Protein AF-A0AAD8ENQ0-F1 (afdb_monomer_lite)

Secondary structure (DSSP, 8-state):
--------PPPEEEEEEEEEHHHH--TTT---SEEEEEEEEEEEE-S----SEEEEE-SEEEE-S-EEEEE-TT-EEEEEESEEESGGGEEEEETTEEE-PPP-SS-PPEEEEEE-TTS-HHHHHHHHHHHHHTTTT-HHHHHHHHHHHHHHHH-HHHHTT--HHHHHHHHHHHHHHHHHHTTTS--HHHHHHHHHHHHHHHHS--GGG-SHHHHHHHHHHHHHHHHHHHHHHHTT-----S-HHHHHHHHHHHHHHHHHHHHHHHHHHHIIIIIHHHHHHHHHHHHHIIIIIHHHHHHHHHHHHHHHHHHHHHHHHHHHHHHHHHHHHHHHHHHHHHHHHHHHHHHHHHHHTTS-------------PPP------HHHHHHHHHHHHHHHHHHHHHHHHHHHHHHHHHHHHHHHHHHTTHHHHHHHHHTTS-GGGSTT----STTHHHHHHHHHHHHHHHHHHHHS------HHHHHHHHHHHHHHHHHHHHHHHHHHHHHHHHHHHHHHHHHHHHHHHHHHHHHHHHHHHHHHIIIIIHHHHHHHHHHHHHHHHHHTT--HHHHHHHHHHHHHHHHHHHHHHHHHHTT-HHHHHHHHHHHHHHHHHHHHHHHHHHHHHHHHHHHHHHHHHHHTT-GGGGTT---TTTHHHHHHHHHHHHHHHHHHHHHHHHHHHHHHHTT-HHHHHTT----GGG-TTS-HHHHHHHHHHHHHHHHHHHHHHHHS--HHHHHEEEEEE-TTSTT--SEEE-HHHHHHHHHHHHTT--EEEE--GGG-TT-EEEEEEEEEEEEEESSHHHHHHHHHHHTTEEEEEEEEEEEEEEETTEEEEEE---EEEEEES-B-TTS-BSSB-HHHHHHHHS---B-S-EEEEEEEEESSS---HHHHGGGGGGEEEEEEEEEEEE-GGGTHHHHSSHHHHSEE-TT-

pLDDT: mean 73.71, std 18.0, range [22.67, 96.88]

Radius of gyration: 46.88 Å; chains: 1; bounding box: 97×68×169 Å

Sequence (932 aa):
MSEERGIKQDPCIIAGNYISVKSSFQPSTFNCQYLKIHATIKVFIDSDLKINNITIIAPTIDVLKAYVFKLNANGIVRIITKILINPSLLVISKDTKRESPKVRSDGKVIVYDVGSRTLSVPKDLNDYFSFSIGLLKNPFVSSTLLEFLSDIDISPEVSSHYSTRTFLNDLIGLEDKYYSMNEKIDFLPLYESLLKRIETYIKKPKRNENTDQYKLALTHLYTVVMSKVSSLKQERRDNLVLNIAEFFRLSFYIIEEIKSKGNKIAATQFKDNFQADLQKQIEEGRALIKNTILPEIGVIFDRINNTLYNLTYDVDDELKSLIEMIRDLEKYKEKLSNDVSAKYFMWSFSCLGNFIGFYIADILDTAIPLPNPPEFNLERSRKLADTLIDVALEDVNIVTRDIRKFQNDVSVINEDFEKNGIRKNIENTIVKLNPEDITQINLYKVADPAIKLVYACKRKLYKYAFKENTYYSSDNDKEKIDALIKILSDTIKQHGQRVERMLKLGEYFSHQLTLIEDVIETLNTTITLLENFKIKIKTEMLPIIVNLKKDIEQAHDPMTKMRKHKLSLVHWGIGNSLRNIQVYLSMMTEAFKGKQTLLITHMNNLRAAMDTQVNIFQKLQDYTDQSTMIEYMHDITNPDYFNKGYPAEMQKDVEKLDLMISSNLLLSHRARALGALKQWVFPFAHDYLNIFKIPKELNYKRNLREMVIFAKDELTKIHTSIMTDAAIPTKRDRCTLNYRFYQKLPKGPFYVWKNSENIDFIISLLSGEEVTVNVDIRQKFNFNAVKFSYIKLSFQALNEEKQQELDKLLRNFEVKMTHLGNSHFHCDGKIYTMTSDSLEIRYSLFEHARGEPGTISEVFKKLRKGDMMLSPYAMWKFQLLDSANTGSLGKLLAFVDYIDVLLEGEGQYLNEDCISQCSNNMEEYYIVDATA

Foldseek 3Di:
DDPPPDDDDDAAEAEEAEEEPVVRDDPPPDPGQEYEYAHLAEYEDPDEDQHQEYAYEYQEYEDPAQYEHEHEQAGKYWYKYLYYHPQVSYWYDYPNDIDTQDDDPPSAIDIDMDGDPPDAPLVSVLVNVLSLQVCCLPPVRVVSNLVSLLRCLPDPVNLVRDALVSLLVSVVSLLVVCLVDVVRHDCLSVLVSSLVSLVVCLVPPPPVQPDLQNNLSSLLSNLLSLLLNLLSVLLVAAAADQFLLVLLVVLLVLLVCCVPPNLQVVLVVCQVPVLVVLVVLLVVLVCCCPVPLLVVLVVLLVLLVVLLVVLLVVLVVVLVVLVVLLVVLVVVLVVLCCVCCVVVVVVCCVVCVVPDDDDDDDDDDDDDDDDDDDDDDPVVLVVVSVVLVVVVVVVVVVVVVVVVVVVVVVVVVVVVCVVVVVVVVVVVVVVPDDPVVPPPDDDDDQLVVLVVVLVVVVVVLVVVVPVDPDDPPDPVVVVVVVVVNVCVVVVSVVVSVVVVVVVVVVVVSVVSSVVSVVSSVVSVVVSVLSVVLSCCSVPPLSVLSVVLSVLVVVVPVVLLVDALVVLVVSLVVNVVSLVVSLVVLLVSCVNPVLSNVLSNQSSVFSNQSSVLSSLSSNSSVSSVSVSVSSVSSNCSNDVVSCPPHHDPVCNVVSVLSSLSSSLSVLSSSLSNSLSNVVLQLPPQSCVLPVVDDPPSQSRSVDGSVSNSVVSSVSSVSSSVVVVVCVVDPDPVNVFKDKDWQDCVDPLHFLDKFDLVNQLVQQLCQLLQHKDKHFSACVVRLPFFFKFALAKDKDKDFPDDVVNVVLLVQQQQKKKKKKFSFWAWGHAPNFIFIHGYHIDIWMFGSDADPVRGTPDTDPSSVSSNVGGTRGHPRGMMIIGIDRNPVPHDSVVSSVRSNTIMMGITGIIMTTDPVCSVSRVPCSVVSTHTPPVD

Structure (mmCIF, N/CA/C/O backbone):
data_AF-A0AAD8ENQ0-F1
#
_entry.id   AF-A0AAD8ENQ0-F1
#
loop_
_atom_site.group_PDB
_atom_site.id
_atom_site.type_symbol
_atom_site.label_atom_id
_atom_site.label_alt_id
_atom_site.label_comp_id
_atom_site.label_asym_id
_atom_site.label_entity_id
_atom_site.label_seq_id
_atom_site.pdbx_PDB_ins_code
_atom_site.Cartn_x
_atom_site.Cartn_y
_atom_site.Cartn_z
_atom_site.occupancy
_atom_site.B_iso_or_equiv
_atom_site.auth_seq_id
_atom_site.auth_comp_id
_atom_site.auth_asym_id
_atom_site.auth_atom_id
_atom_site.pdbx_PDB_model_num
ATOM 1 N N . MET A 1 1 ? -52.258 9.670 49.501 1.00 39.16 1 MET A N 1
ATOM 2 C CA . MET A 1 1 ? -51.140 10.003 48.594 1.00 39.16 1 MET A CA 1
ATOM 3 C C . MET A 1 1 ? -50.771 8.741 47.839 1.00 39.16 1 MET A C 1
ATOM 5 O O . MET A 1 1 ? -50.091 7.886 48.384 1.00 39.16 1 MET A O 1
ATOM 9 N N . SER A 1 2 ? -51.338 8.574 46.649 1.00 33.91 2 SER A N 1
ATOM 10 C CA . SER A 1 2 ? -51.088 7.454 45.743 1.00 33.91 2 SER A CA 1
ATOM 11 C C . SER A 1 2 ? -49.982 7.851 44.767 1.00 33.91 2 SER A C 1
ATOM 13 O O . SER A 1 2 ? -50.162 8.792 43.998 1.00 33.91 2 SER A O 1
ATOM 15 N N . GLU A 1 3 ? -48.840 7.165 44.817 1.00 42.09 3 GLU A N 1
ATOM 16 C CA . GLU A 1 3 ? -47.799 7.258 43.789 1.00 42.09 3 GLU A CA 1
ATOM 17 C C . GLU A 1 3 ? -48.342 6.688 42.472 1.00 42.09 3 GLU A C 1
ATOM 19 O O . GLU A 1 3 ? -48.418 5.472 42.282 1.00 42.09 3 GLU A O 1
ATOM 24 N N . GLU A 1 4 ? -48.734 7.567 41.550 1.00 39.75 4 GLU A N 1
ATOM 25 C CA . GLU A 1 4 ? -48.950 7.201 40.153 1.00 39.75 4 GLU A CA 1
ATOM 26 C C . GLU A 1 4 ? -47.613 6.748 39.550 1.00 39.75 4 GLU A C 1
ATOM 28 O O . GLU A 1 4 ? -46.752 7.552 39.185 1.00 39.75 4 GLU A O 1
ATOM 33 N N . ARG A 1 5 ? -47.423 5.430 39.434 1.00 41.81 5 ARG A N 1
ATOM 34 C CA . ARG A 1 5 ? -46.374 4.854 38.588 1.00 41.81 5 ARG A CA 1
ATOM 35 C C . ARG A 1 5 ? -46.710 5.176 37.133 1.00 41.81 5 ARG A C 1
ATOM 37 O O . ARG A 1 5 ? -47.465 4.450 36.491 1.00 41.81 5 ARG A O 1
ATOM 44 N N . GLY A 1 6 ? -46.157 6.274 36.623 1.00 45.16 6 GLY A N 1
ATOM 45 C CA . GLY A 1 6 ? -46.259 6.650 35.217 1.00 45.16 6 GLY A CA 1
ATOM 46 C C . GLY A 1 6 ? -45.760 5.521 34.314 1.00 45.16 6 GLY A C 1
ATOM 47 O O . GLY A 1 6 ? -44.584 5.152 34.349 1.00 45.16 6 GLY A O 1
ATOM 48 N N . ILE A 1 7 ? -46.661 4.962 33.510 1.00 51.12 7 ILE A N 1
ATOM 49 C CA . ILE A 1 7 ? -46.333 3.984 32.473 1.00 51.12 7 ILE A CA 1
ATOM 50 C C . ILE A 1 7 ? -45.449 4.702 31.445 1.00 51.12 7 ILE A C 1
ATOM 52 O O . ILE A 1 7 ? -45.906 5.619 30.762 1.00 51.12 7 ILE A O 1
ATOM 56 N N . LYS A 1 8 ? -44.170 4.316 31.348 1.00 56.78 8 LYS A N 1
ATOM 57 C CA . LYS A 1 8 ? -43.278 4.783 30.276 1.00 56.78 8 LYS A CA 1
ATOM 58 C C . LYS A 1 8 ? -43.837 4.281 28.946 1.00 56.78 8 LYS A C 1
ATOM 60 O O . LYS A 1 8 ? -43.803 3.083 28.692 1.00 56.78 8 LYS A O 1
ATOM 65 N N . GLN A 1 9 ? -44.367 5.184 28.128 1.00 71.94 9 GLN A N 1
ATOM 66 C CA . GLN A 1 9 ? -44.735 4.865 26.752 1.00 71.94 9 GLN A CA 1
ATOM 67 C C . GLN A 1 9 ? -43.475 4.856 25.882 1.00 71.94 9 GLN A C 1
ATOM 69 O O . GLN A 1 9 ? -42.673 5.793 25.936 1.00 71.94 9 GLN A O 1
ATOM 74 N N . ASP A 1 10 ? -43.298 3.791 25.104 1.00 79.56 10 ASP A N 1
ATOM 75 C CA . ASP A 1 10 ? -42.174 3.657 24.183 1.00 79.56 10 ASP A CA 1
ATOM 76 C C . ASP A 1 10 ? -42.299 4.627 22.991 1.00 79.56 10 ASP A C 1
ATOM 78 O O . ASP A 1 10 ? -43.409 4.941 22.549 1.00 79.56 10 ASP A O 1
ATOM 82 N N . PRO A 1 11 ? -41.171 5.137 22.464 1.00 84.75 11 PRO A N 1
ATOM 83 C CA . PRO A 1 11 ? -41.167 6.042 21.320 1.00 84.75 11 PRO A CA 1
ATOM 84 C C . PRO A 1 11 ? -41.587 5.321 20.029 1.00 84.75 11 PRO A C 1
ATOM 86 O O . PRO A 1 11 ? -41.116 4.218 19.756 1.00 84.75 11 PRO A O 1
ATOM 89 N N . CYS A 1 12 ? -42.386 5.965 19.174 1.00 91.12 12 CYS A N 1
ATOM 90 C CA . CYS A 1 12 ? -42.606 5.468 17.813 1.00 91.12 12 CYS A CA 1
ATOM 91 C C . CYS A 1 12 ? -41.408 5.848 16.952 1.00 91.12 12 CYS A C 1
ATOM 93 O O . CYS A 1 12 ? -41.042 7.022 16.880 1.00 91.12 12 CYS A O 1
ATOM 95 N N . ILE A 1 13 ? -40.803 4.869 16.289 1.00 91.44 13 ILE A N 1
ATOM 96 C CA . ILE A 1 13 ? -39.623 5.078 15.452 1.00 91.44 13 ILE A CA 1
ATOM 97 C C . ILE A 1 13 ? -40.000 4.773 14.005 1.00 91.44 13 ILE A C 1
ATOM 99 O O . ILE A 1 13 ? -40.378 3.650 13.680 1.00 91.44 13 ILE A O 1
ATOM 103 N N . ILE A 1 14 ? -39.877 5.776 13.139 1.00 92.88 14 ILE A N 1
ATOM 104 C CA . ILE A 1 14 ? -39.966 5.637 11.686 1.00 92.88 14 ILE A CA 1
ATOM 105 C C . ILE A 1 14 ? -38.546 5.713 11.150 1.00 92.88 14 ILE A C 1
ATOM 107 O O . ILE A 1 14 ? -37.831 6.680 11.414 1.00 92.88 14 ILE A O 1
ATOM 111 N N . ALA A 1 15 ? -38.129 4.695 10.408 1.00 92.31 15 ALA A N 1
ATOM 112 C CA . ALA A 1 15 ? -36.772 4.629 9.903 1.00 92.31 15 ALA A CA 1
ATOM 113 C C . ALA A 1 15 ? -36.727 4.101 8.464 1.00 92.31 15 ALA A C 1
ATOM 115 O O . ALA A 1 15 ? -37.489 3.205 8.107 1.00 92.31 15 ALA A O 1
ATOM 116 N N . GLY A 1 16 ? -35.855 4.662 7.628 1.00 91.31 16 GLY A N 1
ATOM 117 C CA . GLY A 1 16 ? -35.780 4.331 6.203 1.00 91.31 16 GLY A CA 1
ATOM 118 C C . GLY A 1 16 ? -34.683 5.102 5.471 1.00 91.31 16 GLY A C 1
ATOM 119 O O . GLY A 1 16 ? -33.920 5.839 6.083 1.00 91.31 16 GLY A O 1
ATOM 120 N N . ASN A 1 17 ? -34.589 4.943 4.150 1.00 89.94 17 ASN A N 1
ATOM 121 C CA . ASN A 1 17 ? -33.637 5.727 3.349 1.00 89.94 17 ASN A CA 1
ATOM 122 C C . ASN A 1 17 ? -34.218 7.094 2.979 1.00 89.94 17 ASN A C 1
ATOM 124 O O . ASN A 1 17 ? -33.612 8.138 3.229 1.00 89.94 17 ASN A O 1
ATOM 128 N N . TYR A 1 18 ? -35.433 7.056 2.437 1.00 93.69 18 TYR A N 1
ATOM 129 C CA . TYR A 1 18 ? -36.265 8.208 2.134 1.00 93.69 18 TYR A CA 1
ATOM 130 C C . TYR A 1 18 ? -37.543 8.085 2.945 1.00 93.69 18 TYR A C 1
ATOM 132 O O . TYR A 1 18 ? -38.206 7.050 2.887 1.00 93.69 18 TYR A O 1
ATOM 140 N N . ILE A 1 19 ? -37.888 9.121 3.699 1.00 95.31 19 ILE A N 1
ATOM 141 C CA . ILE A 1 19 ? -39.106 9.124 4.509 1.00 95.31 19 ILE A CA 1
ATOM 142 C C . ILE A 1 19 ? -39.960 10.304 4.079 1.00 95.31 19 ILE A C 1
ATOM 144 O O . ILE A 1 19 ? -39.538 11.444 4.226 1.00 95.31 19 ILE A O 1
ATOM 148 N N . SER A 1 20 ? -41.168 10.040 3.585 1.00 94.88 20 SER A N 1
ATOM 149 C CA . SER A 1 20 ? -42.230 11.049 3.541 1.00 94.88 20 SER A CA 1
ATOM 150 C C . SER A 1 20 ? -43.058 10.913 4.814 1.00 94.88 20 SER A C 1
ATOM 152 O O . SER A 1 20 ? -43.523 9.816 5.145 1.00 94.88 20 SER A O 1
ATOM 154 N N . VAL A 1 21 ? -43.214 12.014 5.548 1.00 92.38 21 VAL A N 1
ATOM 155 C CA . VAL A 1 21 ? -43.958 12.023 6.814 1.00 92.38 21 VAL A CA 1
ATOM 156 C C . VAL A 1 21 ? -45.409 11.593 6.577 1.00 92.38 21 VAL A C 1
ATOM 158 O O . VAL A 1 21 ? -45.920 10.751 7.305 1.00 92.38 21 VAL A O 1
ATOM 161 N N . LYS A 1 22 ? -46.040 12.067 5.502 1.00 90.50 22 LYS A N 1
ATOM 162 C CA . LYS A 1 22 ? -47.416 11.750 5.110 1.00 90.50 22 LYS A CA 1
ATOM 163 C C . LYS A 1 22 ? -47.608 10.278 4.763 1.00 90.50 22 LYS A C 1
ATOM 165 O O . LYS A 1 22 ? -48.598 9.680 5.171 1.00 90.50 22 LYS A O 1
ATOM 170 N N . SER A 1 23 ? -46.698 9.697 3.981 1.00 88.31 23 SER A N 1
ATOM 171 C CA . SER A 1 23 ? -46.794 8.280 3.587 1.00 88.31 23 SER A CA 1
ATOM 172 C C . SER A 1 23 ? -46.526 7.336 4.757 1.00 88.31 23 SER A C 1
ATOM 174 O O . SER A 1 23 ? -47.105 6.255 4.816 1.00 88.31 23 SER A O 1
ATOM 176 N N . SER A 1 24 ? -45.694 7.767 5.706 1.00 87.25 24 SER A N 1
ATOM 177 C CA . SER A 1 24 ? -45.323 6.976 6.881 1.00 87.25 24 SER A CA 1
ATOM 178 C C . SER A 1 24 ? -46.290 7.152 8.056 1.00 87.25 24 SER A C 1
ATOM 180 O O . SER A 1 24 ? -46.224 6.386 9.015 1.00 87.25 24 SER A O 1
ATOM 182 N N . PHE A 1 25 ? -47.179 8.153 8.005 1.00 82.00 25 PHE A N 1
ATOM 183 C CA . PHE A 1 25 ? -48.058 8.524 9.111 1.00 82.00 25 PHE A CA 1
ATOM 184 C C . PHE A 1 25 ? -49.519 8.650 8.652 1.00 82.00 25 PHE A C 1
ATOM 186 O O . PHE A 1 25 ? -49.918 9.654 8.063 1.00 82.00 25 PHE A O 1
ATOM 193 N N . GLN A 1 26 ? -50.349 7.646 8.963 1.00 75.62 26 GLN A N 1
ATOM 194 C CA . GLN A 1 26 ? -51.806 7.764 8.844 1.00 75.62 26 GLN A CA 1
ATOM 195 C C . GLN A 1 26 ? -52.384 8.361 10.147 1.00 75.62 26 GLN A C 1
ATOM 197 O O . GLN A 1 26 ? -52.306 7.718 11.194 1.00 75.62 26 GLN A O 1
ATOM 202 N N . PRO A 1 27 ? -52.962 9.580 10.129 1.00 61.06 27 PRO A N 1
ATOM 203 C CA . PRO A 1 27 ? -53.281 10.337 11.348 1.00 61.06 27 PRO A CA 1
ATOM 204 C C . PRO A 1 27 ? -54.315 9.705 12.291 1.00 61.06 27 PRO A C 1
ATOM 206 O O . PRO A 1 27 ? -54.424 10.136 13.435 1.00 61.06 27 PRO A O 1
ATOM 209 N N . SER A 1 28 ? -55.109 8.739 11.824 1.00 62.19 28 SER A N 1
ATOM 210 C CA . SER A 1 28 ? -56.245 8.184 12.569 1.00 62.19 28 SER A CA 1
ATOM 211 C C . SER A 1 28 ? -55.894 7.020 13.501 1.00 62.19 28 SER A C 1
ATOM 213 O O . SER A 1 28 ? -56.739 6.636 14.304 1.00 62.19 28 SER A O 1
ATOM 215 N N . THR A 1 29 ? -54.681 6.460 13.434 1.00 59.94 29 THR A N 1
ATOM 216 C CA . THR A 1 29 ? -54.346 5.195 14.120 1.00 59.94 29 THR A CA 1
ATOM 217 C C . THR A 1 29 ? -53.174 5.268 15.101 1.00 59.94 29 THR A C 1
ATOM 219 O O . THR A 1 29 ? -52.984 4.336 15.880 1.00 59.94 29 THR A O 1
ATOM 222 N N . PHE A 1 30 ? -52.407 6.361 15.134 1.00 67.19 30 PHE A N 1
ATOM 223 C CA . PHE A 1 30 ? -51.194 6.450 15.955 1.00 67.19 30 PHE A CA 1
ATOM 224 C C . PHE A 1 30 ? -51.392 7.277 17.233 1.00 67.19 30 PHE A C 1
ATOM 226 O O . PHE A 1 30 ? -51.296 8.503 17.219 1.00 67.19 30 PHE A O 1
ATOM 233 N N . ASN A 1 31 ? -51.588 6.600 18.371 1.00 77.44 31 ASN A N 1
ATOM 234 C CA . ASN A 1 31 ? -51.479 7.222 19.694 1.00 77.44 31 ASN A CA 1
ATOM 235 C C . ASN A 1 31 ? -50.000 7.303 20.108 1.00 77.44 31 ASN A C 1
ATOM 237 O O . ASN A 1 31 ? -49.514 6.485 20.885 1.00 77.44 31 ASN A O 1
ATOM 241 N N . CYS A 1 32 ? -49.268 8.248 19.515 1.00 84.44 32 CYS A N 1
ATOM 242 C CA . CYS A 1 32 ? -47.836 8.402 19.733 1.00 84.44 32 CYS A CA 1
ATOM 243 C C . CYS A 1 32 ? -47.506 9.704 20.469 1.00 84.44 32 CYS A C 1
ATOM 245 O O . CYS A 1 32 ? -47.681 10.792 19.922 1.00 84.44 32 CYS A O 1
ATOM 247 N N . GLN A 1 33 ? -46.982 9.613 21.694 1.00 85.62 33 GLN A N 1
ATOM 248 C CA . GLN A 1 33 ? -46.533 10.795 22.446 1.00 85.62 33 GLN A CA 1
ATOM 249 C C . GLN A 1 33 ? -45.142 11.288 22.034 1.00 85.62 33 GLN A C 1
ATOM 251 O O . GLN A 1 33 ? -44.784 12.440 22.309 1.00 85.62 33 GLN A O 1
ATOM 256 N N . TYR A 1 34 ? -44.352 10.419 21.403 1.00 88.75 34 TYR A N 1
ATOM 257 C CA . TYR A 1 34 ? -42.968 10.693 21.062 1.00 88.75 34 TYR A CA 1
ATOM 258 C C . TYR A 1 34 ? -42.583 10.003 19.747 1.00 88.75 34 TYR A C 1
ATOM 260 O O . TYR A 1 34 ? -42.579 8.776 19.672 1.00 88.75 34 TYR A O 1
ATOM 268 N N . LEU A 1 35 ? -42.241 10.790 18.725 1.00 92.38 35 LEU A N 1
ATOM 269 C CA . LEU A 1 35 ? -41.901 10.324 17.381 1.00 92.38 35 LEU A CA 1
ATOM 270 C C . LEU A 1 35 ? -40.413 10.543 17.079 1.00 92.38 35 LEU A C 1
ATOM 272 O O . LEU A 1 35 ? -39.935 11.676 17.127 1.00 92.38 35 LEU A O 1
ATOM 276 N N . LYS A 1 36 ? -39.700 9.482 16.689 1.00 94.06 36 LYS A N 1
ATOM 277 C CA . LYS A 1 36 ? -38.378 9.566 16.048 1.00 94.06 36 LYS A CA 1
ATOM 278 C C . LYS A 1 36 ? -38.492 9.269 14.565 1.00 94.06 36 LYS A C 1
ATOM 280 O O . LYS A 1 36 ? -39.107 8.279 14.182 1.00 94.06 36 LYS A O 1
ATOM 285 N N . ILE A 1 37 ? -37.849 10.090 13.750 1.00 95.44 37 ILE A N 1
ATOM 286 C CA . ILE A 1 37 ? -37.702 9.889 12.314 1.00 95.44 37 ILE A CA 1
ATOM 287 C C . ILE A 1 37 ? -36.210 9.803 12.007 1.00 95.44 37 ILE A C 1
ATOM 289 O O . ILE A 1 37 ? -35.485 10.782 12.177 1.00 95.44 37 ILE A O 1
ATOM 293 N N . HIS A 1 38 ? -35.752 8.638 11.561 1.00 95.94 38 HIS A N 1
ATOM 294 C CA . HIS A 1 38 ? -34.357 8.385 11.211 1.00 95.94 38 HIS A CA 1
ATOM 295 C C . HIS A 1 38 ? -34.247 8.074 9.719 1.00 95.94 38 HIS A C 1
ATOM 297 O O . HIS A 1 38 ? -34.700 7.018 9.282 1.00 95.94 38 HIS A O 1
ATOM 303 N N . ALA A 1 39 ? -33.633 8.956 8.929 1.00 94.25 39 ALA A N 1
ATOM 304 C CA . ALA A 1 39 ? -33.385 8.675 7.516 1.00 94.25 39 ALA A CA 1
ATOM 305 C C . ALA A 1 39 ? -31.898 8.659 7.189 1.00 94.25 39 ALA A C 1
ATOM 307 O O . ALA A 1 39 ? -31.157 9.514 7.655 1.00 94.25 39 ALA A O 1
ATOM 308 N N . THR A 1 40 ? -31.463 7.726 6.346 1.00 89.75 40 THR A N 1
ATOM 309 C CA . THR A 1 40 ? -30.060 7.675 5.898 1.00 89.75 40 THR A CA 1
ATOM 310 C C . THR A 1 40 ? -29.760 8.579 4.714 1.00 89.75 40 THR A C 1
ATOM 312 O O . THR A 1 40 ? -28.590 8.799 4.424 1.00 89.75 40 THR A O 1
ATOM 315 N N . ILE A 1 41 ? -30.788 9.097 4.031 1.00 90.25 41 ILE A N 1
ATOM 316 C CA . ILE A 1 41 ? -30.623 10.009 2.895 1.00 90.25 41 ILE A CA 1
ATOM 317 C C . ILE A 1 41 ? -31.451 11.271 3.110 1.00 90.25 41 ILE A C 1
ATOM 319 O O . ILE A 1 41 ? -30.891 12.362 3.248 1.00 90.25 41 ILE A O 1
ATOM 323 N N . LYS A 1 42 ? -32.785 11.143 3.128 1.00 94.94 42 LYS A N 1
ATOM 324 C CA . LYS A 1 42 ? -33.662 12.317 3.093 1.00 94.94 42 LYS A CA 1
ATOM 325 C C . LYS A 1 42 ? -34.995 12.120 3.811 1.00 94.94 42 LYS A C 1
ATOM 327 O O . LYS A 1 42 ? -35.638 11.081 3.676 1.00 94.94 42 LYS A O 1
ATOM 332 N N . VAL A 1 43 ? -35.445 13.158 4.512 1.00 96.81 43 VAL A N 1
ATOM 333 C CA . VAL A 1 43 ? -36.816 13.271 5.037 1.00 96.81 43 VAL A CA 1
ATOM 334 C C . VAL A 1 43 ? -37.561 14.366 4.280 1.00 96.81 43 VAL A C 1
ATOM 336 O O . VAL A 1 43 ? -37.056 15.476 4.137 1.00 96.81 43 VAL A O 1
ATOM 339 N N . PHE A 1 44 ? -38.773 14.063 3.831 1.00 96.50 44 PHE A N 1
ATOM 340 C CA . PHE A 1 44 ? -39.724 15.010 3.262 1.00 96.50 44 PHE A CA 1
ATOM 341 C C . PHE A 1 44 ? -40.791 15.319 4.306 1.00 96.50 44 PHE A C 1
ATOM 343 O O . PHE A 1 44 ? -41.595 14.452 4.656 1.00 96.50 44 PHE A O 1
ATOM 350 N N . ILE A 1 45 ? -40.803 16.553 4.804 1.00 95.25 45 ILE A N 1
ATOM 351 C CA . ILE A 1 45 ? -41.879 17.046 5.662 1.00 95.25 45 ILE A CA 1
ATOM 352 C C . ILE A 1 45 ? -43.001 17.503 4.730 1.00 95.25 45 ILE A C 1
ATOM 354 O O . ILE A 1 45 ? -42.927 18.578 4.136 1.00 95.25 45 ILE A O 1
ATOM 358 N N . ASP A 1 46 ? -44.000 16.636 4.558 1.00 92.44 46 ASP A N 1
ATOM 359 C CA . ASP A 1 46 ? -45.130 16.791 3.634 1.00 92.44 46 ASP A CA 1
ATOM 360 C C . ASP A 1 46 ? -46.512 16.672 4.323 1.00 92.44 46 ASP A C 1
ATOM 362 O O . ASP A 1 46 ? -47.559 16.676 3.661 1.00 92.44 46 ASP A O 1
ATOM 366 N N . SER A 1 47 ? -46.535 16.652 5.659 1.00 90.25 47 SER A N 1
ATOM 367 C CA . SER A 1 47 ? -47.744 16.733 6.490 1.00 90.25 47 SER A CA 1
ATOM 368 C C . SER A 1 47 ? -47.470 17.373 7.855 1.00 90.25 47 SER A C 1
ATOM 370 O O . SER A 1 47 ? -46.372 17.231 8.396 1.00 90.25 47 SER A O 1
ATOM 372 N N . ASP A 1 48 ? -48.490 17.995 8.456 1.00 85.38 48 ASP A N 1
ATOM 373 C CA . ASP A 1 48 ? -48.427 18.463 9.845 1.00 85.38 48 ASP A CA 1
ATOM 374 C C . ASP A 1 48 ? -48.318 17.286 10.827 1.00 85.38 48 ASP A C 1
ATOM 376 O O . ASP A 1 48 ? -49.042 16.294 10.720 1.00 85.38 48 ASP A O 1
ATOM 380 N N . LEU A 1 49 ? -47.461 17.434 11.839 1.00 86.31 49 LEU A N 1
ATOM 381 C CA . LEU A 1 49 ? -47.318 16.481 12.936 1.00 86.31 49 LEU A CA 1
ATOM 382 C C . LEU A 1 49 ? -47.978 17.041 14.200 1.00 86.31 49 LEU A C 1
ATOM 384 O O . LEU A 1 49 ? -47.527 18.034 14.766 1.00 86.31 49 LEU A O 1
ATOM 388 N N . LYS A 1 50 ? -49.045 16.385 14.670 1.00 86.94 50 LYS A N 1
ATOM 389 C CA . LYS A 1 50 ? -49.732 16.715 15.935 1.00 86.94 50 LYS A CA 1
ATOM 390 C C . LYS A 1 50 ? -49.131 15.947 17.118 1.00 86.94 50 LYS A C 1
ATOM 392 O O . LYS A 1 50 ? -49.856 15.345 17.904 1.00 86.94 50 LYS A O 1
ATOM 397 N N . ILE A 1 51 ? -47.804 15.923 17.207 1.00 87.19 51 ILE A N 1
ATOM 398 C CA . ILE A 1 51 ? -47.061 15.163 18.218 1.00 87.19 51 ILE A CA 1
ATOM 399 C C . ILE A 1 51 ? -46.227 16.139 19.034 1.00 87.19 51 ILE A C 1
ATOM 401 O O . ILE A 1 51 ? -45.541 16.994 18.482 1.00 87.19 51 ILE A O 1
ATOM 405 N N . ASN A 1 52 ? -46.290 16.007 20.359 1.00 85.56 52 ASN A N 1
ATOM 406 C CA . ASN A 1 52 ? -45.632 16.949 21.263 1.00 85.56 52 ASN A CA 1
ATOM 407 C C . ASN A 1 52 ? -44.114 16.775 21.307 1.00 85.56 52 ASN A C 1
ATOM 409 O O . ASN A 1 52 ? -43.422 17.727 21.645 1.00 85.56 52 ASN A O 1
ATOM 413 N N . ASN A 1 53 ? -43.596 15.587 20.995 1.00 89.88 53 ASN A N 1
ATOM 414 C CA . ASN A 1 53 ? -42.165 15.324 20.995 1.00 89.88 53 ASN A CA 1
ATOM 415 C C . ASN A 1 53 ? -41.733 14.685 19.676 1.00 89.88 53 ASN A C 1
ATOM 417 O O . ASN A 1 53 ? -42.166 13.577 19.357 1.00 89.88 53 ASN A O 1
ATOM 421 N N . ILE A 1 54 ? -40.898 15.385 18.916 1.00 92.25 54 ILE A N 1
ATOM 422 C CA . ILE A 1 54 ? -40.460 14.976 17.584 1.00 92.25 54 ILE A CA 1
ATOM 423 C C . ILE A 1 54 ? -38.939 15.087 17.519 1.00 92.25 54 ILE A C 1
ATOM 425 O O . ILE A 1 54 ? -38.389 16.160 17.753 1.00 92.25 54 ILE A O 1
ATOM 429 N N . THR A 1 55 ? -38.270 14.006 17.136 1.00 94.00 55 THR A N 1
ATOM 430 C CA . THR A 1 55 ? -36.851 14.015 16.774 1.00 94.00 55 THR A CA 1
ATOM 431 C C . THR A 1 55 ? -36.706 13.572 15.322 1.00 94.00 55 THR A C 1
ATOM 433 O O . THR A 1 55 ? -37.161 12.490 14.964 1.00 94.00 55 THR A O 1
ATOM 436 N N . ILE A 1 56 ? -36.063 14.384 14.485 1.00 95.31 56 ILE A N 1
ATOM 437 C CA . ILE A 1 56 ? -35.759 14.072 13.084 1.00 95.31 56 ILE A CA 1
ATOM 438 C C . ILE A 1 56 ? -34.246 14.114 12.897 1.00 95.31 56 ILE A C 1
ATOM 440 O O . ILE A 1 56 ? -33.622 15.147 13.143 1.00 95.31 56 ILE A O 1
ATOM 444 N N . ILE A 1 57 ? -33.659 13.002 12.457 1.00 95.00 57 ILE A N 1
ATOM 445 C CA . ILE A 1 57 ? -32.228 12.897 12.162 1.00 95.00 57 ILE A CA 1
ATOM 446 C C . ILE A 1 57 ? -32.069 12.336 10.751 1.00 95.00 57 ILE A C 1
ATOM 448 O O . ILE A 1 57 ? -32.509 11.218 10.472 1.00 95.00 57 ILE A O 1
ATOM 452 N N . ALA A 1 58 ? -31.482 13.133 9.859 1.00 94.44 58 ALA A N 1
ATOM 453 C CA . ALA A 1 58 ? -31.235 12.755 8.471 1.00 94.44 58 ALA A CA 1
ATOM 454 C C . ALA A 1 58 ? -30.176 13.656 7.827 1.00 94.44 58 ALA A C 1
ATOM 456 O O . ALA A 1 58 ? -30.099 14.819 8.210 1.00 94.44 58 ALA A O 1
ATOM 457 N N . PRO A 1 59 ? -29.418 13.198 6.812 1.00 91.75 59 PRO A N 1
ATOM 458 C CA . PRO A 1 59 ? -28.483 14.070 6.103 1.00 91.75 59 PRO A CA 1
ATOM 459 C C . PRO A 1 59 ? -29.166 15.266 5.436 1.00 91.75 59 PRO A C 1
ATOM 461 O O . PRO A 1 59 ? -28.641 16.377 5.470 1.00 91.75 59 PRO A O 1
ATOM 464 N N . THR A 1 60 ? -30.336 15.037 4.831 1.00 92.50 60 THR A N 1
ATOM 465 C CA . THR A 1 60 ? -31.135 16.076 4.174 1.00 92.50 60 THR A CA 1
ATOM 466 C C . THR A 1 60 ? -32.568 16.068 4.691 1.00 92.50 60 THR A C 1
ATOM 468 O O . THR A 1 60 ? -33.198 15.019 4.808 1.00 92.50 60 THR A O 1
ATOM 471 N N . ILE A 1 61 ? -33.125 17.248 4.941 1.00 95.50 61 ILE A N 1
ATOM 472 C CA . ILE A 1 61 ? -34.536 17.429 5.284 1.00 95.50 61 ILE A CA 1
ATOM 473 C C . ILE A 1 61 ? -35.118 18.485 4.356 1.00 95.50 61 ILE A C 1
ATOM 475 O O . ILE A 1 61 ? -34.521 19.540 4.163 1.00 95.50 61 ILE A O 1
ATOM 479 N N . ASP A 1 62 ? -36.274 18.193 3.774 1.00 95.38 62 ASP A N 1
ATOM 480 C CA . ASP A 1 62 ? -36.929 19.037 2.783 1.00 95.38 62 ASP A CA 1
ATOM 481 C C . ASP A 1 62 ? -38.365 19.325 3.191 1.00 95.38 62 ASP A C 1
ATOM 483 O O . ASP A 1 62 ? -39.177 18.412 3.371 1.00 95.38 62 ASP A O 1
ATOM 487 N N . VAL A 1 63 ? -38.650 20.607 3.395 1.00 94.50 63 VAL A N 1
ATOM 488 C CA . VAL A 1 63 ? -39.963 21.089 3.804 1.00 94.50 63 VAL A CA 1
ATOM 489 C C . VAL A 1 63 ? -40.723 21.485 2.544 1.00 94.50 63 VAL A C 1
ATOM 491 O O . VAL A 1 63 ? -40.399 22.480 1.899 1.00 94.50 63 VAL A O 1
ATOM 494 N N . LEU A 1 64 ? -41.732 20.696 2.166 1.00 92.69 64 LEU A N 1
ATOM 495 C CA . LEU A 1 64 ? -42.367 20.853 0.851 1.00 92.69 64 LEU A CA 1
ATOM 496 C C . LEU A 1 64 ? -43.396 21.993 0.796 1.00 92.69 64 LEU A C 1
ATOM 498 O O . LEU A 1 64 ? -43.682 22.509 -0.283 1.00 92.69 64 LEU A O 1
ATOM 502 N N . LYS A 1 65 ? -43.992 22.360 1.938 1.00 92.69 65 LYS A N 1
ATOM 503 C CA . LYS A 1 65 ? -45.029 23.399 2.084 1.00 92.69 65 LYS A CA 1
ATOM 504 C C . LYS A 1 65 ? -44.967 24.020 3.477 1.00 92.69 65 LYS A C 1
ATOM 506 O O . LYS A 1 65 ? -44.228 23.546 4.329 1.00 92.69 65 LYS A O 1
ATOM 511 N N . ALA A 1 66 ? -45.749 25.074 3.710 1.00 91.44 66 ALA A N 1
ATOM 512 C CA . ALA A 1 66 ? -45.859 25.679 5.031 1.00 91.44 66 ALA A CA 1
ATOM 513 C C . ALA A 1 66 ? -46.504 24.703 6.037 1.00 91.44 66 ALA A C 1
ATOM 515 O O . ALA A 1 66 ? -47.666 24.337 5.865 1.00 91.44 66 ALA A O 1
ATOM 516 N N . TYR A 1 67 ? -45.764 24.318 7.079 1.00 90.31 67 TYR A N 1
ATOM 517 C CA . TYR A 1 67 ? -46.210 23.432 8.159 1.00 90.31 67 TYR A CA 1
ATOM 518 C C . TYR A 1 67 ? -46.002 24.085 9.525 1.00 90.31 67 TYR A C 1
ATOM 520 O O . TYR A 1 67 ? -45.035 24.825 9.737 1.00 90.31 67 TYR A O 1
ATOM 528 N N . VAL A 1 68 ? -46.906 23.792 10.466 1.00 87.81 68 VAL A N 1
ATOM 529 C CA . VAL A 1 68 ? -46.841 24.335 11.831 1.00 87.81 68 VAL A CA 1
ATOM 530 C C . VAL A 1 68 ? -46.818 23.208 12.854 1.00 87.81 68 VAL A C 1
ATOM 532 O O . VAL A 1 68 ? -47.846 22.598 13.150 1.00 87.81 68 VAL A O 1
ATOM 535 N N . PHE A 1 69 ? -45.659 22.973 13.467 1.00 90.06 69 PHE A N 1
ATOM 536 C CA . PHE A 1 69 ? -45.541 22.040 14.587 1.00 90.06 69 PHE A CA 1
ATOM 537 C C . PHE A 1 69 ? -45.946 22.755 15.876 1.00 90.06 69 PHE A C 1
ATOM 539 O O . PHE A 1 69 ? -45.263 23.668 16.341 1.00 90.06 69 PHE A O 1
ATOM 546 N N . LYS A 1 70 ? -47.093 22.364 16.439 1.00 87.69 70 LYS A N 1
ATOM 547 C CA . LYS A 1 70 ? -47.619 22.927 17.689 1.00 87.69 70 LYS A CA 1
ATOM 548 C C . LYS A 1 70 ? -47.167 22.071 18.864 1.00 87.69 70 LYS A C 1
ATOM 550 O O . LYS A 1 70 ? -47.590 20.925 18.983 1.00 87.69 70 LYS A O 1
ATOM 555 N N . LEU A 1 71 ? -46.342 22.645 19.731 1.00 85.31 71 LEU A N 1
ATOM 556 C CA . LEU A 1 71 ? -45.841 21.998 20.937 1.00 85.31 71 LEU A CA 1
ATOM 557 C C . LEU A 1 71 ? -46.626 22.472 22.154 1.00 85.31 71 LEU A C 1
ATOM 559 O O . LEU A 1 71 ? -46.882 23.666 22.313 1.00 85.31 71 LEU A O 1
ATOM 563 N N . ASN A 1 72 ? -46.975 21.539 23.036 1.00 85.88 72 ASN A N 1
ATOM 564 C CA . ASN A 1 72 ? -47.441 21.888 24.375 1.00 85.88 72 ASN A CA 1
ATOM 565 C C . ASN A 1 72 ? -46.277 22.422 25.245 1.00 85.88 72 ASN A C 1
ATOM 567 O O . ASN A 1 72 ? -45.111 22.406 24.837 1.00 85.88 72 ASN A O 1
ATOM 571 N N . ALA A 1 73 ? -46.575 22.865 26.472 1.00 81.75 73 ALA A N 1
ATOM 572 C CA . ALA A 1 73 ? -45.586 23.452 27.388 1.00 81.75 73 ALA A CA 1
ATOM 573 C C . ALA A 1 73 ? -44.342 22.561 27.618 1.00 81.75 73 ALA A C 1
ATOM 575 O O . ALA A 1 73 ? -43.224 23.060 27.779 1.00 81.75 73 ALA A O 1
ATOM 576 N N . ASN A 1 74 ? -44.506 21.238 27.542 1.00 81.75 74 ASN A N 1
ATOM 577 C CA . ASN A 1 74 ? -43.432 20.262 27.742 1.00 81.75 74 ASN A CA 1
ATOM 578 C C . ASN A 1 74 ? -42.874 19.673 26.439 1.00 81.75 74 ASN A C 1
ATOM 580 O O . ASN A 1 74 ? -41.933 18.888 26.498 1.00 81.75 74 ASN A O 1
ATOM 584 N N . GLY A 1 75 ? -43.422 20.059 25.287 1.00 85.19 75 GLY A N 1
ATOM 585 C CA . GLY A 1 75 ? -43.080 19.496 23.992 1.00 85.19 75 GLY A CA 1
ATOM 586 C C . GLY A 1 75 ? -41.689 19.898 23.522 1.00 85.19 75 GLY A C 1
ATOM 587 O O . GLY A 1 75 ? -41.142 20.929 23.948 1.00 85.19 75 GLY A O 1
ATOM 588 N N . ILE A 1 76 ? -41.128 19.053 22.657 1.00 88.88 76 ILE A N 1
ATOM 589 C CA . ILE A 1 76 ? -39.769 19.139 22.126 1.00 88.88 76 ILE A CA 1
ATOM 590 C C . ILE A 1 76 ? -39.787 18.861 20.623 1.00 88.88 76 ILE A C 1
ATOM 592 O O . ILE A 1 76 ? -40.343 17.862 20.178 1.00 88.88 76 ILE A O 1
ATOM 596 N N . VAL A 1 77 ? -39.126 19.708 19.839 1.00 91.00 77 VAL A N 1
ATOM 597 C CA . VAL A 1 77 ? -38.757 19.406 18.453 1.00 91.00 77 VAL A CA 1
ATOM 598 C C . VAL A 1 77 ? -37.250 19.471 18.335 1.00 91.00 77 VAL A C 1
ATOM 600 O O . VAL A 1 77 ? -36.642 20.500 18.630 1.00 91.00 77 VAL A O 1
ATOM 603 N N . ARG A 1 78 ? -36.669 18.373 17.862 1.00 91.62 78 ARG A N 1
ATOM 604 C CA . ARG A 1 78 ? -35.249 18.241 17.583 1.00 91.62 78 ARG A CA 1
ATOM 605 C C . ARG A 1 78 ? -35.040 17.865 16.127 1.00 91.62 78 ARG A C 1
ATOM 607 O O . ARG A 1 78 ? -35.600 16.884 15.648 1.00 91.62 78 ARG A O 1
ATOM 614 N N . ILE A 1 79 ? -34.223 18.639 15.430 1.00 92.56 79 ILE A N 1
ATOM 615 C CA . ILE A 1 79 ? -33.862 18.411 14.035 1.00 92.56 79 ILE A CA 1
ATOM 616 C C . ILE A 1 79 ? -32.338 18.415 13.946 1.00 92.56 79 ILE A C 1
ATOM 618 O O . ILE A 1 79 ? -31.705 19.407 14.302 1.00 92.56 79 ILE A O 1
ATOM 622 N N . ILE A 1 80 ? -31.758 17.306 13.488 1.00 91.69 80 ILE A N 1
ATOM 623 C CA . ILE A 1 80 ? -30.317 17.152 13.270 1.00 91.69 80 ILE A CA 1
ATOM 624 C C . ILE A 1 80 ? -30.104 16.803 11.798 1.00 91.69 80 ILE A C 1
ATOM 626 O O . ILE A 1 80 ? -30.471 15.713 11.358 1.00 91.69 80 ILE A O 1
ATOM 630 N N . THR A 1 81 ? -29.549 17.738 11.028 1.00 92.31 81 THR A N 1
ATOM 631 C CA . THR A 1 81 ? -29.367 17.570 9.577 1.00 92.31 81 THR A CA 1
ATOM 632 C C . THR A 1 81 ? -28.174 18.340 9.041 1.00 92.31 81 THR A C 1
ATOM 634 O O . THR A 1 81 ? -27.810 19.365 9.604 1.00 92.31 81 THR A O 1
ATOM 637 N N . LYS A 1 82 ? -27.576 17.878 7.938 1.00 88.06 82 LYS A N 1
ATOM 638 C CA . LYS A 1 82 ? -26.548 18.632 7.203 1.00 88.06 82 LYS A CA 1
ATOM 639 C C . LYS A 1 82 ? -27.190 19.687 6.304 1.00 88.06 82 LYS A C 1
ATOM 641 O O . LYS A 1 82 ? -26.711 20.812 6.224 1.00 88.06 82 LYS A O 1
ATOM 646 N N . ILE A 1 83 ? -28.297 19.330 5.651 1.00 88.75 83 ILE A N 1
ATOM 647 C CA . ILE A 1 83 ? -28.996 20.187 4.690 1.00 88.75 83 ILE A CA 1
ATOM 648 C C . ILE A 1 83 ? -30.466 20.304 5.092 1.00 88.75 83 ILE A C 1
ATOM 650 O O . ILE A 1 83 ? -31.171 19.304 5.232 1.00 88.75 83 ILE A O 1
ATOM 654 N N . LEU A 1 84 ? -30.944 21.538 5.257 1.00 89.81 84 LEU A N 1
ATOM 655 C CA . LEU A 1 84 ? -32.352 21.838 5.503 1.00 89.81 84 LEU A CA 1
ATOM 656 C C . LEU A 1 84 ? -32.883 22.725 4.372 1.00 89.81 84 LEU A C 1
ATOM 658 O O . LEU A 1 84 ? -32.518 23.895 4.271 1.00 89.81 84 LEU A O 1
ATOM 662 N N . ILE A 1 85 ? -33.717 22.150 3.511 1.00 89.75 85 ILE A N 1
ATOM 663 C CA . ILE A 1 85 ? -34.291 22.796 2.329 1.00 89.75 85 ILE A CA 1
ATOM 664 C C . ILE A 1 85 ? -35.623 23.445 2.726 1.00 89.75 85 ILE A C 1
ATOM 666 O O . ILE A 1 85 ? -36.461 22.818 3.375 1.00 89.75 85 ILE A O 1
ATOM 670 N N . ASN A 1 86 ? -35.803 24.713 2.344 1.00 89.62 86 ASN A N 1
ATOM 671 C CA . ASN A 1 86 ? -36.987 25.536 2.628 1.00 89.62 86 ASN A CA 1
ATOM 672 C C . ASN A 1 86 ? -37.389 25.663 4.121 1.00 89.62 86 ASN A C 1
ATOM 674 O O . ASN A 1 86 ? -38.576 25.584 4.441 1.00 89.62 86 ASN A O 1
ATOM 678 N N . PRO A 1 87 ? -36.470 25.915 5.074 1.00 89.94 87 PRO A N 1
ATOM 679 C CA . PRO A 1 87 ? -36.821 25.951 6.500 1.00 89.94 87 PRO A CA 1
ATOM 680 C C . PRO A 1 87 ? -37.786 27.066 6.899 1.00 89.94 87 PRO A C 1
ATOM 682 O O . PRO A 1 87 ? -38.445 26.942 7.925 1.00 89.94 87 PRO A O 1
ATOM 685 N N . SER A 1 88 ? -37.901 28.138 6.107 1.00 87.69 88 SER A N 1
ATOM 686 C CA . SER A 1 88 ? -38.900 29.196 6.321 1.00 87.69 88 SER A CA 1
ATOM 687 C C . SER A 1 88 ? -40.337 28.681 6.226 1.00 87.69 88 SER A C 1
ATOM 689 O O . SER A 1 88 ? -41.251 29.309 6.756 1.00 87.69 88 SER A O 1
ATOM 691 N N . LEU A 1 89 ? -40.539 27.531 5.578 1.00 89.75 89 LEU A N 1
ATOM 692 C CA . LEU A 1 89 ? -41.825 26.855 5.508 1.00 89.75 89 LEU A CA 1
ATOM 693 C C . LEU A 1 89 ? -42.129 26.033 6.769 1.00 89.75 89 LEU A C 1
ATOM 695 O O . LEU A 1 89 ? -43.260 25.593 6.937 1.00 89.75 89 LEU A O 1
ATOM 699 N N . LEU A 1 90 ? -41.172 25.836 7.682 1.00 91.00 90 LEU A N 1
ATOM 700 C CA . LEU A 1 90 ? -41.415 25.159 8.953 1.00 91.00 90 LEU A CA 1
ATOM 701 C C . LEU A 1 90 ? -41.500 26.179 10.092 1.00 91.00 90 LEU A C 1
ATOM 703 O O . LEU A 1 90 ? -40.535 26.884 10.398 1.00 91.00 90 LEU A O 1
ATOM 707 N N . VAL A 1 91 ? -42.657 26.236 10.749 1.00 89.06 91 VAL A N 1
ATOM 708 C CA . VAL A 1 91 ? -42.878 27.070 11.935 1.00 89.06 91 VAL A CA 1
ATOM 709 C C . VAL A 1 91 ? -43.120 26.171 13.138 1.00 89.06 91 VAL A C 1
ATOM 711 O O . VAL A 1 91 ? -44.027 25.343 13.141 1.00 89.06 91 VAL A O 1
ATOM 714 N N . ILE A 1 92 ? -42.334 26.354 14.191 1.00 88.00 92 ILE A N 1
ATOM 715 C CA . ILE A 1 92 ? -42.517 25.659 15.461 1.00 88.00 92 ILE A CA 1
ATOM 716 C C . ILE A 1 92 ? -43.149 26.652 16.430 1.00 88.00 92 ILE A C 1
ATOM 718 O O . ILE A 1 92 ? -42.598 27.712 16.727 1.00 88.00 92 ILE A O 1
ATOM 722 N N . SER A 1 93 ? -44.364 26.330 16.868 1.00 86.62 93 SER A N 1
ATOM 723 C CA . SER A 1 93 ? -45.159 27.155 17.769 1.00 86.62 93 SER A CA 1
ATOM 724 C C . SER A 1 93 ? -45.177 26.498 19.138 1.00 86.62 93 SER A C 1
ATOM 726 O O . SER A 1 93 ? -45.741 25.414 19.292 1.00 86.62 93 SER A O 1
ATOM 728 N N . LYS A 1 94 ? -44.600 27.170 20.132 1.00 82.56 94 LYS A N 1
ATOM 729 C CA . LYS A 1 94 ? -44.679 26.770 21.537 1.00 82.56 94 LYS A CA 1
ATOM 730 C C . LYS A 1 94 ? -45.239 27.936 22.341 1.00 82.56 94 LYS A C 1
ATOM 732 O O . LYS A 1 94 ? -44.675 29.030 22.329 1.00 82.56 94 LYS A O 1
ATOM 737 N N . ASP A 1 95 ? -46.371 27.706 22.999 1.00 79.75 95 ASP A N 1
ATOM 738 C CA . ASP A 1 95 ? -47.164 28.758 23.643 1.00 79.75 95 ASP A CA 1
ATOM 739 C C . ASP A 1 95 ? -47.479 29.905 22.652 1.00 79.75 95 ASP A C 1
ATOM 741 O O . ASP A 1 95 ? -48.064 29.664 21.593 1.00 79.75 95 ASP A O 1
ATOM 745 N N . THR A 1 96 ? -47.073 31.144 22.960 1.00 68.00 96 THR A N 1
ATOM 746 C CA . THR A 1 96 ? -47.216 32.331 22.092 1.00 68.00 96 THR A CA 1
ATOM 747 C C . THR A 1 96 ? -45.998 32.605 21.204 1.00 68.00 96 THR A C 1
ATOM 749 O O . THR A 1 96 ? -46.059 33.485 20.344 1.00 68.00 96 THR A O 1
ATOM 752 N N . LYS A 1 97 ? -44.890 31.871 21.375 1.00 77.56 97 LYS A N 1
ATOM 753 C CA . LYS A 1 97 ? -43.659 32.075 20.603 1.00 77.56 97 LYS A CA 1
ATOM 754 C C . LYS A 1 97 ? -43.665 31.212 19.346 1.00 77.56 97 LYS A C 1
ATOM 756 O O . LYS A 1 97 ? -43.959 30.017 19.388 1.00 77.56 97 LYS A O 1
ATOM 761 N N . ARG A 1 98 ? -43.322 31.837 18.220 1.00 82.56 98 ARG A N 1
ATOM 762 C CA . ARG A 1 98 ? -43.110 31.174 16.931 1.00 82.56 98 ARG A CA 1
ATOM 763 C C . ARG A 1 98 ? -41.650 31.311 16.550 1.00 82.56 98 ARG A C 1
ATOM 765 O O . ARG A 1 98 ? -41.138 32.425 16.486 1.00 82.56 98 ARG A O 1
ATOM 772 N N . GLU A 1 99 ? -41.008 30.187 16.281 1.00 85.25 99 GLU A N 1
ATOM 773 C CA . GLU A 1 99 ? -39.631 30.137 15.806 1.00 85.25 99 GLU A CA 1
ATOM 774 C C . GLU A 1 99 ? -39.567 29.287 14.536 1.00 85.25 99 GLU A C 1
ATOM 776 O O . GLU A 1 99 ? -40.312 28.318 14.383 1.00 85.25 99 GLU A O 1
ATOM 781 N N . SER A 1 100 ? -38.680 29.657 13.615 1.00 82.56 100 SER A N 1
ATOM 782 C CA . SER A 1 100 ? -38.364 28.858 12.430 1.00 82.56 100 SER A CA 1
ATOM 783 C C . SER A 1 100 ? -36.906 28.407 12.502 1.00 82.56 100 SER A C 1
ATOM 785 O O . SER A 1 100 ? -36.064 29.159 13.015 1.00 82.56 100 SER A O 1
ATOM 787 N N . PRO A 1 101 ? -36.575 27.209 11.990 1.00 83.00 101 PRO A N 1
ATOM 788 C CA . PRO A 1 101 ? -35.194 26.764 11.896 1.00 83.00 101 PRO A CA 1
ATOM 789 C C . PRO A 1 101 ? -34.341 27.754 11.105 1.00 83.00 101 PRO A C 1
ATOM 791 O O . PRO A 1 101 ? -34.734 28.229 10.039 1.00 83.00 101 PRO A O 1
ATOM 794 N N . LYS A 1 102 ? -33.153 28.074 11.620 1.00 79.19 102 LYS A N 1
ATOM 795 C CA . LYS A 1 102 ? -32.205 28.945 10.916 1.00 79.19 102 LYS A CA 1
ATOM 796 C C . LYS A 1 102 ? -31.432 28.131 9.878 1.00 79.19 102 LYS A C 1
ATOM 798 O O . LYS A 1 102 ? -30.923 27.059 10.195 1.00 79.19 102 LYS A O 1
ATOM 803 N N . VAL A 1 103 ? -31.317 28.660 8.658 1.00 73.19 103 VAL A N 1
ATOM 804 C CA . VAL A 1 103 ? -30.432 28.103 7.620 1.00 73.19 103 VAL A CA 1
ATOM 805 C C . VAL A 1 103 ? -28.985 28.379 8.016 1.00 73.19 103 VAL A C 1
ATOM 807 O O . VAL A 1 103 ? -28.659 29.499 8.414 1.00 73.19 103 VAL A O 1
ATOM 810 N N . ARG A 1 104 ? -28.103 27.397 7.830 1.00 68.62 104 ARG A N 1
ATOM 811 C CA . ARG A 1 104 ? -26.667 27.652 7.699 1.00 68.62 104 ARG A CA 1
ATOM 812 C C . ARG A 1 104 ? -26.250 27.379 6.263 1.00 68.62 104 ARG A C 1
ATOM 814 O O . ARG A 1 104 ? -26.572 26.330 5.717 1.00 68.62 104 ARG A O 1
ATOM 821 N N . SER A 1 105 ? -25.544 28.325 5.656 1.00 64.06 105 SER A N 1
ATOM 822 C CA . SER A 1 105 ? -24.982 28.186 4.309 1.00 64.06 105 SER A CA 1
ATOM 823 C C . SER A 1 105 ? -23.612 27.496 4.298 1.00 64.06 105 SER A C 1
ATOM 825 O O . SER A 1 105 ? -23.079 27.236 3.227 1.00 64.06 105 SER A O 1
ATOM 827 N N . ASP A 1 106 ? -23.037 27.184 5.468 1.00 72.75 106 ASP A N 1
ATOM 828 C CA . ASP A 1 106 ? -21.686 26.618 5.603 1.00 72.75 106 ASP A CA 1
ATOM 829 C C . ASP A 1 106 ? -21.623 25.086 5.463 1.00 72.75 106 ASP A C 1
ATOM 831 O O . ASP A 1 106 ? -20.552 24.507 5.639 1.00 72.75 106 ASP A O 1
ATOM 835 N N . GLY A 1 107 ? -22.750 24.428 5.163 1.00 66.50 107 GLY A N 1
ATOM 836 C CA . GLY A 1 107 ? -22.828 22.979 4.940 1.00 66.50 107 GLY A CA 1
ATOM 837 C C . GLY A 1 107 ? -22.546 22.118 6.176 1.00 66.50 107 GLY A C 1
ATOM 838 O O . GLY A 1 107 ? -22.366 20.909 6.040 1.00 66.50 107 GLY A O 1
ATOM 839 N N . LYS A 1 108 ? -22.481 22.715 7.374 1.00 79.06 108 LYS A N 1
ATOM 840 C CA . LYS A 1 108 ? -22.264 21.999 8.639 1.00 79.06 108 LYS A CA 1
ATOM 841 C C . LYS A 1 108 ? -23.571 21.446 9.193 1.00 79.06 108 LYS A C 1
ATOM 843 O O . LYS A 1 108 ? -24.643 21.981 8.923 1.00 79.06 108 LYS A O 1
ATOM 848 N N . VAL A 1 109 ? -23.468 20.420 10.041 1.00 77.50 109 VAL A N 1
ATOM 849 C CA . VAL A 1 109 ? -24.632 19.872 10.748 1.00 77.50 109 VAL A CA 1
ATOM 850 C C . VAL A 1 109 ? -25.307 20.952 11.589 1.00 77.50 109 VAL A C 1
ATOM 852 O O . VAL A 1 109 ? -24.694 21.625 12.416 1.00 77.50 109 VAL A O 1
ATOM 855 N N . ILE A 1 110 ? -26.602 21.096 11.356 1.00 79.44 110 ILE A N 1
ATOM 856 C CA . ILE A 1 110 ? -27.526 21.959 12.066 1.00 79.44 110 ILE A CA 1
ATOM 857 C C . ILE A 1 110 ? -28.173 21.111 13.156 1.00 79.44 110 ILE A C 1
ATOM 859 O O . ILE A 1 110 ? -28.861 20.136 12.857 1.00 79.44 110 ILE A O 1
ATOM 863 N N . VAL A 1 111 ? -27.978 21.505 14.414 1.00 80.50 111 VAL A N 1
ATOM 864 C CA . VAL A 1 111 ? -28.773 21.016 15.544 1.00 80.50 111 VAL A CA 1
ATOM 865 C C . VAL A 1 111 ? -29.774 22.103 15.899 1.00 80.50 111 VAL A C 1
ATOM 867 O O . VAL A 1 111 ? -29.406 23.159 16.413 1.00 80.50 111 VAL A O 1
ATOM 870 N N . TYR A 1 112 ? -31.042 21.855 15.604 1.00 81.88 112 TYR A N 1
ATOM 871 C CA . TYR A 1 112 ? -32.144 22.716 16.006 1.00 81.88 112 TYR A CA 1
ATOM 872 C C . TYR A 1 112 ? -32.938 22.013 17.107 1.00 81.88 112 TYR A C 1
ATOM 874 O O . TYR A 1 112 ? -33.470 20.930 16.881 1.00 81.88 112 TYR A O 1
ATOM 882 N N . ASP A 1 113 ? -32.988 22.605 18.299 1.00 82.19 113 ASP A N 1
ATOM 883 C CA . ASP A 1 113 ? -33.613 22.014 19.486 1.00 82.19 113 ASP A CA 1
ATOM 884 C C . ASP A 1 113 ? -34.474 23.066 20.198 1.00 82.19 113 ASP A C 1
ATOM 886 O O . ASP A 1 113 ? -33.957 24.053 20.728 1.00 82.19 113 ASP A O 1
ATOM 890 N N . VAL A 1 114 ? -35.794 22.870 20.177 1.00 79.62 114 VAL A N 1
ATOM 891 C CA . VAL A 1 114 ? -36.786 23.750 20.810 1.00 79.62 114 VAL A CA 1
ATOM 892 C C . VAL A 1 114 ? -37.659 22.920 21.737 1.00 79.62 114 VAL A C 1
ATOM 894 O O . VAL A 1 114 ? -38.385 22.043 21.279 1.00 79.62 114 VAL A O 1
ATOM 897 N N . GLY A 1 115 ? -37.638 23.208 23.042 1.00 74.50 115 GLY A N 1
ATOM 898 C CA . GLY A 1 115 ? -38.462 22.484 24.009 1.00 74.50 115 GLY A CA 1
ATOM 899 C C . GLY A 1 115 ? -37.899 22.407 25.426 1.00 74.50 115 GLY A C 1
ATOM 900 O O . GLY A 1 115 ? -36.973 23.130 25.790 1.00 74.50 115 GLY A O 1
ATOM 901 N N . SER A 1 116 ? -38.502 21.545 26.252 1.00 63.00 116 SER A N 1
ATOM 902 C CA . SER A 1 116 ? -37.988 21.218 27.592 1.00 63.00 116 SER A CA 1
ATOM 903 C C . SER A 1 116 ? -36.717 20.363 27.482 1.00 63.00 116 SER A C 1
ATOM 905 O O . SER A 1 116 ? -36.701 19.367 26.770 1.00 63.00 116 SER A O 1
ATOM 907 N N . ARG A 1 117 ? -35.635 20.713 28.190 1.00 63.09 117 ARG A N 1
ATOM 908 C CA . ARG A 1 117 ? -34.313 20.047 28.077 1.00 63.09 117 ARG A CA 1
ATOM 909 C C . ARG A 1 117 ? -34.229 18.668 28.757 1.00 63.09 117 ARG A C 1
ATOM 911 O O . ARG A 1 117 ? -33.135 18.181 29.026 1.00 63.09 117 ARG A O 1
ATOM 918 N N . THR A 1 118 ? -35.360 18.045 29.077 1.00 52.38 118 THR A N 1
ATOM 919 C CA . THR A 1 118 ? -35.413 16.791 29.846 1.00 52.38 118 THR A CA 1
ATOM 920 C C . THR A 1 118 ? -34.916 15.573 29.058 1.00 52.38 118 THR A C 1
ATOM 922 O O . THR A 1 118 ? -34.484 14.598 29.667 1.00 52.38 118 THR A O 1
ATOM 925 N N . LEU A 1 119 ? -34.918 15.621 27.720 1.00 59.06 119 LEU A N 1
ATOM 926 C CA . LEU A 1 119 ? -34.437 14.541 26.848 1.00 59.06 119 LEU A CA 1
ATOM 927 C C . LEU A 1 119 ? -33.058 14.858 26.255 1.00 59.06 119 LEU A C 1
ATOM 929 O O . LEU A 1 119 ? -32.869 15.894 25.615 1.00 59.06 119 LEU A O 1
ATOM 933 N N . SER A 1 120 ? -32.096 13.947 26.430 1.00 71.31 120 SER A N 1
ATOM 934 C CA . SER A 1 120 ? -30.704 14.174 26.033 1.00 71.31 120 SER A CA 1
ATOM 935 C C . SER A 1 120 ? -30.483 13.917 24.533 1.00 71.31 120 SER A C 1
ATOM 937 O O . SER A 1 120 ? -30.752 12.827 24.030 1.00 71.31 120 SER A O 1
ATOM 939 N N . VAL A 1 121 ? -29.956 14.926 23.823 1.00 80.50 121 VAL A N 1
ATOM 940 C CA . VAL A 1 121 ? -29.478 14.827 22.426 1.00 80.50 121 VAL A CA 1
ATOM 941 C C . VAL A 1 121 ? -28.642 13.562 22.180 1.00 80.50 121 VAL A C 1
ATOM 943 O O . VAL A 1 121 ? -28.863 12.904 21.164 1.00 80.50 121 VAL A O 1
ATOM 946 N N . PRO A 1 122 ? -27.740 13.140 23.089 1.00 79.06 122 PRO A N 1
ATOM 947 C CA . PRO A 1 122 ? -26.927 11.969 22.818 1.00 79.06 122 PRO A CA 1
ATOM 948 C C . PRO A 1 122 ? -27.691 10.650 22.794 1.00 79.06 122 PRO A C 1
ATOM 950 O O . PRO A 1 122 ? -27.305 9.751 22.060 1.00 79.06 122 PRO A O 1
ATOM 953 N N . LYS A 1 123 ? -28.798 10.522 23.539 1.00 81.94 123 LYS A N 1
ATOM 954 C CA . LYS A 1 123 ? -29.634 9.319 23.442 1.00 81.94 123 LYS A CA 1
ATOM 955 C C . LYS A 1 123 ? -30.232 9.190 22.039 1.00 81.94 123 LYS A C 1
ATOM 957 O O . LYS A 1 123 ? -30.227 8.108 21.468 1.00 81.94 123 LYS A O 1
ATOM 962 N N . ASP A 1 124 ? -30.718 10.296 21.480 1.00 86.00 124 ASP A N 1
ATOM 963 C CA . ASP A 1 124 ? -31.283 10.316 20.129 1.00 86.00 124 ASP A CA 1
ATOM 964 C C . ASP A 1 124 ? -30.232 10.016 19.062 1.00 86.00 124 ASP A C 1
ATOM 966 O O . ASP A 1 124 ? -30.492 9.239 18.145 1.00 86.00 124 ASP A O 1
ATOM 970 N N . LEU A 1 125 ? -29.028 10.569 19.220 1.00 84.56 125 LEU A N 1
ATOM 971 C CA . LEU A 1 125 ? -27.903 10.251 18.347 1.00 84.56 125 LEU A CA 1
ATOM 972 C C . LEU A 1 125 ? -2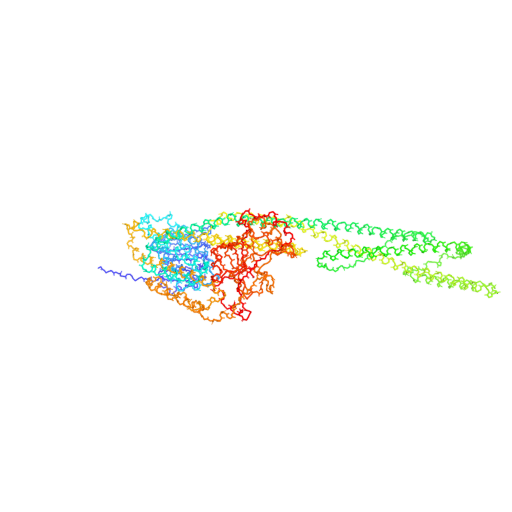7.505 8.781 18.449 1.00 84.56 125 LEU A C 1
ATOM 974 O O . LEU A 1 125 ? -27.295 8.158 17.419 1.00 84.56 125 LEU A O 1
ATOM 978 N N . ASN A 1 126 ? -27.475 8.191 19.643 1.00 78.56 126 ASN A N 1
ATOM 979 C CA . ASN A 1 126 ? -27.143 6.774 19.815 1.00 78.56 126 ASN A CA 1
ATOM 980 C C . ASN A 1 126 ? -28.175 5.846 19.188 1.00 78.56 126 ASN A C 1
ATOM 982 O O . ASN A 1 126 ? -27.805 4.837 18.580 1.00 78.56 126 ASN A O 1
ATOM 986 N N . ASP A 1 127 ? -29.454 6.199 19.283 1.00 84.06 127 ASP A N 1
ATOM 987 C CA . ASP A 1 127 ? -30.522 5.463 18.612 1.00 84.06 127 ASP A CA 1
ATOM 988 C C . ASP A 1 127 ? -30.386 5.588 17.083 1.00 84.06 127 ASP A C 1
ATOM 990 O O . ASP A 1 127 ? -30.527 4.595 16.362 1.00 84.06 127 ASP A O 1
ATOM 994 N N . TYR A 1 128 ? -30.037 6.777 16.578 1.00 88.31 128 TYR A N 1
ATOM 995 C CA . TYR A 1 128 ? -29.778 6.999 15.155 1.00 88.31 128 TYR A CA 1
ATOM 996 C C . TYR A 1 128 ? -28.522 6.278 14.654 1.00 88.31 128 TYR A C 1
ATOM 998 O O . TYR A 1 128 ? -28.585 5.605 13.627 1.00 88.31 128 TYR A O 1
ATOM 1006 N N . PHE A 1 129 ? -27.398 6.351 15.371 1.00 84.38 129 PHE A N 1
ATOM 1007 C CA . PHE A 1 129 ? -26.179 5.596 15.075 1.00 84.38 129 PHE A CA 1
ATOM 1008 C C . PHE A 1 129 ? -26.482 4.101 15.059 1.00 84.38 129 PHE A C 1
ATOM 1010 O O . PHE A 1 129 ? -26.086 3.385 14.141 1.00 84.38 129 PHE A O 1
ATOM 1017 N N . SER A 1 130 ? -27.265 3.631 16.030 1.00 82.69 130 SER A N 1
ATOM 1018 C CA . SER A 1 130 ? -27.668 2.237 16.101 1.00 82.69 130 SER A CA 1
ATOM 1019 C C . SER A 1 130 ? -28.466 1.796 14.878 1.00 82.69 130 SER A C 1
ATOM 1021 O O . SER A 1 130 ? -28.178 0.735 14.319 1.00 82.69 130 SER A O 1
ATOM 1023 N N . PHE A 1 131 ? -29.433 2.598 14.447 1.00 88.00 131 PHE A N 1
ATOM 1024 C CA . PHE A 1 131 ? -30.161 2.375 13.203 1.00 88.00 131 PHE A CA 1
ATOM 1025 C C . PHE A 1 131 ? -29.227 2.400 11.978 1.00 88.00 131 PHE A C 1
ATOM 1027 O O . PHE A 1 131 ? -29.240 1.474 11.167 1.00 88.00 131 PHE A O 1
ATOM 1034 N N . SER A 1 132 ? -28.368 3.416 11.896 1.00 85.88 132 SER A N 1
ATOM 1035 C CA . SER A 1 132 ? -27.458 3.689 10.779 1.00 85.88 132 SER A CA 1
ATOM 1036 C C . SER A 1 132 ? -26.471 2.550 10.535 1.00 85.88 132 SER A C 1
ATOM 1038 O O . SER A 1 132 ? -26.296 2.121 9.396 1.00 85.88 132 SER A O 1
ATOM 1040 N N . ILE A 1 133 ? -25.890 1.984 11.598 1.00 83.38 133 ILE A N 1
ATOM 1041 C CA . ILE A 1 133 ? -24.977 0.835 11.496 1.00 83.38 133 ILE A CA 1
ATOM 1042 C C . ILE A 1 133 ? -25.666 -0.344 10.799 1.00 83.38 133 ILE A C 1
ATOM 1044 O O . ILE A 1 133 ? -25.067 -0.979 9.943 1.00 83.38 133 ILE A O 1
ATOM 1048 N N . GLY A 1 134 ? -26.957 -0.583 11.063 1.00 81.94 134 GLY A N 1
ATOM 1049 C CA . GLY A 1 134 ? -27.755 -1.615 10.386 1.00 81.94 134 GLY A CA 1
ATOM 1050 C C . GLY A 1 134 ? -27.752 -1.526 8.852 1.00 81.94 134 GLY A C 1
ATOM 1051 O O . GLY A 1 134 ? -27.937 -2.536 8.163 1.00 81.94 134 GLY A O 1
ATOM 1052 N N . LEU A 1 135 ? -27.537 -0.320 8.323 1.00 84.62 135 LEU A N 1
ATOM 1053 C CA . LEU A 1 135 ? -27.642 0.024 6.909 1.00 84.62 135 LEU A CA 1
ATOM 1054 C C . LEU A 1 135 ? -26.288 0.218 6.222 1.00 84.62 135 LEU A C 1
ATOM 1056 O O . LEU A 1 135 ? -26.254 0.240 4.995 1.00 84.62 135 LEU A O 1
ATOM 1060 N N . LEU A 1 136 ? -25.176 0.255 6.967 1.00 82.31 136 LEU A N 1
ATOM 1061 C CA . LEU A 1 136 ? -23.825 0.364 6.393 1.00 82.31 136 LEU A CA 1
ATOM 1062 C C . LEU A 1 136 ? -23.432 -0.833 5.514 1.00 82.31 136 LEU A C 1
ATOM 1064 O O . LEU A 1 136 ? -22.537 -0.709 4.686 1.00 82.31 136 LEU A O 1
ATOM 1068 N N . LYS A 1 137 ? -24.143 -1.961 5.623 1.00 79.69 137 LYS A N 1
ATOM 1069 C CA . LYS A 1 137 ? -24.022 -3.099 4.696 1.00 79.69 137 LYS A CA 1
ATOM 1070 C C . LYS A 1 137 ? -24.438 -2.766 3.255 1.00 79.69 137 LYS A C 1
ATOM 1072 O O . LYS A 1 137 ? -24.196 -3.561 2.355 1.00 79.69 137 LYS A O 1
ATOM 1077 N N . ASN A 1 138 ? -25.154 -1.659 3.043 1.00 78.31 138 ASN A N 1
ATOM 1078 C CA . ASN A 1 138 ? -25.625 -1.246 1.729 1.00 78.31 138 ASN A CA 1
ATOM 1079 C C . ASN A 1 138 ? -24.612 -0.275 1.090 1.00 78.31 138 ASN A C 1
ATOM 1081 O O . ASN A 1 138 ? -24.518 0.869 1.548 1.00 78.31 138 ASN A O 1
ATOM 1085 N N . PRO A 1 139 ? -23.901 -0.675 0.018 1.00 71.69 139 PRO A N 1
ATOM 1086 C CA . PRO A 1 139 ? -22.872 0.157 -0.606 1.00 71.69 139 PRO A CA 1
ATOM 1087 C C . PRO A 1 139 ? -23.420 1.459 -1.211 1.00 71.69 139 PRO A C 1
ATOM 1089 O O . PRO A 1 139 ? -22.688 2.437 -1.297 1.00 71.69 139 PRO A O 1
ATOM 1092 N N . PHE A 1 140 ? -24.708 1.514 -1.574 1.00 72.12 140 PHE A N 1
ATOM 1093 C CA . PHE A 1 140 ? -25.336 2.728 -2.116 1.00 72.12 140 PHE A CA 1
ATOM 1094 C C . PHE A 1 140 ? -25.564 3.818 -1.064 1.00 72.12 140 PHE A C 1
ATOM 1096 O O . PHE A 1 140 ? -25.805 4.969 -1.414 1.00 72.12 140 PHE A O 1
ATOM 1103 N N . VAL A 1 141 ? -25.545 3.451 0.219 1.00 80.19 141 VAL A N 1
ATOM 1104 C CA . VAL A 1 141 ? -25.864 4.352 1.334 1.00 80.19 141 VAL A CA 1
ATOM 1105 C C . VAL A 1 141 ? -24.651 4.565 2.238 1.00 80.19 141 VAL A C 1
ATOM 1107 O O . VAL A 1 141 ? -24.545 5.607 2.880 1.00 80.19 141 VAL A O 1
ATOM 1110 N N . SER A 1 142 ? -23.731 3.599 2.297 1.00 78.00 142 SER A N 1
ATOM 1111 C CA . SER A 1 142 ? -22.640 3.571 3.273 1.00 78.00 142 SER A CA 1
ATOM 1112 C C . SER A 1 142 ? -21.732 4.798 3.209 1.00 78.00 142 SER A C 1
ATOM 1114 O O . SER A 1 142 ? -21.442 5.365 4.257 1.00 78.00 142 SER A O 1
ATOM 1116 N N . SER A 1 143 ? -21.330 5.253 2.018 1.00 75.06 143 SER A N 1
ATOM 1117 C CA . SER A 1 143 ? -20.436 6.409 1.858 1.00 75.06 143 SER A CA 1
ATOM 1118 C C . SER A 1 143 ? -21.081 7.710 2.340 1.00 75.06 143 SER A C 1
ATOM 1120 O O . SER A 1 143 ? -20.532 8.377 3.215 1.00 75.06 143 SER A O 1
ATOM 1122 N N . THR A 1 144 ? -22.279 8.034 1.842 1.00 78.75 144 THR A N 1
ATOM 1123 C CA . THR A 1 144 ? -23.046 9.226 2.243 1.00 78.75 144 THR A CA 1
ATOM 1124 C C . THR A 1 144 ? -23.383 9.206 3.730 1.00 78.75 144 THR A C 1
ATOM 1126 O O . THR A 1 144 ? -23.324 10.233 4.405 1.00 78.75 144 THR A O 1
ATOM 1129 N N . LEU A 1 145 ? -23.721 8.031 4.261 1.00 83.56 145 LEU A N 1
ATOM 1130 C CA . LEU A 1 145 ? -24.020 7.872 5.673 1.00 83.56 145 LEU A CA 1
ATOM 1131 C C . LEU A 1 145 ? -22.769 8.086 6.528 1.00 83.56 145 LEU A C 1
ATOM 1133 O O . LEU A 1 145 ? -22.832 8.876 7.461 1.00 83.56 145 LEU A O 1
ATOM 1137 N N . LEU A 1 146 ? -21.637 7.451 6.206 1.00 81.19 146 LEU A N 1
ATOM 1138 C CA . LEU A 1 146 ? -20.370 7.645 6.926 1.00 81.19 146 LEU A CA 1
ATOM 1139 C C . LEU A 1 146 ? -19.905 9.105 6.890 1.00 81.19 146 LEU A C 1
ATOM 1141 O O . LEU A 1 146 ? -19.437 9.611 7.910 1.00 81.19 146 LEU A O 1
ATOM 1145 N N . GLU A 1 147 ? -20.077 9.792 5.759 1.00 81.94 147 GLU A N 1
ATOM 1146 C CA . GLU A 1 147 ? -19.809 11.229 5.646 1.00 81.94 147 GLU A CA 1
ATOM 1147 C C . GLU A 1 147 ? -20.689 12.026 6.617 1.00 81.94 147 GLU A C 1
ATOM 1149 O O . GLU A 1 147 ? -20.177 12.801 7.423 1.00 81.94 147 GLU A O 1
ATOM 1154 N N . PHE A 1 148 ? -22.002 11.776 6.620 1.00 87.12 148 PHE A N 1
ATOM 1155 C CA . PHE A 1 148 ? -22.919 12.455 7.532 1.00 87.12 148 PHE A CA 1
ATOM 1156 C C . PHE A 1 148 ? -22.629 12.152 9.009 1.00 87.12 148 PHE A C 1
ATOM 1158 O O . PHE A 1 148 ? -22.684 13.060 9.837 1.00 87.12 148 PHE A O 1
ATOM 1165 N N . LEU A 1 149 ? -22.290 10.905 9.356 1.00 84.88 149 LEU A N 1
ATOM 1166 C CA . LEU A 1 149 ? -21.886 10.545 10.720 1.00 84.88 149 LEU A CA 1
ATOM 1167 C C . LEU A 1 149 ? -20.621 11.314 11.129 1.00 84.88 149 LEU A C 1
ATOM 1169 O O . LEU A 1 149 ? -20.594 11.919 12.197 1.00 84.88 149 LEU A O 1
ATOM 1173 N N . SER A 1 150 ? -19.620 11.380 10.247 1.00 82.19 150 SER A N 1
ATOM 1174 C CA . SER A 1 150 ? -18.411 12.179 10.468 1.00 82.19 150 SER A CA 1
ATOM 1175 C C . SER A 1 150 ? -18.729 13.669 10.651 1.00 82.19 150 SER A C 1
ATOM 1177 O O . SER A 1 150 ? -18.117 14.330 11.493 1.00 82.19 150 SER A O 1
ATOM 1179 N N . ASP A 1 151 ? -19.692 14.208 9.901 1.00 83.06 151 ASP A N 1
ATOM 1180 C CA . ASP A 1 151 ? -20.122 15.603 10.027 1.00 83.06 151 ASP A CA 1
ATOM 1181 C C . ASP A 1 151 ? -20.841 15.875 11.360 1.00 83.06 151 ASP A C 1
ATOM 1183 O O . ASP A 1 151 ? -20.623 16.921 11.981 1.00 83.06 151 ASP A O 1
ATOM 1187 N N . ILE A 1 152 ? -21.659 14.926 11.837 1.00 83.50 152 ILE A N 1
ATOM 1188 C CA . ILE A 1 152 ? -22.263 14.970 13.179 1.00 83.50 152 ILE A CA 1
ATOM 1189 C C . ILE A 1 152 ? -21.157 15.012 14.237 1.00 83.50 152 ILE A C 1
ATOM 1191 O O . ILE A 1 152 ? -21.232 15.800 15.182 1.00 83.50 152 ILE A O 1
ATOM 1195 N N . ASP A 1 153 ? -20.116 14.198 14.070 1.00 76.94 153 ASP A N 1
ATOM 1196 C CA . ASP A 1 153 ? -19.048 14.052 15.058 1.00 76.94 153 ASP A CA 1
ATOM 1197 C C . ASP A 1 153 ? -18.205 15.317 15.242 1.00 76.94 153 ASP A C 1
ATOM 1199 O O . ASP A 1 153 ? -17.708 15.573 16.341 1.00 76.94 153 ASP A O 1
ATOM 1203 N N . ILE A 1 154 ? -18.039 16.114 14.184 1.00 78.00 154 ILE A N 1
ATOM 1204 C CA . ILE A 1 154 ? -17.266 17.364 14.223 1.00 78.00 154 ILE A CA 1
ATOM 1205 C C . ILE A 1 154 ? -18.112 18.600 14.561 1.00 78.00 154 ILE A C 1
ATOM 1207 O O . ILE A 1 154 ? -17.543 19.684 14.709 1.00 78.00 154 ILE A O 1
ATOM 1211 N N . SER A 1 155 ? -19.440 18.475 14.683 1.00 83.56 155 SER A N 1
ATOM 1212 C CA . SER A 1 155 ? -20.320 19.598 15.030 1.00 83.56 155 SER A CA 1
ATOM 1213 C C . SER A 1 155 ? -20.078 20.062 16.473 1.00 83.56 155 SER A C 1
ATOM 1215 O O . SER A 1 155 ? -20.282 19.288 17.415 1.00 83.56 155 SER A O 1
ATOM 1217 N N . PRO A 1 156 ? -19.697 21.338 16.693 1.00 82.12 156 PRO A N 1
ATOM 1218 C CA . PRO A 1 156 ? -19.566 21.896 18.035 1.00 82.12 156 PRO A CA 1
ATOM 1219 C C . PRO A 1 156 ? -20.861 21.788 18.851 1.00 82.12 156 PRO A C 1
ATOM 1221 O O . PRO A 1 156 ? -20.812 21.499 20.048 1.00 82.12 156 PRO A O 1
ATOM 1224 N N . GLU A 1 157 ? -22.010 21.966 18.198 1.00 82.06 157 GLU A N 1
ATOM 1225 C CA . GLU A 1 157 ? -23.341 21.905 18.797 1.00 82.06 157 GLU A CA 1
ATOM 1226 C C . GLU A 1 157 ? -23.612 20.509 19.359 1.00 82.06 157 GLU A C 1
ATOM 1228 O O . GLU A 1 157 ? -23.899 20.377 20.549 1.00 82.06 157 GLU A O 1
ATOM 1233 N N . VAL A 1 158 ? -23.407 19.465 18.549 1.00 82.19 158 VAL A N 1
ATOM 1234 C CA . VAL A 1 158 ? -23.497 18.067 18.993 1.00 82.19 158 VAL A CA 1
ATOM 1235 C C . VAL A 1 158 ? -22.478 17.782 20.096 1.00 82.19 158 VAL A C 1
ATOM 1237 O O . VAL A 1 158 ? -22.826 17.216 21.136 1.00 82.19 158 VAL A O 1
ATOM 1240 N N . SER A 1 159 ? -21.230 18.225 19.905 1.00 80.81 159 SER A N 1
ATOM 1241 C CA . SER A 1 159 ? -20.127 17.910 20.813 1.00 80.81 159 SER A CA 1
ATOM 1242 C C . SER A 1 159 ? -20.357 18.407 22.242 1.00 80.81 159 SER A C 1
ATOM 1244 O O . SER A 1 159 ? -19.987 17.737 23.206 1.00 80.81 159 SER A O 1
ATOM 1246 N N . SER A 1 160 ? -21.050 19.542 22.384 1.00 83.19 160 SER A N 1
ATOM 1247 C CA . SER A 1 160 ? -21.384 20.148 23.675 1.00 83.19 160 SER A CA 1
ATOM 1248 C C . SER A 1 160 ? -22.305 19.276 24.538 1.00 83.19 160 SER A C 1
ATOM 1250 O O . SER A 1 160 ? -22.338 19.406 25.768 1.00 83.19 160 SER A O 1
ATOM 1252 N N . HIS A 1 161 ? -23.040 18.354 23.910 1.00 83.06 161 HIS A N 1
ATOM 1253 C CA . HIS A 1 161 ? -23.946 17.454 24.603 1.00 83.06 161 HIS A CA 1
ATOM 1254 C C . HIS A 1 161 ? -23.259 16.187 25.118 1.00 83.06 161 HIS A C 1
ATOM 1256 O O . HIS A 1 161 ? -23.786 15.589 26.062 1.00 83.06 161 HIS A O 1
ATOM 1262 N N . TYR A 1 162 ? -22.082 15.816 24.600 1.00 85.69 162 TYR A N 1
ATOM 1263 C CA . TYR A 1 162 ? -21.353 14.636 25.070 1.00 85.69 162 TYR A CA 1
ATOM 1264 C C . TYR A 1 162 ? -20.885 14.771 26.523 1.00 85.69 162 TYR A C 1
ATOM 1266 O O . TYR A 1 162 ? -20.711 15.859 27.068 1.00 85.69 162 TYR A O 1
ATOM 1274 N N . SER A 1 163 ? -20.738 13.626 27.171 1.00 88.31 163 SER A N 1
ATOM 1275 C CA . SER A 1 163 ? -20.166 13.448 28.504 1.00 88.31 163 SER A CA 1
ATOM 1276 C C . SER A 1 163 ? -19.374 12.152 28.521 1.00 88.31 163 SER A C 1
ATOM 1278 O O . SER A 1 163 ? -19.596 11.291 27.663 1.00 88.31 163 SER A O 1
ATOM 1280 N N . THR A 1 164 ? -18.539 11.948 29.537 1.00 89.00 164 THR A N 1
ATOM 1281 C CA . THR A 1 164 ? -17.848 10.667 29.744 1.00 89.00 164 THR A CA 1
ATOM 1282 C C . THR A 1 164 ? -18.826 9.485 29.748 1.00 89.00 164 THR A C 1
ATOM 1284 O O . THR A 1 164 ? -18.596 8.476 29.082 1.00 89.00 164 THR A O 1
ATOM 1287 N N . ARG A 1 165 ? -19.981 9.631 30.418 1.00 87.06 165 ARG A N 1
ATOM 1288 C CA . ARG A 1 165 ? -21.031 8.597 30.447 1.00 87.06 165 ARG A CA 1
ATOM 1289 C C . ARG A 1 165 ? -21.632 8.326 29.070 1.00 87.06 165 ARG A C 1
ATOM 1291 O O . ARG A 1 165 ? -21.983 7.191 28.767 1.00 87.06 165 ARG A O 1
ATOM 1298 N N . THR A 1 166 ? -21.777 9.368 28.258 1.00 86.94 166 THR A N 1
ATOM 1299 C CA . THR A 1 166 ? -22.314 9.229 26.908 1.00 86.94 166 THR A CA 1
ATOM 1300 C C . THR A 1 166 ? -21.376 8.388 26.054 1.00 86.94 166 THR A C 1
ATOM 1302 O O . THR A 1 166 ? -21.810 7.371 25.535 1.00 86.94 166 THR A O 1
ATOM 1305 N N . PHE A 1 167 ? -20.084 8.722 26.008 1.00 89.94 167 PHE A N 1
ATOM 1306 C CA . PHE A 1 167 ? -19.115 7.953 25.223 1.00 89.94 167 PHE A CA 1
ATOM 1307 C C . PHE A 1 167 ? -18.990 6.494 25.673 1.00 89.94 167 PHE A C 1
ATOM 1309 O O . PHE A 1 167 ? -18.808 5.610 24.841 1.00 89.94 167 PHE A O 1
ATOM 1316 N N . LEU A 1 168 ? -19.124 6.223 26.974 1.00 89.38 168 LEU A N 1
ATOM 1317 C CA . LEU A 1 168 ? -19.190 4.853 27.479 1.00 89.38 168 LEU A CA 1
ATOM 1318 C C . LEU A 1 168 ? -20.394 4.093 26.899 1.00 89.38 168 LEU A C 1
ATOM 1320 O O . LEU A 1 168 ? -20.253 2.950 26.469 1.00 89.38 168 LEU A O 1
ATOM 1324 N N . ASN A 1 169 ? -21.574 4.720 26.865 1.00 85.94 169 ASN A N 1
ATOM 1325 C CA . ASN A 1 169 ? -22.760 4.105 26.271 1.00 85.94 169 ASN A CA 1
ATOM 1326 C C . ASN A 1 169 ? -22.586 3.895 24.755 1.00 85.94 169 ASN A C 1
ATOM 1328 O O . ASN A 1 169 ? -23.008 2.857 24.249 1.00 85.94 169 ASN A O 1
ATOM 1332 N N . ASP A 1 170 ? -21.957 4.841 24.049 1.00 86.12 170 ASP A N 1
ATOM 1333 C CA . ASP A 1 170 ? -21.639 4.716 22.619 1.00 86.12 170 ASP A CA 1
ATOM 1334 C C . ASP A 1 170 ? -20.727 3.510 22.367 1.00 86.12 170 ASP A C 1
ATOM 1336 O O . ASP A 1 170 ? -21.020 2.693 21.496 1.00 86.12 170 ASP A O 1
ATOM 1340 N N . LEU A 1 171 ? -19.654 3.366 23.154 1.00 90.31 171 LEU A N 1
ATOM 1341 C CA . LEU A 1 171 ? -18.733 2.233 23.064 1.00 90.31 171 LEU A CA 1
ATOM 1342 C C . LEU A 1 171 ? -19.455 0.903 23.293 1.00 90.31 171 LEU A C 1
ATOM 1344 O O . LEU A 1 171 ? -19.311 -0.018 22.495 1.00 90.31 171 LEU A O 1
ATOM 1348 N N . ILE A 1 172 ? -20.256 0.804 24.356 1.00 86.69 172 ILE A N 1
ATOM 1349 C CA . ILE A 1 172 ? -21.023 -0.412 24.661 1.00 86.69 172 ILE A CA 1
ATOM 1350 C C . ILE A 1 172 ? -21.981 -0.744 23.508 1.00 86.69 172 ILE A C 1
ATOM 1352 O O . ILE A 1 172 ? -22.060 -1.894 23.082 1.00 86.69 172 ILE A O 1
ATOM 1356 N N . GLY A 1 173 ? -22.677 0.258 22.962 1.00 84.50 173 GLY A N 1
ATOM 1357 C CA . GLY A 1 173 ? -23.572 0.074 21.818 1.00 84.50 173 GLY A CA 1
ATOM 1358 C C . GLY A 1 173 ? -22.847 -0.362 20.539 1.00 84.50 173 GLY A C 1
ATOM 1359 O O . GLY A 1 173 ? -23.385 -1.170 19.776 1.00 84.50 173 GLY A O 1
ATOM 1360 N N . LEU A 1 174 ? -21.630 0.141 20.307 1.00 87.94 174 LEU A N 1
ATOM 1361 C CA . LEU A 1 174 ? -20.772 -0.277 19.195 1.00 87.94 174 LEU A CA 1
ATOM 1362 C C . LEU A 1 174 ? -20.292 -1.718 19.361 1.00 87.94 174 LEU A C 1
ATOM 1364 O O . LEU A 1 174 ? -20.445 -2.506 18.428 1.00 87.94 174 LEU A O 1
ATOM 1368 N N . GLU A 1 175 ? -19.778 -2.084 20.537 1.00 86.81 175 GLU A N 1
ATOM 1369 C CA . GLU A 1 175 ? -19.326 -3.452 20.809 1.00 86.81 175 GLU A CA 1
ATOM 1370 C C . GLU A 1 175 ? -20.474 -4.461 20.674 1.00 86.81 175 GLU A C 1
ATOM 1372 O O . GLU A 1 175 ? -20.297 -5.516 20.068 1.00 86.81 175 GLU A O 1
ATOM 1377 N N . ASP A 1 176 ? -21.680 -4.124 21.140 1.00 83.69 176 ASP A N 1
ATOM 1378 C CA . ASP A 1 176 ? -22.867 -4.976 20.989 1.00 83.69 176 ASP A CA 1
ATOM 1379 C C . ASP A 1 176 ? -23.188 -5.299 19.526 1.00 83.69 176 ASP A C 1
ATOM 1381 O O . ASP A 1 176 ? -23.581 -6.422 19.195 1.00 83.69 176 ASP A O 1
ATOM 1385 N N . LYS A 1 177 ? -22.994 -4.326 18.634 1.00 84.44 177 LYS A N 1
ATOM 1386 C CA . LYS A 1 177 ? -23.224 -4.492 17.195 1.00 84.44 177 LYS A CA 1
ATOM 1387 C C . LYS A 1 177 ? -22.074 -5.206 16.512 1.00 84.44 177 LYS A C 1
ATOM 1389 O O . LYS A 1 177 ? -22.345 -6.044 15.652 1.00 84.44 177 LYS A O 1
ATOM 1394 N N . TYR A 1 178 ? -20.835 -4.919 16.910 1.00 86.00 178 TYR A N 1
ATOM 1395 C CA . TYR A 1 178 ? -19.622 -5.481 16.321 1.00 86.00 178 TYR A CA 1
ATOM 1396 C C . TYR A 1 178 ? -19.720 -7.005 16.175 1.00 86.00 178 TYR A C 1
ATOM 1398 O O . TYR A 1 178 ? -19.664 -7.519 15.063 1.00 86.00 178 TYR A O 1
ATOM 1406 N N . TYR A 1 179 ? -20.016 -7.737 17.252 1.00 76.81 179 TYR A N 1
ATOM 1407 C CA . TYR A 1 179 ? -20.074 -9.211 17.208 1.00 76.81 179 TYR A CA 1
ATOM 1408 C C . TYR A 1 179 ? -21.212 -9.793 16.358 1.00 76.81 179 TYR A C 1
ATOM 1410 O O . TYR A 1 179 ? -21.185 -10.974 16.016 1.00 76.81 179 TYR A O 1
ATOM 1418 N N . SER A 1 180 ? -22.239 -9.002 16.042 1.00 78.25 180 SER A N 1
ATOM 1419 C CA . SER A 1 180 ? -23.361 -9.455 15.208 1.00 78.25 180 SER A CA 1
ATOM 1420 C C . SER A 1 180 ? -23.220 -9.061 13.736 1.00 78.25 180 SER A C 1
ATOM 1422 O O . SER A 1 180 ? -23.939 -9.605 12.894 1.00 78.25 180 SER A O 1
ATOM 1424 N N . MET A 1 181 ? -22.317 -8.126 13.416 1.00 81.69 181 MET A N 1
ATOM 1425 C CA . MET A 1 181 ? -22.253 -7.490 12.098 1.00 81.69 181 MET A CA 1
ATOM 1426 C C . MET A 1 181 ? -20.838 -7.315 11.522 1.00 81.69 181 MET A C 1
ATOM 1428 O O . MET A 1 181 ? -20.740 -6.846 10.391 1.00 81.69 181 MET A O 1
ATOM 1432 N N . ASN A 1 182 ? -19.764 -7.666 12.237 1.00 79.12 182 ASN A N 1
ATOM 1433 C CA . ASN A 1 182 ? -18.378 -7.472 11.779 1.00 79.12 182 ASN A CA 1
ATOM 1434 C C . ASN A 1 182 ? -18.051 -8.185 10.456 1.00 79.12 182 ASN A C 1
ATOM 1436 O O . ASN A 1 182 ? -17.274 -7.664 9.671 1.00 79.12 182 ASN A O 1
ATOM 1440 N N . GLU A 1 183 ? -18.692 -9.318 10.160 1.00 74.19 183 GLU A N 1
ATOM 1441 C CA . GLU A 1 183 ? -18.551 -10.009 8.867 1.00 74.19 183 GLU A CA 1
ATOM 1442 C C . GLU A 1 183 ? -19.162 -9.220 7.690 1.00 74.19 183 GLU A C 1
ATOM 1444 O O . GLU A 1 183 ? -18.919 -9.544 6.533 1.00 74.19 183 GLU A O 1
ATOM 1449 N N . LYS A 1 184 ? -20.006 -8.216 7.962 1.00 78.38 184 LYS A N 1
ATOM 1450 C CA . LYS A 1 184 ? -20.815 -7.512 6.949 1.00 78.38 184 LYS A CA 1
ATOM 1451 C C . LYS A 1 184 ? -20.475 -6.033 6.807 1.00 78.38 184 LYS A C 1
ATOM 1453 O O . LYS A 1 184 ? -20.946 -5.398 5.867 1.00 78.38 184 LYS A O 1
ATOM 1458 N N . ILE A 1 185 ? -19.772 -5.460 7.781 1.00 79.44 185 ILE A N 1
ATOM 1459 C CA . ILE A 1 185 ? -19.530 -4.021 7.891 1.00 79.44 185 ILE A CA 1
ATOM 1460 C C . ILE A 1 185 ? -18.115 -3.806 8.407 1.00 79.44 185 ILE A C 1
ATOM 1462 O O . ILE A 1 185 ? -17.710 -4.432 9.383 1.00 79.44 185 ILE A O 1
ATOM 1466 N N . ASP A 1 186 ? -17.407 -2.847 7.814 1.00 78.50 186 ASP A N 1
ATOM 1467 C CA . ASP A 1 186 ? -16.171 -2.339 8.394 1.00 78.50 186 ASP A CA 1
ATOM 1468 C C . ASP A 1 186 ? -16.482 -1.420 9.587 1.00 78.50 186 ASP A C 1
ATOM 1470 O O . ASP A 1 186 ? -17.004 -0.314 9.427 1.00 78.50 186 ASP A O 1
ATOM 1474 N N . PHE A 1 187 ? -16.177 -1.887 10.798 1.00 85.12 187 PHE A N 1
ATOM 1475 C CA . PHE A 1 187 ? -16.371 -1.119 12.029 1.00 85.12 187 PHE A CA 1
ATOM 1476 C C . PHE A 1 187 ? -15.221 -0.157 12.335 1.00 85.12 187 PHE A C 1
ATOM 1478 O O . PHE A 1 187 ? -15.393 0.729 13.175 1.00 85.12 187 PHE A O 1
ATOM 1485 N N . LEU A 1 188 ? -14.063 -0.295 11.679 1.00 85.50 188 LEU A N 1
ATOM 1486 C CA . LEU A 1 188 ? -12.895 0.539 11.962 1.00 85.50 188 LEU A CA 1
ATOM 1487 C C . LEU A 1 188 ? -13.212 2.050 11.874 1.00 85.50 188 LEU A C 1
ATOM 1489 O O . LEU A 1 188 ? -12.897 2.754 12.838 1.00 85.50 188 LEU A O 1
ATOM 1493 N N . PRO A 1 189 ? -13.914 2.561 10.837 1.00 82.19 189 PRO A N 1
ATOM 1494 C CA . PRO A 1 189 ? -14.267 3.981 10.756 1.00 82.19 189 PRO A CA 1
ATOM 1495 C C . PRO A 1 189 ? -15.117 4.479 11.936 1.00 82.19 189 PRO A C 1
ATOM 1497 O O . PRO A 1 189 ? -14.980 5.626 12.359 1.00 82.19 189 PRO A O 1
ATOM 1500 N N . LEU A 1 190 ? -15.978 3.622 12.495 1.00 85.56 190 LEU A N 1
ATOM 1501 C CA . LEU A 1 190 ? -16.862 3.975 13.610 1.00 85.56 190 LEU A CA 1
ATOM 1502 C C . LEU A 1 190 ? -16.084 4.123 14.923 1.00 85.56 190 LEU A C 1
ATOM 1504 O O . LEU A 1 190 ? -16.314 5.070 15.676 1.00 85.56 190 LEU A O 1
ATOM 1508 N N . TYR A 1 191 ? -15.131 3.225 15.185 1.00 89.75 191 TYR A N 1
ATOM 1509 C CA . TYR A 1 191 ? -14.259 3.339 16.355 1.00 89.75 191 TYR A CA 1
ATOM 1510 C C . TYR A 1 191 ? -13.273 4.506 16.227 1.00 89.75 191 TYR A C 1
ATOM 1512 O O . TYR A 1 191 ? -13.049 5.213 17.206 1.00 89.75 191 TYR A O 1
ATOM 1520 N N . GLU A 1 192 ? -12.731 4.766 15.031 1.00 84.81 192 GLU A N 1
ATOM 1521 C CA . GLU A 1 192 ? -11.885 5.944 14.784 1.00 84.81 192 GLU A CA 1
ATOM 1522 C C . GLU A 1 192 ? -12.654 7.261 14.994 1.00 84.81 192 GLU A C 1
ATOM 1524 O O . GLU A 1 192 ? -12.108 8.218 15.557 1.00 84.81 192 GLU A O 1
ATOM 1529 N N . SER A 1 193 ? -13.929 7.305 14.588 1.00 83.75 193 SER A N 1
ATOM 1530 C CA . SER A 1 193 ? -14.849 8.413 14.874 1.00 83.75 193 SER A CA 1
ATOM 1531 C C . SER A 1 193 ? -15.028 8.614 16.384 1.00 83.75 193 SER A C 1
ATOM 1533 O O . SER A 1 193 ? -14.806 9.721 16.889 1.00 83.75 193 SER A O 1
ATOM 1535 N N . LEU A 1 194 ? -15.373 7.551 17.122 1.00 88.44 194 LEU A N 1
ATOM 1536 C CA . LEU A 1 194 ? -15.551 7.617 18.573 1.00 88.44 194 LEU A CA 1
ATOM 1537 C C . LEU A 1 194 ? -14.267 8.093 19.268 1.00 88.44 194 LEU A C 1
ATOM 1539 O O . LEU A 1 194 ? -14.325 8.994 20.105 1.00 88.44 194 LEU A O 1
ATOM 1543 N N . LEU A 1 195 ? -13.109 7.555 18.873 1.00 88.62 195 LEU A N 1
ATOM 1544 C CA . LEU A 1 195 ? -11.807 7.951 19.410 1.00 88.62 195 LEU A CA 1
ATOM 1545 C C . LEU A 1 195 ? -11.575 9.455 19.230 1.00 88.62 195 LEU A C 1
ATOM 1547 O O . LEU A 1 195 ? -11.268 10.159 20.188 1.00 88.62 195 LEU A O 1
ATOM 1551 N N . LYS A 1 196 ? -11.813 9.979 18.022 1.00 84.50 196 LYS A N 1
ATOM 1552 C CA . LYS A 1 196 ? -11.661 11.407 17.704 1.00 84.50 196 LYS A CA 1
ATOM 1553 C C . LYS A 1 196 ? -12.606 12.301 18.516 1.00 84.50 196 LYS A C 1
ATOM 1555 O O . LYS A 1 196 ? -12.213 13.401 18.925 1.00 84.50 196 LYS A O 1
ATOM 1560 N N . ARG A 1 197 ? -13.846 11.860 18.758 1.00 85.81 197 ARG A N 1
ATOM 1561 C CA . ARG A 1 197 ? -14.792 12.594 19.615 1.00 85.81 197 ARG A CA 1
ATOM 1562 C C . ARG A 1 197 ? -14.307 12.643 21.062 1.00 85.81 197 ARG A C 1
ATOM 1564 O O . ARG A 1 197 ? -14.336 13.717 21.664 1.00 85.81 197 ARG A O 1
ATOM 1571 N N . ILE A 1 198 ? -13.789 11.529 21.584 1.00 89.12 198 ILE A N 1
ATOM 1572 C CA . ILE A 1 198 ? -13.193 11.469 22.925 1.00 89.12 198 ILE A CA 1
ATOM 1573 C C . ILE A 1 198 ? -11.977 12.408 23.015 1.00 89.12 198 ILE A C 1
ATOM 1575 O O . ILE A 1 198 ? -11.918 13.223 23.932 1.00 89.12 198 ILE A O 1
ATOM 1579 N N . GLU A 1 199 ? -11.061 12.400 22.039 1.00 85.75 199 GLU A N 1
ATOM 1580 C CA . GLU A 1 199 ? -9.899 13.317 21.998 1.00 85.75 199 GLU A CA 1
ATOM 1581 C C . GLU A 1 199 ? -10.305 14.789 22.008 1.00 85.75 199 GLU A C 1
ATOM 1583 O O . GLU A 1 199 ? -9.669 15.630 22.645 1.00 85.75 199 GLU A O 1
ATOM 1588 N N . THR A 1 200 ? -11.366 15.115 21.269 1.00 83.81 200 THR A N 1
ATOM 1589 C CA . THR A 1 200 ? -11.900 16.477 21.204 1.00 83.81 200 THR A CA 1
ATOM 1590 C C . THR A 1 200 ? -12.486 16.883 22.553 1.00 83.81 200 THR A C 1
ATOM 1592 O O . THR A 1 200 ? -12.232 17.994 23.022 1.00 83.81 200 THR A O 1
ATOM 1595 N N . TYR A 1 201 ? -13.212 15.973 23.205 1.00 87.75 201 TYR A N 1
ATOM 1596 C CA . TYR A 1 201 ? -13.802 16.203 24.518 1.00 87.75 201 TYR A CA 1
ATOM 1597 C C . TYR A 1 201 ? -12.750 16.355 25.621 1.00 87.75 201 TYR A C 1
ATOM 1599 O O . TYR A 1 201 ? -12.858 17.271 26.431 1.00 87.75 201 TYR A O 1
ATOM 1607 N N . ILE A 1 202 ? -11.692 15.537 25.615 1.00 85.94 202 ILE A N 1
ATOM 1608 C CA . ILE A 1 202 ? -10.589 15.609 26.591 1.00 85.94 202 ILE A CA 1
ATOM 1609 C C . ILE A 1 202 ? -9.948 17.007 26.621 1.00 85.94 202 ILE A C 1
ATOM 1611 O O . ILE A 1 202 ? -9.552 17.483 27.683 1.00 85.94 202 ILE A O 1
ATOM 1615 N N . LYS A 1 203 ? -9.891 17.710 25.481 1.00 85.81 203 LYS A N 1
ATOM 1616 C CA . LYS A 1 203 ? -9.347 19.078 25.407 1.00 85.81 203 LYS A CA 1
ATOM 1617 C C . LYS A 1 203 ? -10.234 20.121 26.092 1.00 85.81 203 LYS A C 1
ATOM 1619 O O . LYS A 1 203 ? -9.730 21.163 26.505 1.00 85.81 203 LYS A O 1
ATOM 1624 N N . LYS A 1 204 ? -11.549 19.890 26.153 1.00 86.56 204 LYS A N 1
ATOM 1625 C CA . LYS A 1 204 ? -12.551 20.821 26.699 1.00 86.56 204 LYS A CA 1
ATOM 1626 C C . LYS A 1 204 ? -13.695 20.052 27.386 1.00 86.56 204 LYS A C 1
ATOM 1628 O O . LYS A 1 204 ? -14.825 20.089 26.892 1.00 86.56 204 LYS A O 1
ATOM 1633 N N . PRO A 1 205 ? -13.427 19.359 28.508 1.00 86.06 205 PRO A N 1
ATOM 1634 C CA . PRO A 1 205 ? -14.450 18.590 29.204 1.00 86.06 205 PRO A CA 1
ATOM 1635 C C . PRO A 1 205 ? -15.487 19.520 29.839 1.00 86.06 205 PRO A C 1
ATOM 1637 O O . PRO A 1 205 ? -15.231 20.706 30.084 1.00 86.06 205 PRO A O 1
ATOM 1640 N N . LYS A 1 206 ? -16.668 18.983 30.159 1.00 86.75 206 LYS A N 1
ATOM 1641 C CA . LYS A 1 206 ? -17.664 19.726 30.937 1.00 86.75 206 LYS A CA 1
ATOM 1642 C C . LYS A 1 206 ? -17.090 20.124 32.295 1.00 86.75 206 LYS A C 1
ATOM 1644 O O . LYS A 1 206 ? -16.299 19.404 32.899 1.00 86.75 206 LYS A O 1
ATOM 1649 N N . ARG A 1 207 ? -17.530 21.275 32.811 1.00 85.50 207 ARG A N 1
ATOM 1650 C CA . ARG A 1 207 ? -16.998 21.869 34.050 1.00 85.50 207 ARG A CA 1
ATOM 1651 C C . ARG A 1 207 ? -17.071 20.919 35.255 1.00 85.50 207 ARG A C 1
ATOM 1653 O O . ARG A 1 207 ? -16.171 20.936 36.084 1.00 85.50 207 ARG A O 1
ATOM 1660 N N . ASN A 1 208 ? -18.115 20.095 35.335 1.00 84.81 208 ASN A N 1
ATOM 1661 C CA . ASN A 1 208 ? -18.322 19.092 36.384 1.00 84.81 208 ASN A CA 1
ATOM 1662 C C . ASN A 1 208 ? -17.566 17.768 36.152 1.00 84.81 208 ASN A C 1
ATOM 1664 O O . ASN A 1 208 ? -17.500 16.958 37.066 1.00 84.81 208 ASN A O 1
ATOM 1668 N N . GLU A 1 209 ? -16.983 17.559 34.969 1.00 87.12 209 GLU A N 1
ATOM 1669 C CA . GLU A 1 209 ? -16.217 16.356 34.598 1.00 87.12 209 GLU A CA 1
ATOM 1670 C C . GLU A 1 209 ? -14.707 16.637 34.497 1.00 87.12 209 GLU A C 1
ATOM 1672 O O . GLU A 1 209 ? -13.933 15.796 34.054 1.00 87.12 209 GLU A O 1
ATOM 1677 N N . ASN A 1 210 ? -14.252 17.815 34.936 1.00 85.31 210 ASN A N 1
ATOM 1678 C CA . ASN A 1 210 ? -12.829 18.163 34.998 1.00 85.31 210 ASN A CA 1
ATOM 1679 C C . ASN A 1 210 ? -12.157 17.712 36.314 1.00 85.31 210 ASN A C 1
ATOM 1681 O O . ASN A 1 210 ? -11.186 18.320 36.765 1.00 85.31 210 ASN A O 1
ATOM 1685 N N . THR A 1 211 ? -12.688 16.679 36.969 1.00 86.75 211 THR A N 1
ATOM 1686 C CA . THR A 1 211 ? -12.081 16.088 38.170 1.00 86.75 211 THR A CA 1
ATOM 1687 C C . THR A 1 211 ? -11.159 14.936 37.786 1.00 86.75 211 THR A C 1
ATOM 1689 O O . THR A 1 211 ? -11.290 14.355 36.708 1.00 86.75 211 THR A O 1
ATOM 1692 N N . ASP A 1 212 ? -10.239 14.568 38.676 1.00 84.19 212 ASP A N 1
ATOM 1693 C CA . ASP A 1 212 ? -9.291 13.479 38.409 1.00 84.19 212 ASP A CA 1
ATOM 1694 C C . ASP A 1 212 ? -9.997 12.134 38.174 1.00 84.19 212 ASP A C 1
ATOM 1696 O O . ASP A 1 212 ? -9.574 11.363 37.319 1.00 84.19 212 ASP A O 1
ATOM 1700 N N . GLN A 1 213 ? -11.127 11.888 38.850 1.00 86.31 213 GLN A N 1
ATOM 1701 C CA . GLN A 1 213 ? -11.931 10.673 38.667 1.00 86.31 213 GLN A CA 1
ATOM 1702 C C . GLN A 1 213 ? -12.499 10.566 37.241 1.00 86.31 213 GLN A C 1
ATOM 1704 O O . GLN A 1 213 ? -12.442 9.505 36.620 1.00 86.31 213 GLN A O 1
ATOM 1709 N N . TYR A 1 214 ? -13.035 11.664 36.696 1.00 86.94 214 TYR A N 1
ATOM 1710 C CA . TYR A 1 214 ? -13.568 11.684 35.330 1.00 86.94 214 TYR A CA 1
ATOM 1711 C C . TYR A 1 214 ? -12.463 11.679 34.277 1.00 86.94 214 TYR A C 1
ATOM 1713 O O . TYR A 1 214 ? -12.636 11.041 33.240 1.00 86.94 214 TYR A O 1
ATOM 1721 N N . LYS A 1 215 ? -11.325 12.334 34.540 1.00 85.31 215 LYS A N 1
ATOM 1722 C CA . LYS A 1 215 ? -10.137 12.233 33.681 1.00 85.31 215 LYS A CA 1
ATOM 1723 C C . LYS A 1 215 ? -9.658 10.789 33.589 1.00 85.31 215 LYS A C 1
ATOM 1725 O O . LYS A 1 215 ? -9.476 10.298 32.486 1.00 85.31 215 LYS A O 1
ATOM 1730 N N . LEU A 1 216 ? -9.562 10.088 34.718 1.00 83.75 216 LEU A N 1
ATOM 1731 C CA . LEU A 1 216 ? -9.220 8.667 34.760 1.00 83.75 216 LEU A CA 1
ATOM 1732 C C . LEU A 1 216 ? -10.229 7.808 33.979 1.00 83.75 216 LEU A C 1
ATOM 1734 O O . LEU A 1 216 ? -9.828 6.965 33.180 1.00 83.75 216 LEU A O 1
ATOM 1738 N N . ALA A 1 217 ? -11.534 8.037 34.161 1.00 86.44 217 ALA A N 1
ATOM 1739 C CA . ALA A 1 217 ? -12.571 7.334 33.403 1.00 86.44 217 ALA A CA 1
ATOM 1740 C C . ALA A 1 217 ? -12.476 7.592 31.886 1.00 86.44 217 ALA A C 1
ATOM 1742 O O . ALA A 1 217 ? -12.625 6.661 31.096 1.00 86.44 217 ALA A O 1
ATOM 1743 N N . LEU A 1 218 ? -12.199 8.835 31.476 1.00 87.06 218 LEU A N 1
ATOM 1744 C CA . LEU A 1 218 ? -11.986 9.206 30.074 1.00 87.06 218 LEU A CA 1
ATOM 1745 C C . LEU A 1 218 ? -10.723 8.577 29.496 1.00 87.06 218 LEU A C 1
ATOM 1747 O O . LEU A 1 218 ? -10.782 8.076 28.379 1.00 87.06 218 LEU A O 1
ATOM 1751 N N . THR A 1 219 ? -9.614 8.574 30.237 1.00 83.88 219 THR A N 1
ATOM 1752 C CA . THR A 1 219 ? -8.375 7.907 29.823 1.00 83.88 219 THR A CA 1
ATOM 1753 C C . THR A 1 219 ? -8.620 6.416 29.628 1.00 83.88 219 THR A C 1
ATOM 1755 O O . THR A 1 219 ? -8.287 5.888 28.576 1.00 83.88 219 THR A O 1
ATOM 1758 N N . HIS A 1 220 ? -9.294 5.749 30.571 1.00 86.38 220 HIS A N 1
ATOM 1759 C CA . HIS A 1 220 ? -9.620 4.327 30.448 1.00 86.38 220 HIS A CA 1
ATOM 1760 C C . HIS A 1 220 ? -10.487 4.060 29.205 1.00 86.38 220 HIS A C 1
ATOM 1762 O O . HIS A 1 220 ? -10.173 3.194 28.389 1.00 86.38 220 HIS A O 1
ATOM 1768 N N . LEU A 1 221 ? -11.540 4.857 29.000 1.00 89.88 221 LEU A N 1
ATOM 1769 C CA . LEU A 1 221 ? -12.385 4.751 27.813 1.00 89.88 221 LEU A CA 1
ATOM 1770 C C . LEU A 1 221 ? -11.594 4.977 26.515 1.00 89.88 221 LEU A C 1
ATOM 1772 O O . LEU A 1 221 ? -11.762 4.230 25.553 1.00 89.88 221 LEU A O 1
ATOM 1776 N N . TYR A 1 222 ? -10.720 5.984 26.501 1.00 89.12 222 TYR A N 1
ATOM 1777 C CA . TYR A 1 222 ? -9.832 6.279 25.384 1.00 89.12 222 TYR A CA 1
ATOM 1778 C C . TYR A 1 222 ? -8.938 5.077 25.061 1.00 89.12 222 TYR A C 1
ATOM 1780 O O . TYR A 1 222 ? -8.908 4.639 23.913 1.00 89.12 222 TYR A O 1
ATOM 1788 N N . THR A 1 223 ? -8.298 4.473 26.066 1.00 85.62 223 THR A N 1
ATOM 1789 C CA . THR A 1 223 ? -7.466 3.269 25.912 1.00 85.62 223 THR A CA 1
ATOM 1790 C C . THR A 1 223 ? -8.253 2.087 25.352 1.00 85.62 223 THR A C 1
ATOM 1792 O O . THR A 1 223 ? -7.751 1.357 24.497 1.00 85.62 223 THR A O 1
ATOM 1795 N N . VAL A 1 224 ? -9.505 1.894 25.775 1.00 89.19 224 VAL A N 1
ATOM 1796 C CA . VAL A 1 224 ? -10.352 0.808 25.256 1.00 89.19 224 VAL A CA 1
ATOM 1797 C C . VAL A 1 224 ? -10.650 1.013 23.775 1.00 89.19 224 VAL A C 1
ATOM 1799 O O . VAL A 1 224 ? -10.440 0.105 22.972 1.00 89.19 224 VAL A O 1
ATOM 1802 N N . VAL A 1 225 ? -11.088 2.212 23.390 1.00 90.38 225 VAL A N 1
ATOM 1803 C CA . VAL A 1 225 ? -11.385 2.518 21.984 1.00 90.38 225 VAL A CA 1
ATOM 1804 C C . VAL A 1 225 ? -10.112 2.423 21.141 1.00 90.38 225 VAL A C 1
ATOM 1806 O O . VAL A 1 225 ? -10.129 1.831 20.064 1.00 90.38 225 VAL A O 1
ATOM 1809 N N . MET A 1 226 ? -8.989 2.937 21.643 1.00 85.94 226 MET A N 1
ATOM 1810 C CA . MET A 1 226 ? -7.699 2.889 20.957 1.00 85.94 226 MET A CA 1
ATOM 1811 C C . MET A 1 226 ? -7.190 1.454 20.781 1.00 85.94 226 MET A C 1
ATOM 1813 O O . MET A 1 226 ? -6.755 1.091 19.689 1.00 85.94 226 MET A O 1
ATOM 1817 N N . SER A 1 227 ? -7.305 0.609 21.810 1.00 83.19 227 SER A N 1
ATOM 1818 C CA . SER A 1 227 ? -6.945 -0.813 21.715 1.00 83.19 227 SER A CA 1
ATOM 1819 C C . SER A 1 227 ? -7.831 -1.564 20.727 1.00 83.19 227 SER A C 1
ATOM 1821 O O . SER A 1 227 ? -7.324 -2.398 19.976 1.00 83.19 227 SER A O 1
ATOM 1823 N N . LYS A 1 228 ? -9.122 -1.219 20.635 1.00 87.88 228 LYS A N 1
ATOM 1824 C CA . LYS A 1 228 ? -10.019 -1.775 19.618 1.00 87.88 228 LYS A CA 1
ATOM 1825 C C . LYS A 1 228 ? -9.603 -1.357 18.211 1.00 87.88 228 LYS A C 1
ATOM 1827 O O . LYS A 1 228 ? -9.472 -2.215 17.343 1.00 87.88 228 LYS A O 1
ATOM 1832 N N . VAL A 1 229 ? -9.345 -0.064 17.991 1.00 85.69 229 VAL A N 1
ATOM 1833 C CA . VAL A 1 229 ? -8.831 0.462 16.712 1.00 85.69 229 VAL A CA 1
ATOM 1834 C C . VAL A 1 229 ? -7.532 -0.250 16.331 1.00 85.69 229 VAL A C 1
ATOM 1836 O O . VAL A 1 229 ? -7.400 -0.722 15.205 1.00 85.69 229 VAL A O 1
ATOM 1839 N N . SER A 1 230 ? -6.600 -0.391 17.275 1.00 80.56 230 SER A N 1
ATOM 1840 C CA . SER A 1 230 ? -5.331 -1.096 17.074 1.00 80.56 230 SER A CA 1
ATOM 1841 C C . SER A 1 230 ? -5.547 -2.565 16.694 1.00 80.56 230 SER A C 1
ATOM 1843 O O . SER A 1 230 ? -4.978 -3.027 15.708 1.00 80.56 230 SER A O 1
ATOM 1845 N N . SER A 1 231 ? -6.432 -3.281 17.397 1.00 81.44 231 SER A N 1
ATOM 1846 C CA . SER A 1 231 ? -6.786 -4.672 17.087 1.00 81.44 231 SER A CA 1
ATOM 1847 C C . SER A 1 231 ? -7.367 -4.823 15.679 1.00 81.44 231 SER A C 1
ATOM 1849 O O . SER A 1 231 ? -6.925 -5.688 14.928 1.00 81.44 231 SER A O 1
ATOM 1851 N N . LEU A 1 232 ? -8.321 -3.968 15.297 1.00 81.50 232 LEU A N 1
ATOM 1852 C CA . LEU A 1 232 ? -8.946 -3.996 13.968 1.00 81.50 232 LEU A CA 1
ATOM 1853 C C . LEU A 1 232 ? -7.959 -3.635 12.850 1.00 81.50 232 LEU A C 1
ATOM 1855 O O . LEU A 1 232 ? -8.064 -4.130 11.730 1.00 81.50 232 LEU A O 1
ATOM 1859 N N . LYS A 1 233 ? -6.976 -2.776 13.140 1.00 76.56 233 LYS A N 1
ATOM 1860 C CA . LYS A 1 233 ? -5.875 -2.474 12.217 1.00 76.56 233 LYS A CA 1
ATOM 1861 C C . LYS A 1 233 ? -4.892 -3.641 12.095 1.00 76.56 233 LYS A C 1
ATOM 1863 O O . LYS A 1 233 ? -4.387 -3.876 11.001 1.00 76.56 233 LYS A O 1
ATOM 1868 N N . GLN A 1 234 ? -4.615 -4.359 13.186 1.00 69.88 234 GLN A N 1
ATOM 1869 C CA . GLN A 1 234 ? -3.676 -5.486 13.225 1.00 69.88 234 GLN A CA 1
ATOM 1870 C C . GLN A 1 234 ? -4.178 -6.687 12.405 1.00 69.88 234 GLN A C 1
ATOM 1872 O O . GLN A 1 234 ? -3.362 -7.363 11.792 1.00 69.88 234 GLN A O 1
ATOM 1877 N N . GLU A 1 235 ? -5.497 -6.901 12.298 1.00 62.84 235 GLU A N 1
ATOM 1878 C CA . GLU A 1 235 ? -6.104 -7.874 11.360 1.00 62.84 235 GLU A CA 1
ATOM 1879 C C . GLU A 1 235 ? -5.714 -7.641 9.891 1.00 62.84 235 GLU A C 1
ATOM 1881 O O . GLU A 1 235 ? -5.862 -8.537 9.063 1.00 62.84 235 GLU A O 1
ATOM 1886 N N . ARG A 1 236 ? -5.190 -6.451 9.571 1.00 61.94 236 ARG A N 1
ATOM 1887 C CA . ARG A 1 236 ? -4.758 -6.043 8.230 1.00 61.94 236 ARG A CA 1
ATOM 1888 C C . ARG A 1 236 ? -3.232 -5.967 8.081 1.00 61.94 236 ARG A C 1
ATOM 1890 O O . ARG A 1 236 ? -2.768 -5.376 7.108 1.00 61.94 236 ARG A O 1
ATOM 1897 N N . ARG A 1 237 ? -2.449 -6.472 9.046 1.00 62.19 237 ARG A N 1
ATOM 1898 C CA . ARG A 1 237 ? -0.975 -6.470 8.997 1.00 62.19 237 ARG A CA 1
ATOM 1899 C C . ARG A 1 237 ? -0.406 -7.881 9.040 1.00 62.19 237 ARG A C 1
ATOM 1901 O O . ARG A 1 237 ? -0.803 -8.670 9.894 1.00 62.19 237 ARG A O 1
ATOM 1908 N N . ASP A 1 238 ? 0.636 -8.103 8.246 1.00 63.84 238 ASP A N 1
ATOM 1909 C CA . ASP A 1 238 ? 1.479 -9.286 8.350 1.00 63.84 238 ASP A CA 1
ATOM 1910 C C . ASP A 1 238 ? 2.817 -8.870 8.975 1.00 63.84 238 ASP A C 1
ATOM 1912 O O . ASP A 1 238 ? 3.569 -8.057 8.438 1.00 63.84 238 ASP A O 1
ATOM 1916 N N . ASN A 1 239 ? 3.112 -9.381 10.169 1.00 67.19 239 ASN A N 1
ATOM 1917 C CA . ASN A 1 239 ? 4.460 -9.256 10.713 1.00 67.19 239 ASN A CA 1
ATOM 1918 C C . ASN A 1 239 ? 5.338 -10.307 10.031 1.00 67.19 239 ASN A C 1
ATOM 1920 O O . ASN A 1 239 ? 4.927 -11.462 9.929 1.00 67.19 239 ASN A O 1
ATOM 1924 N N . LEU A 1 240 ? 6.559 -9.936 9.631 1.00 76.19 240 LEU A N 1
ATOM 1925 C CA . LEU A 1 240 ? 7.495 -10.914 9.084 1.00 76.19 240 LEU A CA 1
ATOM 1926 C C . LEU A 1 240 ? 7.949 -11.871 10.192 1.00 76.19 240 LEU A C 1
ATOM 1928 O O . LEU A 1 240 ? 8.604 -11.457 11.150 1.00 76.19 240 LEU A O 1
ATOM 1932 N N . VAL A 1 241 ? 7.637 -13.155 10.046 1.00 79.94 241 VAL A N 1
ATOM 1933 C CA . VAL A 1 241 ? 7.935 -14.180 11.051 1.00 79.94 241 VAL A CA 1
ATOM 1934 C C . VAL A 1 241 ? 8.747 -15.305 10.427 1.00 79.94 241 VAL A C 1
ATOM 1936 O O . VAL A 1 241 ? 8.188 -16.274 9.947 1.00 79.94 241 VAL A O 1
ATOM 1939 N N . LEU A 1 242 ? 10.078 -15.219 10.490 1.00 78.12 242 LEU A N 1
ATOM 1940 C CA . LEU A 1 242 ? 10.988 -16.179 9.834 1.00 78.12 242 LEU A CA 1
ATOM 1941 C C . LEU A 1 242 ? 10.927 -17.625 10.378 1.00 78.12 242 LEU A C 1
ATOM 1943 O O . LEU A 1 242 ? 11.484 -18.532 9.765 1.00 78.12 242 LEU A O 1
ATOM 1947 N N . ASN A 1 243 ? 10.302 -17.838 11.540 1.00 80.75 243 ASN A N 1
ATOM 1948 C CA . ASN A 1 243 ? 10.080 -19.157 12.134 1.00 80.75 243 ASN A CA 1
ATOM 1949 C C . ASN A 1 243 ? 8.668 -19.200 12.717 1.00 80.75 243 ASN A C 1
ATOM 1951 O O . ASN A 1 243 ? 8.421 -18.660 13.803 1.00 80.75 243 ASN A O 1
ATOM 1955 N N . ILE A 1 244 ? 7.745 -19.815 11.976 1.00 82.88 244 ILE A N 1
ATOM 1956 C CA . ILE A 1 244 ? 6.329 -19.788 12.339 1.00 82.88 244 ILE A CA 1
ATOM 1957 C C . ILE A 1 244 ? 6.059 -20.587 13.621 1.00 82.88 244 ILE A C 1
ATOM 1959 O O . ILE A 1 244 ? 5.334 -20.118 14.497 1.00 82.88 244 ILE A O 1
ATOM 1963 N N . ALA A 1 245 ? 6.702 -21.744 13.794 1.00 81.31 245 ALA A N 1
ATOM 1964 C CA . ALA A 1 245 ? 6.498 -22.608 14.956 1.00 81.31 245 ALA A CA 1
ATOM 1965 C C . ALA A 1 245 ? 6.900 -21.908 16.267 1.00 81.31 245 ALA A C 1
ATOM 1967 O O . ALA A 1 245 ? 6.118 -21.843 17.220 1.00 81.31 245 ALA A O 1
ATOM 1968 N N . GLU A 1 246 ? 8.090 -21.304 16.299 1.00 78.38 246 GLU A N 1
ATOM 1969 C CA . GLU A 1 246 ? 8.592 -20.606 17.486 1.00 78.38 246 GLU A CA 1
ATOM 1970 C C . GLU A 1 246 ? 7.775 -19.344 17.801 1.00 78.38 246 GLU A C 1
ATOM 1972 O O . GLU A 1 246 ? 7.546 -19.006 18.965 1.00 78.38 246 GLU A O 1
ATOM 1977 N N . PHE A 1 247 ? 7.260 -18.668 16.773 1.00 82.00 247 PHE A N 1
ATOM 1978 C CA . PHE A 1 247 ? 6.379 -17.520 16.956 1.00 82.00 247 PHE A CA 1
ATOM 1979 C C . PHE A 1 247 ? 5.025 -17.893 17.566 1.00 82.00 247 PHE A C 1
ATOM 1981 O O . PHE A 1 247 ? 4.531 -17.184 18.449 1.00 82.00 247 PHE A O 1
ATOM 1988 N N . PHE A 1 248 ? 4.430 -19.018 17.158 1.00 79.44 248 PHE A N 1
ATOM 1989 C CA . PHE A 1 248 ? 3.224 -19.536 17.807 1.00 79.44 248 PHE A CA 1
ATOM 1990 C C . PHE A 1 248 ? 3.511 -19.935 19.263 1.00 79.44 248 PHE A C 1
ATOM 1992 O O . PHE A 1 248 ? 2.715 -19.610 20.146 1.00 79.44 248 PHE A O 1
ATOM 1999 N N . ARG A 1 249 ? 4.687 -20.516 19.553 1.00 78.25 249 ARG A N 1
ATOM 2000 C CA . ARG A 1 249 ? 5.137 -20.794 20.931 1.00 78.25 249 ARG A CA 1
ATOM 2001 C C . ARG A 1 249 ? 5.192 -19.530 21.794 1.00 78.25 249 ARG A C 1
ATOM 2003 O O . ARG A 1 249 ? 4.658 -19.520 22.904 1.00 78.25 249 ARG A O 1
ATOM 2010 N N . LEU A 1 250 ? 5.783 -18.454 21.274 1.00 76.25 250 LEU A N 1
ATOM 2011 C CA . LEU A 1 250 ? 5.823 -17.153 21.946 1.00 76.25 250 LEU A CA 1
ATOM 2012 C C . LEU A 1 250 ? 4.419 -16.554 22.115 1.00 76.25 250 LEU A C 1
ATOM 2014 O O . LEU A 1 250 ? 4.101 -16.004 23.169 1.00 76.25 250 LEU A O 1
ATOM 2018 N N . SER A 1 251 ? 3.557 -16.705 21.108 1.00 75.25 251 SER A N 1
ATOM 2019 C CA . SER A 1 251 ? 2.169 -16.238 21.161 1.00 75.25 251 SER A CA 1
ATOM 2020 C C . SER A 1 251 ? 1.386 -16.924 22.286 1.00 75.25 251 SER A C 1
ATOM 2022 O O . SER A 1 251 ? 0.664 -16.249 23.019 1.00 75.25 251 SER A O 1
ATOM 2024 N N . PHE A 1 252 ? 1.585 -18.229 22.512 1.00 74.25 252 PHE A N 1
ATOM 2025 C CA . PHE A 1 252 ? 0.992 -18.925 23.663 1.00 74.25 252 PHE A CA 1
ATOM 2026 C C . PHE A 1 252 ? 1.482 -18.385 25.001 1.00 74.25 252 PHE A C 1
ATOM 2028 O O . PHE A 1 252 ? 0.673 -18.207 25.912 1.00 74.25 252 PHE A O 1
ATOM 2035 N N . TYR A 1 253 ? 2.787 -18.127 25.123 1.00 75.75 253 TYR A N 1
ATOM 2036 C CA . TYR A 1 253 ? 3.358 -17.560 26.342 1.00 75.75 253 TYR A CA 1
ATOM 2037 C C . TYR A 1 253 ? 2.709 -16.211 26.673 1.00 75.75 253 TYR A C 1
ATOM 2039 O O . TYR A 1 253 ? 2.233 -16.017 27.789 1.00 75.75 253 TYR A O 1
ATOM 2047 N N . ILE A 1 254 ? 2.589 -15.324 25.681 1.00 70.44 254 ILE A N 1
ATOM 2048 C CA . ILE A 1 254 ? 1.952 -14.011 25.850 1.00 70.44 254 ILE A CA 1
ATOM 2049 C C . ILE A 1 254 ? 0.478 -14.156 26.265 1.00 70.44 254 ILE A C 1
ATOM 2051 O O . ILE A 1 254 ? 0.013 -13.457 27.162 1.00 70.44 254 ILE A O 1
ATOM 2055 N N . ILE A 1 255 ? -0.260 -15.092 25.663 1.00 73.69 255 ILE A N 1
ATOM 2056 C CA . ILE A 1 255 ? -1.674 -15.335 25.991 1.00 73.69 255 ILE A CA 1
ATOM 2057 C C . ILE A 1 255 ? -1.858 -15.862 27.426 1.00 73.69 255 ILE A C 1
ATOM 2059 O O . ILE A 1 255 ? -2.784 -15.443 28.124 1.00 73.69 255 ILE A O 1
ATOM 2063 N N . GLU A 1 256 ? -0.986 -16.754 27.902 1.00 71.75 256 GLU A N 1
ATOM 2064 C CA . GLU A 1 256 ? -1.028 -17.245 29.291 1.00 71.75 256 GLU A CA 1
ATOM 2065 C C . GLU A 1 256 ? -0.570 -16.186 30.308 1.00 71.75 256 GLU A C 1
ATOM 2067 O O . GLU A 1 256 ? -1.091 -16.131 31.427 1.00 71.75 256 GLU A O 1
ATOM 2072 N N . GLU A 1 257 ? 0.346 -15.295 29.930 1.00 69.00 257 GLU A N 1
ATOM 2073 C CA . GLU A 1 257 ? 0.734 -14.140 30.748 1.00 69.00 257 GLU A CA 1
ATOM 2074 C C . GLU A 1 257 ? -0.442 -13.165 30.941 1.00 69.00 257 GLU A C 1
ATOM 2076 O O . GLU A 1 257 ? -0.733 -12.776 32.075 1.00 69.00 257 GLU A O 1
ATOM 2081 N N . ILE A 1 258 ? -1.206 -12.870 29.877 1.00 68.62 258 ILE A N 1
ATOM 2082 C CA . ILE A 1 258 ? -2.428 -12.039 29.949 1.00 68.62 258 ILE A CA 1
ATOM 2083 C C . ILE A 1 258 ? -3.441 -12.630 30.945 1.00 68.62 258 ILE A C 1
ATOM 2085 O O . ILE A 1 258 ? -4.061 -11.906 31.725 1.00 68.62 258 ILE A O 1
ATOM 2089 N N . LYS A 1 259 ? -3.584 -13.958 30.966 1.00 68.00 259 LYS A N 1
ATOM 2090 C CA . LYS A 1 259 ? -4.494 -14.682 31.867 1.00 68.00 259 LYS A CA 1
ATOM 2091 C C . LYS A 1 259 ? -4.034 -14.708 33.322 1.00 68.00 259 LYS A C 1
ATOM 2093 O O . LYS A 1 259 ? -4.873 -14.636 34.215 1.00 68.00 259 LYS A O 1
ATOM 2098 N N . SER A 1 260 ? -2.737 -14.893 33.564 1.00 64.69 260 SER A N 1
ATOM 2099 C CA . SER A 1 260 ? -2.193 -15.110 34.912 1.00 64.69 260 SER A CA 1
ATOM 2100 C C . SER A 1 260 ? -1.908 -13.811 35.665 1.00 64.69 260 SER A C 1
ATOM 2102 O O . SER A 1 260 ? -2.014 -13.797 36.890 1.00 64.69 260 SER A O 1
ATOM 2104 N N . LYS A 1 261 ? -1.575 -12.724 34.957 1.00 63.00 261 LYS A N 1
ATOM 2105 C CA . LYS A 1 261 ? -1.091 -11.477 35.576 1.00 63.00 261 LYS A CA 1
ATOM 2106 C C . LYS A 1 261 ? -1.947 -10.237 35.288 1.00 63.00 261 LYS A C 1
ATOM 2108 O O . LYS A 1 261 ? -1.691 -9.181 35.871 1.00 63.00 261 LYS A O 1
ATOM 2113 N N . GLY A 1 262 ? -2.978 -10.358 34.445 1.00 61.44 262 GLY A N 1
ATOM 2114 C CA . GLY A 1 262 ? -3.891 -9.264 34.093 1.00 61.44 262 GLY A CA 1
ATOM 2115 C C . GLY A 1 262 ? -3.190 -8.068 33.433 1.00 61.44 262 GLY A C 1
ATOM 2116 O O . GLY A 1 262 ? -2.070 -8.177 32.934 1.00 61.44 262 GLY A O 1
ATOM 2117 N N . ASN A 1 263 ? -3.836 -6.897 33.453 1.00 58.97 263 ASN A N 1
ATOM 2118 C CA . ASN A 1 263 ? -3.343 -5.700 32.757 1.00 58.97 263 ASN A CA 1
ATOM 2119 C C . ASN A 1 263 ? -2.051 -5.118 33.376 1.00 58.97 263 ASN A C 1
ATOM 2121 O O . ASN A 1 263 ? -1.270 -4.497 32.665 1.00 58.97 263 ASN A O 1
ATOM 2125 N N . LYS A 1 264 ? -1.788 -5.334 34.675 1.00 58.16 264 LYS A N 1
ATOM 2126 C CA . LYS A 1 264 ? -0.770 -4.590 35.446 1.00 58.16 264 LYS A CA 1
ATOM 2127 C C . LYS A 1 264 ? 0.679 -4.928 35.078 1.00 58.16 264 LYS A C 1
ATOM 2129 O O . LYS A 1 264 ? 1.464 -4.030 34.814 1.00 58.16 264 LYS A O 1
ATOM 2134 N N . ILE A 1 265 ? 1.035 -6.214 35.037 1.00 55.53 265 ILE A N 1
ATOM 2135 C CA . ILE A 1 265 ? 2.402 -6.649 34.682 1.00 55.53 265 ILE A CA 1
ATOM 2136 C C . ILE A 1 265 ? 2.578 -6.684 33.164 1.00 55.53 265 ILE A C 1
ATOM 2138 O O . ILE A 1 265 ? 3.657 -6.354 32.676 1.00 55.53 265 ILE A O 1
ATOM 2142 N N . ALA A 1 266 ? 1.511 -7.009 32.424 1.00 53.66 266 ALA A N 1
ATOM 2143 C CA . ALA A 1 266 ? 1.500 -6.885 30.976 1.00 53.66 266 ALA A CA 1
ATOM 2144 C C . ALA A 1 266 ? 1.833 -5.441 30.576 1.00 53.66 266 ALA A C 1
ATOM 2146 O O . ALA A 1 266 ? 2.790 -5.249 29.849 1.00 53.66 266 ALA A O 1
ATOM 2147 N N . ALA A 1 267 ? 1.163 -4.418 31.114 1.00 58.69 267 ALA A N 1
ATOM 2148 C CA . ALA A 1 267 ? 1.460 -3.022 30.782 1.00 58.69 267 ALA A CA 1
ATOM 2149 C C . ALA A 1 267 ? 2.914 -2.616 31.084 1.00 58.69 267 ALA A C 1
ATOM 2151 O O . ALA A 1 267 ? 3.525 -1.943 30.261 1.00 58.69 267 ALA A O 1
ATOM 2152 N N . THR A 1 268 ? 3.498 -3.057 32.206 1.00 61.88 268 THR A N 1
ATOM 2153 C CA . THR A 1 268 ? 4.908 -2.771 32.531 1.00 61.88 268 THR A CA 1
ATOM 2154 C C . THR A 1 268 ? 5.875 -3.493 31.589 1.00 61.88 268 THR A C 1
ATOM 2156 O O . THR A 1 268 ? 6.728 -2.850 30.993 1.00 61.88 268 THR A O 1
ATOM 2159 N N . GLN A 1 269 ? 5.711 -4.802 31.363 1.00 62.12 269 GLN A N 1
ATOM 2160 C CA . GLN A 1 269 ? 6.568 -5.548 30.431 1.00 62.12 269 GLN A CA 1
ATOM 2161 C C . GLN A 1 269 ? 6.375 -5.117 28.971 1.00 62.12 269 GLN A C 1
ATOM 2163 O O . GLN A 1 269 ? 7.335 -5.123 28.199 1.00 62.12 269 GLN A O 1
ATOM 2168 N N . PHE A 1 270 ? 5.150 -4.745 28.587 1.00 62.22 270 PHE A N 1
ATOM 2169 C CA . PHE A 1 270 ? 4.851 -4.181 27.276 1.00 62.22 270 PHE A CA 1
ATOM 2170 C C . PHE A 1 270 ? 5.505 -2.813 27.122 1.00 62.22 270 PHE A C 1
ATOM 2172 O O . PHE A 1 270 ? 6.130 -2.565 26.102 1.00 62.22 270 PHE A O 1
ATOM 2179 N N . LYS A 1 271 ? 5.439 -1.945 28.130 1.00 67.88 271 LYS A N 1
ATOM 2180 C CA . LYS A 1 271 ? 6.121 -0.652 28.097 1.00 67.88 271 LYS A CA 1
ATOM 2181 C C . LYS A 1 271 ? 7.632 -0.812 27.990 1.00 67.88 271 LYS A C 1
ATOM 2183 O O . LYS A 1 271 ? 8.219 -0.323 27.031 1.00 67.88 271 LYS A O 1
ATOM 2188 N N . ASP A 1 272 ? 8.237 -1.552 28.913 1.00 66.00 272 ASP A N 1
ATOM 2189 C CA . ASP A 1 272 ? 9.693 -1.636 29.020 1.00 66.00 272 ASP A CA 1
ATOM 2190 C C . ASP A 1 272 ? 10.329 -2.291 27.782 1.00 66.00 272 ASP A C 1
ATOM 2192 O O . ASP A 1 272 ? 11.393 -1.860 27.341 1.00 66.00 272 ASP A O 1
ATOM 2196 N N . ASN A 1 273 ? 9.664 -3.283 27.171 1.00 63.91 273 ASN A N 1
ATOM 2197 C CA . ASN A 1 273 ? 10.206 -3.991 26.006 1.00 63.91 273 ASN A CA 1
ATOM 2198 C C . ASN A 1 273 ? 9.684 -3.470 24.658 1.00 63.91 273 ASN A C 1
ATOM 2200 O O . ASN A 1 273 ? 10.455 -3.382 23.707 1.00 63.91 273 ASN A O 1
ATOM 2204 N N . PHE A 1 274 ? 8.393 -3.132 24.540 1.00 67.31 274 PHE A N 1
ATOM 2205 C CA . PHE A 1 274 ? 7.806 -2.739 23.252 1.00 67.31 274 PHE A CA 1
ATOM 2206 C C . PHE A 1 274 ? 7.875 -1.239 22.993 1.00 67.31 274 PHE A C 1
ATOM 2208 O O . PHE A 1 274 ? 7.933 -0.869 21.829 1.00 67.31 274 PHE A O 1
ATOM 2215 N N . GLN A 1 275 ? 7.887 -0.359 24.002 1.00 74.44 275 GLN A N 1
ATOM 2216 C CA . GLN A 1 275 ? 7.958 1.083 23.726 1.00 74.44 275 GLN A CA 1
ATOM 2217 C C . GLN A 1 275 ? 9.302 1.456 23.090 1.00 74.44 275 GLN A C 1
ATOM 2219 O O . GLN A 1 275 ? 9.330 2.193 22.107 1.00 74.44 275 GLN A O 1
ATOM 2224 N N . ALA A 1 276 ? 10.405 0.904 23.607 1.00 73.81 276 ALA A N 1
ATOM 2225 C CA . ALA A 1 276 ? 11.734 1.105 23.037 1.00 73.81 276 ALA A CA 1
ATOM 2226 C C . ALA A 1 276 ? 11.836 0.543 21.608 1.00 73.81 276 ALA A C 1
ATOM 2228 O O . ALA A 1 276 ? 12.370 1.212 20.725 1.00 73.81 276 ALA A O 1
ATOM 2229 N N . ASP A 1 277 ? 11.281 -0.650 21.363 1.00 70.75 277 ASP A N 1
ATOM 2230 C CA . ASP A 1 277 ? 11.255 -1.257 20.028 1.00 70.75 277 ASP A CA 1
ATOM 2231 C C . ASP A 1 277 ? 10.378 -0.454 19.052 1.00 70.75 277 ASP A C 1
ATOM 2233 O O . ASP A 1 277 ? 10.838 -0.091 17.976 1.00 70.75 277 ASP A O 1
ATOM 2237 N N . LEU A 1 278 ? 9.160 -0.063 19.445 1.00 75.50 278 LEU A N 1
ATOM 2238 C CA . LEU A 1 278 ? 8.274 0.778 18.632 1.00 75.50 278 LEU A CA 1
ATOM 2239 C C . LEU A 1 278 ? 8.907 2.133 18.313 1.00 75.50 278 LEU A C 1
ATOM 2241 O O . LEU A 1 278 ? 8.824 2.592 17.177 1.00 75.50 278 LEU A O 1
ATOM 2245 N N . GLN A 1 279 ? 9.554 2.771 19.290 1.00 78.38 279 GLN A N 1
ATOM 2246 C CA . GLN A 1 279 ? 10.239 4.043 19.081 1.00 78.38 279 GLN A CA 1
ATOM 2247 C C . GLN A 1 279 ? 11.404 3.888 18.099 1.00 78.38 279 GLN A C 1
ATOM 2249 O O . GLN A 1 279 ? 11.534 4.690 17.173 1.00 78.38 279 GLN A O 1
ATOM 2254 N N . LYS A 1 280 ? 12.189 2.815 18.236 1.00 79.81 280 LYS A N 1
ATOM 2255 C CA . LYS A 1 280 ? 13.239 2.463 17.281 1.00 79.81 280 LYS A CA 1
ATOM 2256 C C . LYS A 1 280 ? 12.667 2.240 15.875 1.00 79.81 280 LYS A C 1
ATOM 2258 O O . LYS A 1 280 ? 13.174 2.832 14.929 1.00 79.81 280 LYS A O 1
ATOM 2263 N N . GLN A 1 281 ? 11.579 1.481 15.731 1.00 76.00 281 GLN A N 1
ATOM 2264 C CA . GLN A 1 281 ? 10.898 1.273 14.443 1.00 76.00 281 GLN A CA 1
ATOM 2265 C C . GLN A 1 281 ? 10.368 2.590 13.847 1.00 76.00 281 GLN A C 1
ATOM 2267 O O . GLN A 1 281 ? 10.425 2.801 12.633 1.00 76.00 281 GLN A O 1
ATOM 2272 N N . ILE A 1 282 ? 9.879 3.512 14.687 1.00 79.12 282 ILE A N 1
ATOM 2273 C CA . ILE A 1 282 ? 9.449 4.848 14.254 1.00 79.12 282 ILE A CA 1
ATOM 2274 C C . ILE A 1 282 ? 10.632 5.653 13.704 1.00 79.12 282 ILE A C 1
ATOM 2276 O O . ILE A 1 282 ? 10.515 6.305 12.664 1.00 79.12 282 ILE A O 1
ATOM 2280 N N . GLU A 1 283 ? 11.768 5.627 14.395 1.00 82.25 283 GLU A N 1
ATOM 2281 C CA . GLU A 1 283 ? 12.987 6.325 13.985 1.00 82.25 283 GLU A CA 1
ATOM 2282 C C . GLU A 1 283 ? 13.579 5.732 12.705 1.00 82.25 283 GLU A C 1
ATOM 2284 O O . GLU A 1 283 ? 13.860 6.479 11.766 1.00 82.25 283 GLU A O 1
ATOM 2289 N N . GLU A 1 284 ? 13.680 4.404 12.624 1.00 76.62 284 GLU A N 1
ATOM 2290 C CA . GLU A 1 284 ? 14.149 3.676 11.443 1.00 76.62 284 GLU A CA 1
ATOM 2291 C C . GLU A 1 284 ? 13.250 3.939 10.229 1.00 76.62 284 GLU A C 1
ATOM 2293 O O . GLU A 1 284 ? 13.751 4.276 9.156 1.00 76.62 284 GLU A O 1
ATOM 2298 N N . GLY A 1 285 ? 11.923 3.892 10.388 1.00 78.31 285 GLY A N 1
ATOM 2299 C CA . GLY A 1 285 ? 10.991 4.189 9.298 1.00 78.31 285 GLY A CA 1
ATOM 2300 C C . GLY A 1 285 ? 11.039 5.655 8.844 1.00 78.31 285 GLY A C 1
ATOM 2301 O O . GLY A 1 285 ? 11.002 5.931 7.644 1.00 78.31 285 GLY A O 1
ATOM 2302 N N . ARG A 1 286 ? 11.188 6.619 9.769 1.00 82.56 286 ARG A N 1
ATOM 2303 C CA . ARG A 1 286 ? 11.390 8.040 9.413 1.00 82.56 286 ARG A CA 1
ATOM 2304 C C . ARG A 1 286 ? 12.709 8.252 8.673 1.00 82.56 286 ARG A C 1
ATOM 2306 O O . ARG A 1 286 ? 12.736 8.986 7.684 1.00 82.56 286 ARG A O 1
ATOM 2313 N N . ALA A 1 287 ? 13.782 7.608 9.132 1.00 81.31 287 ALA A N 1
ATOM 2314 C CA . ALA A 1 287 ? 15.082 7.648 8.477 1.00 81.31 287 ALA A CA 1
ATOM 2315 C C . ALA A 1 287 ? 15.019 7.023 7.077 1.00 81.31 287 ALA A C 1
ATOM 2317 O O . ALA A 1 287 ? 15.550 7.610 6.139 1.00 81.31 287 ALA A O 1
ATOM 2318 N N . LEU A 1 288 ? 14.311 5.902 6.908 1.00 78.00 288 LEU A N 1
ATOM 2319 C CA . LEU A 1 288 ? 14.115 5.240 5.617 1.00 78.00 288 LEU A CA 1
ATOM 2320 C C . LEU A 1 288 ? 13.407 6.150 4.602 1.00 78.00 288 LEU A C 1
ATOM 2322 O O . LEU A 1 288 ? 13.841 6.249 3.453 1.00 78.00 288 LEU A O 1
ATOM 2326 N N . ILE A 1 289 ? 12.351 6.860 5.017 1.00 82.75 289 ILE A N 1
ATOM 2327 C CA . ILE A 1 289 ? 11.664 7.803 4.124 1.00 82.75 289 ILE A CA 1
ATOM 2328 C C . ILE A 1 289 ? 12.588 8.968 3.757 1.00 82.75 289 ILE A C 1
ATOM 2330 O O . ILE A 1 289 ? 12.756 9.271 2.575 1.00 82.75 289 ILE A O 1
ATOM 2334 N N . LYS A 1 290 ? 13.184 9.619 4.764 1.00 85.94 290 LYS A N 1
ATOM 2335 C CA . LYS A 1 290 ? 13.973 10.842 4.577 1.00 85.94 290 LYS A CA 1
ATOM 2336 C C . LYS A 1 290 ? 15.255 10.597 3.787 1.00 85.94 290 LYS A C 1
ATOM 2338 O O . LYS A 1 290 ? 15.575 11.364 2.888 1.00 85.94 290 LYS A O 1
ATOM 2343 N N . ASN A 1 291 ? 15.991 9.555 4.150 1.00 82.81 291 ASN A N 1
ATOM 2344 C CA . ASN A 1 291 ? 17.342 9.323 3.654 1.00 82.81 291 ASN A CA 1
ATOM 2345 C C . ASN A 1 291 ? 17.364 8.404 2.434 1.00 82.81 291 ASN A C 1
ATOM 2347 O O . ASN A 1 291 ? 18.439 8.150 1.901 1.00 82.81 291 ASN A O 1
ATOM 2351 N N . THR A 1 292 ? 16.220 7.864 2.004 1.00 77.12 292 THR A N 1
ATOM 2352 C CA . THR A 1 292 ? 16.211 6.965 0.847 1.00 77.12 292 THR A CA 1
ATOM 2353 C C . THR A 1 292 ? 15.046 7.168 -0.088 1.00 77.12 292 THR A C 1
ATOM 2355 O O . THR A 1 292 ? 15.277 7.431 -1.260 1.00 77.12 292 THR A O 1
ATOM 2358 N N . ILE A 1 293 ? 13.808 7.075 0.395 1.00 80.25 293 ILE A N 1
ATOM 2359 C CA . ILE A 1 293 ? 12.663 7.114 -0.521 1.00 80.25 293 ILE A CA 1
ATOM 2360 C C . ILE A 1 293 ? 12.550 8.482 -1.193 1.00 80.25 293 ILE A C 1
ATOM 2362 O O . ILE A 1 293 ? 12.367 8.550 -2.402 1.00 80.25 293 ILE A O 1
ATOM 2366 N N . LEU A 1 294 ? 12.709 9.572 -0.435 1.00 83.31 294 LEU A N 1
ATOM 2367 C CA . LEU A 1 294 ? 12.689 10.922 -1.001 1.00 83.31 294 LEU A CA 1
ATOM 2368 C C . LEU A 1 294 ? 13.834 11.176 -2.003 1.00 83.31 294 LEU A C 1
ATOM 2370 O O . LEU A 1 294 ? 13.534 11.629 -3.108 1.00 83.31 294 LEU A O 1
ATOM 2374 N N . PRO A 1 295 ? 15.110 10.873 -1.681 1.00 85.50 295 PRO A N 1
ATOM 2375 C CA . PRO A 1 295 ? 16.189 10.932 -2.663 1.00 85.50 295 PRO A CA 1
ATOM 2376 C C . PRO A 1 295 ? 15.916 10.112 -3.929 1.00 85.50 295 PRO A C 1
ATOM 2378 O O . PRO A 1 295 ? 16.086 10.638 -5.024 1.00 85.50 295 PRO A O 1
ATOM 2381 N N . GLU A 1 296 ? 15.438 8.870 -3.800 1.00 81.88 296 GLU A N 1
ATOM 2382 C CA . GLU A 1 296 ? 15.158 8.002 -4.952 1.00 81.88 296 GLU A CA 1
ATOM 2383 C C . GLU A 1 296 ? 14.032 8.566 -5.827 1.00 81.88 296 GLU A C 1
ATOM 2385 O O . GLU A 1 296 ? 14.151 8.579 -7.048 1.00 81.88 296 GLU A O 1
ATOM 2390 N N . ILE A 1 297 ? 12.966 9.108 -5.228 1.00 85.12 297 ILE A N 1
ATOM 2391 C CA . ILE A 1 297 ? 11.921 9.827 -5.972 1.00 85.12 297 ILE A CA 1
ATOM 2392 C C . ILE A 1 297 ? 12.543 10.973 -6.784 1.00 85.12 297 ILE A C 1
ATOM 2394 O O . ILE A 1 297 ? 12.218 11.135 -7.961 1.00 85.12 297 ILE A O 1
ATOM 2398 N N . GLY A 1 298 ? 13.462 11.737 -6.182 1.00 84.50 298 GLY A N 1
ATOM 2399 C CA . GLY A 1 298 ? 14.218 12.788 -6.866 1.00 84.50 298 GLY A CA 1
ATOM 2400 C C . GLY A 1 298 ? 15.004 12.263 -8.071 1.00 84.50 298 GLY A C 1
ATOM 2401 O O . GLY A 1 298 ? 14.843 12.786 -9.172 1.00 84.50 298 GLY A O 1
ATOM 2402 N N . VAL A 1 299 ? 15.768 11.182 -7.884 1.00 83.75 299 VAL A N 1
ATOM 2403 C CA . VAL A 1 299 ? 16.538 10.518 -8.951 1.00 83.75 299 VAL A CA 1
ATOM 2404 C C . VAL A 1 299 ? 15.627 10.011 -10.072 1.00 83.75 299 VAL A C 1
ATOM 2406 O O . VAL A 1 299 ? 15.939 10.187 -11.250 1.00 83.75 299 VAL A O 1
ATOM 2409 N N . ILE A 1 300 ? 14.478 9.413 -9.744 1.00 83.25 300 ILE A N 1
ATOM 2410 C CA . ILE A 1 300 ? 13.508 8.942 -10.741 1.00 83.25 300 ILE A CA 1
ATOM 2411 C C . ILE A 1 300 ? 12.956 10.117 -11.558 1.00 83.25 300 ILE A C 1
ATOM 2413 O O . ILE A 1 300 ? 12.859 10.011 -12.781 1.00 83.25 300 ILE A O 1
ATOM 2417 N N . PHE A 1 301 ? 12.642 11.250 -10.922 1.00 87.50 301 PHE A N 1
ATOM 2418 C CA . PHE A 1 301 ? 12.224 12.455 -11.642 1.00 87.50 301 PHE A CA 1
ATOM 2419 C C . PHE A 1 301 ? 13.304 12.980 -12.585 1.00 87.50 301 PHE A C 1
ATOM 2421 O O . PHE A 1 301 ? 12.994 13.344 -13.720 1.00 87.50 301 PHE A O 1
ATOM 2428 N N . ASP A 1 302 ? 14.560 12.988 -12.147 1.00 86.44 302 ASP A N 1
ATOM 2429 C CA . ASP A 1 302 ? 15.676 13.428 -12.981 1.00 86.44 302 ASP A CA 1
ATOM 2430 C C . ASP A 1 302 ? 15.870 12.484 -14.180 1.00 86.44 302 ASP A C 1
ATOM 2432 O O . ASP A 1 302 ? 16.044 12.953 -15.303 1.00 86.44 302 ASP A O 1
ATOM 2436 N N . ARG A 1 303 ? 15.706 11.165 -13.997 1.00 82.50 303 ARG A N 1
ATOM 2437 C CA . ARG A 1 303 ? 15.708 10.175 -15.094 1.00 82.50 303 ARG A CA 1
ATOM 2438 C C . ARG A 1 303 ? 14.557 10.375 -16.083 1.00 82.50 303 ARG A C 1
ATOM 2440 O O . ARG A 1 303 ? 14.779 10.305 -17.294 1.00 82.50 303 ARG A O 1
ATOM 2447 N N . ILE A 1 304 ? 13.343 10.663 -15.603 1.00 82.62 304 ILE A N 1
ATOM 2448 C CA . ILE A 1 304 ? 12.196 10.986 -16.471 1.00 82.62 304 ILE A CA 1
ATOM 2449 C C . ILE A 1 304 ? 12.504 12.243 -17.291 1.00 82.62 304 ILE A C 1
ATOM 2451 O O . ILE A 1 304 ? 12.365 12.225 -18.513 1.00 82.62 304 ILE A O 1
ATOM 2455 N N . ASN A 1 305 ? 12.977 13.309 -16.640 1.00 85.94 305 ASN A N 1
ATOM 2456 C CA . ASN A 1 305 ? 13.329 14.561 -17.307 1.00 85.94 305 ASN A CA 1
ATOM 2457 C C . ASN A 1 305 ? 14.435 14.357 -18.347 1.00 85.94 305 ASN A C 1
ATOM 2459 O O . ASN A 1 305 ? 14.281 14.788 -19.486 1.00 85.94 305 ASN A O 1
ATOM 2463 N N . ASN A 1 306 ? 15.511 13.652 -17.994 1.00 84.00 306 ASN A N 1
ATOM 2464 C CA . ASN A 1 306 ? 16.605 13.340 -18.913 1.00 84.00 306 ASN A CA 1
ATOM 2465 C C . ASN A 1 306 ? 16.120 12.512 -20.105 1.00 84.00 306 ASN A C 1
ATOM 2467 O O . ASN A 1 306 ? 16.511 12.784 -21.235 1.00 84.00 306 ASN A O 1
ATOM 2471 N N . THR A 1 307 ? 15.219 11.552 -19.888 1.00 80.50 307 THR A N 1
ATOM 2472 C CA . THR A 1 307 ? 14.634 10.767 -20.983 1.00 80.50 307 THR A CA 1
ATOM 2473 C C . THR A 1 307 ? 13.808 11.644 -21.923 1.00 80.50 307 THR A C 1
ATOM 2475 O O . THR A 1 307 ? 13.936 11.506 -23.136 1.00 80.50 307 THR A O 1
ATOM 2478 N N . LEU A 1 308 ? 13.018 12.587 -21.396 1.00 82.25 308 LEU A N 1
ATOM 2479 C CA . LEU A 1 308 ? 12.257 13.552 -22.202 1.00 82.25 308 LEU A CA 1
ATOM 2480 C C . LEU A 1 308 ? 13.166 14.547 -22.949 1.00 82.25 308 LEU A C 1
ATOM 2482 O O . LEU A 1 308 ? 12.895 14.884 -24.105 1.00 82.25 308 LEU A O 1
ATOM 2486 N N . TYR A 1 309 ? 14.260 14.996 -22.327 1.00 84.44 309 TYR A N 1
ATOM 2487 C CA . TYR A 1 309 ? 15.259 15.844 -22.982 1.00 84.44 309 TYR A CA 1
ATOM 2488 C C . TYR A 1 309 ? 15.996 15.101 -24.095 1.00 84.44 309 TYR A C 1
ATOM 2490 O O . TYR A 1 309 ? 16.116 15.635 -25.195 1.00 84.44 309 TYR A O 1
ATOM 2498 N N . ASN A 1 310 ? 16.412 13.859 -23.848 1.00 79.31 310 ASN A N 1
ATOM 2499 C CA . ASN A 1 310 ? 17.025 13.009 -24.864 1.00 79.31 310 ASN A CA 1
ATOM 2500 C C . ASN A 1 310 ? 16.052 12.757 -26.019 1.00 79.31 310 ASN A C 1
ATOM 2502 O O . ASN A 1 310 ? 16.447 12.876 -27.167 1.00 79.31 310 ASN A O 1
ATOM 2506 N N . LEU A 1 311 ? 14.763 12.533 -25.738 1.00 76.69 311 LEU A N 1
ATOM 2507 C CA . LEU A 1 311 ? 13.739 12.412 -26.780 1.00 76.69 311 LEU A CA 1
ATOM 2508 C C . LEU A 1 311 ? 13.640 13.677 -27.644 1.00 76.69 311 LEU A C 1
ATOM 2510 O O . LEU A 1 311 ? 13.484 13.602 -28.855 1.00 76.69 311 LEU A O 1
ATOM 2514 N N . THR A 1 312 ? 13.743 14.850 -27.017 1.00 79.12 312 THR A N 1
ATOM 2515 C CA . THR A 1 312 ? 13.746 16.139 -27.723 1.00 79.12 312 THR A CA 1
ATOM 2516 C C . THR A 1 312 ? 14.981 16.276 -28.616 1.00 79.12 312 THR A C 1
ATOM 2518 O O . THR A 1 312 ? 14.872 16.807 -29.718 1.00 79.12 312 THR A O 1
ATOM 2521 N N . TYR A 1 313 ? 16.140 15.811 -28.144 1.00 80.06 313 TYR A N 1
ATOM 2522 C CA . TYR A 1 313 ? 17.387 15.817 -28.906 1.00 80.06 313 TYR A CA 1
ATOM 2523 C C . TYR A 1 313 ? 17.339 14.840 -30.087 1.00 80.06 313 TYR A C 1
ATOM 2525 O O . TYR A 1 313 ? 17.671 15.234 -31.199 1.00 80.06 313 TYR A O 1
ATOM 2533 N N . ASP A 1 314 ? 16.852 13.617 -29.863 1.00 71.31 314 ASP A N 1
ATOM 2534 C CA . ASP A 1 314 ? 16.678 12.594 -30.900 1.00 71.31 314 ASP A CA 1
ATOM 2535 C C . ASP A 1 314 ? 15.732 13.103 -32.004 1.00 71.31 314 ASP A C 1
ATOM 2537 O O . ASP A 1 314 ? 16.012 12.962 -33.192 1.00 71.31 314 ASP A O 1
ATOM 2541 N N . VAL A 1 315 ? 14.641 13.780 -31.622 1.00 73.81 315 VAL A N 1
ATOM 2542 C CA . VAL A 1 315 ? 13.727 14.436 -32.572 1.00 73.81 315 VAL A CA 1
ATOM 2543 C C . VAL A 1 315 ? 14.422 15.564 -33.342 1.00 73.81 315 VAL A C 1
ATOM 2545 O O . VAL A 1 315 ? 14.162 15.730 -34.529 1.00 73.81 315 VAL A O 1
ATOM 2548 N N . ASP A 1 316 ? 15.303 16.337 -32.703 1.00 77.38 316 ASP A N 1
ATOM 2549 C CA . ASP A 1 316 ? 16.045 17.417 -33.366 1.00 77.38 316 ASP A CA 1
ATOM 2550 C C . ASP A 1 316 ? 17.080 16.912 -34.371 1.00 77.38 316 ASP A C 1
ATOM 2552 O O . ASP A 1 316 ? 17.270 17.538 -35.416 1.00 77.38 316 ASP A O 1
ATOM 2556 N N . ASP A 1 317 ? 17.751 15.805 -34.065 1.00 73.25 317 ASP A N 1
ATOM 2557 C CA . ASP A 1 317 ? 18.687 15.162 -34.987 1.00 73.25 317 ASP A CA 1
ATOM 2558 C C . ASP A 1 317 ? 17.949 14.583 -36.201 1.00 73.25 317 ASP A C 1
ATOM 2560 O O . ASP A 1 317 ? 18.315 14.839 -37.351 1.00 73.25 317 ASP A O 1
ATOM 2564 N N . GLU A 1 318 ? 16.821 13.918 -35.954 1.00 72.00 318 GLU A N 1
ATOM 2565 C CA . GLU A 1 318 ? 15.980 13.363 -37.010 1.00 72.00 318 GLU A CA 1
ATOM 2566 C C . GLU A 1 318 ? 15.369 14.456 -37.903 1.00 72.00 318 GLU A C 1
ATOM 2568 O O . GLU A 1 318 ? 15.395 14.347 -39.128 1.00 72.00 318 GLU A O 1
ATOM 2573 N N . LEU A 1 319 ? 14.886 15.560 -37.319 1.00 73.31 319 LEU A N 1
ATOM 2574 C CA . LEU A 1 319 ? 14.400 16.718 -38.076 1.00 73.31 319 LEU A CA 1
ATOM 2575 C C . LEU A 1 319 ? 15.480 17.279 -39.008 1.00 73.31 319 LEU A C 1
ATOM 2577 O O . LEU A 1 319 ? 15.187 17.576 -40.166 1.00 73.31 319 LEU A O 1
ATOM 2581 N N . LYS A 1 320 ? 16.733 17.394 -38.544 1.00 80.75 320 LYS A N 1
ATOM 2582 C CA . LYS A 1 320 ? 17.848 17.831 -39.401 1.00 80.75 320 LYS A CA 1
ATOM 2583 C C . LYS A 1 320 ? 18.077 16.859 -40.553 1.00 80.75 320 LYS A C 1
ATOM 2585 O O . LYS A 1 320 ? 18.187 17.313 -41.690 1.00 80.75 320 LYS A O 1
ATOM 2590 N N . SER A 1 321 ? 18.089 15.554 -40.277 1.00 70.75 321 SER A N 1
ATOM 2591 C CA . SER A 1 321 ? 18.279 14.531 -41.310 1.00 70.75 321 SER A CA 1
ATOM 2592 C C . SER A 1 321 ? 17.171 14.568 -42.370 1.00 70.75 321 SER A C 1
ATOM 2594 O O . SER A 1 321 ? 17.469 14.468 -43.560 1.00 70.75 321 SER A O 1
ATOM 2596 N N . LEU A 1 322 ? 15.908 14.754 -41.971 1.00 68.81 322 LEU A N 1
ATOM 2597 C CA . LEU A 1 322 ? 14.774 14.846 -42.899 1.00 68.81 322 LEU A CA 1
ATOM 2598 C C . LEU A 1 322 ? 14.804 16.137 -43.733 1.00 68.81 322 LEU A C 1
ATOM 2600 O O . LEU A 1 322 ? 14.511 16.100 -44.927 1.00 68.81 322 LEU A O 1
ATOM 2604 N N . ILE A 1 323 ? 15.192 17.269 -43.135 1.00 78.00 323 ILE A N 1
ATOM 2605 C CA . ILE A 1 323 ? 15.353 18.546 -43.851 1.00 78.00 323 ILE A CA 1
ATOM 2606 C C . ILE A 1 323 ? 16.481 18.453 -44.888 1.00 78.00 323 ILE A C 1
ATOM 2608 O O . ILE A 1 323 ? 16.335 18.951 -46.006 1.00 78.00 323 ILE A O 1
ATOM 2612 N N . GLU A 1 324 ? 17.602 17.810 -44.547 1.00 77.75 324 GLU A N 1
ATOM 2613 C CA . GLU A 1 324 ? 18.691 17.555 -45.496 1.00 77.75 324 GLU A CA 1
ATOM 2614 C C . GLU A 1 324 ? 18.236 16.650 -46.647 1.00 77.75 324 GLU A C 1
ATOM 2616 O O . GLU A 1 324 ? 18.499 16.966 -47.807 1.00 77.75 324 GLU A O 1
ATOM 2621 N N . MET A 1 325 ? 17.463 15.601 -46.346 1.00 67.81 325 MET A N 1
ATOM 2622 C CA . MET A 1 325 ? 16.894 14.708 -47.357 1.00 67.81 325 MET A CA 1
ATOM 2623 C C . MET A 1 325 ? 15.936 15.434 -48.311 1.00 67.81 325 MET A C 1
ATOM 2625 O O . MET A 1 325 ? 16.050 15.265 -49.523 1.00 67.81 325 MET A O 1
ATOM 2629 N N . ILE A 1 326 ? 15.031 16.282 -47.802 1.00 71.69 326 ILE A N 1
ATOM 2630 C CA . ILE A 1 326 ? 14.163 17.117 -48.652 1.00 71.69 326 ILE A CA 1
ATOM 2631 C C . ILE A 1 326 ? 15.006 18.031 -49.536 1.00 71.69 326 ILE A C 1
ATOM 2633 O O . ILE A 1 326 ? 14.765 18.094 -50.736 1.00 71.69 326 ILE A O 1
ATOM 2637 N N . ARG A 1 327 ? 16.026 18.696 -48.980 1.00 80.69 327 ARG A N 1
ATOM 2638 C CA . ARG A 1 327 ? 16.906 19.581 -49.754 1.00 80.69 327 ARG A CA 1
ATOM 2639 C C . ARG A 1 327 ? 17.604 18.832 -50.892 1.00 80.69 327 ARG A C 1
ATOM 2641 O O . ARG A 1 327 ? 17.775 19.393 -51.975 1.00 80.69 327 ARG A O 1
ATOM 2648 N N . ASP A 1 328 ? 18.031 17.595 -50.668 1.00 73.38 328 ASP A N 1
ATOM 2649 C CA . ASP A 1 328 ? 18.683 16.795 -51.705 1.00 73.38 328 ASP A CA 1
ATOM 2650 C C . ASP A 1 328 ? 17.686 16.257 -52.743 1.00 73.38 328 ASP A C 1
ATOM 2652 O O . ASP A 1 328 ? 17.991 16.288 -53.938 1.00 73.38 328 ASP A O 1
ATOM 2656 N N . LEU A 1 329 ? 16.467 15.890 -52.332 1.00 69.19 329 LEU A N 1
ATOM 2657 C CA . LEU A 1 329 ? 15.366 15.562 -53.245 1.00 69.19 329 LEU A CA 1
ATOM 2658 C C . LEU A 1 329 ? 14.926 16.770 -54.084 1.00 69.19 329 LEU A C 1
ATOM 2660 O O . LEU A 1 329 ? 14.673 16.618 -55.275 1.00 69.19 329 LEU A O 1
ATOM 2664 N N . GLU A 1 330 ? 14.887 17.976 -53.516 1.00 77.50 330 GLU A N 1
ATOM 2665 C CA . GLU A 1 330 ? 14.582 19.220 -54.231 1.00 77.50 330 GLU A CA 1
ATOM 2666 C C . GLU A 1 330 ? 15.665 19.564 -55.256 1.00 77.50 330 GLU A C 1
ATOM 2668 O O . GLU A 1 330 ? 15.342 19.851 -56.409 1.00 77.50 330 GLU A O 1
ATOM 2673 N N . LYS A 1 331 ? 16.952 19.460 -54.891 1.00 79.62 331 LYS A N 1
ATOM 2674 C CA . LYS A 1 331 ? 18.063 19.604 -55.852 1.00 79.62 331 LYS A CA 1
ATOM 2675 C C . LYS A 1 331 ? 17.981 18.560 -56.959 1.00 79.62 331 LYS A C 1
ATOM 2677 O O . LYS A 1 331 ? 18.275 18.861 -58.116 1.00 79.62 331 LYS A O 1
ATOM 2682 N N . TYR A 1 332 ? 17.620 17.324 -56.616 1.00 68.50 332 TYR A N 1
ATOM 2683 C CA . TYR A 1 332 ? 17.464 16.254 -57.591 1.00 68.50 332 TYR A CA 1
ATOM 2684 C C . TYR A 1 332 ? 16.288 16.532 -58.530 1.00 68.50 332 TYR A C 1
ATOM 2686 O O . TYR A 1 332 ? 16.455 16.452 -59.745 1.00 68.50 332 TYR A O 1
ATOM 2694 N N . LYS A 1 333 ? 15.138 16.949 -57.991 1.00 75.88 333 LYS A N 1
ATOM 2695 C CA . LYS A 1 333 ? 13.967 17.404 -58.749 1.00 75.88 333 LYS A CA 1
ATOM 2696 C C . LYS A 1 333 ? 14.327 18.556 -59.683 1.00 75.88 333 LYS A C 1
ATOM 2698 O O . LYS A 1 333 ? 13.957 18.519 -60.850 1.00 75.88 333 LYS A O 1
ATOM 2703 N N . GLU A 1 334 ? 15.073 19.551 -59.205 1.00 75.75 334 GLU A N 1
ATOM 2704 C CA . GLU A 1 334 ? 15.535 20.686 -60.007 1.00 75.75 334 GLU A CA 1
ATOM 2705 C C . GLU A 1 334 ? 16.479 20.226 -61.120 1.00 75.75 334 GLU A C 1
ATOM 2707 O O . GLU A 1 334 ? 16.304 20.611 -62.272 1.00 75.75 334 GLU A O 1
ATOM 2712 N N . LYS A 1 335 ? 17.440 19.346 -60.817 1.00 72.31 335 LYS A N 1
ATOM 2713 C CA . LYS A 1 335 ? 18.347 18.775 -61.816 1.00 72.31 335 LYS A CA 1
ATOM 2714 C C . LYS A 1 335 ? 17.594 17.960 -62.862 1.00 72.31 335 LYS A C 1
ATOM 2716 O O . LYS A 1 335 ? 17.847 18.146 -64.045 1.00 72.31 335 LYS A O 1
ATOM 2721 N N . LEU A 1 336 ? 16.662 17.104 -62.447 1.00 64.81 336 LEU A N 1
ATOM 2722 C CA . LEU A 1 336 ? 15.840 16.287 -63.335 1.00 64.81 336 LEU A CA 1
ATOM 2723 C C . LEU A 1 336 ? 14.930 17.169 -64.196 1.00 64.81 336 LEU A C 1
ATOM 2725 O O . LEU A 1 336 ? 14.873 16.989 -65.406 1.00 64.81 336 LEU A O 1
ATOM 2729 N N . SER A 1 337 ? 14.292 18.176 -63.598 1.00 68.75 337 SER A N 1
ATOM 2730 C CA . SER A 1 337 ? 13.480 19.173 -64.299 1.00 68.75 337 SER A CA 1
ATOM 2731 C C . SER A 1 337 ? 14.314 19.988 -65.287 1.00 68.75 337 SER A C 1
ATOM 2733 O O . SER A 1 337 ? 13.880 20.185 -66.415 1.00 68.75 337 SER A O 1
ATOM 2735 N N . ASN A 1 338 ? 15.534 20.399 -64.929 1.00 66.00 338 ASN A N 1
ATOM 2736 C CA . ASN A 1 338 ? 16.462 21.120 -65.805 1.00 66.00 338 ASN A CA 1
ATOM 2737 C C . ASN A 1 338 ? 17.028 20.228 -66.916 1.00 66.00 338 ASN A C 1
ATOM 2739 O O . ASN A 1 338 ? 17.153 20.682 -68.044 1.00 66.00 338 ASN A O 1
ATOM 2743 N N . ASP A 1 339 ? 17.343 18.961 -66.649 1.00 60.75 339 ASP A N 1
ATOM 2744 C CA . ASP A 1 339 ? 17.803 18.008 -67.664 1.00 60.75 339 ASP A CA 1
ATOM 2745 C C . ASP A 1 339 ? 16.681 17.654 -68.645 1.00 60.75 339 ASP A C 1
ATOM 2747 O O . ASP A 1 339 ? 16.921 17.572 -69.851 1.00 60.75 339 ASP A O 1
ATOM 2751 N N . VAL A 1 340 ? 15.455 17.476 -68.142 1.00 59.59 340 VAL A N 1
ATOM 2752 C CA . VAL A 1 340 ? 14.265 17.236 -68.960 1.00 59.59 340 VAL A CA 1
ATOM 2753 C C . VAL A 1 340 ? 13.934 18.496 -69.746 1.00 59.59 340 VAL A C 1
ATOM 2755 O O . VAL A 1 340 ? 13.909 18.430 -70.966 1.00 59.59 340 VAL A O 1
ATOM 2758 N N . SER A 1 341 ? 13.768 19.653 -69.102 1.00 53.00 341 SER A N 1
ATOM 2759 C CA . SER A 1 341 ? 13.427 20.914 -69.770 1.00 53.00 341 SER A CA 1
ATOM 2760 C C . SER A 1 341 ? 14.531 21.389 -70.707 1.00 53.00 341 SER A C 1
ATOM 2762 O O . SER A 1 341 ? 14.230 21.614 -71.864 1.00 53.00 341 SER A O 1
ATOM 2764 N N . ALA A 1 342 ? 15.809 21.451 -70.329 1.00 47.78 342 ALA A N 1
ATOM 2765 C CA . ALA A 1 342 ? 16.869 21.891 -71.241 1.00 47.78 342 ALA A CA 1
ATOM 2766 C C . ALA A 1 342 ? 17.016 20.967 -72.460 1.00 47.78 342 ALA A C 1
ATOM 2768 O O . ALA A 1 342 ? 17.274 21.462 -73.554 1.00 47.78 342 ALA A O 1
ATOM 2769 N N . LYS A 1 343 ? 16.808 19.647 -72.327 1.00 52.62 343 LYS A N 1
ATOM 2770 C CA . LYS A 1 343 ? 16.916 18.712 -73.465 1.00 52.62 343 LYS A CA 1
ATOM 2771 C C . LYS A 1 343 ? 15.630 18.616 -74.287 1.00 52.62 343 LYS A C 1
ATOM 2773 O O . LYS A 1 343 ? 15.734 18.552 -75.509 1.00 52.62 343 LYS A O 1
ATOM 2778 N N . TYR A 1 344 ? 14.441 18.676 -73.679 1.00 49.31 344 TYR A N 1
ATOM 2779 C CA . TYR A 1 344 ? 13.166 18.754 -74.411 1.00 49.31 344 TYR A CA 1
ATOM 2780 C C . TYR A 1 344 ? 12.973 20.123 -75.071 1.00 49.31 344 TYR A C 1
ATOM 2782 O O . TYR A 1 344 ? 12.507 20.168 -76.201 1.00 49.31 344 TYR A O 1
ATOM 2790 N N . PHE A 1 345 ? 13.354 21.218 -74.407 1.00 40.75 345 PHE A N 1
ATOM 2791 C CA . PHE A 1 345 ? 13.218 22.604 -74.876 1.00 40.75 345 PHE A CA 1
ATOM 2792 C C . PHE A 1 345 ? 14.255 22.948 -75.956 1.00 40.75 345 PHE A C 1
ATOM 2794 O O . PHE A 1 345 ? 13.894 23.545 -76.963 1.00 40.75 345 PHE A O 1
ATOM 2801 N N . MET A 1 346 ? 15.518 22.502 -75.838 1.00 41.38 346 MET A N 1
ATOM 2802 C CA . MET A 1 346 ? 16.503 22.627 -76.935 1.00 41.38 346 MET A CA 1
ATOM 2803 C C . MET A 1 346 ? 16.151 21.741 -78.139 1.00 41.38 346 MET A C 1
ATOM 2805 O O . MET A 1 346 ? 16.459 22.080 -79.285 1.00 41.38 346 MET A O 1
ATOM 2809 N N . TRP A 1 347 ? 15.486 20.605 -77.914 1.00 43.34 347 TRP A N 1
ATOM 2810 C CA . TRP A 1 347 ? 15.059 19.722 -78.997 1.00 43.34 347 TRP A CA 1
ATOM 2811 C C . TRP A 1 347 ? 13.775 20.208 -79.681 1.00 43.34 347 TRP A C 1
ATOM 2813 O O . TRP A 1 347 ? 13.744 20.260 -80.909 1.00 43.34 347 TRP A O 1
ATOM 2823 N N . SER A 1 348 ? 12.765 20.668 -78.935 1.00 43.03 348 SER A N 1
ATOM 2824 C CA . SER A 1 348 ? 11.578 21.299 -79.518 1.00 43.03 348 SER A CA 1
ATOM 2825 C C . SER A 1 348 ? 11.965 22.553 -80.300 1.00 43.03 348 SER A C 1
ATOM 2827 O O . SER A 1 348 ? 11.500 22.702 -81.421 1.00 43.03 348 SER A O 1
ATOM 2829 N N . PHE A 1 349 ? 12.920 23.366 -79.833 1.00 36.91 349 PHE A N 1
ATOM 2830 C CA . PHE A 1 349 ? 13.442 24.493 -80.618 1.00 36.91 349 PHE A CA 1
ATOM 2831 C C . PHE A 1 349 ? 14.290 24.097 -81.838 1.00 36.91 349 PHE A C 1
ATOM 2833 O O . PHE A 1 349 ? 14.243 24.808 -82.837 1.00 36.91 349 PHE A O 1
ATOM 2840 N N . SER A 1 350 ? 15.036 22.984 -81.831 1.00 37.12 350 SER A N 1
ATOM 2841 C CA . SER A 1 350 ? 15.817 22.577 -83.021 1.00 37.12 350 SER A CA 1
ATOM 2842 C C . SER A 1 350 ? 14.989 21.821 -84.070 1.00 37.12 350 SER A C 1
ATOM 2844 O O . SER A 1 350 ? 15.266 21.939 -85.263 1.00 37.12 350 SER A O 1
ATOM 2846 N N . CYS A 1 351 ? 13.929 21.112 -83.662 1.00 36.28 351 CYS A N 1
ATOM 2847 C CA . CYS A 1 351 ? 12.982 20.475 -84.581 1.00 36.28 351 CYS A CA 1
ATOM 2848 C C . CYS A 1 351 ? 11.849 21.414 -85.044 1.00 36.28 351 CYS A C 1
ATOM 2850 O O . CYS A 1 351 ? 11.435 21.305 -86.196 1.00 36.28 351 CYS A O 1
ATOM 2852 N N . LEU A 1 352 ? 11.382 22.358 -84.211 1.00 32.47 352 LEU A N 1
ATOM 2853 C CA . LEU A 1 352 ? 10.362 23.364 -84.580 1.00 32.47 352 LEU A CA 1
ATOM 2854 C C . LEU A 1 352 ? 10.958 24.697 -85.052 1.00 32.47 352 LEU A C 1
ATOM 2856 O O . LEU A 1 352 ? 10.267 25.473 -85.699 1.00 32.47 352 LEU A O 1
ATOM 2860 N N . GLY A 1 353 ? 12.252 24.958 -84.845 1.00 29.45 353 GLY A N 1
ATOM 2861 C CA . GLY A 1 353 ? 12.936 26.133 -85.404 1.00 29.45 353 GLY A CA 1
ATOM 2862 C C . GLY A 1 353 ? 12.976 26.161 -86.938 1.00 29.45 353 GLY A C 1
ATOM 2863 O O . GLY A 1 353 ? 13.210 27.213 -87.523 1.00 29.45 353 GLY A O 1
ATOM 2864 N N . ASN A 1 354 ? 12.673 25.031 -87.591 1.00 33.62 354 ASN A N 1
ATOM 2865 C CA . ASN A 1 354 ? 12.431 24.946 -89.034 1.00 33.62 354 ASN A CA 1
ATOM 2866 C C . ASN A 1 354 ? 10.935 24.857 -89.412 1.00 33.62 354 ASN A C 1
ATOM 2868 O O . ASN A 1 354 ? 10.623 24.781 -90.596 1.00 33.62 354 ASN A O 1
ATOM 2872 N N . PHE A 1 355 ? 10.005 24.882 -88.449 1.00 30.89 355 PHE A N 1
ATOM 2873 C CA . PHE A 1 355 ? 8.558 24.775 -88.672 1.00 30.89 355 PHE A CA 1
ATOM 2874 C C . PHE A 1 355 ? 7.761 25.507 -87.556 1.00 30.89 355 PHE A C 1
ATOM 2876 O O . PHE A 1 355 ? 7.355 24.900 -86.573 1.00 30.89 355 PHE A O 1
ATOM 2883 N N . ILE A 1 356 ? 7.450 26.792 -87.798 1.00 25.92 356 ILE A N 1
ATOM 2884 C CA . ILE A 1 356 ? 6.344 27.595 -87.211 1.00 25.92 356 ILE A CA 1
ATOM 2885 C C . ILE A 1 356 ? 6.593 28.266 -85.837 1.00 25.92 356 ILE A C 1
ATOM 2887 O O . ILE A 1 356 ? 6.876 27.630 -84.828 1.00 25.92 356 ILE A O 1
ATOM 2891 N N . GLY A 1 357 ? 6.398 29.593 -85.810 1.00 26.16 357 GLY A N 1
ATOM 2892 C CA . GLY A 1 357 ? 6.330 30.426 -84.606 1.00 26.16 357 GLY A CA 1
ATOM 2893 C C . GLY A 1 357 ? 4.917 30.552 -84.008 1.00 26.16 357 GLY A C 1
ATOM 2894 O O . GLY A 1 357 ? 3.932 30.545 -84.740 1.00 26.16 357 GLY A O 1
ATOM 2895 N N . PHE A 1 358 ? 4.890 30.748 -82.681 1.00 27.25 358 PHE A N 1
ATOM 2896 C CA . PHE A 1 358 ? 3.774 31.064 -81.762 1.00 27.25 358 PHE A CA 1
ATOM 2897 C C . PHE A 1 358 ? 2.628 30.047 -81.590 1.00 27.25 358 PHE A C 1
ATOM 2899 O O . PHE A 1 358 ? 1.909 29.762 -82.533 1.00 27.25 358 PHE A O 1
ATOM 2906 N N . TYR A 1 359 ? 2.423 29.594 -80.340 1.00 27.33 359 TYR A N 1
ATOM 2907 C CA . TYR A 1 359 ? 1.172 29.633 -79.542 1.00 27.33 359 TYR A CA 1
ATOM 2908 C C . TYR A 1 359 ? 1.383 28.844 -78.230 1.00 27.33 359 TYR A C 1
ATOM 2910 O O . TYR A 1 359 ? 1.594 27.638 -78.281 1.00 27.33 359 TYR A O 1
ATOM 2918 N N . ILE A 1 360 ? 1.299 29.492 -77.058 1.00 23.59 360 ILE A N 1
ATOM 2919 C CA . ILE A 1 360 ? 1.023 28.808 -75.779 1.00 23.59 360 ILE A CA 1
ATOM 2920 C C . ILE A 1 360 ? 0.058 29.678 -74.971 1.00 23.59 360 ILE A C 1
ATOM 2922 O O . ILE A 1 360 ? 0.440 30.723 -74.450 1.00 23.59 360 ILE A O 1
ATOM 2926 N N . ALA A 1 361 ? -1.186 29.223 -74.873 1.00 23.73 361 ALA A N 1
ATOM 2927 C CA . ALA A 1 361 ? -2.098 29.526 -73.781 1.00 23.73 361 ALA A CA 1
ATOM 2928 C C . ALA A 1 361 ? -3.076 28.345 -73.637 1.00 23.73 361 ALA A C 1
ATOM 2930 O O . ALA A 1 361 ? -3.510 27.800 -74.651 1.00 23.73 361 ALA A O 1
ATOM 2931 N N . ASP A 1 362 ? -3.415 28.030 -72.382 1.00 22.77 362 ASP A N 1
ATOM 2932 C CA . ASP A 1 362 ? -4.533 27.194 -71.911 1.00 22.77 362 ASP A CA 1
ATOM 2933 C C . ASP A 1 362 ? -4.383 25.651 -71.890 1.00 22.77 362 ASP A C 1
ATOM 2935 O O . ASP A 1 362 ? -4.522 24.973 -72.904 1.00 22.77 362 ASP A O 1
ATOM 2939 N N . ILE A 1 363 ? -4.167 25.074 -70.690 1.00 24.11 363 ILE A N 1
ATOM 2940 C CA . ILE A 1 363 ? -5.204 24.403 -69.857 1.00 24.11 363 ILE A CA 1
ATOM 2941 C C . ILE A 1 363 ? -4.571 23.622 -68.679 1.00 24.11 363 ILE A C 1
ATOM 2943 O O . ILE A 1 363 ? -3.626 22.853 -68.843 1.00 24.11 363 ILE A O 1
ATOM 2947 N N . LEU A 1 364 ? -5.145 23.854 -67.491 1.00 27.81 364 LEU A N 1
ATOM 2948 C CA . LEU A 1 364 ? -5.001 23.123 -66.226 1.00 27.81 364 LEU A CA 1
ATOM 2949 C C . LEU A 1 364 ? -5.801 21.796 -66.222 1.00 27.81 364 LEU A C 1
ATOM 2951 O O . LEU A 1 364 ? -6.724 21.615 -67.006 1.00 27.81 364 LEU A O 1
ATOM 2955 N N . ASP A 1 365 ? -5.563 20.998 -65.178 1.00 22.73 365 ASP A N 1
ATOM 2956 C CA . ASP A 1 365 ? -6.580 20.248 -64.413 1.00 22.73 365 ASP A CA 1
ATOM 2957 C C . ASP A 1 365 ? -6.728 18.739 -64.682 1.00 22.73 365 ASP A C 1
ATOM 2959 O O . ASP A 1 365 ? -7.199 18.292 -65.726 1.00 22.73 365 ASP A O 1
ATOM 2963 N N . THR A 1 366 ? -6.361 17.939 -63.675 1.00 23.56 366 THR A N 1
ATOM 2964 C CA . THR A 1 366 ? -7.122 16.768 -63.193 1.00 23.56 366 THR A CA 1
ATOM 2965 C C . THR A 1 366 ? -6.466 16.225 -61.919 1.00 23.56 366 THR A C 1
ATOM 2967 O O . THR A 1 366 ? -5.482 15.491 -61.955 1.00 23.56 366 THR A O 1
ATOM 2970 N N . ALA A 1 367 ? -7.028 16.614 -60.773 1.00 22.67 367 ALA A N 1
ATOM 2971 C CA . ALA A 1 367 ? -6.700 16.073 -59.460 1.00 22.67 367 ALA A CA 1
ATOM 2972 C C . ALA A 1 367 ? -7.184 14.616 -59.310 1.00 22.67 367 ALA A C 1
ATOM 2974 O O . ALA A 1 367 ? -8.316 14.286 -59.673 1.00 22.67 367 ALA A O 1
ATOM 2975 N N . ILE A 1 368 ? -6.342 13.762 -58.724 1.00 24.25 368 ILE A N 1
ATOM 2976 C CA . ILE A 1 368 ? -6.679 12.403 -58.273 1.00 24.25 368 ILE A CA 1
ATOM 2977 C C . ILE A 1 368 ? -6.718 12.425 -56.733 1.00 24.25 368 ILE A C 1
ATOM 2979 O O . ILE A 1 368 ? -5.836 13.030 -56.125 1.00 24.25 368 ILE A O 1
ATOM 2983 N N . PRO A 1 369 ? -7.717 11.810 -56.072 1.00 27.02 369 PRO A N 1
ATOM 2984 C CA . PRO A 1 369 ? -7.814 11.816 -54.615 1.00 27.02 369 PRO A CA 1
ATOM 2985 C C . PRO A 1 369 ? -6.808 10.840 -53.982 1.00 27.02 369 PRO A C 1
ATOM 2987 O O . PRO A 1 369 ? -6.736 9.671 -54.367 1.00 27.02 369 PRO A O 1
ATOM 2990 N N . LEU A 1 370 ? -6.065 11.322 -52.983 1.00 25.31 370 LEU A N 1
ATOM 2991 C CA . LEU A 1 370 ? -5.131 10.541 -52.165 1.00 25.31 370 LEU A CA 1
ATOM 2992 C C . LEU A 1 370 ? -5.875 9.579 -51.210 1.00 25.31 370 LEU A C 1
ATOM 2994 O O . LEU A 1 370 ? -6.901 9.960 -50.636 1.00 25.31 370 LEU A O 1
ATOM 2998 N N . PRO A 1 371 ? -5.374 8.348 -50.990 1.00 28.73 371 PRO A N 1
ATOM 2999 C CA . PRO A 1 371 ? -5.869 7.456 -49.949 1.00 28.73 371 PRO A CA 1
ATOM 3000 C C . PRO A 1 371 ? -5.303 7.836 -48.567 1.00 28.73 371 PRO A C 1
ATOM 3002 O O . PRO A 1 371 ? -4.209 8.380 -48.455 1.00 28.73 371 PRO A O 1
ATOM 3005 N N . ASN A 1 372 ? -6.076 7.533 -47.517 1.00 28.55 372 ASN A N 1
ATOM 3006 C CA . ASN A 1 372 ? -5.778 7.807 -46.103 1.00 28.55 372 ASN A CA 1
ATOM 3007 C C . ASN A 1 372 ? -4.333 7.447 -45.681 1.00 28.55 372 ASN A C 1
ATOM 3009 O O . ASN A 1 372 ? -3.802 6.435 -46.147 1.00 28.55 372 ASN A O 1
ATOM 3013 N N . PRO A 1 373 ? -3.724 8.213 -44.752 1.00 29.50 373 PRO A N 1
ATOM 3014 C CA . PRO A 1 373 ? -2.315 8.065 -44.404 1.00 29.50 373 PRO A CA 1
ATOM 3015 C C . PRO A 1 373 ? -2.049 6.726 -43.691 1.00 29.50 373 PRO A C 1
ATOM 3017 O O . PRO A 1 373 ? -2.817 6.345 -42.801 1.00 29.50 373 PRO A O 1
ATOM 3020 N N . PRO A 1 374 ? -0.972 6.005 -44.052 1.00 32.41 374 PRO A N 1
ATOM 3021 C CA . PRO A 1 374 ? -0.576 4.784 -43.368 1.00 32.41 374 PRO A CA 1
ATOM 3022 C C . PRO A 1 374 ? 0.093 5.094 -42.021 1.00 32.41 374 PRO A C 1
ATOM 3024 O O . PRO A 1 374 ? 0.619 6.185 -41.800 1.00 32.41 374 PRO A O 1
ATOM 3027 N N . GLU A 1 375 ? 0.088 4.100 -41.130 1.00 36.75 375 GLU A N 1
ATOM 3028 C CA . GLU A 1 375 ? 0.824 4.105 -39.863 1.00 36.75 375 GLU A CA 1
ATOM 3029 C C . GLU A 1 375 ? 2.266 4.614 -40.032 1.00 36.75 375 GLU A C 1
ATOM 3031 O O . GLU A 1 375 ? 3.016 4.172 -40.908 1.00 36.75 375 GLU A O 1
ATOM 3036 N N . PHE A 1 376 ? 2.643 5.544 -39.155 1.00 39.12 376 PHE A N 1
ATOM 3037 C CA . PHE A 1 376 ? 3.937 6.214 -39.109 1.00 39.12 376 PHE A CA 1
ATOM 3038 C C . PHE A 1 376 ? 5.085 5.203 -38.915 1.00 39.12 376 PHE A C 1
ATOM 3040 O O . PHE A 1 376 ? 5.260 4.652 -37.828 1.00 39.12 376 PHE A O 1
ATOM 3047 N N . ASN A 1 377 ? 5.880 4.950 -39.964 1.00 47.03 377 ASN A N 1
ATOM 3048 C CA . ASN A 1 377 ? 7.088 4.119 -39.900 1.00 47.03 377 ASN A CA 1
ATOM 3049 C C . ASN A 1 377 ? 8.271 4.835 -40.568 1.00 47.03 377 ASN A C 1
ATOM 3051 O O . ASN A 1 377 ? 8.475 4.753 -41.780 1.00 47.03 377 ASN A O 1
ATOM 3055 N N . LEU A 1 378 ? 9.051 5.522 -39.734 1.00 45.66 378 LEU A N 1
ATOM 3056 C CA . LEU A 1 378 ? 10.181 6.364 -40.122 1.00 45.66 378 LEU A CA 1
ATOM 3057 C C . LEU A 1 378 ? 11.252 5.618 -40.939 1.00 45.66 378 LEU A C 1
ATOM 3059 O O . LEU A 1 378 ? 11.771 6.124 -41.932 1.00 45.66 378 LEU A O 1
ATOM 3063 N N . GLU A 1 379 ? 11.544 4.373 -40.560 1.00 46.16 379 GLU A N 1
ATOM 3064 C CA . GLU A 1 379 ? 12.586 3.566 -41.199 1.00 46.16 379 GLU A CA 1
ATOM 3065 C C . GLU A 1 379 ? 12.176 3.095 -42.601 1.00 46.16 379 GLU A C 1
ATOM 3067 O O . GLU A 1 379 ? 13.008 2.958 -43.502 1.00 46.16 379 GLU A O 1
ATOM 3072 N N . ARG A 1 380 ? 10.871 2.890 -42.810 1.00 44.38 380 ARG A N 1
ATOM 3073 C CA . ARG A 1 380 ? 10.311 2.523 -44.112 1.00 44.38 380 ARG A CA 1
ATOM 3074 C C . ARG A 1 380 ? 10.400 3.676 -45.112 1.00 44.38 380 ARG A C 1
ATOM 3076 O O . ARG A 1 380 ? 10.758 3.429 -46.261 1.00 44.38 380 ARG A O 1
ATOM 3083 N N . SER A 1 381 ? 10.115 4.906 -44.682 1.00 44.09 381 SER A N 1
ATOM 3084 C CA . SER A 1 381 ? 10.211 6.098 -45.537 1.00 44.09 381 SER A CA 1
ATOM 3085 C C . SER A 1 381 ? 11.655 6.389 -45.954 1.00 44.09 381 SER A C 1
ATOM 3087 O O . SER A 1 381 ? 11.903 6.661 -47.126 1.00 44.09 381 SER A O 1
ATOM 3089 N N . ARG A 1 382 ? 12.620 6.231 -45.034 1.00 46.59 382 ARG A N 1
ATOM 3090 C CA . ARG A 1 382 ? 14.057 6.397 -45.313 1.00 46.59 382 ARG A CA 1
ATOM 3091 C C . ARG A 1 382 ? 14.572 5.392 -46.346 1.00 46.59 382 ARG A C 1
ATOM 3093 O O . ARG A 1 382 ? 15.136 5.787 -47.358 1.00 46.59 382 ARG A O 1
ATOM 3100 N N . LYS A 1 383 ? 14.282 4.099 -46.149 1.00 52.44 383 LYS A N 1
ATOM 3101 C CA . LYS A 1 383 ? 14.658 3.039 -47.104 1.00 52.44 383 LYS A CA 1
ATOM 3102 C C . LYS A 1 383 ? 14.057 3.256 -48.494 1.00 52.44 383 LYS A C 1
ATOM 3104 O O . LYS A 1 383 ? 14.715 2.960 -49.489 1.00 52.44 383 LYS A O 1
ATOM 3109 N N . LEU A 1 384 ? 12.821 3.754 -48.571 1.00 45.59 384 LEU A N 1
ATOM 3110 C CA . LEU A 1 384 ? 12.171 4.063 -49.844 1.00 45.59 384 LEU A CA 1
ATOM 3111 C C . LEU A 1 384 ? 12.887 5.214 -50.570 1.00 45.59 384 LEU A C 1
ATOM 3113 O O . LEU A 1 384 ? 13.179 5.078 -51.753 1.00 45.59 384 LEU A O 1
ATOM 3117 N N . ALA A 1 385 ? 13.206 6.302 -49.862 1.00 43.00 385 ALA A N 1
ATOM 3118 C CA . ALA A 1 385 ? 13.907 7.455 -50.427 1.00 43.00 385 ALA A CA 1
ATOM 3119 C C . ALA A 1 385 ? 15.310 7.089 -50.941 1.00 43.00 385 ALA A C 1
ATOM 3121 O O . ALA A 1 385 ? 15.628 7.397 -52.088 1.00 43.00 385 ALA A O 1
ATOM 3122 N N . ASP A 1 386 ? 16.101 6.358 -50.147 1.00 47.00 386 ASP A N 1
ATOM 3123 C CA . ASP A 1 386 ? 17.445 5.913 -50.544 1.00 47.00 386 ASP A CA 1
ATOM 3124 C C . ASP A 1 386 ? 17.389 5.022 -51.802 1.00 47.00 386 ASP A C 1
ATOM 3126 O O . ASP A 1 386 ? 18.124 5.233 -52.764 1.00 47.00 386 ASP A O 1
ATOM 3130 N N . THR A 1 387 ? 16.432 4.084 -51.848 1.00 49.03 387 THR A N 1
ATOM 3131 C CA . THR A 1 387 ? 16.239 3.192 -53.008 1.00 49.03 387 THR A CA 1
ATOM 3132 C C . THR A 1 387 ? 15.860 3.970 -54.272 1.00 49.03 387 THR A C 1
ATOM 3134 O O . THR A 1 387 ? 16.320 3.645 -55.365 1.00 49.03 387 THR A O 1
ATOM 3137 N N . LEU A 1 388 ? 15.016 4.997 -54.145 1.00 44.97 388 LEU A N 1
ATOM 3138 C CA . LEU A 1 388 ? 14.592 5.822 -55.277 1.00 44.97 388 LEU A CA 1
ATOM 3139 C C . LEU A 1 388 ? 15.731 6.688 -55.816 1.00 44.97 388 LEU A C 1
ATOM 3141 O O . LEU A 1 388 ? 15.864 6.822 -57.031 1.00 44.97 388 LEU A O 1
ATOM 3145 N N . ILE A 1 389 ? 16.572 7.229 -54.932 1.00 46.69 389 ILE A N 1
ATOM 3146 C CA . ILE A 1 389 ? 17.756 8.006 -55.311 1.00 46.69 389 ILE A CA 1
ATOM 3147 C C . ILE A 1 389 ? 18.743 7.127 -56.091 1.00 46.69 389 ILE A C 1
ATOM 3149 O O . ILE A 1 389 ? 19.208 7.534 -57.160 1.00 46.69 389 ILE A O 1
ATOM 3153 N N . ASP A 1 390 ? 19.009 5.909 -55.615 1.00 47.88 390 ASP A N 1
ATOM 3154 C CA . ASP A 1 390 ? 19.944 4.982 -56.261 1.00 47.88 390 ASP A CA 1
ATOM 3155 C C . ASP A 1 390 ? 19.449 4.515 -57.641 1.00 47.88 390 ASP A C 1
ATOM 3157 O O . ASP A 1 390 ? 20.183 4.608 -58.630 1.00 47.88 390 ASP A O 1
ATOM 3161 N N . VAL A 1 391 ? 18.182 4.089 -57.741 1.00 45.47 391 VAL A N 1
ATOM 3162 C CA . VAL A 1 391 ? 17.575 3.640 -59.011 1.00 45.47 391 VAL A CA 1
ATOM 3163 C C . VAL A 1 391 ? 17.558 4.769 -60.043 1.00 45.47 391 VAL A C 1
ATOM 3165 O O . VAL A 1 391 ? 17.899 4.571 -61.212 1.00 45.47 391 VAL A O 1
ATOM 3168 N N . ALA A 1 392 ? 17.220 5.986 -59.619 1.00 43.88 392 ALA A N 1
ATOM 3169 C CA . ALA A 1 392 ? 17.110 7.113 -60.530 1.00 43.88 392 ALA A CA 1
ATOM 3170 C C . ALA A 1 392 ? 18.487 7.646 -60.989 1.00 43.88 392 ALA A C 1
ATOM 3172 O O . ALA A 1 392 ? 18.615 8.152 -62.109 1.00 43.88 392 ALA A O 1
ATOM 3173 N N . LEU A 1 393 ? 19.543 7.511 -60.175 1.00 44.47 393 LEU A N 1
ATOM 3174 C CA . LEU A 1 393 ? 20.920 7.831 -60.579 1.00 44.47 393 LEU A CA 1
ATOM 3175 C C . LEU A 1 393 ? 21.452 6.867 -61.650 1.00 44.47 393 LEU A C 1
ATOM 3177 O O . LEU A 1 393 ? 22.163 7.297 -62.565 1.00 44.47 393 LEU A O 1
ATOM 3181 N N . GLU A 1 394 ? 21.106 5.583 -61.572 1.00 46.31 394 GLU A N 1
ATOM 3182 C CA . GLU A 1 394 ? 21.522 4.584 -62.559 1.00 46.31 394 GLU A CA 1
ATOM 3183 C C . GLU A 1 394 ? 20.818 4.788 -63.915 1.00 46.31 394 GLU A C 1
ATOM 3185 O O . GLU A 1 394 ? 21.480 4.855 -64.960 1.00 46.31 394 GLU A O 1
ATOM 3190 N N . ASP A 1 395 ? 19.506 5.034 -63.903 1.00 44.66 395 ASP A N 1
ATOM 3191 C CA . ASP A 1 395 ? 18.707 5.247 -65.115 1.00 44.66 395 ASP A CA 1
ATOM 3192 C C . ASP A 1 395 ? 19.070 6.538 -65.865 1.00 44.66 395 ASP A C 1
ATOM 3194 O O . ASP A 1 395 ? 19.192 6.540 -67.096 1.00 44.66 395 ASP A O 1
ATOM 3198 N N . VAL A 1 396 ? 19.329 7.640 -65.150 1.00 43.81 396 VAL A N 1
ATOM 3199 C CA . VAL A 1 396 ? 19.775 8.906 -65.765 1.00 43.81 396 VAL A CA 1
ATOM 3200 C C . VAL A 1 396 ? 21.120 8.731 -66.476 1.00 43.81 396 VAL A C 1
ATOM 3202 O O . VAL A 1 396 ? 21.341 9.309 -67.548 1.00 43.81 396 VAL A O 1
ATOM 3205 N N . ASN A 1 397 ? 22.016 7.903 -65.935 1.00 48.53 397 ASN A N 1
ATOM 3206 C CA . ASN A 1 397 ? 23.309 7.615 -66.553 1.00 48.53 397 ASN A CA 1
ATOM 3207 C C . ASN A 1 397 ? 23.174 6.758 -67.824 1.00 48.53 397 ASN A C 1
ATOM 3209 O O . ASN A 1 397 ? 23.894 7.000 -68.800 1.00 48.53 397 ASN A O 1
ATOM 3213 N N . ILE A 1 398 ? 22.243 5.799 -67.847 1.00 47.19 398 ILE A N 1
ATOM 3214 C CA . ILE A 1 398 ? 21.927 4.986 -69.034 1.00 47.19 398 ILE A CA 1
ATOM 3215 C C . ILE A 1 398 ? 21.322 5.866 -70.134 1.00 47.19 398 ILE A C 1
ATOM 3217 O O . ILE A 1 398 ? 21.819 5.879 -71.262 1.00 47.19 398 ILE A O 1
ATOM 3221 N N . VAL A 1 399 ? 20.330 6.690 -69.793 1.00 42.72 399 VAL A N 1
ATOM 3222 C CA . VAL A 1 399 ? 19.679 7.608 -70.739 1.00 42.72 399 VAL A CA 1
ATOM 3223 C C . VAL A 1 399 ? 20.666 8.640 -71.291 1.00 42.72 399 VAL A C 1
ATOM 3225 O O . VAL A 1 399 ? 20.696 8.897 -72.493 1.00 42.72 399 VAL A O 1
ATOM 3228 N N . THR A 1 400 ? 21.538 9.202 -70.450 1.00 44.69 400 THR A N 1
ATOM 3229 C CA . THR A 1 400 ? 22.564 10.165 -70.890 1.00 44.69 400 THR A CA 1
ATOM 3230 C C . THR A 1 400 ? 23.549 9.540 -71.885 1.00 44.69 400 THR A C 1
ATOM 3232 O O . THR A 1 400 ? 23.998 10.207 -72.822 1.00 44.69 400 THR A O 1
ATOM 3235 N N . ARG A 1 401 ? 23.866 8.251 -71.721 1.00 51.38 401 ARG A N 1
ATOM 3236 C CA . ARG A 1 401 ? 24.718 7.488 -72.642 1.00 51.38 401 ARG A CA 1
ATOM 3237 C C . ARG A 1 401 ? 24.037 7.272 -73.993 1.00 51.38 401 ARG A C 1
ATOM 3239 O O . ARG A 1 401 ? 24.662 7.512 -75.028 1.00 51.38 401 ARG A O 1
ATOM 3246 N N . ASP A 1 402 ? 22.764 6.890 -73.985 1.00 46.94 402 ASP A N 1
ATOM 3247 C CA . ASP A 1 402 ? 21.986 6.653 -75.204 1.00 46.94 402 ASP A CA 1
ATOM 3248 C C . ASP A 1 402 ? 21.709 7.950 -75.977 1.00 46.94 402 ASP A C 1
ATOM 3250 O O . ASP A 1 402 ? 21.801 7.967 -77.207 1.00 46.94 402 ASP A O 1
ATOM 3254 N N . ILE A 1 403 ? 21.488 9.066 -75.271 1.00 42.59 403 ILE A N 1
ATOM 3255 C CA . ILE A 1 403 ? 21.358 10.401 -75.872 1.00 42.59 403 ILE A CA 1
ATOM 3256 C C . ILE A 1 403 ? 22.661 10.827 -76.561 1.00 42.59 403 ILE A C 1
ATOM 3258 O O . ILE A 1 403 ? 22.611 11.306 -77.692 1.00 42.59 403 ILE A O 1
ATOM 3262 N N . ARG A 1 404 ? 23.835 10.620 -75.943 1.00 49.50 404 ARG A N 1
ATOM 3263 C CA . ARG A 1 404 ? 25.130 10.934 -76.587 1.00 49.50 404 ARG A CA 1
ATOM 3264 C C . ARG A 1 404 ? 25.379 10.086 -77.828 1.00 49.50 404 ARG A C 1
ATOM 3266 O O . ARG A 1 404 ? 25.847 10.600 -78.840 1.00 49.50 404 ARG A O 1
ATOM 3273 N N . LYS A 1 405 ? 25.057 8.792 -77.758 1.00 48.91 405 LYS A N 1
ATOM 3274 C CA . LYS A 1 405 ? 25.177 7.887 -78.906 1.00 48.91 405 LYS A CA 1
ATOM 3275 C C . LYS A 1 405 ? 24.289 8.357 -80.060 1.00 48.91 405 LYS A C 1
ATOM 3277 O O . LYS A 1 405 ? 24.747 8.441 -81.192 1.00 48.91 405 LYS A O 1
ATOM 3282 N N . PHE A 1 406 ? 23.062 8.765 -79.751 1.00 42.75 406 PHE A N 1
ATOM 3283 C CA . PHE A 1 406 ? 22.134 9.307 -80.734 1.00 42.75 406 PHE A CA 1
ATOM 3284 C C . PHE A 1 406 ? 22.576 10.662 -81.315 1.00 42.75 406 PHE A C 1
ATOM 3286 O O . PHE A 1 406 ? 22.443 10.868 -82.517 1.00 42.75 406 PHE A O 1
ATOM 3293 N N . GLN A 1 407 ? 23.131 11.572 -80.508 1.00 44.47 407 GLN A N 1
ATOM 3294 C CA . GLN A 1 407 ? 23.675 12.852 -80.992 1.00 44.47 407 GLN A CA 1
ATOM 3295 C C . GLN A 1 407 ? 24.794 12.645 -82.021 1.00 44.47 407 GLN A C 1
ATOM 3297 O O . GLN A 1 407 ? 24.804 13.322 -83.048 1.00 44.47 407 GLN A O 1
ATOM 3302 N N . ASN A 1 408 ? 25.672 11.668 -81.781 1.00 49.84 408 ASN A N 1
ATOM 3303 C CA . ASN A 1 408 ? 26.713 11.287 -82.733 1.00 49.84 408 ASN A CA 1
ATOM 3304 C C . ASN A 1 408 ? 26.130 10.662 -84.011 1.00 49.84 408 ASN A C 1
ATOM 3306 O O . ASN A 1 408 ? 26.586 10.969 -85.110 1.00 49.84 408 ASN A O 1
ATOM 3310 N N . ASP A 1 409 ? 25.094 9.828 -83.900 1.00 45.12 409 ASP A N 1
ATOM 3311 C CA . ASP A 1 409 ? 24.432 9.247 -85.075 1.00 45.12 409 ASP A CA 1
ATOM 3312 C C . ASP A 1 409 ? 23.725 10.330 -85.921 1.00 45.12 409 ASP A C 1
ATOM 3314 O O . ASP A 1 409 ? 23.736 10.274 -87.150 1.00 45.12 409 ASP A O 1
ATOM 3318 N N . VAL A 1 410 ? 23.131 11.347 -85.284 1.00 40.16 410 VAL A N 1
ATOM 3319 C CA . VAL A 1 410 ? 22.447 12.463 -85.963 1.00 40.16 410 VAL A CA 1
ATOM 3320 C C . VAL A 1 410 ? 23.431 13.390 -86.673 1.00 40.16 410 VAL A C 1
ATOM 3322 O O . VAL A 1 410 ? 23.133 13.825 -87.784 1.00 40.16 410 VAL A O 1
ATOM 3325 N N . SER A 1 411 ? 24.601 13.676 -86.092 1.00 47.06 411 SER A N 1
ATOM 3326 C CA . SER A 1 411 ? 25.620 14.479 -86.782 1.00 47.06 411 SER A CA 1
ATOM 3327 C C . SER A 1 411 ? 26.130 13.786 -88.047 1.00 47.06 411 SER A C 1
ATOM 3329 O O . SER A 1 411 ? 26.286 14.446 -89.071 1.00 47.06 411 SER A O 1
ATOM 3331 N N . VAL A 1 412 ? 26.292 12.457 -88.007 1.00 47.69 412 VAL A N 1
ATOM 3332 C CA . VAL A 1 412 ? 26.685 11.644 -89.173 1.00 47.69 412 VAL A CA 1
ATOM 3333 C C . VAL A 1 412 ? 25.604 11.672 -90.260 1.00 47.69 412 VAL A C 1
ATOM 3335 O O . VAL A 1 412 ? 25.908 11.827 -91.439 1.00 47.69 412 VAL A O 1
ATOM 3338 N N . ILE A 1 413 ? 24.328 11.591 -89.873 1.00 41.50 413 ILE A N 1
ATOM 3339 C CA . ILE A 1 413 ? 23.201 11.671 -90.813 1.00 41.50 413 ILE A CA 1
ATOM 3340 C C . ILE A 1 413 ? 23.106 13.064 -91.456 1.00 41.50 413 ILE A C 1
ATOM 3342 O O . ILE A 1 413 ? 22.861 13.165 -92.656 1.00 41.50 413 ILE A O 1
ATOM 3346 N N . ASN A 1 414 ? 23.310 14.140 -90.689 1.00 43.16 414 ASN A N 1
ATOM 3347 C CA . ASN A 1 414 ? 23.264 15.508 -91.216 1.00 43.16 414 ASN A CA 1
ATOM 3348 C C . ASN A 1 414 ? 24.380 15.760 -92.245 1.00 43.16 414 ASN A C 1
ATOM 3350 O O . ASN A 1 414 ? 24.128 16.364 -93.287 1.00 43.16 414 ASN A O 1
ATOM 3354 N N . GLU A 1 415 ? 25.584 15.234 -91.995 1.00 48.94 415 GLU A N 1
ATOM 3355 C CA . GLU A 1 415 ? 26.675 15.242 -92.977 1.00 48.94 415 GLU A CA 1
ATOM 3356 C C . GLU A 1 415 ? 26.320 14.456 -94.249 1.00 48.94 415 GLU A C 1
ATOM 3358 O O . GLU A 1 415 ? 26.629 14.910 -95.352 1.00 48.94 415 GLU A O 1
ATOM 3363 N N . ASP A 1 416 ? 25.629 13.319 -94.126 1.00 45.12 416 ASP A N 1
ATOM 3364 C CA . ASP A 1 416 ? 25.178 12.517 -95.272 1.00 45.12 416 ASP A CA 1
ATOM 3365 C C . ASP A 1 416 ? 24.078 13.215 -96.093 1.00 45.12 416 ASP A C 1
ATOM 3367 O O . ASP A 1 416 ? 24.063 13.122 -97.325 1.00 45.12 416 ASP A O 1
ATOM 3371 N N . PHE A 1 417 ? 23.170 13.959 -95.452 1.00 41.81 417 PHE A N 1
ATOM 3372 C CA . PHE A 1 417 ? 22.143 14.750 -96.144 1.00 41.81 417 PHE A CA 1
ATOM 3373 C C . PHE A 1 417 ? 22.734 15.928 -96.928 1.00 41.81 417 PHE A C 1
ATOM 3375 O O . PHE A 1 417 ? 22.248 16.234 -98.025 1.00 41.81 417 PHE A O 1
ATOM 3382 N N . GLU A 1 418 ? 23.778 16.573 -96.399 1.00 47.62 418 GLU A N 1
ATOM 3383 C CA . GLU A 1 418 ? 24.501 17.628 -97.114 1.00 47.62 418 GLU A CA 1
ATOM 3384 C C . GLU A 1 418 ? 25.368 17.066 -98.246 1.00 47.62 418 GLU A C 1
ATOM 3386 O O . GLU A 1 418 ? 25.309 17.584 -99.365 1.00 47.62 418 GLU A O 1
ATOM 3391 N N . LYS A 1 419 ? 26.095 15.962 -98.015 1.00 48.12 419 LYS A N 1
ATOM 3392 C CA . LYS A 1 419 ? 26.929 15.312 -99.043 1.00 48.12 419 LYS A CA 1
ATOM 3393 C C . LYS A 1 419 ? 26.133 14.790 -100.235 1.00 48.12 419 LYS A C 1
ATOM 3395 O O . LYS A 1 419 ? 26.616 14.872 -101.361 1.00 48.12 419 LYS A O 1
ATOM 3400 N N . ASN A 1 420 ? 24.924 14.276 -100.012 1.00 46.28 420 ASN A N 1
ATOM 3401 C CA . ASN A 1 420 ? 24.114 13.666 -101.070 1.00 46.28 420 ASN A CA 1
ATOM 3402 C C . ASN A 1 420 ? 23.181 14.656 -101.799 1.00 46.28 420 ASN A C 1
ATOM 3404 O O . ASN A 1 420 ? 22.387 14.244 -102.644 1.00 46.28 420 ASN A O 1
ATOM 3408 N N . GLY A 1 421 ? 23.234 15.961 -101.491 1.00 42.31 421 GLY A N 1
ATOM 3409 C CA . GLY A 1 421 ? 22.460 17.000 -102.194 1.00 42.31 421 GLY A CA 1
ATOM 3410 C C . GLY A 1 421 ? 20.933 16.919 -102.020 1.00 42.31 421 GLY A C 1
ATOM 3411 O O . GLY A 1 421 ? 20.191 17.647 -102.683 1.00 42.31 421 GLY A O 1
ATOM 3412 N N . ILE A 1 422 ? 20.448 16.063 -101.115 1.00 44.62 422 ILE A N 1
ATOM 3413 C CA . ILE A 1 422 ? 19.023 15.749 -100.914 1.00 44.62 422 ILE A CA 1
ATOM 3414 C C . ILE A 1 422 ? 18.249 16.978 -100.404 1.00 44.62 422 ILE A C 1
ATOM 3416 O O . ILE A 1 422 ? 17.106 17.205 -100.805 1.00 44.62 422 ILE A O 1
ATOM 3420 N N . ARG A 1 423 ? 18.900 17.825 -99.595 1.00 41.31 423 ARG A N 1
ATOM 3421 C CA . ARG A 1 423 ? 18.326 19.058 -99.026 1.00 41.31 423 ARG A CA 1
ATOM 3422 C C . ARG A 1 423 ? 17.788 20.015 -100.101 1.00 41.31 423 ARG A C 1
ATOM 3424 O O . ARG A 1 423 ? 16.652 20.473 -100.008 1.00 41.31 423 ARG A O 1
ATOM 3431 N N . LYS A 1 424 ? 18.549 20.213 -101.184 1.00 44.28 424 LYS A N 1
ATOM 3432 C CA . LYS A 1 424 ? 18.190 21.108 -102.301 1.00 44.28 424 LYS A CA 1
ATOM 3433 C C . LYS A 1 424 ? 17.016 20.589 -103.143 1.00 44.28 424 LYS A C 1
ATOM 3435 O O . LYS A 1 424 ? 16.229 21.378 -103.661 1.00 44.28 424 LYS A O 1
ATOM 3440 N N . ASN A 1 425 ? 16.873 19.267 -103.271 1.00 43.81 425 ASN A N 1
ATOM 3441 C CA . ASN A 1 425 ? 15.764 18.651 -104.013 1.00 43.81 425 ASN A CA 1
ATOM 3442 C C . ASN A 1 425 ? 14.436 18.706 -103.243 1.00 43.81 425 ASN A C 1
ATOM 3444 O O . ASN A 1 425 ? 13.374 18.862 -103.850 1.00 43.81 425 ASN A O 1
ATOM 3448 N N . ILE A 1 426 ? 14.486 18.624 -101.912 1.00 40.44 426 ILE A N 1
ATOM 3449 C CA . ILE A 1 426 ? 13.304 18.752 -101.051 1.00 40.44 426 ILE A CA 1
ATOM 3450 C C . ILE A 1 426 ? 12.819 20.210 -101.020 1.00 40.44 426 ILE A C 1
ATOM 3452 O O . ILE A 1 426 ? 11.629 20.452 -101.218 1.00 40.44 426 ILE A O 1
ATOM 3456 N N . GLU A 1 427 ? 13.726 21.183 -100.890 1.00 38.91 427 GLU A N 1
ATOM 3457 C CA . GLU A 1 427 ? 13.390 22.618 -100.903 1.00 38.91 427 GLU A CA 1
ATOM 3458 C C . GLU A 1 427 ? 12.699 23.049 -102.214 1.00 38.91 427 GLU A C 1
ATOM 3460 O O . GLU A 1 427 ? 11.663 23.713 -102.176 1.00 38.91 427 GLU A O 1
ATOM 3465 N N . ASN A 1 428 ? 13.170 22.576 -103.375 1.00 41.34 428 ASN A N 1
ATOM 3466 C CA . ASN A 1 428 ? 12.542 22.872 -104.674 1.00 41.34 428 ASN A CA 1
ATOM 3467 C C . ASN A 1 428 ? 11.170 22.201 -104.880 1.00 41.34 428 ASN A C 1
ATOM 3469 O O . ASN A 1 428 ? 10.355 22.687 -105.669 1.00 41.34 428 ASN A O 1
ATOM 3473 N N . THR A 1 429 ? 10.901 21.092 -104.186 1.00 40.84 429 THR A N 1
ATOM 3474 C CA . THR A 1 429 ? 9.615 20.378 -104.266 1.00 40.84 429 THR A CA 1
ATOM 3475 C C . THR A 1 429 ? 8.565 21.012 -103.343 1.00 40.84 429 THR A C 1
ATOM 3477 O O . THR A 1 429 ? 7.379 21.022 -103.671 1.00 40.84 429 THR A O 1
ATOM 3480 N N . ILE A 1 430 ? 8.991 21.605 -102.222 1.00 36.69 430 ILE A N 1
ATOM 3481 C CA . ILE A 1 430 ? 8.107 22.238 -101.229 1.00 36.69 430 ILE A CA 1
ATOM 3482 C C . ILE A 1 430 ? 7.556 23.591 -101.715 1.00 36.69 430 ILE A C 1
ATOM 3484 O O . ILE A 1 430 ? 6.401 23.904 -101.437 1.00 36.69 430 ILE A O 1
ATOM 3488 N N . VAL A 1 431 ? 8.304 24.348 -102.528 1.00 38.47 431 VAL A N 1
ATOM 3489 C CA . VAL A 1 431 ? 7.864 25.658 -103.070 1.00 38.47 431 VAL A CA 1
ATOM 3490 C C . VAL A 1 431 ? 6.656 25.553 -104.029 1.00 38.47 431 VAL A C 1
ATOM 3492 O O . VAL A 1 431 ? 6.018 26.558 -104.329 1.00 38.47 431 VAL A O 1
ATOM 3495 N N . LYS A 1 432 ? 6.278 24.349 -104.485 1.00 40.28 432 LYS A N 1
ATOM 3496 C CA . LYS A 1 432 ? 5.150 24.134 -105.418 1.00 40.28 432 LYS A CA 1
ATOM 3497 C C . LYS A 1 432 ? 3.841 23.659 -104.768 1.00 40.28 432 LYS A C 1
ATOM 3499 O O . LYS A 1 432 ? 2.887 23.370 -105.489 1.00 40.28 432 LYS A O 1
ATOM 3504 N N . LEU A 1 433 ? 3.761 23.567 -103.441 1.00 33.81 433 LEU A N 1
ATOM 3505 C CA . LEU A 1 433 ? 2.541 23.146 -102.740 1.00 33.81 433 LEU A CA 1
ATOM 3506 C C . LEU A 1 433 ? 1.752 24.363 -102.230 1.00 33.81 433 LEU A C 1
ATOM 3508 O O . LEU A 1 433 ? 2.282 25.197 -101.504 1.00 33.81 433 LEU A O 1
ATOM 3512 N N . ASN A 1 434 ? 0.479 24.462 -102.626 1.00 39.19 434 ASN A N 1
ATOM 3513 C CA . ASN A 1 434 ? -0.406 25.578 -102.279 1.00 39.19 434 ASN A CA 1
ATOM 3514 C C . ASN A 1 434 ? -0.769 25.553 -100.766 1.00 39.19 434 ASN A C 1
ATOM 3516 O O . ASN A 1 434 ? -1.069 24.466 -100.259 1.00 39.19 434 ASN A O 1
ATOM 3520 N N . PRO A 1 435 ? -0.791 26.691 -100.038 1.00 38.53 435 PRO A N 1
ATOM 3521 C CA . PRO A 1 435 ? -0.905 26.712 -98.568 1.00 38.53 435 PRO A CA 1
ATOM 3522 C C . PRO A 1 435 ? -2.248 26.237 -97.987 1.00 38.53 435 PRO A C 1
ATOM 3524 O O . PRO A 1 435 ? -2.297 25.790 -96.843 1.00 38.53 435 PRO A O 1
ATOM 3527 N N . GLU A 1 436 ? -3.340 26.300 -98.752 1.00 36.50 436 GLU A N 1
ATOM 3528 C CA . GLU A 1 436 ? -4.691 25.972 -98.258 1.00 36.50 436 GLU A CA 1
ATOM 3529 C C . GLU A 1 436 ? -4.950 24.463 -98.089 1.00 36.50 436 GLU A C 1
ATOM 3531 O O . GLU A 1 436 ? -5.894 24.066 -97.414 1.00 36.50 436 GLU A O 1
ATOM 3536 N N . ASP A 1 437 ? -4.079 23.600 -98.615 1.00 37.44 437 ASP A N 1
ATOM 3537 C CA . ASP A 1 437 ? -4.207 22.141 -98.487 1.00 37.44 437 ASP A CA 1
ATOM 3538 C C . ASP A 1 437 ? -3.682 21.585 -97.141 1.00 37.44 437 ASP A C 1
ATOM 3540 O O . ASP A 1 437 ? -3.762 20.376 -96.899 1.00 37.44 437 ASP A O 1
ATOM 3544 N N . ILE A 1 438 ? -3.098 22.432 -96.280 1.00 38.53 438 ILE A N 1
ATOM 3545 C CA . ILE A 1 438 ? -2.410 22.036 -95.033 1.00 38.53 438 ILE A CA 1
ATOM 3546 C C . ILE A 1 438 ? -3.295 22.248 -93.785 1.00 38.53 438 ILE A C 1
ATOM 3548 O O . ILE A 1 438 ? -3.045 21.661 -92.734 1.00 38.53 438 ILE A O 1
ATOM 3552 N N . THR A 1 439 ? -4.392 23.000 -93.889 1.00 32.84 439 THR A N 1
ATOM 3553 C CA . THR A 1 439 ? -5.229 23.430 -92.750 1.00 32.84 439 THR A CA 1
ATOM 3554 C C . THR A 1 439 ? -6.241 22.400 -92.221 1.00 32.84 439 THR A C 1
ATOM 3556 O O . THR A 1 439 ? -6.999 22.721 -91.310 1.00 32.84 439 THR A O 1
ATOM 3559 N N . GLN A 1 440 ? -6.261 21.148 -92.701 1.00 32.78 440 GLN A N 1
ATOM 3560 C CA . GLN A 1 440 ? -7.205 20.115 -92.220 1.00 32.78 440 GLN A CA 1
ATOM 3561 C C . GLN A 1 440 ? -6.553 18.860 -91.615 1.00 32.78 440 GLN A C 1
ATOM 3563 O O . GLN A 1 440 ? -7.036 17.743 -91.806 1.00 32.78 440 GLN A O 1
ATOM 3568 N N . ILE A 1 441 ? -5.476 19.010 -90.841 1.00 33.06 441 ILE A N 1
ATOM 3569 C CA . ILE A 1 441 ? -4.938 17.905 -90.032 1.00 33.06 441 ILE A CA 1
ATOM 3570 C C . ILE A 1 441 ? -5.044 18.273 -88.553 1.00 33.06 441 ILE A C 1
ATOM 3572 O O . ILE A 1 441 ? -4.210 18.983 -88.005 1.00 33.06 441 ILE A O 1
ATOM 3576 N N . ASN A 1 442 ? -6.096 17.770 -87.908 1.00 32.06 442 ASN A N 1
ATOM 3577 C CA . ASN A 1 442 ? -6.287 17.885 -86.468 1.00 32.06 442 ASN A CA 1
ATOM 3578 C C . ASN A 1 442 ? -5.355 16.873 -85.766 1.00 32.06 442 ASN A C 1
ATOM 3580 O O . ASN A 1 442 ? -5.512 15.660 -85.929 1.00 32.06 442 ASN A O 1
ATOM 3584 N N . LEU A 1 443 ? -4.340 17.372 -85.056 1.00 31.33 443 LEU A N 1
ATOM 3585 C CA . LEU A 1 443 ? -3.242 16.600 -84.464 1.00 31.33 443 LEU A CA 1
ATOM 3586 C C . LEU A 1 443 ? -3.494 16.339 -82.972 1.00 31.33 443 LEU A C 1
ATOM 3588 O O . LEU A 1 443 ? -3.012 17.074 -82.119 1.00 31.33 443 LEU A O 1
ATOM 3592 N N . TYR A 1 444 ? -4.189 15.248 -82.647 1.00 31.02 444 TYR A N 1
ATOM 3593 C CA . TYR A 1 444 ? -4.154 14.665 -81.302 1.00 31.02 444 TYR A CA 1
ATOM 3594 C C . TYR A 1 444 ? -3.690 13.201 -81.376 1.00 31.02 444 TYR A C 1
ATOM 3596 O O . TYR A 1 444 ? -4.227 12.416 -82.156 1.00 31.02 444 TYR A O 1
ATOM 3604 N N . LYS A 1 445 ? -2.713 12.864 -80.514 1.00 32.88 445 LYS A N 1
ATOM 3605 C CA . LYS A 1 445 ? -1.968 11.590 -80.332 1.00 32.88 445 LYS A CA 1
ATOM 3606 C C . LYS A 1 445 ? -0.812 11.364 -81.315 1.00 32.88 445 LYS A C 1
ATOM 3608 O O . LYS A 1 445 ? -1.023 11.029 -82.464 1.00 32.88 445 LYS A O 1
ATOM 3613 N N . VAL A 1 446 ? 0.430 11.490 -80.842 1.00 39.41 446 VAL A N 1
ATOM 3614 C CA . VAL A 1 446 ? 1.646 11.753 -81.649 1.00 39.41 446 VAL A CA 1
ATOM 3615 C C . VAL A 1 446 ? 2.243 10.538 -82.403 1.00 39.41 446 VAL A C 1
ATOM 3617 O O . VAL A 1 446 ? 3.179 10.708 -83.176 1.00 39.41 446 VAL A O 1
ATOM 3620 N N . ALA A 1 447 ? 1.685 9.327 -82.317 1.00 37.53 447 ALA A N 1
ATOM 3621 C CA . ALA A 1 447 ? 2.180 8.182 -83.111 1.00 37.53 447 ALA A CA 1
ATOM 3622 C C . ALA A 1 447 ? 1.442 7.972 -84.458 1.00 37.53 447 ALA A C 1
ATOM 3624 O O . ALA A 1 447 ? 2.047 7.581 -85.456 1.00 37.53 447 ALA A O 1
ATOM 3625 N N . ASP A 1 448 ? 0.142 8.273 -84.521 1.00 39.47 448 ASP A N 1
ATOM 3626 C CA . ASP A 1 448 ? -0.720 8.059 -85.700 1.00 39.47 448 ASP A CA 1
ATOM 3627 C C . ASP A 1 448 ? -0.580 9.132 -86.824 1.00 39.47 448 ASP A C 1
ATOM 3629 O O . ASP A 1 448 ? -0.698 8.807 -88.009 1.00 39.47 448 ASP A O 1
ATOM 3633 N N . PRO A 1 449 ? -0.252 10.410 -86.534 1.00 44.16 449 PRO A N 1
ATOM 3634 C CA . PRO A 1 449 ? -0.147 11.452 -87.545 1.00 44.16 449 PRO A CA 1
ATOM 3635 C C . PRO A 1 449 ? 1.079 11.339 -88.436 1.00 44.16 449 PRO A C 1
ATOM 3637 O O . PRO A 1 449 ? 0.980 11.671 -89.607 1.00 44.16 449 PRO A O 1
ATOM 3640 N N . ALA A 1 450 ? 2.212 10.839 -87.934 1.00 39.12 450 ALA A N 1
ATOM 3641 C CA . ALA A 1 450 ? 3.396 10.614 -88.764 1.00 39.12 450 ALA A CA 1
ATOM 3642 C C . ALA A 1 450 ? 3.125 9.526 -89.817 1.00 39.12 450 ALA A C 1
ATOM 3644 O O . ALA A 1 450 ? 3.494 9.674 -90.980 1.00 39.12 450 ALA A O 1
ATOM 3645 N N . ILE A 1 451 ? 2.384 8.477 -89.441 1.00 41.16 451 ILE A N 1
ATOM 3646 C CA . ILE A 1 451 ? 1.929 7.420 -90.353 1.00 41.16 451 ILE A CA 1
ATOM 3647 C C . ILE A 1 451 ? 0.890 7.975 -91.342 1.00 41.16 451 ILE A C 1
ATOM 3649 O O . ILE A 1 451 ? 0.989 7.712 -92.541 1.00 41.16 451 ILE A O 1
ATOM 3653 N N . LYS A 1 452 ? -0.063 8.802 -90.889 1.00 44.12 452 LYS A N 1
ATOM 3654 C CA . LYS A 1 452 ? -1.032 9.487 -91.768 1.00 44.12 452 LYS A CA 1
ATOM 3655 C C . LYS A 1 452 ? -0.380 10.504 -92.709 1.00 44.12 452 LYS A C 1
ATOM 3657 O O . LYS A 1 452 ? -0.806 10.595 -93.855 1.00 44.12 452 LYS A O 1
ATOM 3662 N N . LEU A 1 453 ? 0.670 11.204 -92.280 1.00 42.88 453 LEU A N 1
ATOM 3663 C CA . LEU A 1 453 ? 1.466 12.123 -93.097 1.00 42.88 453 LEU A CA 1
ATOM 3664 C C . LEU A 1 453 ? 2.274 11.349 -94.146 1.00 42.88 453 LEU A C 1
ATOM 3666 O O . LEU A 1 453 ? 2.274 11.734 -95.309 1.00 42.88 453 LEU A O 1
ATOM 3670 N N . VAL A 1 454 ? 2.864 10.201 -93.786 1.00 40.84 454 VAL A N 1
ATOM 3671 C CA . VAL A 1 454 ? 3.503 9.272 -94.739 1.00 40.84 454 VAL A CA 1
ATOM 3672 C C . VAL A 1 454 ? 2.495 8.765 -95.762 1.00 40.84 454 VAL A C 1
ATOM 3674 O O . VAL A 1 454 ? 2.780 8.790 -96.955 1.00 40.84 454 VAL A O 1
ATOM 3677 N N . TYR A 1 455 ? 1.298 8.355 -95.338 1.00 44.91 455 TYR A N 1
ATOM 3678 C CA . TYR A 1 455 ? 0.248 7.922 -96.260 1.00 44.91 455 TYR A CA 1
ATOM 3679 C C . TYR A 1 455 ? -0.288 9.072 -97.123 1.00 44.91 455 TYR A C 1
ATOM 3681 O O . TYR A 1 455 ? -0.553 8.853 -98.302 1.00 44.91 455 TYR A O 1
ATOM 3689 N N . ALA A 1 456 ? -0.402 10.293 -96.595 1.00 47.62 456 ALA A N 1
ATOM 3690 C CA . ALA A 1 456 ? -0.819 11.478 -97.343 1.00 47.62 456 ALA A CA 1
ATOM 3691 C C . ALA A 1 456 ? 0.240 11.913 -98.371 1.00 47.62 456 ALA A C 1
ATOM 3693 O O . ALA A 1 456 ? -0.105 12.153 -99.529 1.00 47.62 456 ALA A O 1
ATOM 3694 N N . CYS A 1 457 ? 1.522 11.920 -97.994 1.00 42.12 457 CYS A N 1
ATOM 3695 C CA . CYS A 1 457 ? 2.653 12.180 -98.885 1.00 42.12 457 CYS A CA 1
ATOM 3696 C C . CYS A 1 457 ? 2.799 11.080 -99.939 1.00 42.12 457 CYS A C 1
ATOM 3698 O O . CYS A 1 457 ? 2.935 11.398 -101.114 1.00 42.12 457 CYS A O 1
ATOM 3700 N N . LYS A 1 458 ? 2.662 9.799 -99.571 1.00 43.97 458 LYS A N 1
ATOM 3701 C CA . LYS A 1 458 ? 2.654 8.663 -100.509 1.00 43.97 458 LYS A CA 1
ATOM 3702 C C . LYS A 1 458 ? 1.487 8.783 -101.494 1.00 43.97 458 LYS A C 1
ATOM 3704 O O . LYS A 1 458 ? 1.684 8.676 -102.697 1.00 43.97 458 LYS A O 1
ATOM 3709 N N . ARG A 1 459 ? 0.281 9.112 -101.019 1.00 46.28 459 ARG A N 1
ATOM 3710 C CA . ARG A 1 459 ? -0.917 9.292 -101.860 1.00 46.28 459 ARG A CA 1
ATOM 3711 C C . ARG A 1 459 ? -0.829 10.527 -102.769 1.00 46.28 459 ARG A C 1
ATOM 3713 O O . ARG A 1 459 ? -1.360 10.475 -103.876 1.00 46.28 459 ARG A O 1
ATOM 3720 N N . LYS A 1 460 ? -0.156 11.611 -102.348 1.00 49.47 460 LYS A N 1
ATOM 3721 C CA . LYS A 1 460 ? 0.101 12.810 -103.175 1.00 49.47 460 LYS A CA 1
ATOM 3722 C C . LYS A 1 460 ? 1.269 12.625 -104.154 1.00 49.47 460 LYS A C 1
ATOM 3724 O O . LYS A 1 460 ? 1.110 13.046 -105.291 1.00 49.47 460 LYS A O 1
ATOM 3729 N N . LEU A 1 461 ? 2.356 11.940 -103.787 1.00 46.22 461 LEU A N 1
ATOM 3730 C CA . LEU A 1 461 ? 3.459 11.566 -104.692 1.00 46.22 461 LEU A CA 1
ATOM 3731 C C . LEU A 1 461 ? 2.974 10.631 -105.808 1.00 46.22 461 LEU A C 1
ATOM 3733 O O . LEU A 1 461 ? 3.255 10.884 -106.974 1.00 46.22 461 LEU A O 1
ATOM 3737 N N . TYR A 1 462 ? 2.145 9.632 -105.478 1.00 45.12 462 TYR A N 1
ATOM 3738 C CA . TYR A 1 462 ? 1.489 8.781 -106.479 1.00 45.12 462 TYR A CA 1
ATOM 3739 C C . TYR A 1 462 ? 0.492 9.560 -107.356 1.00 45.12 462 TYR A C 1
ATOM 3741 O O . TYR A 1 462 ? 0.363 9.265 -108.539 1.00 45.12 462 TYR A O 1
ATOM 3749 N N . LYS A 1 463 ? -0.200 10.576 -106.816 1.00 46.22 463 LYS A N 1
ATOM 3750 C CA . LYS A 1 463 ? -1.064 11.464 -107.616 1.00 46.22 463 LYS A CA 1
ATOM 3751 C C . LYS A 1 463 ? -0.258 12.398 -108.522 1.00 46.22 463 LYS A C 1
ATOM 3753 O O . LYS A 1 463 ? -0.680 12.612 -109.646 1.00 46.22 463 LYS A O 1
ATOM 3758 N N . TYR A 1 464 ? 0.872 12.936 -108.068 1.00 42.59 464 TYR A N 1
ATOM 3759 C CA . TYR A 1 464 ? 1.738 13.805 -108.872 1.00 42.59 464 TYR A CA 1
ATOM 3760 C C . TYR A 1 464 ? 2.424 13.028 -110.002 1.00 42.59 464 TYR A C 1
ATOM 3762 O O . TYR A 1 464 ? 2.446 13.506 -111.129 1.00 42.59 464 TYR A O 1
ATOM 3770 N N . ALA A 1 465 ? 2.859 11.792 -109.736 1.00 44.38 465 ALA A N 1
ATOM 3771 C CA . ALA A 1 465 ? 3.439 10.896 -110.738 1.00 44.38 465 ALA A CA 1
ATOM 3772 C C . ALA A 1 465 ? 2.450 10.445 -111.838 1.00 44.38 465 ALA A C 1
ATOM 3774 O O . ALA A 1 465 ? 2.885 9.929 -112.860 1.00 44.38 465 ALA A O 1
ATOM 3775 N N . PHE A 1 466 ? 1.136 10.635 -111.649 1.00 44.44 466 PHE A N 1
ATOM 3776 C CA . PHE A 1 466 ? 0.094 10.214 -112.602 1.00 44.44 466 PHE A CA 1
ATOM 3777 C C . PHE A 1 466 ? -0.793 11.353 -113.139 1.00 44.44 466 PHE A C 1
ATOM 3779 O O . PHE A 1 466 ? -1.696 11.082 -113.930 1.00 44.44 466 PHE A O 1
ATOM 3786 N N . LYS A 1 467 ? -0.589 12.615 -112.725 1.00 41.91 467 LYS A N 1
ATOM 3787 C CA . LYS A 1 467 ? -1.445 13.747 -113.143 1.00 41.91 467 LYS A CA 1
ATOM 3788 C C . LYS A 1 467 ? -0.775 14.739 -114.100 1.00 41.91 467 LYS A C 1
ATOM 3790 O O . LYS A 1 467 ? -1.483 15.566 -114.665 1.00 41.91 467 LYS A O 1
ATOM 3795 N N . GLU A 1 468 ? 0.528 14.625 -114.352 1.00 41.06 468 GLU A N 1
ATOM 3796 C CA . GLU A 1 468 ? 1.160 15.252 -115.519 1.00 41.06 468 GLU A CA 1
ATOM 3797 C C . GLU A 1 468 ? 1.410 14.189 -116.586 1.00 41.06 468 GLU A C 1
ATOM 3799 O O . GLU A 1 468 ? 2.118 13.209 -116.379 1.00 41.06 468 GLU A O 1
ATOM 3804 N N . ASN A 1 469 ? 0.761 14.371 -117.730 1.00 39.62 469 ASN A N 1
ATOM 3805 C CA . ASN A 1 469 ? 0.818 13.482 -118.878 1.00 39.62 469 ASN A CA 1
ATOM 3806 C C . ASN A 1 469 ? 2.120 13.729 -119.668 1.00 39.62 469 ASN A C 1
ATOM 3808 O O . ASN A 1 469 ? 2.089 14.134 -120.829 1.00 39.62 469 ASN A O 1
ATOM 3812 N N . THR A 1 470 ? 3.270 13.532 -119.023 1.00 41.50 470 THR A N 1
ATOM 3813 C CA . THR A 1 470 ? 4.584 13.492 -119.671 1.00 41.50 470 THR A CA 1
ATOM 3814 C C . THR A 1 470 ? 5.207 12.118 -119.443 1.00 41.50 470 THR A C 1
ATOM 3816 O O . THR A 1 470 ? 5.396 11.651 -118.325 1.00 41.50 470 THR A O 1
ATOM 3819 N N . TYR A 1 471 ? 5.461 11.440 -120.561 1.00 35.81 471 TYR A N 1
ATOM 3820 C CA . TYR A 1 471 ? 6.087 10.126 -120.675 1.00 35.81 471 TYR A CA 1
ATOM 3821 C C . TYR A 1 471 ? 7.357 10.013 -119.803 1.00 35.81 471 TYR A C 1
ATOM 3823 O O . TYR A 1 471 ? 8.391 10.580 -120.144 1.00 35.81 471 TYR A O 1
ATOM 3831 N N . TYR A 1 472 ? 7.314 9.218 -118.732 1.00 39.50 472 TYR A N 1
ATOM 3832 C CA . TYR A 1 472 ? 8.505 8.562 -118.185 1.00 39.50 472 TYR A CA 1
ATOM 3833 C C . TYR A 1 472 ? 8.545 7.144 -118.755 1.00 39.50 472 TYR A C 1
ATOM 3835 O O . TYR A 1 472 ? 7.927 6.231 -118.214 1.00 39.50 472 TYR A O 1
ATOM 3843 N N . SER A 1 473 ? 9.228 6.950 -119.885 1.00 41.88 473 SER A N 1
ATOM 3844 C CA . SER A 1 473 ? 9.529 5.607 -120.391 1.00 41.88 473 SER A CA 1
ATOM 3845 C C . SER A 1 473 ? 10.940 5.191 -119.983 1.00 41.88 473 SER A C 1
ATOM 3847 O O . SER A 1 473 ? 11.860 5.212 -120.799 1.00 41.88 473 SER A O 1
ATOM 3849 N N . SER A 1 474 ? 11.119 4.805 -118.721 1.00 45.97 474 SER A N 1
ATOM 3850 C CA . SER A 1 474 ? 12.103 3.781 -118.359 1.00 45.97 474 SER A CA 1
ATOM 3851 C C . SER A 1 474 ? 11.756 3.174 -116.996 1.00 45.97 474 SER A C 1
ATOM 3853 O O . SER A 1 474 ? 11.388 3.897 -116.069 1.00 45.97 474 SER A O 1
ATOM 3855 N N . ASP A 1 475 ? 11.901 1.852 -116.853 1.00 46.81 475 ASP A N 1
ATOM 3856 C CA . ASP A 1 475 ? 11.730 1.131 -115.576 1.00 46.81 475 ASP A CA 1
ATOM 3857 C C . ASP A 1 475 ? 12.657 1.664 -114.454 1.00 46.81 475 ASP A C 1
ATOM 3859 O O . ASP A 1 475 ? 12.384 1.479 -113.269 1.00 46.81 475 ASP A O 1
ATOM 3863 N N . ASN A 1 476 ? 13.698 2.422 -114.820 1.00 46.38 476 ASN A N 1
ATOM 3864 C CA . ASN A 1 476 ? 14.717 2.983 -113.931 1.00 46.38 476 ASN A CA 1
ATOM 3865 C C . ASN A 1 476 ? 14.218 4.186 -113.091 1.00 46.38 476 ASN A C 1
ATOM 3867 O O . ASN A 1 476 ? 14.710 4.425 -111.990 1.00 46.38 476 ASN A O 1
ATOM 3871 N N . ASP A 1 477 ? 13.226 4.952 -113.565 1.00 43.16 477 ASP A N 1
ATOM 3872 C CA . ASP A 1 477 ? 12.702 6.119 -112.826 1.00 43.16 477 ASP A CA 1
ATOM 3873 C C . ASP A 1 477 ? 11.642 5.726 -111.787 1.00 43.16 477 ASP A C 1
ATOM 3875 O O . ASP A 1 477 ? 11.555 6.326 -110.712 1.00 43.16 477 ASP A O 1
ATOM 3879 N N . LYS A 1 478 ? 10.892 4.653 -112.059 1.00 46.34 478 LYS A N 1
ATOM 3880 C CA . LYS A 1 478 ? 9.959 4.049 -111.102 1.00 46.34 478 LYS A CA 1
ATOM 3881 C C . LYS A 1 478 ? 10.710 3.378 -109.948 1.00 46.34 478 LYS A C 1
ATOM 3883 O O . LYS A 1 478 ? 10.338 3.589 -108.797 1.00 46.34 478 LYS A O 1
ATOM 3888 N N . GLU A 1 479 ? 11.818 2.684 -110.233 1.00 50.16 479 GLU A N 1
ATOM 3889 C CA . GLU A 1 479 ? 12.725 2.147 -109.206 1.00 50.16 479 GLU A CA 1
ATOM 3890 C C . GLU A 1 479 ? 13.334 3.244 -108.323 1.00 50.16 479 GLU A C 1
ATOM 3892 O O . GLU A 1 479 ? 13.404 3.076 -107.107 1.00 50.16 479 GLU A O 1
ATOM 3897 N N . LYS A 1 480 ? 13.721 4.397 -108.887 1.00 49.12 480 LYS A N 1
ATOM 3898 C CA . LYS A 1 480 ? 14.251 5.528 -108.103 1.00 49.12 480 LYS A CA 1
ATOM 3899 C C . LYS A 1 480 ? 13.197 6.186 -107.218 1.00 49.12 480 LYS A C 1
ATOM 3901 O O . LYS A 1 480 ? 13.512 6.541 -106.084 1.00 49.12 480 LYS A O 1
ATOM 3906 N N . ILE A 1 481 ? 11.962 6.339 -107.702 1.00 46.91 481 ILE A N 1
ATOM 3907 C CA . ILE A 1 481 ? 10.849 6.873 -106.902 1.00 46.91 481 ILE A CA 1
ATOM 3908 C C . ILE A 1 481 ? 10.458 5.884 -105.798 1.00 46.91 481 ILE A C 1
ATOM 3910 O O . ILE A 1 481 ? 10.295 6.301 -104.653 1.00 46.91 481 ILE A O 1
ATOM 3914 N N . ASP A 1 482 ? 10.378 4.583 -106.088 1.00 48.19 482 ASP A N 1
ATOM 3915 C CA . ASP A 1 482 ? 10.099 3.562 -105.073 1.00 48.19 482 ASP A CA 1
ATOM 3916 C C . ASP A 1 482 ? 11.258 3.420 -104.067 1.00 48.19 482 ASP A C 1
ATOM 3918 O O . ASP A 1 482 ? 11.004 3.244 -102.875 1.00 48.19 482 ASP A O 1
ATOM 3922 N N . ALA A 1 483 ? 12.517 3.596 -104.488 1.00 50.53 483 ALA A N 1
ATOM 3923 C CA . ALA A 1 483 ? 13.675 3.663 -103.594 1.00 50.53 483 ALA A CA 1
ATOM 3924 C C . ALA A 1 483 ? 13.643 4.911 -102.698 1.00 50.53 483 ALA A C 1
ATOM 3926 O O . ALA A 1 483 ? 13.870 4.796 -101.496 1.00 50.53 483 ALA A O 1
ATOM 3927 N N . LEU A 1 484 ? 13.290 6.086 -103.234 1.00 45.56 484 LEU A N 1
ATOM 3928 C CA . LEU A 1 484 ? 13.096 7.316 -102.454 1.00 45.56 484 LEU A CA 1
ATOM 3929 C C . LEU A 1 484 ? 11.933 7.191 -101.467 1.00 45.56 484 LEU A C 1
ATOM 3931 O O . LEU A 1 484 ? 12.076 7.586 -100.315 1.00 45.56 484 LEU A O 1
ATOM 3935 N N . ILE A 1 485 ? 10.805 6.605 -101.881 1.00 47.16 485 ILE A N 1
ATOM 3936 C CA . ILE A 1 485 ? 9.650 6.339 -101.011 1.00 47.16 485 ILE A CA 1
ATOM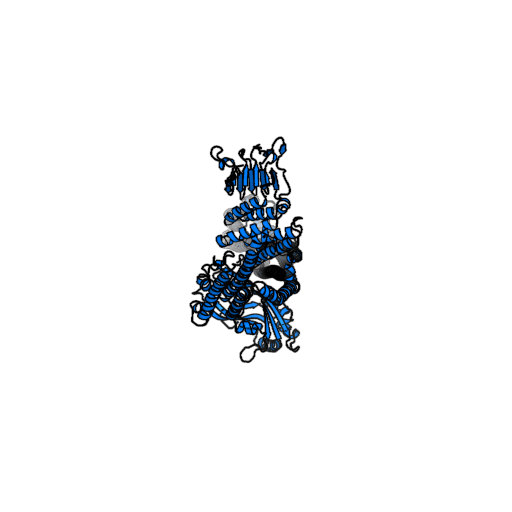 3937 C C . ILE A 1 485 ? 10.012 5.314 -99.933 1.00 47.16 485 ILE A C 1
ATOM 3939 O O . ILE A 1 485 ? 9.573 5.464 -98.795 1.00 47.16 485 ILE A O 1
ATOM 3943 N N . LYS A 1 486 ? 10.814 4.294 -100.257 1.00 50.50 486 LYS A N 1
ATOM 3944 C CA . LYS A 1 486 ? 11.301 3.304 -99.292 1.00 50.50 486 LYS A CA 1
ATOM 3945 C C . LYS A 1 486 ? 12.263 3.933 -98.287 1.00 50.50 486 LYS A C 1
ATOM 3947 O O . LYS A 1 486 ? 12.045 3.757 -97.097 1.00 50.50 486 LYS A O 1
ATOM 3952 N N . ILE A 1 487 ? 13.231 4.736 -98.736 1.00 50.59 487 ILE A N 1
ATOM 3953 C CA . ILE A 1 487 ? 14.140 5.491 -97.860 1.00 50.59 487 ILE A CA 1
ATOM 3954 C C . ILE A 1 487 ? 13.333 6.435 -96.962 1.00 50.59 487 ILE A C 1
ATOM 3956 O O . ILE A 1 487 ? 13.449 6.347 -95.750 1.00 50.59 487 ILE A O 1
ATOM 3960 N N . LEU A 1 488 ? 12.427 7.252 -97.509 1.00 44.22 488 LEU A N 1
ATOM 3961 C CA . LEU A 1 488 ? 11.556 8.129 -96.713 1.00 44.22 488 LEU A CA 1
ATOM 3962 C C . LEU A 1 488 ? 10.678 7.349 -95.727 1.00 44.22 488 LEU A C 1
ATOM 3964 O O . LEU A 1 488 ? 10.533 7.762 -94.581 1.00 44.22 488 LEU A O 1
ATOM 3968 N N . SER A 1 489 ? 10.097 6.222 -96.139 1.00 46.31 489 SER A N 1
ATOM 3969 C CA . SER A 1 489 ? 9.245 5.402 -95.275 1.00 46.31 489 SER A CA 1
ATOM 3970 C C . SER A 1 489 ? 10.043 4.702 -94.174 1.00 46.31 489 SER A C 1
ATOM 3972 O O . SER A 1 489 ? 9.552 4.621 -93.051 1.00 46.31 489 SER A O 1
ATOM 3974 N N . ASP A 1 490 ? 11.249 4.213 -94.464 1.00 52.06 490 ASP A N 1
ATOM 3975 C CA . ASP A 1 490 ? 12.130 3.561 -93.493 1.00 52.06 490 ASP A CA 1
ATOM 3976 C C . ASP A 1 490 ? 12.717 4.595 -92.524 1.00 52.06 490 ASP A C 1
ATOM 3978 O O . ASP A 1 490 ? 12.667 4.388 -91.313 1.00 52.06 490 ASP A O 1
ATOM 3982 N N . THR A 1 491 ? 13.141 5.759 -93.021 1.00 47.44 491 THR A N 1
ATOM 3983 C CA . THR A 1 491 ? 13.591 6.904 -92.219 1.00 47.44 491 THR A CA 1
ATOM 3984 C C . THR A 1 491 ? 12.467 7.418 -91.313 1.00 47.44 491 THR A C 1
ATOM 3986 O O . THR A 1 491 ? 12.676 7.573 -90.112 1.00 47.44 491 THR A O 1
ATOM 3989 N N . ILE A 1 492 ? 11.236 7.588 -91.813 1.00 45.59 492 ILE A N 1
ATOM 3990 C CA . ILE A 1 492 ? 10.100 8.031 -90.984 1.00 45.59 492 ILE A CA 1
ATOM 3991 C C . ILE A 1 492 ? 9.649 6.942 -90.003 1.00 45.59 492 ILE A C 1
ATOM 3993 O O . ILE A 1 492 ? 9.291 7.262 -88.874 1.00 45.59 492 ILE A O 1
ATOM 3997 N N . LYS A 1 493 ? 9.705 5.654 -90.360 1.00 48.19 493 LYS A N 1
ATOM 3998 C CA . LYS A 1 493 ? 9.393 4.553 -89.431 1.00 48.19 493 LYS A CA 1
ATOM 3999 C C . LYS A 1 493 ? 10.443 4.442 -88.322 1.00 48.19 493 LYS A C 1
ATOM 4001 O O . LYS A 1 493 ? 10.084 4.272 -87.158 1.00 48.19 493 LYS A O 1
ATOM 4006 N N . GLN A 1 494 ? 11.722 4.598 -88.659 1.00 50.44 494 GLN A N 1
ATOM 4007 C CA . GLN A 1 494 ? 12.830 4.591 -87.704 1.00 50.44 494 GLN A CA 1
ATOM 4008 C C . GLN A 1 494 ? 12.789 5.824 -86.788 1.00 50.44 494 GLN A C 1
ATOM 4010 O O . GLN A 1 494 ? 13.004 5.695 -85.583 1.00 50.44 494 GLN A O 1
ATOM 4015 N N . HIS A 1 495 ? 12.445 7.004 -87.313 1.00 47.44 495 HIS A N 1
ATOM 4016 C CA . HIS A 1 495 ? 12.253 8.213 -86.507 1.00 47.44 495 HIS A CA 1
ATOM 4017 C C . HIS A 1 495 ? 10.955 8.183 -85.691 1.00 47.44 495 HIS A C 1
ATOM 4019 O O . HIS A 1 495 ? 10.984 8.565 -84.528 1.00 47.44 495 HIS A O 1
ATOM 4025 N N . GLY A 1 496 ? 9.854 7.651 -86.223 1.00 46.25 496 GLY A N 1
ATOM 4026 C CA . GLY A 1 496 ? 8.581 7.494 -85.512 1.00 46.25 496 GLY A CA 1
ATOM 4027 C C . GLY A 1 496 ? 8.682 6.532 -84.327 1.00 46.25 496 GLY A C 1
ATOM 4028 O O . GLY A 1 496 ? 8.252 6.866 -83.227 1.00 46.25 496 GLY A O 1
ATOM 4029 N N . GLN A 1 497 ? 9.357 5.388 -84.499 1.00 49.56 497 GLN A N 1
ATOM 4030 C CA . GLN A 1 497 ? 9.659 4.472 -83.389 1.00 49.56 497 GLN A CA 1
ATOM 4031 C C . GLN A 1 497 ? 10.603 5.093 -82.348 1.00 49.56 497 GLN A C 1
ATOM 4033 O O . GLN A 1 497 ? 10.537 4.741 -81.171 1.00 49.56 497 GLN A O 1
ATOM 4038 N N . ARG A 1 498 ? 11.492 6.007 -82.756 1.00 49.84 498 ARG A N 1
ATOM 4039 C CA . ARG A 1 498 ? 12.367 6.749 -81.835 1.00 49.84 498 ARG A CA 1
ATOM 4040 C C . ARG A 1 498 ? 11.601 7.841 -81.077 1.00 49.84 498 ARG A C 1
ATOM 4042 O O . ARG A 1 498 ? 11.810 7.967 -79.877 1.00 49.84 498 ARG A O 1
ATOM 4049 N N . VAL A 1 499 ? 10.668 8.548 -81.721 1.00 46.62 499 VAL A N 1
ATOM 4050 C CA . VAL A 1 499 ? 9.760 9.516 -81.072 1.00 46.62 499 VAL A CA 1
ATOM 4051 C C . VAL A 1 499 ? 8.842 8.817 -80.064 1.00 46.62 499 VAL A C 1
ATOM 4053 O O . VAL A 1 499 ? 8.692 9.304 -78.952 1.00 46.62 499 VAL A O 1
ATOM 4056 N N . GLU A 1 500 ? 8.300 7.639 -80.387 1.00 47.88 500 GLU A N 1
ATOM 4057 C CA . GLU A 1 500 ? 7.485 6.853 -79.446 1.00 47.88 500 GLU A CA 1
ATOM 4058 C C . GLU A 1 500 ? 8.283 6.423 -78.203 1.00 47.88 500 GLU A C 1
ATOM 4060 O O . GLU A 1 500 ? 7.787 6.528 -77.082 1.00 47.88 500 GLU A O 1
ATOM 4065 N N . ARG A 1 501 ? 9.543 5.988 -78.372 1.00 52.66 501 ARG A N 1
ATOM 4066 C CA . ARG A 1 501 ? 10.427 5.684 -77.231 1.00 52.66 501 ARG A CA 1
ATOM 4067 C C . ARG A 1 501 ? 10.704 6.919 -76.374 1.00 52.66 501 ARG A C 1
ATOM 4069 O O . ARG A 1 501 ? 10.738 6.795 -75.159 1.00 52.66 501 ARG A O 1
ATOM 4076 N N . MET A 1 502 ? 10.859 8.092 -76.986 1.00 47.44 502 MET A N 1
ATOM 4077 C CA . MET A 1 502 ? 11.109 9.356 -76.279 1.00 47.44 502 MET A CA 1
ATOM 4078 C C . MET A 1 502 ? 9.863 9.907 -75.570 1.00 47.44 502 MET A C 1
ATOM 4080 O O . MET A 1 502 ? 9.995 10.517 -74.512 1.00 47.44 502 MET A O 1
ATOM 4084 N N . LEU A 1 503 ? 8.660 9.664 -76.102 1.00 49.28 503 LEU A N 1
ATOM 4085 C CA . LEU A 1 503 ? 7.399 9.969 -75.415 1.00 49.28 503 LEU A CA 1
ATOM 4086 C C . LEU A 1 503 ? 7.212 9.072 -74.188 1.00 49.28 503 LEU A C 1
ATOM 4088 O O . LEU A 1 503 ? 6.941 9.588 -73.111 1.00 49.28 503 LEU A O 1
ATOM 4092 N N . LYS A 1 504 ? 7.479 7.764 -74.314 1.00 53.91 504 LYS A N 1
ATOM 4093 C CA . LYS A 1 504 ? 7.502 6.838 -73.164 1.00 53.91 504 LYS A CA 1
ATOM 4094 C C . LYS A 1 504 ? 8.551 7.239 -72.123 1.00 53.91 504 LYS A C 1
ATOM 4096 O O . LYS A 1 504 ? 8.322 7.089 -70.930 1.00 53.91 504 LYS A O 1
ATOM 4101 N N . LEU A 1 505 ? 9.685 7.788 -72.564 1.00 52.62 505 LEU A N 1
ATOM 4102 C CA . LEU A 1 505 ? 10.717 8.332 -71.680 1.00 52.62 505 LEU A CA 1
ATOM 4103 C C . LEU A 1 505 ? 10.256 9.624 -70.977 1.00 52.62 505 LEU A C 1
ATOM 4105 O O . LEU A 1 505 ? 10.547 9.820 -69.805 1.00 52.62 505 LEU A O 1
ATOM 4109 N N . GLY A 1 506 ? 9.513 10.491 -71.671 1.00 54.75 506 GLY A N 1
ATOM 4110 C CA . GLY A 1 506 ? 8.894 11.686 -71.087 1.00 54.75 506 GLY A CA 1
ATOM 4111 C C . GLY A 1 506 ? 7.820 11.346 -70.049 1.00 54.75 506 GLY A C 1
ATOM 4112 O O . GLY A 1 506 ? 7.817 11.929 -68.969 1.00 54.75 506 GLY A O 1
ATOM 4113 N N . GLU A 1 507 ? 6.968 10.357 -70.332 1.00 59.72 507 GLU A N 1
ATOM 4114 C CA . GLU A 1 507 ? 5.996 9.806 -69.374 1.00 59.72 507 GLU A CA 1
ATOM 4115 C C . GLU A 1 507 ? 6.700 9.197 -68.150 1.00 59.72 507 GLU A C 1
ATOM 4117 O O . GLU A 1 507 ? 6.286 9.446 -67.019 1.00 59.72 507 GLU A O 1
ATOM 4122 N N . TYR A 1 508 ? 7.810 8.478 -68.358 1.00 62.16 508 TYR A N 1
ATOM 4123 C CA . TYR A 1 508 ? 8.649 7.948 -67.281 1.00 62.16 508 TYR A CA 1
ATOM 4124 C C . TYR A 1 508 ? 9.216 9.057 -66.381 1.00 62.16 508 TYR A C 1
ATOM 4126 O O . TYR A 1 508 ? 9.085 8.985 -65.162 1.00 62.16 508 TYR A O 1
ATOM 4134 N N . PHE A 1 509 ? 9.792 10.117 -66.959 1.00 57.50 509 PHE A N 1
ATOM 4135 C CA . PHE A 1 509 ? 10.322 11.243 -66.182 1.00 57.50 509 PHE A CA 1
ATOM 4136 C C . PHE A 1 509 ? 9.233 12.044 -65.468 1.00 57.50 509 PHE A C 1
ATOM 4138 O O . PHE A 1 509 ? 9.442 12.463 -64.332 1.00 57.50 509 PHE A O 1
ATOM 4145 N N . SER A 1 510 ? 8.068 12.224 -66.098 1.00 63.31 510 SER A N 1
ATOM 4146 C CA . SER A 1 510 ? 6.908 12.835 -65.447 1.00 63.31 510 SER A CA 1
ATOM 4147 C C . SER A 1 510 ? 6.480 12.022 -64.228 1.00 63.31 510 SER A C 1
ATOM 4149 O O . SER A 1 510 ? 6.250 12.600 -63.175 1.00 63.31 510 SER A O 1
ATOM 4151 N N . HIS A 1 511 ? 6.426 10.693 -64.349 1.00 66.12 511 HIS A N 1
ATOM 4152 C CA . HIS A 1 511 ? 6.071 9.810 -63.241 1.00 66.12 511 HIS A CA 1
ATOM 4153 C C . HIS A 1 511 ? 7.093 9.866 -62.095 1.00 66.12 511 HIS A C 1
ATOM 4155 O O . HIS A 1 511 ? 6.703 9.936 -60.933 1.00 66.12 511 HIS A O 1
ATOM 4161 N N . GLN A 1 512 ? 8.392 9.903 -62.411 1.00 64.00 512 GLN A N 1
ATOM 4162 C CA . GLN A 1 512 ? 9.456 10.062 -61.412 1.00 64.00 512 GLN A CA 1
ATOM 4163 C C . GLN A 1 512 ? 9.369 11.414 -60.683 1.00 64.00 512 GLN A C 1
ATOM 4165 O O . GLN A 1 512 ? 9.547 11.464 -59.470 1.00 64.00 512 GLN A O 1
ATOM 4170 N N . LEU A 1 513 ? 9.047 12.507 -61.390 1.00 67.88 513 LEU A N 1
ATOM 4171 C CA . LEU A 1 513 ? 8.841 13.824 -60.771 1.00 67.88 513 LEU A CA 1
ATOM 4172 C C . LEU A 1 513 ? 7.659 13.822 -59.795 1.00 67.88 513 LEU A C 1
ATOM 4174 O O . LEU A 1 513 ? 7.813 14.325 -58.685 1.00 67.88 513 LEU A O 1
ATOM 4178 N N . THR A 1 514 ? 6.526 13.221 -60.174 1.00 66.50 514 THR A N 1
ATOM 4179 C CA . THR A 1 514 ? 5.356 13.095 -59.287 1.00 66.50 514 THR A CA 1
ATOM 4180 C C . THR A 1 514 ? 5.685 12.257 -58.053 1.00 66.50 514 THR A C 1
ATOM 4182 O O . THR A 1 514 ? 5.340 12.624 -56.940 1.00 66.50 514 THR A O 1
ATOM 4185 N N . LEU A 1 515 ? 6.437 11.170 -58.224 1.00 64.50 515 LEU A N 1
ATOM 4186 C CA . LEU A 1 515 ? 6.826 10.306 -57.115 1.00 64.50 515 LEU A CA 1
ATOM 4187 C C . LEU A 1 515 ? 7.796 11.001 -56.138 1.00 64.50 515 LEU A C 1
ATOM 4189 O O . LEU A 1 515 ? 7.690 10.812 -54.929 1.00 64.50 515 LEU A O 1
ATOM 4193 N N . ILE A 1 516 ? 8.705 11.850 -56.632 1.00 63.16 516 ILE A N 1
ATOM 4194 C CA . ILE A 1 516 ? 9.552 12.704 -55.780 1.00 63.16 516 ILE A CA 1
ATOM 4195 C C . ILE A 1 516 ? 8.707 13.748 -55.038 1.00 63.16 516 ILE A C 1
ATOM 4197 O O . ILE A 1 516 ? 8.964 14.006 -53.864 1.00 63.16 516 ILE A O 1
ATOM 4201 N N . GLU A 1 517 ? 7.705 14.341 -55.693 1.00 73.00 517 GLU A N 1
ATOM 4202 C CA . GLU A 1 517 ? 6.766 15.278 -55.061 1.00 73.00 517 GLU A CA 1
ATOM 4203 C C . GLU A 1 517 ? 5.976 14.615 -53.926 1.00 73.00 517 GLU A C 1
ATOM 4205 O O . GLU A 1 517 ? 5.962 15.155 -52.819 1.00 73.00 517 GLU A O 1
ATOM 4210 N N . ASP A 1 518 ? 5.433 13.417 -54.153 1.00 69.56 518 ASP A N 1
ATOM 4211 C CA . ASP A 1 518 ? 4.712 12.633 -53.142 1.00 69.56 518 ASP A CA 1
ATOM 4212 C C . ASP A 1 518 ? 5.612 12.280 -51.939 1.00 69.56 518 ASP A C 1
ATOM 4214 O O . ASP A 1 518 ? 5.193 12.335 -50.774 1.00 69.56 518 ASP A O 1
ATOM 4218 N N . VAL A 1 519 ? 6.883 11.938 -52.195 1.00 63.22 519 VAL A N 1
ATOM 4219 C CA . VAL A 1 519 ? 7.873 11.669 -51.138 1.00 63.22 519 VAL A CA 1
ATOM 4220 C C . VAL A 1 519 ? 8.187 12.943 -50.351 1.00 63.22 519 VAL A C 1
ATOM 4222 O O . VAL A 1 519 ? 8.192 12.901 -49.120 1.00 63.22 519 VAL A O 1
ATOM 4225 N N . ILE A 1 520 ? 8.397 14.083 -51.018 1.00 70.62 520 ILE A N 1
ATOM 4226 C CA . ILE A 1 520 ? 8.621 15.377 -50.355 1.00 70.62 520 ILE A CA 1
ATOM 4227 C C . ILE A 1 520 ? 7.406 15.767 -49.497 1.00 70.62 520 ILE A C 1
ATOM 4229 O O . ILE A 1 520 ? 7.580 16.198 -48.356 1.00 70.62 520 ILE A O 1
ATOM 4233 N N . GLU A 1 521 ? 6.178 15.586 -49.987 1.00 75.25 521 GLU A N 1
ATOM 4234 C CA . GLU A 1 521 ? 4.950 15.854 -49.223 1.00 75.25 521 GLU A CA 1
ATOM 4235 C C . GLU A 1 521 ? 4.843 14.960 -47.974 1.00 75.25 521 GLU A C 1
ATOM 4237 O O . GLU A 1 521 ? 4.547 15.436 -46.869 1.00 75.25 521 GLU A O 1
ATOM 4242 N N . THR A 1 522 ? 5.173 13.675 -48.117 1.00 65.50 522 THR A N 1
ATOM 4243 C CA . THR A 1 522 ? 5.213 12.716 -47.002 1.00 65.50 522 THR A CA 1
ATOM 4244 C C . THR A 1 522 ? 6.261 13.114 -45.952 1.00 65.50 522 THR A C 1
ATOM 4246 O O . THR A 1 522 ? 5.989 13.077 -44.745 1.00 65.50 522 THR A O 1
ATOM 4249 N N . LEU A 1 523 ? 7.454 13.538 -46.385 1.00 65.69 523 LEU A N 1
ATOM 4250 C CA . LEU A 1 523 ? 8.526 13.996 -45.495 1.00 65.69 523 LEU A CA 1
ATOM 4251 C C . LEU A 1 523 ? 8.158 15.312 -44.786 1.00 65.69 523 LEU A C 1
ATOM 4253 O O . LEU A 1 523 ? 8.370 15.425 -43.581 1.00 65.69 523 LEU A O 1
ATOM 4257 N N . ASN A 1 524 ? 7.522 16.266 -45.472 1.00 75.25 524 ASN A N 1
ATOM 4258 C CA . ASN A 1 524 ? 7.026 17.511 -44.867 1.00 75.25 524 ASN A CA 1
ATOM 4259 C C . ASN A 1 524 ? 5.937 17.257 -43.811 1.00 75.25 524 ASN A C 1
ATOM 4261 O O . ASN A 1 524 ? 5.939 17.864 -42.733 1.00 75.25 524 ASN A O 1
ATOM 4265 N N . THR A 1 525 ? 5.031 16.314 -44.081 1.00 69.81 525 THR A N 1
ATOM 4266 C CA . THR A 1 525 ? 4.027 15.868 -43.101 1.00 69.81 525 THR A CA 1
ATOM 4267 C C . THR A 1 525 ? 4.705 15.249 -41.874 1.00 69.81 525 THR A C 1
ATOM 4269 O O . THR A 1 525 ? 4.344 15.557 -40.737 1.00 69.81 525 THR A O 1
ATOM 4272 N N . THR A 1 526 ? 5.742 14.434 -42.089 1.00 65.81 526 THR A N 1
ATOM 4273 C CA . THR A 1 526 ? 6.551 13.814 -41.024 1.00 65.81 526 THR A CA 1
ATOM 4274 C C . THR A 1 526 ? 7.267 14.867 -40.171 1.00 65.81 526 THR A C 1
ATOM 4276 O O . THR A 1 526 ? 7.196 14.799 -38.944 1.00 65.81 526 THR A O 1
ATOM 4279 N N . ILE A 1 527 ? 7.880 15.881 -40.794 1.00 72.50 527 ILE A N 1
ATOM 4280 C CA . ILE A 1 527 ? 8.500 17.025 -40.103 1.00 72.50 527 ILE A CA 1
ATOM 4281 C C . ILE A 1 527 ? 7.473 17.745 -39.228 1.00 72.50 527 ILE A C 1
ATOM 4283 O O . ILE A 1 527 ? 7.709 17.931 -38.037 1.00 72.50 527 ILE A O 1
ATOM 4287 N N . THR A 1 528 ? 6.299 18.067 -39.777 1.00 75.25 528 THR A N 1
ATOM 4288 C CA . THR A 1 528 ? 5.225 18.754 -39.038 1.00 75.25 528 THR A CA 1
ATOM 4289 C C . THR A 1 528 ? 4.777 17.949 -37.810 1.00 75.25 528 THR A C 1
ATOM 4291 O O . THR A 1 528 ? 4.521 18.510 -36.741 1.00 75.25 528 THR A O 1
ATOM 4294 N N . LEU A 1 529 ? 4.690 16.619 -37.926 1.00 69.94 529 LEU A N 1
ATOM 4295 C CA . LEU A 1 529 ? 4.359 15.740 -36.800 1.00 69.94 529 LEU A CA 1
ATOM 4296 C C . LEU A 1 529 ? 5.462 15.732 -35.732 1.00 69.94 529 LEU A C 1
ATOM 4298 O O . LEU A 1 529 ? 5.147 15.844 -34.546 1.00 69.94 529 LEU A O 1
ATOM 4302 N N . LEU A 1 530 ? 6.734 15.645 -36.132 1.00 70.38 530 LEU A N 1
ATOM 4303 C CA . LEU A 1 530 ? 7.887 15.663 -35.224 1.00 70.38 530 LEU A CA 1
ATOM 4304 C C . LEU A 1 530 ? 8.049 17.015 -34.508 1.00 70.38 530 LEU A C 1
ATOM 4306 O O . LEU A 1 530 ? 8.297 17.046 -33.302 1.00 70.38 530 LEU A O 1
ATOM 4310 N N . GLU A 1 531 ? 7.829 18.135 -35.199 1.00 79.25 531 GLU A N 1
ATOM 4311 C CA . GLU A 1 531 ? 7.829 19.473 -34.596 1.00 79.25 531 GLU A CA 1
ATOM 4312 C C . GLU A 1 531 ? 6.697 19.636 -33.577 1.00 79.25 531 GLU A C 1
ATOM 4314 O O . GLU A 1 531 ? 6.931 20.074 -32.447 1.00 79.25 531 GLU A O 1
ATOM 4319 N N . ASN A 1 532 ? 5.477 19.218 -33.930 1.00 76.31 532 ASN A N 1
ATOM 4320 C CA . ASN A 1 532 ? 4.348 19.217 -33.002 1.00 76.31 532 ASN A CA 1
ATOM 4321 C C . ASN A 1 532 ? 4.620 18.329 -31.783 1.00 76.31 532 ASN A C 1
ATOM 4323 O O . ASN A 1 532 ? 4.294 18.700 -30.655 1.00 76.31 532 ASN A O 1
ATOM 4327 N N . PHE A 1 533 ? 5.241 17.169 -31.989 1.00 74.00 533 PHE A N 1
ATOM 4328 C CA . PHE A 1 533 ? 5.630 16.273 -30.908 1.00 74.00 533 PHE A CA 1
ATOM 4329 C C . PHE A 1 533 ? 6.648 16.925 -29.963 1.00 74.00 533 PHE A C 1
ATOM 4331 O O . PHE A 1 533 ? 6.433 16.958 -28.748 1.00 74.00 533 PHE A O 1
ATOM 4338 N N . LYS A 1 534 ? 7.700 17.541 -30.515 1.00 79.88 534 LYS A N 1
ATOM 4339 C CA . LYS A 1 534 ? 8.701 18.313 -29.767 1.00 79.88 534 LYS A CA 1
ATOM 4340 C C . LYS A 1 534 ? 8.067 19.428 -28.935 1.00 79.88 534 LYS A C 1
ATOM 4342 O O . LYS A 1 534 ? 8.429 19.613 -27.770 1.00 79.88 534 LYS A O 1
ATOM 4347 N N . ILE A 1 535 ? 7.126 20.172 -29.520 1.00 80.69 535 ILE A N 1
ATOM 4348 C CA . ILE A 1 535 ? 6.388 21.233 -28.825 1.00 80.69 535 ILE A CA 1
ATOM 4349 C C . ILE A 1 535 ? 5.632 20.636 -27.639 1.00 80.69 535 ILE A C 1
ATOM 4351 O O . ILE A 1 535 ? 5.835 21.095 -26.518 1.00 80.69 535 ILE A O 1
ATOM 4355 N N . LYS A 1 536 ? 4.862 19.560 -27.844 1.00 75.69 536 LYS A N 1
ATOM 4356 C CA . LYS A 1 536 ? 4.084 18.910 -26.778 1.00 75.69 536 LYS A CA 1
ATOM 4357 C C . LYS A 1 536 ? 4.946 18.394 -25.621 1.00 75.69 536 LYS A C 1
ATOM 4359 O O . LYS A 1 536 ? 4.553 18.541 -24.464 1.00 75.69 536 LYS A O 1
ATOM 4364 N N . ILE A 1 537 ? 6.140 17.853 -25.883 1.00 76.00 537 ILE A N 1
ATOM 4365 C CA . ILE A 1 537 ? 7.073 17.467 -24.805 1.00 76.00 537 ILE A CA 1
ATOM 4366 C C . ILE A 1 537 ? 7.418 18.683 -23.935 1.00 76.00 537 ILE A C 1
ATOM 4368 O O . ILE A 1 537 ? 7.350 18.620 -22.706 1.00 76.00 537 ILE A O 1
ATOM 4372 N N . LYS A 1 538 ? 7.760 19.809 -24.572 1.00 81.56 538 LYS A N 1
ATOM 4373 C CA . LYS A 1 538 ? 8.194 21.027 -23.878 1.00 81.56 538 LYS A CA 1
ATOM 4374 C C . LYS A 1 538 ? 7.058 21.756 -23.168 1.00 81.56 538 LYS A C 1
ATOM 4376 O O . LYS A 1 538 ? 7.258 22.241 -22.058 1.00 81.56 538 LYS A O 1
ATOM 4381 N N . THR A 1 539 ? 5.894 21.869 -23.804 1.00 82.06 539 THR A N 1
ATOM 4382 C CA . THR A 1 539 ? 4.788 22.709 -23.325 1.00 82.06 539 THR A CA 1
ATOM 4383 C C . THR A 1 539 ? 3.764 21.955 -22.490 1.00 82.06 539 THR A C 1
ATOM 4385 O O . THR A 1 539 ? 3.049 22.592 -21.722 1.00 82.06 539 THR A O 1
ATOM 4388 N N . GLU A 1 540 ? 3.680 20.628 -22.613 1.00 78.81 540 GLU A N 1
ATOM 4389 C CA . GLU A 1 540 ? 2.698 19.811 -21.890 1.00 78.81 540 GLU A CA 1
ATOM 4390 C C . GLU A 1 540 ? 3.385 18.822 -20.939 1.00 78.81 540 GLU A C 1
ATOM 4392 O O . GLU A 1 540 ? 3.173 18.892 -19.728 1.00 78.81 540 GLU A O 1
ATOM 4397 N N . MET A 1 541 ? 4.259 17.941 -21.443 1.00 76.69 541 MET A N 1
ATOM 4398 C CA . MET A 1 541 ? 4.817 16.844 -20.630 1.00 76.69 541 MET A CA 1
ATOM 4399 C C . MET A 1 541 ? 5.732 17.318 -19.503 1.00 76.69 541 MET A C 1
ATOM 4401 O O . MET A 1 541 ? 5.529 16.933 -18.352 1.00 76.69 541 MET A O 1
ATOM 4405 N N . LEU A 1 542 ? 6.737 18.142 -19.814 1.00 82.00 542 LEU A N 1
ATOM 4406 C CA . LEU A 1 542 ? 7.678 18.638 -18.807 1.00 82.00 542 LEU A CA 1
ATOM 4407 C C . LEU A 1 542 ? 6.956 19.398 -17.678 1.00 82.00 542 LEU A C 1
ATOM 4409 O O . LEU A 1 542 ? 7.185 19.063 -16.514 1.00 82.00 542 LEU A O 1
ATOM 4413 N N . PRO A 1 543 ? 6.031 20.341 -17.959 1.00 84.75 543 PRO A N 1
ATOM 4414 C CA . PRO A 1 543 ? 5.236 20.984 -16.914 1.00 84.75 543 PRO A CA 1
ATOM 4415 C C . PRO A 1 543 ? 4.436 20.007 -16.050 1.00 84.75 543 PRO A C 1
ATOM 4417 O O . PRO A 1 543 ? 4.379 20.185 -14.835 1.00 84.75 543 PRO A O 1
ATOM 4420 N N . ILE A 1 544 ? 3.843 18.965 -16.640 1.00 78.00 544 ILE A N 1
ATOM 4421 C CA . ILE A 1 544 ? 3.101 17.941 -15.892 1.00 78.00 544 ILE A CA 1
ATOM 4422 C C . ILE A 1 544 ? 4.025 17.185 -14.926 1.00 78.00 544 ILE A C 1
ATOM 4424 O O . ILE A 1 544 ? 3.671 17.021 -13.759 1.00 78.00 544 ILE A O 1
ATOM 4428 N N . ILE A 1 545 ? 5.215 16.770 -15.372 1.00 81.44 545 ILE A N 1
ATOM 4429 C CA . ILE A 1 545 ? 6.198 16.076 -14.522 1.00 81.44 545 ILE A CA 1
ATOM 4430 C C . ILE A 1 545 ? 6.721 16.989 -13.406 1.00 81.44 545 ILE A C 1
ATOM 4432 O O . ILE A 1 545 ? 6.819 16.560 -12.256 1.00 81.44 545 ILE A O 1
ATOM 4436 N N . VAL A 1 546 ? 6.997 18.261 -13.708 1.00 85.50 546 VAL A N 1
ATOM 4437 C CA . VAL A 1 546 ? 7.426 19.256 -12.711 1.00 85.50 546 VAL A CA 1
ATOM 4438 C C . VAL A 1 546 ? 6.333 19.510 -11.670 1.00 85.50 546 VAL A C 1
ATOM 4440 O O . VAL A 1 546 ? 6.622 19.551 -10.473 1.00 85.50 546 VAL A O 1
ATOM 4443 N N . ASN A 1 547 ? 5.077 19.643 -12.100 1.00 82.38 547 ASN A N 1
ATOM 4444 C CA . ASN A 1 547 ? 3.946 19.806 -11.189 1.00 82.38 547 ASN A CA 1
ATOM 4445 C C . ASN A 1 547 ? 3.751 18.563 -10.318 1.00 82.38 547 ASN A C 1
ATOM 4447 O O . ASN A 1 547 ? 3.593 18.701 -9.112 1.00 82.38 547 ASN A O 1
ATOM 4451 N N . LEU A 1 548 ? 3.860 17.361 -10.890 1.00 81.31 548 LEU A N 1
ATOM 4452 C CA . LEU A 1 548 ? 3.795 16.117 -10.126 1.00 81.31 548 LEU A CA 1
ATOM 4453 C C . LEU A 1 548 ? 4.906 16.040 -9.065 1.00 81.31 548 LEU A C 1
ATOM 4455 O O . LEU A 1 548 ? 4.629 15.671 -7.925 1.00 81.31 548 LEU A O 1
ATOM 4459 N N . LYS A 1 549 ? 6.149 16.406 -9.411 1.00 87.00 549 LYS A N 1
ATOM 4460 C CA . LYS A 1 549 ? 7.264 16.470 -8.449 1.00 87.00 549 LYS A CA 1
ATOM 4461 C C . LYS A 1 549 ? 6.928 17.401 -7.291 1.00 87.00 549 LYS A C 1
ATOM 4463 O O . LYS A 1 549 ? 7.036 17.006 -6.133 1.00 87.00 549 LYS A O 1
ATOM 4468 N N . LYS A 1 550 ? 6.438 18.600 -7.608 1.00 84.50 550 LYS A N 1
ATOM 4469 C CA . LYS A 1 550 ? 6.013 19.587 -6.615 1.00 84.50 550 LYS A CA 1
ATOM 4470 C C . LYS A 1 550 ? 4.865 19.072 -5.742 1.00 84.50 550 LYS A C 1
ATOM 4472 O O . LYS A 1 550 ? 4.917 19.259 -4.532 1.00 84.50 550 LYS A O 1
ATOM 4477 N N . ASP A 1 551 ? 3.863 18.413 -6.317 1.00 78.44 551 ASP A N 1
ATOM 4478 C CA . ASP A 1 551 ? 2.731 17.851 -5.572 1.00 78.44 551 ASP A CA 1
ATOM 4479 C C . ASP A 1 551 ? 3.193 16.764 -4.587 1.00 78.44 551 ASP A C 1
ATOM 4481 O O . ASP A 1 551 ? 2.744 16.737 -3.440 1.00 78.44 551 ASP A O 1
ATOM 4485 N N . ILE A 1 552 ? 4.134 15.903 -4.996 1.00 79.06 552 ILE A N 1
ATOM 4486 C CA . ILE A 1 552 ? 4.728 14.872 -4.130 1.00 79.06 552 ILE A CA 1
ATOM 4487 C C . ILE A 1 552 ? 5.572 15.504 -3.013 1.00 79.06 552 ILE A C 1
ATOM 4489 O O . ILE A 1 552 ? 5.418 15.140 -1.845 1.00 79.06 552 ILE A O 1
ATOM 4493 N N . GLU A 1 553 ? 6.421 16.481 -3.341 1.00 82.31 553 GLU A N 1
ATOM 4494 C CA . GLU A 1 553 ? 7.227 17.219 -2.358 1.00 82.31 553 GLU A CA 1
ATOM 4495 C C . GLU A 1 553 ? 6.339 17.952 -1.338 1.00 82.31 553 GLU A C 1
ATOM 4497 O O . GLU A 1 553 ? 6.596 17.904 -0.135 1.00 82.31 553 GLU A O 1
ATOM 4502 N N . GLN A 1 554 ? 5.243 18.570 -1.790 1.00 80.19 554 GLN A N 1
ATOM 4503 C CA . GLN A 1 554 ? 4.281 19.265 -0.930 1.00 80.19 554 GLN A CA 1
ATOM 4504 C C . GLN A 1 554 ? 3.418 18.320 -0.088 1.00 80.19 554 GLN A C 1
ATOM 4506 O O . GLN A 1 554 ? 2.978 18.701 1.000 1.00 80.19 554 GLN A O 1
ATOM 4511 N N . ALA A 1 555 ? 3.165 17.096 -0.557 1.00 73.94 555 ALA A N 1
ATOM 4512 C CA . ALA A 1 555 ? 2.415 16.098 0.197 1.00 73.94 555 ALA A CA 1
ATOM 4513 C C . ALA A 1 555 ? 3.228 15.513 1.366 1.00 73.94 555 ALA A C 1
ATOM 4515 O O . ALA A 1 555 ? 2.638 15.152 2.387 1.00 73.94 555 ALA A O 1
ATOM 4516 N N . HIS A 1 556 ? 4.561 15.460 1.263 1.00 77.56 556 HIS A N 1
ATOM 4517 C CA . HIS A 1 556 ? 5.428 14.775 2.228 1.00 77.56 556 HIS A CA 1
ATOM 4518 C C . HIS A 1 556 ? 5.284 15.278 3.676 1.00 77.56 556 HIS A C 1
ATOM 4520 O O . HIS A 1 556 ? 4.964 14.505 4.584 1.00 77.56 556 HIS A O 1
ATOM 4526 N N . ASP A 1 557 ? 5.499 16.574 3.905 1.00 74.62 557 ASP A N 1
ATOM 4527 C CA . ASP A 1 557 ? 5.443 17.166 5.245 1.00 74.62 557 ASP A CA 1
ATOM 4528 C C . ASP A 1 557 ? 4.099 16.923 5.942 1.00 74.62 557 ASP A C 1
ATOM 4530 O O . ASP A 1 557 ? 4.089 16.452 7.087 1.00 74.62 557 ASP A O 1
ATOM 4534 N N . PRO A 1 558 ? 2.943 17.184 5.302 1.00 75.81 558 PRO A N 1
ATOM 4535 C CA . PRO A 1 558 ? 1.677 16.890 5.940 1.00 75.81 558 PRO A CA 1
ATOM 4536 C C . PRO A 1 558 ? 1.442 15.379 6.107 1.00 75.81 558 PRO A C 1
ATOM 4538 O O . PRO A 1 558 ? 0.848 15.018 7.124 1.00 75.81 558 PRO A O 1
ATOM 4541 N N . MET A 1 559 ? 1.954 14.491 5.236 1.00 74.00 559 MET A N 1
ATOM 4542 C CA . MET A 1 559 ? 1.828 13.027 5.403 1.00 74.00 559 MET A CA 1
ATOM 4543 C C . MET A 1 559 ? 2.387 12.529 6.743 1.00 74.00 559 MET A C 1
ATOM 4545 O O . MET A 1 559 ? 1.769 11.669 7.366 1.00 74.00 559 MET A O 1
ATOM 4549 N N . THR A 1 560 ? 3.461 13.135 7.264 1.00 71.44 560 THR A N 1
ATOM 4550 C CA . THR A 1 560 ? 4.028 12.782 8.587 1.00 71.44 560 THR A CA 1
ATOM 4551 C C . THR A 1 560 ? 3.041 12.951 9.753 1.00 71.44 560 THR A C 1
ATOM 4553 O O . THR A 1 560 ? 3.205 12.332 10.804 1.00 71.44 560 THR A O 1
ATOM 4556 N N . LYS A 1 561 ? 2.018 13.799 9.578 1.00 72.00 561 LYS A N 1
ATOM 4557 C CA . LYS A 1 561 ? 0.987 14.129 10.577 1.00 72.00 561 LYS A CA 1
ATOM 4558 C C . LYS A 1 561 ? -0.406 13.659 10.155 1.00 72.00 561 LYS A C 1
ATOM 4560 O O . LYS A 1 561 ? -1.378 13.866 10.889 1.00 72.00 561 LYS A O 1
ATOM 4565 N N . MET A 1 562 ? -0.541 13.095 8.956 1.00 70.06 562 MET A N 1
ATOM 4566 C CA . MET A 1 562 ? -1.820 12.628 8.442 1.00 70.06 562 MET A CA 1
ATOM 4567 C C . MET A 1 562 ? -2.231 11.325 9.117 1.00 70.06 562 MET A C 1
ATOM 4569 O O . MET A 1 562 ? -1.413 10.480 9.461 1.00 70.06 562 MET A O 1
ATOM 4573 N N . ARG A 1 563 ? -3.547 11.154 9.263 1.00 64.06 563 ARG A N 1
ATOM 4574 C CA . ARG A 1 563 ? -4.137 9.869 9.640 1.00 64.06 563 ARG A CA 1
ATOM 4575 C C . ARG A 1 563 ? -4.276 8.960 8.415 1.00 64.06 563 ARG A C 1
ATOM 4577 O O . ARG A 1 563 ? -4.410 9.458 7.301 1.00 64.06 563 ARG A O 1
ATOM 4584 N N . LYS A 1 564 ? -4.360 7.647 8.627 1.00 64.00 564 LYS A N 1
ATOM 4585 C CA . LYS A 1 564 ? -4.393 6.594 7.603 1.00 64.00 564 LYS A CA 1
ATOM 4586 C C . LYS A 1 564 ? -5.414 6.827 6.493 1.00 64.00 564 LYS A C 1
ATOM 4588 O O . LYS A 1 564 ? -5.079 6.660 5.327 1.00 64.00 564 LYS A O 1
ATOM 4593 N N . HIS A 1 565 ? -6.630 7.266 6.818 1.00 57.16 565 HIS A N 1
ATOM 4594 C CA . HIS A 1 565 ? -7.638 7.582 5.797 1.00 57.16 565 HIS A CA 1
ATOM 4595 C C . HIS A 1 565 ? -7.214 8.762 4.907 1.00 57.16 565 HIS A C 1
ATOM 4597 O O . HIS A 1 565 ? -7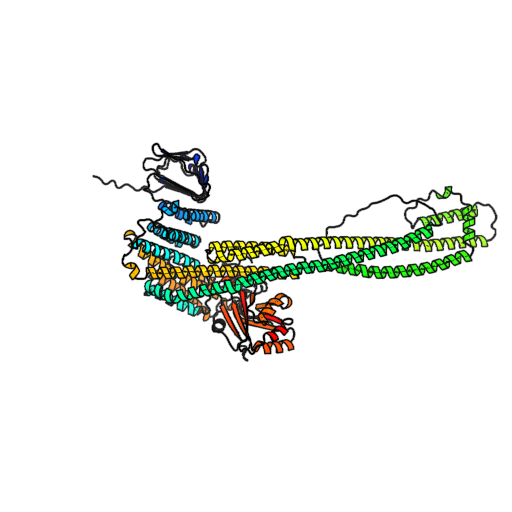.407 8.714 3.697 1.00 57.16 565 HIS A O 1
ATOM 4603 N N . LYS A 1 566 ? -6.570 9.797 5.470 1.00 65.56 566 LYS A N 1
ATOM 4604 C CA . LYS A 1 566 ? -5.997 10.899 4.680 1.00 65.56 566 LYS A CA 1
ATOM 4605 C C . LYS A 1 566 ? -4.797 10.432 3.863 1.00 65.56 566 LYS A C 1
ATOM 4607 O O . LYS A 1 566 ? -4.702 10.805 2.703 1.00 65.56 566 LYS A O 1
ATOM 4612 N N . LEU A 1 567 ? -3.940 9.580 4.432 1.00 68.50 567 LEU A N 1
ATOM 4613 C CA . LEU A 1 567 ? -2.839 8.949 3.697 1.00 68.50 567 LEU A CA 1
ATOM 4614 C C . LEU A 1 567 ? -3.354 8.119 2.515 1.00 68.50 567 LEU A C 1
ATOM 4616 O O . LEU A 1 567 ? -2.774 8.184 1.443 1.00 68.50 567 LEU A O 1
ATOM 4620 N N . SER A 1 568 ? -4.466 7.399 2.685 1.00 61.69 568 SER A N 1
ATOM 4621 C CA . SER A 1 568 ? -5.098 6.605 1.621 1.00 61.69 568 SER A CA 1
ATOM 4622 C C . SER A 1 568 ? -5.704 7.488 0.524 1.00 61.69 568 SER A C 1
ATOM 4624 O O . SER A 1 568 ? -5.598 7.162 -0.651 1.00 61.69 568 SER A O 1
ATOM 4626 N N . LEU A 1 569 ? -6.299 8.634 0.882 1.00 61.00 569 LEU A N 1
ATOM 4627 C CA . LEU A 1 569 ? -6.794 9.614 -0.095 1.00 61.00 569 LEU A CA 1
ATOM 4628 C C . LEU A 1 569 ? -5.653 10.259 -0.889 1.00 61.00 569 LEU A C 1
ATOM 4630 O O . LEU A 1 569 ? -5.763 10.406 -2.103 1.00 61.00 569 LEU A O 1
ATOM 4634 N N . VAL A 1 570 ? -4.557 10.619 -0.214 1.00 68.06 570 VAL A N 1
ATOM 4635 C CA . VAL A 1 570 ? -3.342 11.128 -0.869 1.00 68.06 570 VAL A CA 1
ATOM 4636 C C . VAL A 1 570 ? -2.746 10.061 -1.783 1.00 68.06 570 VAL A C 1
ATOM 4638 O O . VAL A 1 570 ? -2.447 10.353 -2.934 1.00 68.06 570 VAL A O 1
ATOM 4641 N N . HIS A 1 571 ? -2.645 8.817 -1.311 1.00 70.81 571 HIS A N 1
ATOM 4642 C CA . HIS A 1 571 ? -2.179 7.673 -2.096 1.00 70.81 571 HIS A CA 1
ATOM 4643 C C . HIS A 1 571 ? -3.013 7.457 -3.358 1.00 70.81 571 HIS A C 1
ATOM 4645 O O . HIS A 1 571 ? -2.453 7.398 -4.448 1.00 70.81 571 HIS A O 1
ATOM 4651 N N . TRP A 1 572 ? -4.342 7.437 -3.231 1.00 67.94 572 TRP A N 1
ATOM 4652 C CA . TRP A 1 572 ? -5.250 7.345 -4.373 1.00 67.94 572 TRP A CA 1
ATOM 4653 C C . TRP A 1 572 ? -5.071 8.515 -5.347 1.00 67.94 572 TRP A C 1
ATOM 4655 O O . TRP A 1 572 ? -4.977 8.298 -6.554 1.00 67.94 572 TRP A O 1
ATOM 4665 N N . GLY A 1 573 ? -4.977 9.746 -4.832 1.00 62.53 573 GLY A N 1
ATOM 4666 C CA . GLY A 1 573 ? -4.769 10.942 -5.649 1.00 62.53 573 GLY A CA 1
ATOM 4667 C C . GLY A 1 573 ? -3.470 10.875 -6.453 1.00 62.53 573 GLY A C 1
ATOM 4668 O O . GLY A 1 573 ? -3.486 11.080 -7.665 1.00 62.53 573 GLY A O 1
ATOM 4669 N N . ILE A 1 574 ? -2.363 10.507 -5.802 1.00 69.25 574 ILE A N 1
ATOM 4670 C CA . ILE A 1 574 ? -1.051 10.347 -6.442 1.00 69.25 574 ILE A CA 1
ATOM 4671 C C . ILE A 1 574 ? -1.073 9.192 -7.446 1.00 69.25 574 ILE A C 1
ATOM 4673 O O . ILE A 1 574 ? -0.619 9.358 -8.577 1.00 69.25 574 ILE A O 1
ATOM 4677 N N . GLY A 1 575 ? -1.644 8.042 -7.078 1.00 68.69 575 GLY A N 1
ATOM 4678 C CA . GLY A 1 575 ? -1.772 6.883 -7.960 1.00 68.69 575 GLY A CA 1
ATOM 4679 C C . GLY A 1 575 ? -2.560 7.200 -9.234 1.00 68.69 575 GLY A C 1
ATOM 4680 O O . GLY A 1 575 ? -2.141 6.821 -10.330 1.00 68.69 575 GLY A O 1
ATOM 4681 N N . ASN A 1 576 ? -3.654 7.957 -9.110 1.00 68.75 576 ASN A N 1
ATOM 4682 C CA . ASN A 1 576 ? -4.456 8.407 -10.244 1.00 68.75 576 ASN A CA 1
ATOM 4683 C C . ASN A 1 576 ? -3.684 9.392 -11.136 1.00 68.75 576 ASN A C 1
ATOM 4685 O O . ASN A 1 576 ? -3.656 9.217 -12.353 1.00 68.75 576 ASN A O 1
ATOM 4689 N N . SER A 1 577 ? -2.994 10.375 -10.546 1.00 69.62 577 SER A N 1
ATOM 4690 C CA . SER A 1 577 ? -2.132 11.302 -11.292 1.00 69.62 577 SER A CA 1
ATOM 4691 C C . SER A 1 577 ? -1.036 10.560 -12.060 1.00 69.62 577 SER A C 1
ATOM 4693 O O . SER A 1 577 ? -0.884 10.766 -13.262 1.00 69.62 577 SER A O 1
ATOM 4695 N N . LEU A 1 578 ? -0.333 9.625 -11.412 1.00 75.88 578 LEU A N 1
ATOM 4696 C CA . LEU A 1 578 ? 0.700 8.803 -12.047 1.00 75.88 578 LEU A CA 1
ATOM 4697 C C . LEU A 1 578 ? 0.145 7.955 -13.194 1.00 75.88 578 LEU A C 1
ATOM 4699 O O . LEU A 1 578 ? 0.785 7.845 -14.236 1.00 75.88 578 LEU A O 1
ATOM 4703 N N . ARG A 1 579 ? -1.040 7.353 -13.025 1.00 74.31 579 ARG A N 1
ATOM 4704 C CA . ARG A 1 579 ? -1.701 6.566 -14.078 1.00 74.31 579 ARG A CA 1
ATOM 4705 C C . ARG A 1 579 ? -2.078 7.434 -15.276 1.00 74.31 579 ARG A C 1
ATOM 4707 O O . ARG A 1 579 ? -1.802 7.040 -16.404 1.00 74.31 579 ARG A O 1
ATOM 4714 N N . ASN A 1 580 ? -2.655 8.609 -15.041 1.00 69.38 580 ASN A N 1
ATOM 4715 C CA . ASN A 1 580 ? -3.026 9.535 -16.112 1.00 69.38 580 ASN A CA 1
ATOM 4716 C C . ASN A 1 580 ? -1.794 9.989 -16.900 1.00 69.38 580 ASN A C 1
ATOM 4718 O O . ASN A 1 580 ? -1.809 9.978 -18.128 1.00 69.38 580 ASN A O 1
ATOM 4722 N N . ILE A 1 581 ? -0.706 10.307 -16.195 1.00 70.88 581 ILE A N 1
ATOM 4723 C CA . ILE A 1 581 ? 0.572 10.681 -16.805 1.00 70.88 581 ILE A CA 1
ATOM 4724 C C . ILE A 1 581 ? 1.156 9.516 -17.597 1.00 70.88 581 ILE A C 1
ATOM 4726 O O . ILE A 1 581 ? 1.583 9.708 -18.727 1.00 70.88 581 ILE A O 1
ATOM 4730 N N . GLN A 1 582 ? 1.139 8.301 -17.049 1.00 77.94 582 GLN A N 1
ATOM 4731 C CA . GLN A 1 582 ? 1.640 7.114 -17.739 1.00 77.94 582 GLN A CA 1
ATOM 4732 C C . GLN A 1 582 ? 0.868 6.836 -19.034 1.00 77.94 582 GLN A C 1
ATOM 4734 O O . GLN A 1 582 ? 1.494 6.574 -20.058 1.00 77.94 582 GLN A O 1
ATOM 4739 N N . VAL A 1 583 ? -0.468 6.919 -19.013 1.00 72.00 583 VAL A N 1
ATOM 4740 C CA . VAL A 1 583 ? -1.307 6.760 -20.214 1.00 72.00 583 VAL A CA 1
ATOM 4741 C C . VAL A 1 583 ? -0.975 7.840 -21.238 1.00 72.00 583 VAL A C 1
ATOM 4743 O O . VAL A 1 583 ? -0.708 7.523 -22.394 1.00 72.00 583 VAL A O 1
ATOM 4746 N N . TYR A 1 584 ? -0.916 9.099 -20.802 1.00 68.12 584 TYR A N 1
ATOM 4747 C CA . TYR A 1 584 ? -0.602 10.228 -21.673 1.00 68.12 584 TYR A CA 1
ATOM 4748 C C . TYR A 1 584 ? 0.796 10.099 -22.305 1.00 68.12 584 TYR A C 1
ATOM 4750 O O . TYR A 1 584 ? 0.936 10.220 -23.520 1.00 68.12 584 TYR A O 1
ATOM 4758 N N . LEU A 1 585 ? 1.823 9.760 -21.516 1.00 69.94 585 LEU A N 1
ATOM 4759 C CA . LEU A 1 585 ? 3.178 9.503 -22.014 1.00 69.94 585 LEU A CA 1
ATOM 4760 C C . LEU A 1 585 ? 3.210 8.312 -22.975 1.00 69.94 585 LEU A C 1
ATOM 4762 O O . LEU A 1 585 ? 3.885 8.385 -23.997 1.00 69.94 585 LEU A O 1
ATOM 4766 N N . SER A 1 586 ? 2.465 7.241 -22.690 1.00 68.94 586 SER A N 1
ATOM 4767 C CA . SER A 1 586 ? 2.424 6.044 -23.539 1.00 68.94 586 SER A CA 1
ATOM 4768 C C . SER A 1 586 ? 1.809 6.339 -24.904 1.00 68.94 586 SER A C 1
ATOM 4770 O O . SER A 1 586 ? 2.413 5.979 -25.908 1.00 68.94 586 SER A O 1
ATOM 4772 N N . MET A 1 587 ? 0.668 7.040 -24.943 1.00 64.94 587 MET A N 1
ATOM 4773 C CA . MET A 1 587 ? 0.008 7.455 -26.191 1.00 64.94 587 MET A CA 1
ATOM 4774 C C . MET A 1 587 ? 0.911 8.345 -27.044 1.00 64.94 587 MET A C 1
ATOM 4776 O O . MET A 1 587 ? 0.906 8.276 -28.265 1.00 64.94 587 MET A O 1
ATOM 4780 N N . MET A 1 588 ? 1.694 9.197 -26.392 1.00 64.25 588 MET A N 1
ATOM 4781 C CA . MET A 1 588 ? 2.535 10.160 -27.081 1.00 64.25 588 MET A CA 1
ATOM 4782 C C . MET A 1 588 ? 3.867 9.570 -27.561 1.00 64.25 588 MET A C 1
ATOM 4784 O O . MET A 1 588 ? 4.436 10.062 -28.526 1.00 64.25 588 MET A O 1
ATOM 4788 N N . THR A 1 589 ? 4.383 8.529 -26.905 1.00 65.56 589 THR A N 1
ATOM 4789 C CA . THR A 1 589 ? 5.713 7.957 -27.196 1.00 65.56 589 THR A CA 1
ATOM 4790 C C . THR A 1 589 ? 5.652 6.652 -27.988 1.00 65.56 589 THR A C 1
ATOM 4792 O O . THR A 1 589 ? 6.686 6.028 -28.203 1.00 65.56 589 THR A O 1
ATOM 4795 N N . GLU A 1 590 ? 4.472 6.252 -28.469 1.00 63.19 590 GLU A N 1
ATOM 4796 C CA . GLU A 1 590 ? 4.247 5.010 -29.224 1.00 63.19 590 GLU A CA 1
ATOM 4797 C C . GLU A 1 590 ? 5.158 4.870 -30.459 1.00 63.19 590 GLU A C 1
ATOM 4799 O O . GLU A 1 590 ? 5.658 3.781 -30.750 1.00 63.19 590 GLU A O 1
ATOM 4804 N N . ALA A 1 591 ? 5.472 5.984 -31.127 1.00 55.31 591 ALA A N 1
ATOM 4805 C CA . ALA A 1 591 ? 6.404 6.023 -32.257 1.00 55.31 591 ALA A CA 1
ATOM 4806 C C . ALA A 1 591 ? 7.878 5.748 -31.867 1.00 55.31 591 ALA A C 1
ATOM 4808 O O . ALA A 1 591 ? 8.704 5.476 -32.734 1.00 55.31 591 ALA A O 1
ATOM 4809 N N . PHE A 1 592 ? 8.212 5.770 -30.571 1.00 61.09 592 PHE A N 1
ATOM 4810 C CA . PHE A 1 592 ? 9.568 5.656 -30.021 1.00 61.09 592 PHE A CA 1
ATOM 4811 C C . PHE A 1 592 ? 9.679 4.476 -29.039 1.00 61.09 592 PHE A C 1
ATOM 4813 O O . PHE A 1 592 ? 10.069 4.648 -27.880 1.00 61.09 592 PHE A O 1
ATOM 4820 N N . LYS A 1 593 ? 9.350 3.258 -29.499 1.00 58.22 593 LYS A N 1
ATOM 4821 C CA . LYS A 1 593 ? 9.213 2.026 -28.681 1.00 58.22 593 LYS A CA 1
ATOM 4822 C C . LYS A 1 593 ? 10.306 1.809 -27.615 1.00 58.22 593 LYS A C 1
ATOM 4824 O O . LYS A 1 593 ? 9.998 1.424 -26.486 1.00 58.22 593 LYS A O 1
ATOM 4829 N N . GLY A 1 594 ? 11.575 2.085 -27.929 1.00 60.53 594 GLY A N 1
ATOM 4830 C CA . GLY A 1 594 ? 12.681 1.948 -26.967 1.00 60.53 594 GLY A CA 1
ATOM 4831 C C . GLY A 1 594 ? 12.607 2.941 -25.797 1.00 60.53 594 GLY A C 1
ATOM 4832 O O . GLY A 1 594 ? 12.770 2.565 -24.638 1.00 60.53 594 GLY A O 1
ATOM 4833 N N . LYS A 1 595 ? 12.292 4.209 -26.078 1.00 67.31 595 LYS A N 1
ATOM 4834 C CA . LYS A 1 595 ? 12.201 5.282 -25.072 1.00 67.31 595 LYS A CA 1
ATOM 4835 C C . LYS A 1 595 ? 10.869 5.251 -24.320 1.00 67.31 595 LYS A C 1
ATOM 4837 O O . LYS A 1 595 ? 10.841 5.550 -23.129 1.00 67.31 595 LYS A O 1
ATOM 4842 N N . GLN A 1 596 ? 9.795 4.812 -24.979 1.00 69.94 596 GLN A N 1
ATOM 4843 C CA . GLN A 1 596 ? 8.511 4.509 -24.340 1.00 69.94 596 GLN A CA 1
ATOM 4844 C C . GLN A 1 596 ? 8.690 3.486 -23.212 1.00 69.94 596 GLN A C 1
ATOM 4846 O O . GLN A 1 596 ? 8.213 3.702 -22.100 1.00 69.94 596 GLN A O 1
ATOM 4851 N N . THR A 1 597 ? 9.431 2.406 -23.476 1.00 69.75 597 THR A N 1
ATOM 4852 C CA . THR A 1 597 ? 9.708 1.362 -22.479 1.00 69.75 597 THR A CA 1
ATOM 4853 C C . THR A 1 597 ? 10.459 1.927 -21.269 1.00 69.75 597 THR A C 1
ATOM 4855 O O . THR A 1 597 ? 10.059 1.681 -20.133 1.00 69.75 597 THR A O 1
ATOM 4858 N N . LEU A 1 598 ? 11.490 2.753 -21.491 1.00 71.75 598 LEU A N 1
ATOM 4859 C CA . LEU A 1 598 ? 12.239 3.411 -20.409 1.00 71.75 598 LEU A CA 1
ATOM 4860 C C . LEU A 1 598 ? 11.357 4.350 -19.571 1.00 71.75 598 LEU A C 1
ATOM 4862 O O . LEU A 1 598 ? 11.372 4.275 -18.343 1.00 71.75 598 LEU A O 1
ATOM 4866 N N . LEU A 1 599 ? 10.531 5.185 -20.214 1.00 76.50 599 LEU A N 1
ATOM 4867 C CA . LEU A 1 599 ? 9.596 6.077 -19.519 1.00 76.50 599 LEU A CA 1
ATOM 4868 C C . LEU A 1 599 ? 8.580 5.298 -18.677 1.00 76.50 599 LEU A C 1
ATOM 4870 O O . LEU A 1 599 ? 8.346 5.650 -17.521 1.00 76.50 599 LEU A O 1
ATOM 4874 N N . ILE A 1 600 ? 8.002 4.224 -19.222 1.00 76.75 600 ILE A N 1
ATOM 4875 C CA . ILE A 1 600 ? 7.075 3.350 -18.490 1.00 76.75 600 ILE A CA 1
ATOM 4876 C C . ILE A 1 600 ? 7.766 2.740 -17.267 1.00 76.75 600 ILE A C 1
ATOM 4878 O O . ILE A 1 600 ? 7.194 2.756 -16.175 1.00 76.75 600 ILE A O 1
ATOM 4882 N N . THR A 1 601 ? 9.003 2.264 -17.418 1.00 75.19 601 THR A N 1
ATOM 4883 C CA . THR A 1 601 ? 9.802 1.722 -16.313 1.00 75.19 601 THR A CA 1
ATOM 4884 C C . THR A 1 601 ? 10.043 2.769 -15.227 1.00 75.19 601 THR A C 1
ATOM 4886 O O . THR A 1 601 ? 9.793 2.498 -14.052 1.00 75.19 601 THR A O 1
ATOM 4889 N N . HIS A 1 602 ? 10.449 3.991 -15.585 1.00 81.06 602 HIS A N 1
ATOM 4890 C CA . HIS A 1 602 ? 10.639 5.067 -14.608 1.00 81.06 602 HIS A CA 1
ATOM 4891 C C . HIS A 1 602 ? 9.336 5.438 -13.883 1.00 81.06 602 HIS A C 1
ATOM 4893 O O . HIS A 1 602 ? 9.343 5.619 -12.666 1.00 81.06 602 HIS A O 1
ATOM 4899 N N . MET A 1 603 ? 8.201 5.476 -14.588 1.00 81.56 603 MET A N 1
ATOM 4900 C CA . MET A 1 603 ? 6.890 5.739 -13.982 1.00 81.56 603 MET A CA 1
ATOM 4901 C C . MET A 1 603 ? 6.445 4.623 -13.028 1.00 81.56 603 MET A C 1
ATOM 4903 O O . MET A 1 603 ? 5.886 4.905 -11.966 1.00 81.56 603 MET A O 1
ATOM 4907 N N . ASN A 1 604 ? 6.711 3.360 -13.370 1.00 77.75 604 ASN A N 1
ATOM 4908 C CA . ASN A 1 604 ? 6.436 2.226 -12.488 1.00 77.75 604 ASN A CA 1
ATOM 4909 C C . ASN A 1 604 ? 7.321 2.271 -11.233 1.00 77.75 604 ASN A C 1
ATOM 4911 O O . ASN A 1 604 ? 6.820 2.040 -10.133 1.00 77.75 604 ASN A O 1
ATOM 4915 N N . ASN A 1 605 ? 8.598 2.643 -11.373 1.00 80.56 605 ASN A N 1
ATOM 4916 C CA . ASN A 1 605 ? 9.499 2.840 -10.235 1.00 80.56 605 ASN A CA 1
ATOM 4917 C C . ASN A 1 605 ? 9.009 3.971 -9.322 1.00 80.56 605 ASN A C 1
ATOM 4919 O O . ASN A 1 605 ? 8.987 3.801 -8.103 1.00 80.56 605 ASN A O 1
ATOM 4923 N N . LEU A 1 606 ? 8.550 5.090 -9.897 1.00 84.81 606 LEU A N 1
ATOM 4924 C CA . LEU A 1 606 ? 7.979 6.199 -9.131 1.00 84.81 606 LEU A CA 1
ATOM 4925 C C . LEU A 1 606 ? 6.740 5.751 -8.349 1.00 84.81 606 LEU A C 1
ATOM 4927 O O . LEU A 1 606 ? 6.627 6.034 -7.158 1.00 84.81 606 LEU A O 1
ATOM 4931 N N . ARG A 1 607 ? 5.829 5.009 -8.992 1.00 82.12 607 ARG A N 1
ATOM 4932 C CA . ARG A 1 607 ? 4.640 4.457 -8.328 1.00 82.12 607 ARG A CA 1
ATOM 4933 C C . ARG A 1 607 ? 5.023 3.548 -7.166 1.00 82.12 607 ARG A C 1
ATOM 4935 O O . ARG A 1 607 ? 4.560 3.773 -6.054 1.00 82.12 607 ARG A O 1
ATOM 4942 N N . ALA A 1 608 ? 5.911 2.588 -7.402 1.00 77.69 608 ALA A N 1
ATOM 4943 C CA . ALA A 1 608 ? 6.348 1.662 -6.367 1.00 77.69 608 ALA A CA 1
ATOM 4944 C C . ALA A 1 608 ? 7.013 2.405 -5.186 1.00 77.69 608 ALA A C 1
ATOM 4946 O O . ALA A 1 608 ? 6.813 2.034 -4.025 1.00 77.69 608 ALA A O 1
ATOM 4947 N N . ALA A 1 609 ? 7.771 3.479 -5.453 1.00 82.00 609 ALA A N 1
ATOM 4948 C CA . ALA A 1 609 ? 8.402 4.292 -4.412 1.00 82.00 609 ALA A CA 1
ATOM 4949 C C . ALA A 1 609 ? 7.351 5.032 -3.569 1.00 82.00 609 ALA A C 1
ATOM 4951 O O . ALA A 1 609 ? 7.445 5.049 -2.340 1.00 82.00 609 ALA A O 1
ATOM 4952 N N . MET A 1 610 ? 6.309 5.571 -4.211 1.00 82.00 610 MET A N 1
ATOM 4953 C CA . MET A 1 610 ? 5.182 6.217 -3.532 1.00 82.00 610 MET A CA 1
ATOM 4954 C C . MET A 1 610 ? 4.349 5.233 -2.708 1.00 82.00 610 MET A C 1
ATOM 4956 O O . MET A 1 610 ? 4.012 5.536 -1.563 1.00 82.00 610 MET A O 1
ATOM 4960 N N . ASP A 1 611 ? 4.064 4.044 -3.240 1.00 78.44 611 ASP A N 1
ATOM 4961 C CA . ASP A 1 611 ? 3.359 2.981 -2.516 1.00 78.44 611 ASP A CA 1
ATOM 4962 C C . ASP A 1 611 ? 4.142 2.572 -1.263 1.00 78.44 611 ASP A C 1
ATOM 4964 O O . ASP A 1 611 ? 3.592 2.466 -0.165 1.00 78.44 611 ASP A O 1
ATOM 4968 N N . THR A 1 612 ? 5.462 2.425 -1.402 1.00 78.00 612 THR A N 1
ATOM 4969 C CA . THR A 1 612 ? 6.366 2.133 -0.285 1.00 78.00 612 THR A CA 1
ATOM 4970 C C . THR A 1 612 ? 6.357 3.264 0.747 1.00 78.00 612 THR A C 1
ATOM 4972 O O . THR A 1 612 ? 6.228 3.001 1.944 1.00 78.00 612 THR A O 1
ATOM 4975 N N . GLN A 1 613 ? 6.419 4.528 0.310 1.00 82.94 613 GLN A N 1
ATOM 4976 C CA . GLN A 1 613 ? 6.358 5.694 1.197 1.00 82.94 613 GLN A CA 1
ATOM 4977 C C . GLN A 1 613 ? 5.058 5.730 2.008 1.00 82.94 613 GLN A C 1
ATOM 4979 O O . GLN A 1 613 ? 5.085 5.906 3.228 1.00 82.94 613 GLN A O 1
ATOM 4984 N N . VAL A 1 614 ? 3.918 5.552 1.335 1.00 77.81 614 VAL A N 1
ATOM 4985 C CA . VAL A 1 614 ? 2.592 5.529 1.958 1.00 77.81 614 VAL A CA 1
ATOM 4986 C C . VAL A 1 614 ? 2.509 4.392 2.966 1.00 77.81 614 VAL A C 1
ATOM 4988 O O . VAL A 1 614 ? 2.080 4.626 4.096 1.00 77.81 614 VAL A O 1
ATOM 4991 N N . ASN A 1 615 ? 2.955 3.190 2.600 1.00 76.88 615 ASN A N 1
ATOM 4992 C CA . ASN A 1 615 ? 2.927 2.035 3.493 1.00 76.88 615 ASN A CA 1
ATOM 4993 C C . ASN A 1 615 ? 3.775 2.272 4.746 1.00 76.88 615 ASN A C 1
ATOM 4995 O O . ASN A 1 615 ? 3.315 1.987 5.853 1.00 76.88 615 ASN A O 1
ATOM 4999 N N . ILE A 1 616 ? 4.969 2.860 4.612 1.00 77.69 616 ILE A N 1
ATOM 5000 C CA . ILE A 1 616 ? 5.798 3.203 5.775 1.00 77.69 616 ILE A CA 1
ATOM 5001 C C . ILE A 1 616 ? 5.117 4.277 6.623 1.00 77.69 616 ILE A C 1
ATOM 5003 O O . ILE A 1 616 ? 5.054 4.118 7.836 1.00 77.69 616 ILE A O 1
ATOM 5007 N N . PHE A 1 617 ? 4.535 5.328 6.038 1.00 80.19 617 PHE A N 1
ATOM 5008 C CA . PHE A 1 617 ? 3.797 6.328 6.821 1.00 80.19 617 PHE A CA 1
ATOM 5009 C C . PHE A 1 617 ? 2.606 5.737 7.574 1.00 80.19 617 PHE A C 1
ATOM 5011 O O . PHE A 1 617 ? 2.396 6.067 8.743 1.00 80.19 617 PHE A O 1
ATOM 5018 N N . GLN A 1 618 ? 1.852 4.836 6.941 1.00 77.06 618 GLN A N 1
ATOM 5019 C CA . GLN A 1 618 ? 0.763 4.129 7.607 1.00 77.06 618 GLN A CA 1
ATOM 5020 C C . GLN A 1 618 ? 1.286 3.310 8.793 1.00 77.06 618 GLN A C 1
ATOM 5022 O O . GLN A 1 618 ? 0.699 3.387 9.870 1.00 77.06 618 GLN A O 1
ATOM 5027 N N . LYS A 1 619 ? 2.412 2.599 8.634 1.00 76.75 619 LYS A N 1
ATOM 5028 C CA . LYS A 1 619 ? 3.075 1.859 9.721 1.00 76.75 619 LYS A CA 1
ATOM 5029 C C . LYS A 1 619 ? 3.591 2.761 10.837 1.00 76.75 619 LYS A C 1
ATOM 5031 O O . LYS A 1 619 ? 3.393 2.447 12.003 1.00 76.75 619 LYS A O 1
ATOM 5036 N N . LEU A 1 620 ? 4.212 3.889 10.501 1.00 79.50 620 LEU A N 1
ATOM 5037 C CA . LEU A 1 620 ? 4.717 4.857 11.474 1.00 79.50 620 LEU A CA 1
ATOM 5038 C C . LEU A 1 620 ? 3.591 5.428 12.332 1.00 79.50 620 LEU A C 1
ATOM 5040 O O . LEU A 1 620 ? 3.729 5.529 13.553 1.00 79.50 620 LEU A O 1
ATOM 5044 N N . GLN A 1 621 ? 2.469 5.788 11.705 1.00 77.81 621 GLN A N 1
ATOM 5045 C CA . GLN A 1 621 ? 1.299 6.258 12.436 1.00 77.81 621 GLN A CA 1
ATOM 5046 C C . GLN A 1 621 ? 0.768 5.159 13.359 1.00 77.81 621 GLN A C 1
ATOM 5048 O O . GLN A 1 621 ? 0.439 5.397 14.513 1.00 77.81 621 GLN A O 1
ATOM 5053 N N . ASP A 1 622 ? 0.735 3.941 12.853 1.00 74.44 622 ASP A N 1
ATOM 5054 C CA . ASP A 1 622 ? 0.279 2.769 13.566 1.00 74.44 622 ASP A CA 1
ATOM 5055 C C . ASP A 1 622 ? 1.174 2.398 14.771 1.00 74.44 622 ASP A C 1
ATOM 5057 O O . ASP A 1 622 ? 0.649 2.031 15.823 1.00 74.44 622 ASP A O 1
ATOM 5061 N N . TYR A 1 623 ? 2.501 2.521 14.658 1.00 77.31 623 TYR A N 1
ATOM 5062 C CA . TYR A 1 623 ? 3.427 2.381 15.788 1.00 77.31 623 TYR A CA 1
ATOM 5063 C C . TYR A 1 623 ? 3.263 3.517 16.794 1.00 77.31 623 TYR A C 1
ATOM 5065 O O . TYR A 1 623 ? 3.312 3.280 17.998 1.00 77.31 623 TYR A O 1
ATOM 5073 N N . THR A 1 624 ? 3.021 4.740 16.313 1.00 78.69 624 THR A N 1
ATOM 5074 C CA . THR A 1 624 ? 2.734 5.892 17.180 1.00 78.69 624 THR A CA 1
ATOM 5075 C C . THR A 1 624 ? 1.458 5.643 17.986 1.00 78.69 624 THR A C 1
ATOM 5077 O O . THR A 1 624 ? 1.480 5.767 19.207 1.00 78.69 624 THR A O 1
ATOM 5080 N N . ASP A 1 625 ? 0.380 5.194 17.330 1.00 73.56 625 ASP A N 1
ATOM 5081 C CA . ASP A 1 625 ? -0.883 4.835 17.981 1.00 73.56 625 ASP A CA 1
ATOM 5082 C C . ASP A 1 625 ? -0.664 3.722 19.033 1.00 73.56 625 ASP A C 1
ATOM 5084 O O . ASP A 1 625 ? -1.201 3.786 20.138 1.00 73.56 625 ASP A O 1
ATOM 5088 N N . GLN A 1 626 ? 0.153 2.707 18.723 1.00 73.75 626 GLN A N 1
ATOM 5089 C CA . GLN A 1 626 ? 0.483 1.627 19.664 1.00 73.75 626 GLN A CA 1
ATOM 5090 C C . GLN A 1 626 ? 1.306 2.110 20.862 1.00 73.75 626 GLN A C 1
ATOM 5092 O O . GLN A 1 626 ? 1.012 1.715 21.989 1.00 73.75 626 GLN A O 1
ATOM 5097 N N . SER A 1 627 ? 2.298 2.972 20.637 1.00 76.25 627 SER A N 1
ATOM 5098 C CA . SER A 1 627 ? 3.118 3.561 21.700 1.00 76.25 627 SER A CA 1
ATOM 5099 C C . SER A 1 627 ? 2.250 4.370 22.666 1.00 76.25 627 SER A C 1
ATOM 5101 O O . SER A 1 627 ? 2.248 4.116 23.868 1.00 76.25 627 SER A O 1
ATOM 5103 N N . THR A 1 628 ? 1.395 5.246 22.131 1.00 76.31 628 THR A N 1
ATOM 5104 C CA . THR A 1 628 ? 0.432 6.025 22.917 1.00 76.31 628 THR A CA 1
ATOM 5105 C C . THR A 1 628 ? -0.549 5.132 23.685 1.00 76.31 628 THR A C 1
ATOM 5107 O O . THR A 1 628 ? -0.836 5.386 24.853 1.00 76.31 628 THR A O 1
ATOM 5110 N N . MET A 1 629 ? -1.040 4.046 23.078 1.00 78.00 629 MET A N 1
ATOM 5111 C CA . MET A 1 629 ? -1.887 3.076 23.778 1.00 78.00 629 MET A CA 1
ATOM 5112 C C . MET A 1 629 ? -1.157 2.446 24.973 1.00 78.00 629 MET A C 1
ATOM 5114 O O . MET A 1 629 ? -1.750 2.336 26.044 1.00 78.00 629 MET A O 1
ATOM 5118 N N . ILE A 1 630 ? 0.108 2.045 24.807 1.00 73.00 630 ILE A N 1
ATOM 5119 C CA . ILE A 1 630 ? 0.927 1.439 25.869 1.00 73.00 630 ILE A CA 1
ATOM 5120 C C . ILE A 1 630 ? 1.175 2.433 27.010 1.00 73.00 630 ILE A C 1
ATOM 5122 O O . ILE A 1 630 ? 1.056 2.057 28.176 1.00 73.00 630 ILE A O 1
ATOM 5126 N N . GLU A 1 631 ? 1.456 3.700 26.695 1.00 74.31 631 GLU A N 1
ATOM 5127 C CA . GLU A 1 631 ? 1.588 4.769 27.692 1.00 74.31 631 GLU A CA 1
ATOM 5128 C C . GLU A 1 631 ? 0.307 4.911 28.521 1.00 74.31 631 GLU A C 1
ATOM 5130 O O . GLU A 1 631 ? 0.347 4.824 29.749 1.00 74.31 631 GLU A O 1
ATOM 5135 N N . TYR A 1 632 ? -0.852 5.009 27.864 1.00 73.56 632 TYR A N 1
ATOM 5136 C CA . TYR A 1 632 ? -2.122 5.100 28.578 1.00 73.56 632 TYR A CA 1
ATOM 5137 C C . TYR A 1 632 ? -2.465 3.826 29.355 1.00 73.56 632 TYR A C 1
ATOM 5139 O O . TYR A 1 632 ? -3.015 3.918 30.449 1.00 73.56 632 TYR A O 1
ATOM 5147 N N . MET A 1 633 ? -2.129 2.642 28.832 1.00 71.38 633 MET A N 1
ATOM 5148 C CA . MET A 1 633 ? -2.280 1.375 29.555 1.00 71.38 633 MET A CA 1
ATOM 5149 C C . MET A 1 633 ? -1.437 1.342 30.834 1.00 71.38 633 MET A C 1
ATOM 5151 O O . MET A 1 633 ? -1.889 0.840 31.863 1.00 71.38 633 MET A O 1
ATOM 5155 N N . HIS A 1 634 ? -0.221 1.881 30.791 1.00 73.12 634 HIS A N 1
ATOM 5156 C CA . HIS A 1 634 ? 0.613 2.022 31.976 1.00 73.12 634 HIS A CA 1
ATOM 5157 C C . HIS A 1 634 ? -0.023 2.990 32.984 1.00 73.12 634 HIS A C 1
ATOM 5159 O O . HIS A 1 634 ? -0.083 2.695 34.178 1.00 73.12 634 HIS A O 1
ATOM 5165 N N . ASP A 1 635 ? -0.547 4.125 32.524 1.00 72.44 635 ASP A N 1
ATOM 5166 C CA . ASP A 1 635 ? -1.180 5.111 33.404 1.00 72.44 635 ASP A CA 1
ATOM 5167 C C . ASP A 1 635 ? -2.418 4.543 34.115 1.00 72.44 635 ASP A C 1
ATOM 5169 O O . ASP A 1 635 ? -2.561 4.714 35.326 1.00 72.44 635 ASP A O 1
ATOM 5173 N N . ILE A 1 636 ? -3.262 3.776 33.411 1.00 70.19 636 ILE A N 1
ATOM 5174 C CA . ILE A 1 636 ? -4.425 3.088 34.008 1.00 70.19 636 ILE A CA 1
ATOM 5175 C C . ILE A 1 636 ? -4.058 1.827 34.803 1.00 70.19 636 ILE A C 1
ATOM 5177 O O . ILE A 1 636 ? -4.936 1.163 35.341 1.00 70.19 636 ILE A O 1
ATOM 5181 N N . THR A 1 637 ? -2.792 1.432 34.877 1.00 67.25 637 THR A N 1
ATOM 5182 C CA . THR A 1 637 ? -2.371 0.287 35.705 1.00 67.25 637 THR A CA 1
ATOM 5183 C C . THR A 1 637 ? -1.493 0.707 36.878 1.00 67.25 637 THR A C 1
ATOM 5185 O O . THR A 1 637 ? -1.290 -0.082 37.807 1.00 67.25 637 THR A O 1
ATOM 5188 N N . ASN A 1 638 ? -1.038 1.962 36.897 1.00 65.94 638 ASN A N 1
ATOM 5189 C CA . ASN A 1 638 ? -0.235 2.527 37.967 1.00 65.94 638 ASN A CA 1
ATOM 5190 C C . ASN A 1 638 ? -1.079 2.765 39.238 1.00 65.94 638 ASN A C 1
ATOM 5192 O O . ASN A 1 638 ? -1.920 3.664 39.231 1.00 65.94 638 ASN A O 1
ATOM 5196 N N . PRO A 1 639 ? -0.835 2.038 40.350 1.00 57.75 639 PRO A N 1
ATOM 5197 C CA . PRO A 1 639 ? -1.608 2.169 41.588 1.00 57.75 639 PRO A CA 1
ATOM 5198 C C . PRO A 1 639 ? -1.616 3.588 42.182 1.00 57.75 639 PRO A C 1
ATOM 5200 O O . PRO A 1 639 ? -2.611 3.961 42.798 1.00 57.75 639 PRO A O 1
ATOM 5203 N N . ASP A 1 640 ? -0.583 4.401 41.946 1.00 59.38 640 ASP A N 1
ATOM 5204 C CA . ASP A 1 640 ? -0.501 5.772 42.474 1.00 59.38 640 ASP A CA 1
ATOM 5205 C C . ASP A 1 640 ? -1.492 6.731 41.798 1.00 59.38 640 ASP A C 1
ATOM 5207 O O . ASP A 1 640 ? -1.952 7.702 42.406 1.00 59.38 640 ASP A O 1
ATOM 5211 N N . TYR A 1 641 ? -1.886 6.428 40.557 1.00 55.31 641 TYR A N 1
ATOM 5212 C CA . TYR A 1 641 ? -2.886 7.188 39.806 1.00 55.31 641 TYR A CA 1
ATOM 5213 C C . TYR A 1 641 ? -4.317 6.955 40.349 1.00 55.31 641 TYR A C 1
ATOM 5215 O O . TYR A 1 641 ? -5.217 7.764 40.121 1.00 55.31 641 TYR A O 1
ATOM 5223 N N . PHE A 1 642 ? -4.535 5.880 41.126 1.00 53.53 642 PHE A N 1
ATOM 5224 C CA . PHE A 1 642 ? -5.852 5.396 41.574 1.00 53.53 642 PHE A CA 1
ATOM 5225 C C . PHE A 1 642 ? -6.315 5.868 42.950 1.00 53.53 642 PHE A C 1
ATOM 5227 O O . PHE A 1 642 ? -7.430 5.530 43.353 1.00 53.53 642 PHE A O 1
ATOM 5234 N N . ASN A 1 643 ? -5.535 6.681 43.664 1.00 54.41 643 ASN A N 1
ATOM 5235 C CA . ASN A 1 643 ? -5.844 7.086 45.044 1.00 54.41 643 ASN A CA 1
ATOM 5236 C C . ASN A 1 643 ? -7.205 7.804 45.228 1.00 54.41 643 ASN A C 1
ATOM 5238 O O . ASN A 1 643 ? -7.642 8.006 46.358 1.00 54.41 643 ASN A O 1
ATOM 5242 N N . LYS A 1 644 ? -7.899 8.179 44.141 1.00 62.66 644 LYS A N 1
ATOM 5243 C CA . LYS A 1 644 ? -9.221 8.833 44.160 1.00 62.66 644 LYS A CA 1
ATOM 5244 C C . LYS A 1 644 ? -10.382 7.964 43.649 1.00 62.66 644 LYS A C 1
ATOM 5246 O O . LYS A 1 644 ? -11.526 8.393 43.782 1.00 62.66 644 LYS A O 1
ATOM 5251 N N . GLY A 1 645 ? -10.130 6.769 43.103 1.00 72.06 645 GLY A N 1
ATOM 5252 C CA . GLY A 1 645 ? -11.163 5.891 42.529 1.00 72.06 645 GLY A CA 1
ATOM 5253 C C . GLY A 1 645 ? -11.883 6.462 41.292 1.00 72.06 645 GLY A C 1
ATOM 5254 O O . GLY A 1 645 ? -11.546 7.531 40.788 1.00 72.06 645 GLY A O 1
ATOM 5255 N N . TYR A 1 646 ? -12.884 5.735 40.788 1.00 80.25 646 TYR A N 1
ATOM 5256 C CA . TYR A 1 646 ? -13.754 6.169 39.683 1.00 80.25 646 TYR A CA 1
ATOM 5257 C C . TYR A 1 646 ? -15.008 6.893 40.201 1.00 80.25 646 TYR A C 1
ATOM 5259 O O . TYR A 1 646 ? -15.374 6.698 41.362 1.00 80.25 646 TYR A O 1
ATOM 5267 N N . PRO A 1 647 ? -15.717 7.672 39.357 1.00 83.75 647 PRO A N 1
ATOM 5268 C CA . PRO A 1 647 ? -17.044 8.171 39.709 1.00 83.75 647 PRO A CA 1
ATOM 5269 C C . PRO A 1 647 ? -17.970 6.998 40.066 1.00 83.75 647 PRO A C 1
ATOM 5271 O O . PRO A 1 647 ? -17.961 5.969 39.379 1.00 83.75 647 PRO A O 1
ATOM 5274 N N . ALA A 1 648 ? -18.763 7.132 41.132 1.00 83.00 648 ALA A N 1
ATOM 5275 C CA . ALA A 1 648 ? -19.579 6.040 41.678 1.00 83.00 648 ALA A CA 1
ATOM 5276 C C . ALA A 1 648 ? -20.532 5.436 40.629 1.00 83.00 648 ALA A C 1
ATOM 5278 O O . ALA A 1 648 ? -20.733 4.224 40.562 1.00 83.00 648 ALA A O 1
ATOM 5279 N N . GLU A 1 649 ? -21.068 6.276 39.747 1.00 82.50 649 GLU A N 1
ATOM 5280 C CA . GLU A 1 649 ? -21.957 5.900 38.651 1.00 82.50 649 GLU A CA 1
ATOM 5281 C C . GLU A 1 649 ? -21.268 5.153 37.496 1.00 82.50 649 GLU A C 1
ATOM 5283 O O . GLU A 1 649 ? -21.953 4.638 36.612 1.00 82.50 649 GLU A O 1
ATOM 5288 N N . MET A 1 650 ? -19.934 5.092 37.469 1.00 82.12 650 MET A N 1
ATOM 5289 C CA . MET A 1 650 ? -19.152 4.395 36.439 1.00 82.12 650 MET A CA 1
ATOM 5290 C C . MET A 1 650 ? -18.426 3.158 36.970 1.00 82.12 650 MET A C 1
ATOM 5292 O O . MET A 1 650 ? -17.948 2.358 36.173 1.00 82.12 650 MET A O 1
ATOM 5296 N N . GLN A 1 651 ? -18.383 2.952 38.288 1.00 80.88 651 GLN A N 1
ATOM 5297 C CA . GLN A 1 651 ? -17.561 1.915 38.917 1.00 80.88 651 GLN A CA 1
ATOM 5298 C C . GLN A 1 651 ? -17.845 0.495 38.388 1.00 80.88 651 GLN A C 1
ATOM 5300 O O . GLN A 1 651 ? -16.914 -0.252 38.119 1.00 80.88 651 GLN A O 1
ATOM 5305 N N . LYS A 1 652 ? -19.117 0.145 38.141 1.00 77.75 652 LYS A N 1
ATOM 5306 C CA . LYS A 1 652 ? -19.511 -1.159 37.558 1.00 77.75 652 LYS A CA 1
ATOM 5307 C C . LYS A 1 652 ? -19.141 -1.329 36.084 1.00 77.75 652 LYS A C 1
ATOM 5309 O O . LYS A 1 652 ? -19.097 -2.447 35.582 1.00 77.75 652 LYS A O 1
ATOM 5314 N N . ASP A 1 653 ? -18.967 -0.227 35.365 1.00 81.12 653 ASP A N 1
ATOM 5315 C CA . ASP A 1 653 ? -18.639 -0.263 33.944 1.00 81.12 653 ASP A CA 1
ATOM 5316 C C . ASP A 1 653 ? -17.121 -0.290 33.714 1.00 81.12 653 ASP A C 1
ATOM 5318 O O . ASP A 1 653 ? -16.687 -0.748 32.665 1.00 81.12 653 ASP A O 1
ATOM 5322 N N . VAL A 1 654 ? -16.314 0.097 34.708 1.00 75.69 654 VAL A N 1
ATOM 5323 C CA . VAL A 1 654 ? -14.842 0.011 34.667 1.00 75.69 654 VAL A CA 1
ATOM 5324 C C . VAL A 1 654 ? -14.364 -1.427 34.505 1.00 75.69 654 VAL A C 1
ATOM 5326 O O . VAL A 1 654 ? -13.547 -1.687 33.633 1.00 75.69 654 VAL A O 1
ATOM 5329 N N . GLU A 1 655 ? -14.921 -2.373 35.266 1.00 74.75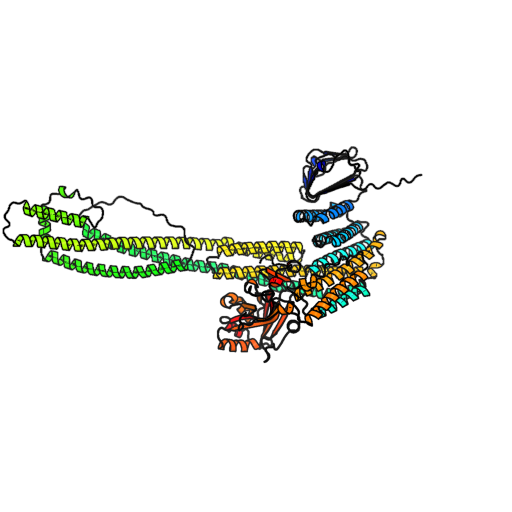 655 GLU A N 1
ATOM 5330 C CA . GLU A 1 655 ? -14.568 -3.796 35.132 1.00 74.75 655 GLU A CA 1
ATOM 5331 C C . GLU A 1 655 ? -14.814 -4.305 33.702 1.00 74.75 655 GLU A C 1
ATOM 5333 O O . GLU A 1 655 ? -14.061 -5.126 33.181 1.00 74.75 655 GLU A O 1
ATOM 5338 N N . LYS A 1 656 ? -15.846 -3.781 33.025 1.00 81.81 656 LYS A N 1
ATOM 5339 C CA . LYS A 1 656 ? -16.107 -4.101 31.615 1.00 81.81 656 LYS A CA 1
ATOM 5340 C C . LYS A 1 656 ? -15.063 -3.484 30.691 1.00 81.81 656 LYS A C 1
ATOM 5342 O O . LYS A 1 656 ? -14.690 -4.129 29.720 1.00 81.81 656 LYS A O 1
ATOM 5347 N N . LEU A 1 657 ? -14.612 -2.259 30.966 1.00 82.62 657 LEU A N 1
ATOM 5348 C CA . LEU A 1 657 ? -13.554 -1.606 30.192 1.00 82.62 657 LEU A CA 1
ATOM 5349 C C . LEU A 1 657 ? -12.229 -2.373 30.308 1.00 82.62 657 LEU A C 1
ATOM 5351 O O . LEU A 1 657 ? -11.607 -2.644 29.283 1.00 82.62 657 LEU A O 1
ATOM 5355 N N . ASP A 1 658 ? -11.861 -2.827 31.509 1.00 77.00 658 ASP A N 1
ATOM 5356 C CA . ASP A 1 658 ? -10.679 -3.674 31.716 1.00 77.00 658 ASP A CA 1
ATOM 5357 C C . ASP A 1 658 ? -10.758 -4.969 30.899 1.00 77.00 658 ASP A C 1
ATOM 5359 O O . ASP A 1 658 ? -9.806 -5.326 30.199 1.00 77.00 658 ASP A O 1
ATOM 5363 N N . LEU A 1 659 ? -11.916 -5.643 30.932 1.00 77.56 659 LEU A N 1
ATOM 5364 C CA . LEU A 1 659 ? -12.172 -6.839 30.125 1.00 77.56 659 LEU A CA 1
ATOM 5365 C C . LEU A 1 659 ? -12.087 -6.548 28.621 1.00 77.56 659 LEU A C 1
ATOM 5367 O O . LEU A 1 659 ? -11.528 -7.357 27.879 1.00 77.56 659 LEU A O 1
ATOM 5371 N N . MET A 1 660 ? -12.603 -5.404 28.160 1.00 83.00 660 MET A N 1
ATOM 5372 C CA . MET A 1 660 ? -12.501 -4.994 26.757 1.00 83.00 660 MET A CA 1
ATOM 5373 C C . MET A 1 660 ? -11.043 -4.767 26.338 1.00 83.00 660 MET A C 1
ATOM 5375 O O . MET A 1 660 ? -10.663 -5.224 25.263 1.00 83.00 660 MET A O 1
ATOM 5379 N N . ILE A 1 661 ? -10.210 -4.129 27.170 1.00 80.00 661 ILE A N 1
ATOM 5380 C CA . ILE A 1 661 ? -8.774 -3.957 26.883 1.00 80.00 661 ILE A CA 1
ATOM 5381 C C . ILE A 1 661 ? -8.102 -5.320 26.735 1.00 80.00 661 ILE A C 1
ATOM 5383 O O . ILE A 1 661 ? -7.470 -5.582 25.712 1.00 80.00 661 ILE A O 1
ATOM 5387 N N . SER A 1 662 ? -8.268 -6.211 27.717 1.00 75.94 662 SER A N 1
ATOM 5388 C CA . SER A 1 662 ? -7.654 -7.541 27.665 1.00 75.94 662 SER A CA 1
ATOM 5389 C C . SER A 1 662 ? -8.143 -8.345 26.451 1.00 75.94 662 SER A C 1
ATOM 5391 O O . SER A 1 662 ? -7.346 -9.008 25.787 1.00 75.94 662 SER A O 1
ATOM 5393 N N . SER A 1 663 ? -9.431 -8.234 26.109 1.00 78.75 663 SER A N 1
ATOM 5394 C CA . SER A 1 663 ? -10.017 -8.846 24.912 1.00 78.75 663 SER A CA 1
ATOM 5395 C C . SER A 1 663 ? -9.410 -8.286 23.621 1.00 78.75 663 SER A C 1
ATOM 5397 O O . SER A 1 663 ? -9.083 -9.051 22.716 1.00 78.75 663 SER A O 1
ATOM 5399 N N . ASN A 1 664 ? -9.223 -6.969 23.521 1.00 80.69 664 ASN A N 1
ATOM 5400 C CA . ASN A 1 664 ? -8.640 -6.324 22.343 1.00 80.69 664 ASN A CA 1
ATOM 5401 C C . ASN A 1 664 ? -7.161 -6.690 22.161 1.00 80.69 664 ASN A C 1
ATOM 5403 O O . ASN A 1 664 ? -6.720 -6.921 21.037 1.00 80.69 664 ASN A O 1
ATOM 5407 N N . LEU A 1 665 ? -6.396 -6.799 23.252 1.00 76.56 665 LEU A N 1
ATOM 5408 C CA . LEU A 1 665 ? -5.011 -7.279 23.203 1.00 76.56 665 LEU A CA 1
ATOM 5409 C C . LEU A 1 665 ? -4.949 -8.726 22.714 1.00 76.56 665 LEU A C 1
ATOM 5411 O O . LEU A 1 665 ? -4.158 -9.044 21.827 1.00 76.56 665 LEU A O 1
ATOM 5415 N N . LEU A 1 666 ? -5.816 -9.591 23.246 1.00 78.12 666 LEU A N 1
ATOM 5416 C CA . LEU A 1 666 ? -5.909 -10.986 22.827 1.00 78.12 666 LEU A CA 1
ATOM 5417 C C . LEU A 1 666 ? -6.262 -11.108 21.337 1.00 78.12 666 LEU A C 1
ATOM 5419 O O . LEU A 1 666 ? -5.603 -11.855 20.614 1.00 78.12 666 LEU A O 1
ATOM 5423 N N . LEU A 1 667 ? -7.257 -10.346 20.869 1.00 78.62 667 LEU A N 1
ATOM 5424 C CA . LEU A 1 667 ? -7.650 -10.291 19.458 1.00 78.62 667 LEU A CA 1
ATOM 5425 C C . LEU A 1 667 ? -6.512 -9.784 18.567 1.00 78.62 667 LEU A C 1
ATOM 5427 O O . LEU A 1 667 ? -6.264 -10.374 17.520 1.00 78.62 667 LEU A O 1
ATOM 5431 N N . SER A 1 668 ? -5.779 -8.759 19.001 1.00 77.44 668 SER A N 1
ATOM 5432 C CA . SER A 1 668 ? -4.614 -8.234 18.281 1.00 77.44 668 SER A CA 1
ATOM 5433 C C . SER A 1 668 ? -3.492 -9.274 18.163 1.00 77.44 668 SER A C 1
ATOM 5435 O O . SER A 1 668 ? -2.962 -9.507 17.074 1.00 77.44 668 SER A O 1
ATOM 5437 N N . HIS A 1 669 ? -3.160 -9.974 19.253 1.00 77.38 669 HIS A N 1
ATOM 5438 C CA . HIS A 1 669 ? -2.164 -11.049 19.223 1.00 77.38 669 HIS A CA 1
ATOM 5439 C C . HIS A 1 669 ? -2.591 -12.217 18.337 1.00 77.38 669 HIS A C 1
ATOM 5441 O O . HIS A 1 669 ? -1.791 -12.699 17.534 1.00 77.38 669 HIS A O 1
ATOM 5447 N N . ARG A 1 670 ? -3.859 -12.631 18.433 1.00 81.19 670 ARG A N 1
ATOM 5448 C CA . ARG A 1 670 ? -4.448 -13.636 17.545 1.00 81.19 670 ARG A CA 1
ATOM 5449 C C . ARG A 1 670 ? -4.328 -13.199 16.085 1.00 81.19 670 ARG A C 1
ATOM 5451 O O . ARG A 1 670 ? -3.782 -13.944 15.282 1.00 81.19 670 ARG A O 1
ATOM 5458 N N . ALA A 1 671 ? -4.775 -11.991 15.748 1.00 79.69 671 ALA A N 1
ATOM 5459 C CA . ALA A 1 671 ? -4.721 -11.442 14.395 1.00 79.69 671 ALA A CA 1
ATOM 5460 C C . ALA A 1 671 ? -3.299 -11.449 13.817 1.00 79.69 671 ALA A C 1
ATOM 5462 O O . ALA A 1 671 ? -3.096 -11.887 12.689 1.00 79.69 671 ALA A O 1
ATOM 5463 N N . ARG A 1 672 ? -2.304 -11.059 14.622 1.00 78.69 672 ARG A N 1
ATOM 5464 C CA . ARG A 1 672 ? -0.886 -11.102 14.242 1.00 78.69 672 ARG A CA 1
ATOM 5465 C C . ARG A 1 672 ? -0.407 -12.522 13.922 1.00 78.69 672 ARG A C 1
ATOM 5467 O O . ARG A 1 672 ? 0.317 -12.707 12.949 1.00 78.69 672 ARG A O 1
ATOM 5474 N N . ALA A 1 673 ? -0.810 -13.514 14.715 1.00 82.62 673 ALA A N 1
ATOM 5475 C CA . ALA A 1 673 ? -0.484 -14.916 14.452 1.00 82.62 673 ALA A CA 1
ATOM 5476 C C . ALA A 1 673 ? -1.156 -15.451 13.185 1.00 82.62 673 ALA A C 1
ATOM 5478 O O . ALA A 1 673 ? -0.518 -16.165 12.413 1.00 82.62 673 ALA A O 1
ATOM 5479 N N . LEU A 1 674 ? -2.403 -15.054 12.925 1.00 84.69 674 LEU A N 1
ATOM 5480 C CA . LEU A 1 674 ? -3.093 -15.417 11.689 1.00 84.69 674 LEU A CA 1
ATOM 5481 C C . LEU A 1 674 ? -2.477 -14.738 10.456 1.00 84.69 674 LEU A C 1
ATOM 5483 O O . LEU A 1 674 ? -2.373 -15.387 9.422 1.00 84.69 674 LEU A O 1
ATOM 5487 N N . GLY A 1 675 ? -2.031 -13.481 10.549 1.00 83.06 675 GLY A N 1
ATOM 5488 C CA . GLY A 1 675 ? -1.308 -12.795 9.466 1.00 83.06 675 GLY A CA 1
ATOM 5489 C C . GLY A 1 675 ? 0.022 -13.477 9.126 1.00 83.06 675 GLY A C 1
ATOM 5490 O O . GLY A 1 675 ? 0.280 -13.833 7.978 1.00 83.06 675 GLY A O 1
ATOM 5491 N N . ALA A 1 676 ? 0.820 -13.800 10.150 1.00 83.88 676 ALA A N 1
ATOM 5492 C CA . ALA A 1 676 ? 2.050 -14.576 9.974 1.00 83.88 676 ALA A CA 1
ATOM 5493 C C . ALA A 1 676 ? 1.785 -15.950 9.329 1.00 83.88 676 ALA A C 1
ATOM 5495 O O . ALA A 1 676 ? 2.505 -16.364 8.418 1.00 83.88 676 ALA A O 1
ATOM 5496 N N . LEU A 1 677 ? 0.716 -16.638 9.755 1.00 87.25 677 LEU A N 1
ATOM 5497 C CA . LEU A 1 677 ? 0.287 -17.891 9.137 1.00 87.25 677 LEU A CA 1
ATOM 5498 C C . LEU A 1 677 ? -0.066 -17.683 7.662 1.00 87.25 677 LEU A C 1
ATOM 5500 O O . LEU A 1 677 ? 0.450 -18.412 6.826 1.00 87.25 677 LEU A O 1
ATOM 5504 N N . LYS A 1 678 ? -0.899 -16.688 7.332 1.00 87.88 678 LYS A N 1
ATOM 5505 C CA . LYS A 1 678 ? -1.315 -16.363 5.957 1.00 87.88 678 LYS A CA 1
ATOM 5506 C C . LYS A 1 678 ? -0.119 -16.166 5.026 1.00 87.88 678 LYS A C 1
ATOM 5508 O O . LYS A 1 678 ? -0.140 -16.696 3.912 1.00 87.88 678 LYS A O 1
ATOM 5513 N N . GLN A 1 679 ? 0.906 -15.447 5.483 1.00 86.38 679 GLN A N 1
ATOM 5514 C CA . GLN A 1 679 ? 2.154 -15.228 4.747 1.00 86.38 679 GLN A CA 1
ATOM 5515 C C . GLN A 1 679 ? 2.932 -16.533 4.530 1.00 86.38 679 GLN A C 1
ATOM 5517 O O . GLN A 1 679 ? 3.318 -16.864 3.402 1.00 86.38 679 GLN A O 1
ATOM 5522 N N . TRP A 1 680 ? 3.094 -17.321 5.596 1.00 87.81 680 TRP A N 1
ATOM 5523 C CA . TRP A 1 680 ? 3.760 -18.621 5.550 1.00 87.81 680 TRP A CA 1
ATOM 5524 C C . TRP A 1 680 ? 3.088 -19.576 4.554 1.00 87.81 680 TRP A C 1
ATOM 5526 O O . TRP A 1 680 ? 3.740 -20.108 3.653 1.00 87.81 680 TRP A O 1
ATOM 5536 N N . VAL A 1 681 ? 1.766 -19.724 4.647 1.00 88.62 681 VAL A N 1
ATOM 5537 C CA . VAL A 1 681 ? 1.007 -20.720 3.878 1.00 88.62 681 VAL A CA 1
ATOM 5538 C C . VAL A 1 681 ? 0.634 -20.277 2.475 1.00 88.62 681 VAL A C 1
ATOM 5540 O O . VAL A 1 681 ? 0.135 -21.114 1.743 1.00 88.62 681 VAL A O 1
ATOM 5543 N N . PHE A 1 682 ? 0.841 -19.017 2.068 1.00 90.31 682 PHE A N 1
ATOM 5544 C CA . PHE A 1 682 ? 0.383 -18.524 0.756 1.00 90.31 682 PHE A CA 1
ATOM 5545 C C . PHE A 1 682 ? 0.709 -19.503 -0.395 1.00 90.31 682 PHE A C 1
ATOM 5547 O O . PHE A 1 682 ? 1.876 -19.896 -0.498 1.00 90.31 682 PHE A O 1
ATOM 5554 N N . PRO A 1 683 ? -0.256 -19.891 -1.260 1.00 91.25 683 PRO A N 1
ATOM 5555 C CA . PRO A 1 683 ? -1.664 -19.451 -1.334 1.00 91.25 683 PRO A CA 1
ATOM 5556 C C . PRO A 1 683 ? -2.678 -20.272 -0.493 1.00 91.25 683 PRO A C 1
ATOM 5558 O O . PRO A 1 683 ? -3.886 -20.109 -0.617 1.00 91.25 683 PRO A O 1
ATOM 5561 N N . PHE A 1 684 ? -2.233 -21.159 0.392 1.00 89.62 684 PHE A N 1
ATOM 5562 C CA . PHE A 1 684 ? -3.057 -22.171 1.069 1.00 89.62 684 PHE A CA 1
ATOM 5563 C C . PHE A 1 684 ? -3.747 -21.706 2.368 1.00 89.62 684 PHE A C 1
ATOM 5565 O O . PHE A 1 684 ? -4.027 -22.524 3.239 1.00 89.62 684 PHE A O 1
ATOM 5572 N N . ALA A 1 685 ? -4.036 -20.410 2.561 1.00 88.94 685 ALA A N 1
ATOM 5573 C CA . ALA A 1 685 ? -4.640 -19.933 3.822 1.00 88.94 685 ALA A CA 1
ATOM 5574 C C . ALA A 1 685 ? -5.959 -20.632 4.168 1.00 88.94 685 ALA A C 1
ATOM 5576 O O . ALA A 1 685 ? -6.230 -20.904 5.339 1.00 88.94 685 ALA A O 1
ATOM 5577 N N . HIS A 1 686 ? -6.748 -20.959 3.151 1.00 86.06 686 HIS A N 1
ATOM 5578 C CA . HIS A 1 686 ? -8.031 -21.626 3.294 1.00 86.06 686 HIS A CA 1
ATOM 5579 C C . HIS A 1 686 ? -7.914 -23.007 3.967 1.00 86.06 686 HIS A C 1
ATOM 5581 O O . HIS A 1 686 ? -8.775 -23.353 4.775 1.00 86.06 686 HIS A O 1
ATOM 5587 N N . ASP A 1 687 ? -6.831 -23.757 3.737 1.00 83.81 687 ASP A N 1
ATOM 5588 C CA . ASP A 1 687 ? -6.617 -25.083 4.341 1.00 83.81 687 ASP A CA 1
ATOM 5589 C C . ASP A 1 687 ? -6.498 -25.021 5.872 1.00 83.81 687 ASP A C 1
ATOM 5591 O O . ASP A 1 687 ? -6.888 -25.954 6.574 1.00 83.81 687 ASP A O 1
ATOM 5595 N N . TYR A 1 688 ? -6.017 -23.894 6.401 1.00 83.88 688 TYR A N 1
ATOM 5596 C CA . TYR A 1 688 ? -5.840 -23.692 7.838 1.00 83.88 688 TYR A CA 1
ATOM 5597 C C . TYR A 1 688 ? -6.979 -22.894 8.461 1.00 83.88 688 TYR A C 1
ATOM 5599 O O . TYR A 1 688 ? -7.345 -23.139 9.606 1.00 83.88 688 TYR A O 1
ATOM 5607 N N . LEU A 1 689 ? -7.518 -21.912 7.735 1.00 84.88 689 LEU A N 1
ATOM 5608 C CA . LEU A 1 689 ? -8.404 -20.895 8.298 1.00 84.88 689 LEU A CA 1
ATOM 5609 C C . LEU A 1 689 ? -9.890 -21.158 8.046 1.00 84.88 689 LEU A C 1
ATOM 5611 O O . LEU A 1 689 ? -10.711 -20.607 8.772 1.00 84.88 689 LEU A O 1
ATOM 5615 N N . ASN A 1 690 ? -10.267 -22.025 7.096 1.00 78.31 690 ASN A N 1
ATOM 5616 C CA . ASN A 1 690 ? -11.681 -22.323 6.805 1.00 78.31 690 ASN A CA 1
ATOM 5617 C C . ASN A 1 690 ? -12.462 -22.847 8.021 1.00 78.31 690 ASN A C 1
ATOM 5619 O O . ASN A 1 690 ? -13.670 -22.635 8.129 1.00 78.31 690 ASN A O 1
ATOM 5623 N N . ILE A 1 691 ? -11.780 -23.528 8.945 1.00 70.06 691 ILE A N 1
ATOM 5624 C CA . ILE A 1 691 ? -12.384 -24.071 10.168 1.00 70.06 691 ILE A CA 1
ATOM 5625 C C . ILE A 1 691 ? -12.535 -23.023 11.282 1.00 70.06 691 ILE A C 1
ATOM 5627 O O . ILE A 1 691 ? -13.237 -23.270 12.264 1.00 70.06 691 ILE A O 1
ATOM 5631 N N . PHE A 1 692 ? -11.913 -21.850 11.130 1.00 69.75 692 PHE A N 1
ATOM 5632 C CA . PHE A 1 692 ? -11.858 -20.809 12.147 1.00 69.75 692 PHE A CA 1
ATOM 5633 C C . PHE A 1 692 ? -12.540 -19.528 11.660 1.00 69.75 692 PHE A C 1
ATOM 5635 O O . PHE A 1 692 ? -11.956 -18.689 10.977 1.00 69.75 692 PHE A O 1
ATOM 5642 N N . LYS A 1 693 ? -13.795 -19.334 12.067 1.00 61.84 693 LYS A N 1
ATOM 5643 C CA . LYS A 1 693 ? -14.415 -18.000 12.051 1.00 61.84 693 LYS A CA 1
ATOM 5644 C C . LYS A 1 693 ? -13.973 -17.235 13.291 1.00 61.84 693 LYS A C 1
ATOM 5646 O O . LYS A 1 693 ? -13.636 -17.872 14.285 1.00 61.84 693 LYS A O 1
ATOM 5651 N N . ILE A 1 694 ? -14.014 -15.895 13.266 1.00 54.56 694 ILE A N 1
ATOM 5652 C CA . ILE A 1 694 ? -13.873 -15.101 14.499 1.00 54.56 694 ILE A CA 1
ATOM 5653 C C . ILE A 1 694 ? -14.911 -15.643 15.489 1.00 54.56 694 ILE A C 1
ATOM 5655 O O . ILE A 1 694 ? -16.110 -15.513 15.221 1.00 54.56 694 ILE A O 1
ATOM 5659 N N . PRO A 1 695 ? -14.495 -16.272 16.601 1.00 56.53 695 PRO A N 1
ATOM 5660 C CA . PRO A 1 695 ? -15.455 -16.863 17.510 1.00 56.53 695 PRO A CA 1
ATOM 5661 C C . PRO A 1 695 ? -16.321 -15.741 18.093 1.00 56.53 695 PRO A C 1
ATOM 5663 O O . PRO A 1 695 ? -15.800 -14.788 18.681 1.00 56.53 695 PRO A O 1
ATOM 5666 N N . LYS A 1 696 ? -17.654 -15.852 17.989 1.00 55.62 696 LYS A N 1
ATOM 5667 C CA . LYS A 1 696 ? -18.596 -14.998 18.752 1.00 55.62 696 LYS A CA 1
ATOM 5668 C C . LYS A 1 696 ? -18.328 -15.095 20.261 1.00 55.62 696 LYS A C 1
ATOM 5670 O O . LYS A 1 696 ? -18.760 -14.254 21.045 1.00 55.62 696 LYS A O 1
ATOM 5675 N N . GLU A 1 697 ? -17.607 -16.140 20.645 1.00 51.34 697 GLU A N 1
ATOM 5676 C CA . GLU A 1 697 ? -17.087 -16.500 21.948 1.00 51.34 697 GLU A CA 1
ATOM 5677 C C . GLU A 1 697 ? -16.009 -15.537 22.485 1.00 51.34 697 GLU A C 1
ATOM 5679 O O . GLU A 1 697 ? -15.788 -15.526 23.693 1.00 51.34 697 GLU A O 1
ATOM 5684 N N . LEU A 1 698 ? -15.391 -14.691 21.647 1.00 57.03 698 LEU A N 1
ATOM 5685 C CA . LEU A 1 698 ? -14.451 -13.635 22.070 1.00 57.03 698 LEU A CA 1
ATOM 5686 C C . LEU A 1 698 ? -15.158 -12.316 22.456 1.00 57.03 698 LEU A C 1
ATOM 5688 O O . LEU A 1 698 ? -14.546 -11.254 22.476 1.00 57.03 698 LEU A O 1
ATOM 5692 N N . ASN A 1 699 ? -16.462 -12.367 22.744 1.00 65.88 699 ASN A N 1
ATOM 5693 C CA . ASN A 1 699 ? -17.258 -11.209 23.146 1.00 65.88 699 ASN A CA 1
ATOM 5694 C C . ASN A 1 699 ? -16.962 -10.781 24.589 1.00 65.88 699 ASN A C 1
ATOM 5696 O O . ASN A 1 699 ? -17.124 -11.598 25.496 1.00 65.88 699 ASN A O 1
ATOM 5700 N N . TYR A 1 700 ? -16.639 -9.495 24.806 1.00 65.25 700 TYR A N 1
ATOM 5701 C CA . TYR A 1 700 ? -16.376 -8.867 26.120 1.00 65.25 700 TYR A CA 1
ATOM 5702 C C . TYR A 1 700 ? -17.445 -9.141 27.201 1.00 65.25 700 TYR A C 1
ATOM 5704 O O . TYR A 1 700 ? -17.184 -8.971 28.389 1.00 65.25 700 TYR A O 1
ATOM 5712 N N . LYS A 1 701 ? -18.657 -9.555 26.803 1.00 67.62 701 LYS A N 1
ATOM 5713 C CA . LYS A 1 701 ? -19.734 -9.998 27.705 1.00 67.62 701 LYS A CA 1
ATOM 5714 C C . LYS A 1 701 ? -19.430 -11.309 28.439 1.00 67.62 701 LYS A C 1
ATOM 5716 O O . LYS A 1 701 ? -20.121 -11.621 29.406 1.00 67.62 701 LYS A O 1
ATOM 5721 N N . ARG A 1 702 ? -18.448 -12.088 27.981 1.00 62.75 702 ARG A N 1
ATOM 5722 C CA . ARG A 1 702 ? -17.932 -13.275 28.678 1.00 62.75 702 ARG A CA 1
ATOM 5723 C C . ARG A 1 702 ? -16.785 -12.893 29.612 1.00 62.75 702 ARG A C 1
ATOM 5725 O O . ARG A 1 702 ? -16.216 -11.812 29.506 1.00 62.75 702 ARG A O 1
ATOM 5732 N N . ASN A 1 703 ? -16.426 -13.782 30.535 1.00 69.00 703 ASN A N 1
ATOM 5733 C CA . ASN A 1 703 ? -15.249 -13.554 31.371 1.00 69.00 703 ASN A CA 1
ATOM 5734 C C . ASN A 1 703 ? -13.950 -13.736 30.550 1.00 69.00 703 ASN A C 1
ATOM 5736 O O . ASN A 1 703 ? -13.897 -14.524 29.604 1.00 69.00 703 ASN A O 1
ATOM 5740 N N . LEU A 1 704 ? -12.881 -13.030 30.937 1.00 68.31 704 LEU A N 1
ATOM 5741 C CA . LEU A 1 704 ? -11.571 -13.093 30.270 1.00 68.31 704 LEU A CA 1
ATOM 5742 C C . LEU A 1 704 ? -11.005 -14.520 30.195 1.00 68.31 704 LEU A C 1
ATOM 5744 O O . LEU A 1 704 ? -10.325 -14.883 29.237 1.00 68.31 704 LEU A O 1
ATOM 5748 N N . ARG A 1 705 ? -11.296 -15.348 31.204 1.00 68.50 705 ARG A N 1
ATOM 5749 C CA . ARG A 1 705 ? -10.786 -16.720 31.299 1.00 68.50 705 ARG A CA 1
ATOM 5750 C C . ARG A 1 705 ? -11.285 -17.584 30.143 1.00 68.50 705 ARG A C 1
ATOM 5752 O O . ARG A 1 705 ? -10.491 -18.316 29.561 1.00 68.50 705 ARG A O 1
ATOM 5759 N N . GLU A 1 706 ? -12.564 -17.481 29.798 1.00 71.88 706 GLU A N 1
ATOM 5760 C CA . GLU A 1 706 ? -13.159 -18.179 28.658 1.00 71.88 706 GLU A CA 1
ATOM 5761 C C . GLU A 1 706 ? -12.568 -17.691 27.336 1.00 71.88 706 GLU A C 1
ATOM 5763 O O . GLU A 1 706 ? -12.193 -18.518 26.509 1.00 71.88 706 GLU A O 1
ATOM 5768 N N . MET A 1 707 ? -12.402 -16.376 27.155 1.00 70.88 707 MET A N 1
ATOM 5769 C CA . MET A 1 707 ? -11.801 -15.821 25.932 1.00 70.88 707 MET A CA 1
ATOM 5770 C C . MET A 1 707 ? -10.393 -16.358 25.697 1.00 70.88 707 MET A C 1
ATOM 5772 O O . MET A 1 707 ? -10.071 -16.792 24.592 1.00 70.88 707 MET A O 1
ATOM 5776 N N . VAL A 1 708 ? -9.566 -16.369 26.749 1.00 71.94 708 VAL A N 1
ATOM 5777 C CA . VAL A 1 708 ? -8.211 -16.917 26.674 1.00 71.94 708 VAL A CA 1
ATOM 5778 C C . VAL A 1 708 ? -8.242 -18.404 26.328 1.00 71.94 708 VAL A C 1
ATOM 5780 O O . VAL A 1 708 ? -7.444 -18.840 25.503 1.00 71.94 708 VAL A O 1
ATOM 5783 N N . ILE A 1 709 ? -9.157 -19.184 26.916 1.00 77.69 709 ILE A N 1
ATOM 5784 C CA . ILE A 1 709 ? -9.299 -20.612 26.596 1.00 77.69 709 ILE A CA 1
ATOM 5785 C C . ILE A 1 709 ? -9.612 -20.801 25.107 1.00 77.69 709 ILE A C 1
ATOM 5787 O O . ILE A 1 709 ? -8.944 -21.607 24.465 1.00 77.69 709 ILE A O 1
ATOM 5791 N N . PHE A 1 710 ? -10.559 -20.042 24.546 1.00 76.75 710 PHE A N 1
ATOM 5792 C CA . PHE A 1 710 ? -10.918 -20.148 23.128 1.00 76.75 710 PHE A CA 1
ATOM 5793 C C . PHE A 1 710 ? -9.775 -19.735 22.197 1.00 76.75 710 PHE A C 1
ATOM 5795 O O . PHE A 1 710 ? -9.421 -20.496 21.300 1.00 76.75 710 PHE A O 1
ATOM 5802 N N . ALA A 1 711 ? -9.159 -18.570 22.426 1.00 78.12 711 ALA A N 1
ATOM 5803 C CA . ALA A 1 711 ? -8.039 -18.109 21.604 1.00 78.12 711 ALA A CA 1
ATOM 5804 C C . ALA A 1 711 ? -6.844 -19.074 21.676 1.00 78.12 711 ALA A C 1
ATOM 5806 O O . ALA A 1 711 ? -6.193 -19.345 20.668 1.00 78.12 711 ALA A O 1
ATOM 5807 N N . LYS A 1 712 ? -6.572 -19.636 22.860 1.00 79.81 712 LYS A N 1
ATOM 5808 C CA . LYS A 1 712 ? -5.531 -20.646 23.038 1.00 79.81 712 LYS A CA 1
ATOM 5809 C C . LYS A 1 712 ? -5.861 -21.941 22.306 1.00 79.81 712 LYS A C 1
ATOM 5811 O O . LYS A 1 712 ? -4.975 -22.478 21.651 1.00 79.81 712 LYS A O 1
ATOM 5816 N N . ASP A 1 713 ? -7.082 -22.454 22.432 1.00 82.94 713 ASP A N 1
ATOM 5817 C CA . ASP A 1 713 ? -7.515 -23.683 21.756 1.00 82.94 713 ASP A CA 1
ATOM 5818 C C . ASP A 1 713 ? -7.391 -23.547 20.233 1.00 82.94 713 ASP A C 1
ATOM 5820 O O . ASP A 1 713 ? -6.809 -24.408 19.577 1.00 82.94 713 ASP A O 1
ATOM 5824 N N . GLU A 1 714 ? -7.837 -22.418 19.680 1.00 82.25 714 GLU A N 1
ATOM 5825 C CA . GLU A 1 714 ? -7.703 -22.106 18.257 1.00 82.25 714 GLU A CA 1
ATOM 5826 C C . GLU A 1 714 ? -6.238 -22.086 17.806 1.00 82.25 714 GLU A C 1
ATOM 5828 O O . GLU A 1 714 ? -5.857 -22.830 16.900 1.00 82.25 714 GLU A O 1
ATOM 5833 N N . LEU A 1 715 ? -5.389 -21.290 18.465 1.00 82.56 715 LEU A N 1
ATOM 5834 C CA . LEU A 1 715 ? -3.972 -21.221 18.107 1.00 82.56 715 LEU A CA 1
ATOM 5835 C C . LEU A 1 715 ? -3.266 -22.567 18.316 1.00 82.56 715 LEU A C 1
ATOM 5837 O O . LEU A 1 715 ? -2.350 -22.883 17.563 1.00 82.56 715 LEU A O 1
ATOM 5841 N N . THR A 1 716 ? -3.700 -23.376 19.292 1.00 82.88 716 THR A N 1
ATOM 5842 C CA . THR A 1 716 ? -3.172 -24.731 19.540 1.00 82.88 716 THR A CA 1
ATOM 5843 C C . THR A 1 716 ? -3.509 -25.649 18.381 1.00 82.88 716 THR A C 1
ATOM 5845 O O . THR A 1 716 ? -2.616 -26.326 17.886 1.00 82.88 716 THR A O 1
ATOM 5848 N N . LYS A 1 717 ? -4.752 -25.629 17.892 1.00 86.25 717 LYS A N 1
ATOM 5849 C CA . LYS A 1 717 ? -5.148 -26.400 16.709 1.00 86.25 717 LYS A CA 1
ATOM 5850 C C . LYS A 1 717 ? -4.337 -25.992 15.484 1.00 86.25 717 LYS A C 1
ATOM 5852 O O . LYS A 1 717 ? -3.810 -26.869 14.812 1.00 86.25 717 LYS A O 1
ATOM 5857 N N . ILE A 1 718 ? -4.165 -24.689 15.244 1.00 85.25 718 ILE A N 1
ATOM 5858 C CA . ILE A 1 718 ? -3.328 -24.188 14.142 1.00 85.25 718 ILE A CA 1
ATOM 5859 C C . ILE A 1 718 ? -1.887 -24.676 14.297 1.00 85.25 718 ILE A C 1
ATOM 5861 O O . ILE A 1 718 ? -1.332 -25.244 13.364 1.00 85.25 718 ILE A O 1
ATOM 5865 N N . HIS A 1 719 ? -1.288 -24.504 15.476 1.00 85.06 719 HIS A N 1
ATOM 5866 C CA . HIS A 1 719 ? 0.075 -24.953 15.746 1.00 85.06 719 HIS A CA 1
ATOM 5867 C C . HIS A 1 719 ? 0.226 -26.468 15.551 1.00 85.06 719 HIS A C 1
ATOM 5869 O O . HIS A 1 719 ? 1.183 -26.918 14.930 1.00 85.06 719 HIS A O 1
ATOM 5875 N N . THR A 1 720 ? -0.730 -27.270 16.022 1.00 85.25 720 THR A N 1
ATOM 5876 C CA . THR A 1 720 ? -0.743 -28.717 15.791 1.00 85.25 720 THR A CA 1
ATOM 5877 C C . THR A 1 720 ? -0.854 -29.049 14.305 1.00 85.25 720 THR A C 1
ATOM 5879 O O . THR A 1 720 ? -0.133 -29.937 13.855 1.00 85.25 720 THR A O 1
ATOM 5882 N N . SER A 1 721 ? -1.677 -28.335 13.530 1.00 84.38 721 SER A N 1
ATOM 5883 C CA . SER A 1 721 ? -1.747 -28.509 12.073 1.00 84.38 721 SER A CA 1
ATOM 5884 C C . SER A 1 721 ? -0.418 -28.169 11.399 1.00 84.38 721 SER A C 1
ATOM 5886 O O . SER A 1 721 ? 0.078 -28.983 10.633 1.00 84.38 721 SER A O 1
ATOM 5888 N N . ILE A 1 722 ? 0.221 -27.046 11.756 1.00 83.25 722 ILE A N 1
ATOM 5889 C CA . ILE A 1 722 ? 1.558 -26.673 11.255 1.00 83.25 722 ILE A CA 1
ATOM 5890 C C . ILE A 1 722 ? 2.569 -27.794 11.528 1.00 83.25 722 ILE A C 1
ATOM 5892 O O . ILE A 1 722 ? 3.297 -28.211 10.630 1.00 83.25 722 ILE A O 1
ATOM 5896 N N . MET A 1 723 ? 2.613 -28.296 12.766 1.00 83.06 723 MET A N 1
ATOM 5897 C CA . MET A 1 723 ? 3.546 -29.356 13.159 1.00 83.06 723 MET A CA 1
ATOM 5898 C C . MET A 1 723 ? 3.235 -30.688 12.472 1.00 83.06 723 MET A C 1
ATOM 5900 O O . MET A 1 723 ? 4.152 -31.448 12.176 1.00 83.06 723 MET A O 1
ATOM 5904 N N . THR A 1 724 ? 1.957 -30.968 12.213 1.00 83.12 724 THR A N 1
ATOM 5905 C CA . THR A 1 724 ? 1.526 -32.161 11.477 1.00 83.12 724 THR A CA 1
ATOM 5906 C C . THR A 1 724 ? 1.963 -32.058 10.023 1.00 83.12 724 THR A C 1
ATOM 5908 O O . THR A 1 724 ? 2.635 -32.958 9.537 1.00 83.12 724 THR A O 1
ATOM 5911 N N . ASP A 1 725 ? 1.693 -30.937 9.360 1.00 80.31 725 ASP A N 1
ATOM 5912 C CA . ASP A 1 725 ? 2.087 -30.711 7.968 1.00 80.31 725 ASP A CA 1
ATOM 5913 C C . ASP A 1 725 ? 3.606 -30.717 7.775 1.00 80.31 725 ASP A C 1
ATOM 5915 O O . ASP A 1 725 ? 4.099 -31.124 6.731 1.00 80.31 725 ASP A O 1
ATOM 5919 N N . ALA A 1 726 ? 4.368 -30.292 8.786 1.00 79.81 726 ALA A N 1
ATOM 5920 C CA . ALA A 1 726 ? 5.823 -30.411 8.774 1.00 79.81 726 ALA A CA 1
ATOM 5921 C C . ALA A 1 726 ? 6.313 -31.865 8.941 1.00 79.81 726 ALA A C 1
ATOM 5923 O O . ALA A 1 726 ? 7.447 -32.174 8.576 1.00 79.81 726 ALA A O 1
ATOM 5924 N N . ALA A 1 727 ? 5.493 -32.750 9.516 1.00 80.81 727 ALA A N 1
ATOM 5925 C CA . ALA A 1 727 ? 5.858 -34.127 9.845 1.00 80.81 727 ALA A CA 1
ATOM 5926 C C . ALA A 1 727 ? 5.377 -35.167 8.818 1.00 80.81 727 ALA A C 1
ATOM 5928 O O . ALA A 1 727 ? 5.971 -36.244 8.736 1.00 80.81 727 ALA A O 1
ATOM 5929 N N . ILE A 1 728 ? 4.314 -34.884 8.056 1.00 84.19 728 ILE A N 1
ATOM 5930 C CA . ILE A 1 728 ? 3.736 -35.814 7.074 1.00 84.19 728 ILE A CA 1
ATOM 5931 C C . ILE A 1 728 ? 3.591 -35.172 5.687 1.00 84.19 728 ILE A C 1
ATOM 5933 O O . ILE A 1 728 ? 3.239 -34.003 5.609 1.00 84.19 728 ILE A O 1
ATOM 5937 N N . PRO A 1 729 ? 3.781 -35.925 4.583 1.00 82.12 729 PRO A N 1
ATOM 5938 C CA . PRO A 1 729 ? 3.518 -35.409 3.243 1.00 82.12 729 PRO A CA 1
ATOM 5939 C C . PRO A 1 729 ? 2.048 -35.008 3.068 1.00 82.12 729 PRO A C 1
ATOM 5941 O O . PRO A 1 729 ? 1.139 -35.833 3.185 1.00 82.12 729 PRO A O 1
ATOM 5944 N N . THR A 1 730 ? 1.822 -33.746 2.734 1.00 81.81 730 THR A N 1
ATOM 5945 C CA . THR A 1 730 ? 0.505 -33.129 2.566 1.00 81.81 730 THR A CA 1
ATOM 5946 C C . THR A 1 730 ? 0.144 -32.930 1.093 1.00 81.81 730 THR A C 1
ATOM 5948 O O . THR A 1 730 ? 0.959 -33.096 0.181 1.00 81.81 730 THR A O 1
ATOM 5951 N N . LYS A 1 731 ? -1.111 -32.538 0.827 1.00 75.81 731 LYS A N 1
ATOM 5952 C CA . LYS A 1 731 ? -1.533 -32.093 -0.512 1.00 75.81 731 LYS A CA 1
ATOM 5953 C C . LYS A 1 731 ? -0.740 -30.860 -0.964 1.00 75.81 731 LYS A C 1
ATOM 5955 O O . LYS A 1 731 ? -0.395 -30.771 -2.139 1.00 75.81 731 LYS A O 1
ATOM 5960 N N . ARG A 1 732 ? -0.409 -29.961 -0.029 1.00 81.62 732 ARG A N 1
ATOM 5961 C CA . ARG A 1 732 ? 0.427 -28.781 -0.269 1.00 81.62 732 ARG A CA 1
ATOM 5962 C C . ARG A 1 732 ? 1.795 -29.172 -0.816 1.00 81.62 732 ARG A C 1
ATOM 5964 O O . ARG A 1 732 ? 2.201 -28.623 -1.832 1.00 81.62 732 ARG A O 1
ATOM 5971 N N . ASP A 1 733 ? 2.440 -30.176 -0.227 1.00 83.88 733 ASP A N 1
ATOM 5972 C CA . ASP A 1 733 ? 3.788 -30.597 -0.640 1.00 83.88 733 ASP A CA 1
ATOM 5973 C C . ASP A 1 733 ? 3.820 -31.171 -2.066 1.00 83.88 733 ASP A C 1
ATOM 5975 O O . ASP A 1 733 ? 4.843 -31.108 -2.740 1.00 83.88 733 ASP A O 1
ATOM 5979 N N . ARG A 1 734 ? 2.686 -31.688 -2.566 1.00 85.00 734 ARG A N 1
ATOM 5980 C CA . ARG A 1 734 ? 2.532 -32.100 -3.976 1.00 85.00 734 ARG A CA 1
ATOM 5981 C C . ARG A 1 734 ? 2.349 -30.918 -4.927 1.00 85.00 734 ARG A C 1
ATOM 5983 O O . ARG A 1 734 ? 2.594 -31.052 -6.122 1.00 85.00 734 ARG A O 1
ATOM 5990 N N . CYS A 1 735 ? 1.880 -29.790 -4.406 1.00 88.94 735 CYS A N 1
ATOM 5991 C CA . CYS A 1 735 ? 1.617 -28.576 -5.163 1.00 88.94 735 CYS A CA 1
ATOM 5992 C C . CYS A 1 735 ? 2.794 -27.600 -5.154 1.00 88.94 735 CYS A C 1
ATOM 5994 O O . CYS A 1 735 ? 2.885 -26.766 -6.049 1.00 88.94 735 CYS A O 1
ATOM 5996 N N . THR A 1 736 ? 3.690 -27.676 -4.173 1.00 89.19 736 THR A N 1
ATOM 5997 C CA . THR A 1 736 ? 4.864 -26.804 -4.071 1.00 89.19 736 THR A CA 1
ATOM 5998 C C . THR A 1 736 ? 6.101 -27.489 -4.632 1.00 89.19 736 THR A C 1
ATOM 6000 O O . THR A 1 736 ? 6.474 -28.573 -4.188 1.00 89.19 736 THR A O 1
ATOM 6003 N N . LEU A 1 737 ? 6.776 -26.838 -5.576 1.00 90.88 737 LEU A N 1
ATOM 6004 C CA . LEU A 1 737 ? 8.004 -27.348 -6.175 1.00 90.88 737 LEU A CA 1
ATOM 6005 C C . LEU A 1 737 ? 9.179 -26.454 -5.793 1.00 90.88 737 LEU A C 1
ATOM 6007 O O . LEU A 1 737 ? 9.183 -25.257 -6.084 1.00 90.88 737 LEU A O 1
ATOM 6011 N N . ASN A 1 738 ? 10.198 -27.057 -5.181 1.00 92.00 738 ASN A N 1
ATOM 6012 C CA . ASN A 1 738 ? 11.471 -26.392 -4.934 1.00 92.00 738 ASN A CA 1
ATOM 6013 C C . ASN A 1 738 ? 12.245 -26.258 -6.244 1.00 92.00 738 ASN A C 1
ATOM 6015 O O . ASN A 1 738 ? 12.331 -27.200 -7.036 1.00 92.00 738 ASN A O 1
ATOM 6019 N N . TYR A 1 739 ? 12.825 -25.087 -6.470 1.00 92.38 739 TYR A N 1
ATOM 6020 C CA . TYR A 1 739 ? 13.572 -24.801 -7.678 1.00 92.38 739 TYR A CA 1
ATOM 6021 C C . TYR A 1 739 ? 14.740 -23.854 -7.417 1.00 92.38 739 TYR A C 1
ATOM 6023 O O . TYR A 1 739 ? 14.748 -23.048 -6.486 1.00 92.38 739 TYR A O 1
ATOM 6031 N N . ARG A 1 740 ? 15.742 -23.975 -8.282 1.00 94.19 740 ARG A N 1
ATOM 6032 C CA . ARG A 1 740 ? 16.950 -23.160 -8.298 1.00 94.19 740 ARG A CA 1
ATOM 6033 C C . ARG A 1 740 ? 16.852 -22.137 -9.422 1.00 94.19 740 ARG A C 1
ATOM 6035 O O . ARG A 1 740 ? 16.961 -22.491 -10.591 1.00 94.19 740 ARG A O 1
ATOM 6042 N N . PHE A 1 741 ? 16.625 -20.881 -9.078 1.00 93.62 741 PHE A N 1
ATOM 6043 C CA . PHE A 1 741 ? 16.475 -19.780 -10.021 1.00 93.62 741 PHE A CA 1
ATOM 6044 C C . PHE A 1 741 ? 17.856 -19.209 -10.364 1.00 93.62 741 PHE A C 1
ATOM 6046 O O . PHE A 1 741 ? 18.245 -18.153 -9.868 1.00 93.62 741 PHE A O 1
ATOM 6053 N N . TYR A 1 742 ? 18.606 -19.955 -11.180 1.00 93.62 742 TYR A N 1
ATOM 6054 C CA . TYR A 1 742 ? 19.931 -19.582 -11.684 1.00 93.62 742 TYR A CA 1
ATOM 6055 C C . TYR A 1 742 ? 19.920 -19.482 -13.211 1.00 93.62 742 TYR A C 1
ATOM 6057 O O . TYR A 1 742 ? 19.201 -20.224 -13.881 1.00 93.62 742 TYR A O 1
ATOM 6065 N N . GLN A 1 743 ? 20.779 -18.631 -13.767 1.00 89.81 743 GLN A N 1
ATOM 6066 C CA . GLN A 1 743 ? 20.886 -18.352 -15.201 1.00 89.81 743 GLN A CA 1
ATOM 6067 C C . GLN A 1 743 ? 21.051 -19.593 -16.081 1.00 89.81 743 GLN A C 1
ATOM 6069 O O . GLN A 1 743 ? 20.445 -19.691 -17.142 1.00 89.81 743 GLN A O 1
ATOM 6074 N N . LYS A 1 744 ? 21.859 -20.564 -15.643 1.00 89.00 744 LYS A N 1
ATOM 6075 C CA . LYS A 1 744 ? 22.149 -21.786 -16.416 1.00 89.00 744 LYS A CA 1
ATOM 6076 C C . LYS A 1 744 ? 20.990 -22.789 -16.438 1.00 89.00 744 LYS A C 1
ATOM 6078 O O . LYS A 1 744 ? 21.112 -23.840 -17.062 1.00 89.00 744 LYS A O 1
ATOM 6083 N N . LEU A 1 745 ? 19.902 -22.514 -15.720 1.00 91.12 745 LEU A N 1
ATOM 6084 C CA . LEU A 1 745 ? 18.769 -23.420 -15.577 1.00 91.12 745 LEU A CA 1
ATOM 6085 C C . LEU A 1 745 ? 17.573 -22.941 -16.416 1.00 91.12 745 LEU A C 1
ATOM 6087 O O . LEU A 1 745 ? 17.417 -21.739 -16.609 1.00 91.12 745 LEU A O 1
ATOM 6091 N N . PRO A 1 746 ? 16.680 -23.843 -16.873 1.00 87.75 746 PRO A N 1
ATOM 6092 C CA . PRO A 1 746 ? 15.618 -23.509 -17.832 1.00 87.75 746 PRO A CA 1
ATOM 6093 C C . PRO A 1 746 ? 14.712 -22.331 -17.446 1.00 87.75 746 PRO A C 1
ATOM 6095 O O . PRO A 1 746 ? 14.291 -21.565 -18.306 1.00 87.75 746 PRO A O 1
ATOM 6098 N N . LYS A 1 747 ? 14.407 -22.165 -16.154 1.00 85.38 747 LYS A N 1
ATOM 6099 C CA . LYS A 1 747 ? 13.566 -21.056 -15.662 1.00 85.38 747 LYS A CA 1
ATOM 6100 C C . LYS A 1 747 ? 14.326 -19.737 -15.464 1.00 85.38 747 LYS A C 1
ATOM 6102 O O . LYS A 1 747 ? 13.704 -18.690 -15.257 1.00 85.38 747 LYS A O 1
ATOM 6107 N N . GLY A 1 748 ? 15.653 -19.790 -15.539 1.00 92.25 748 GLY A N 1
ATOM 6108 C CA . GLY A 1 748 ? 16.541 -18.660 -15.331 1.00 92.25 748 GLY A CA 1
ATOM 6109 C C . GLY A 1 748 ? 16.489 -18.084 -13.908 1.00 92.25 748 GLY A C 1
ATOM 6110 O O . GLY A 1 748 ? 15.960 -18.718 -12.988 1.00 92.25 748 GLY A O 1
ATOM 6111 N N . PRO A 1 749 ? 17.029 -16.870 -13.729 1.00 94.44 749 PRO A N 1
ATOM 6112 C CA . PRO A 1 749 ? 17.085 -16.158 -12.454 1.00 94.44 749 PRO A CA 1
ATOM 6113 C C . PRO A 1 749 ? 15.707 -15.616 -12.049 1.00 94.44 749 PRO A C 1
ATOM 6115 O O . PRO A 1 749 ? 14.778 -15.598 -12.867 1.00 94.44 749 PRO A O 1
ATOM 6118 N N . PHE A 1 750 ? 15.560 -15.128 -10.813 1.00 94.25 750 PHE A N 1
ATOM 6119 C CA . PHE A 1 750 ? 14.344 -14.416 -10.400 1.00 94.25 750 PHE A CA 1
ATOM 6120 C C . PHE A 1 750 ? 14.131 -13.168 -11.258 1.00 94.25 750 PHE A C 1
ATOM 6122 O O . PHE A 1 750 ? 13.015 -12.928 -11.723 1.00 94.25 750 PHE A O 1
ATOM 6129 N N . TYR A 1 751 ? 15.208 -12.416 -11.508 1.00 94.75 751 TYR A N 1
ATOM 6130 C CA . TYR A 1 751 ? 15.183 -11.174 -12.276 1.00 94.75 751 TYR A CA 1
ATOM 6131 C C . TYR A 1 751 ? 16.540 -10.885 -12.935 1.00 94.75 751 TYR A C 1
ATOM 6133 O O . TYR A 1 751 ? 17.571 -11.339 -12.437 1.00 94.75 751 TYR A O 1
ATOM 6141 N N . VAL A 1 752 ? 16.538 -10.136 -14.043 1.00 93.69 752 VAL A N 1
ATOM 6142 C CA . VAL A 1 752 ? 17.751 -9.703 -14.759 1.00 93.69 752 VAL A CA 1
ATOM 6143 C C . VAL A 1 752 ? 17.681 -8.204 -15.009 1.00 93.69 752 VAL A C 1
ATOM 6145 O O . VAL A 1 752 ? 16.782 -7.733 -15.700 1.00 93.69 752 VAL A O 1
ATOM 6148 N N . TRP A 1 753 ? 18.662 -7.468 -14.499 1.00 92.88 753 TRP A N 1
ATOM 6149 C CA . TRP A 1 753 ? 18.942 -6.099 -14.915 1.00 92.88 753 TRP A CA 1
ATOM 6150 C C . TRP A 1 753 ? 19.964 -6.143 -16.041 1.00 92.88 753 TRP A C 1
ATOM 6152 O O . TRP A 1 753 ? 21.171 -6.230 -15.803 1.00 92.88 753 TRP A O 1
ATOM 6162 N N . LYS A 1 754 ? 19.461 -6.111 -17.276 1.00 91.88 754 LYS A N 1
ATOM 6163 C CA . LYS A 1 754 ? 20.311 -6.063 -18.463 1.00 91.88 754 LYS A CA 1
ATOM 6164 C C . LYS A 1 754 ? 21.048 -4.739 -18.545 1.00 91.88 754 LYS A C 1
ATOM 6166 O O . LYS A 1 754 ? 20.442 -3.687 -18.318 1.00 91.88 754 LYS A O 1
ATOM 6171 N N . ASN A 1 755 ? 22.306 -4.798 -18.958 1.00 90.06 755 ASN A N 1
ATOM 6172 C CA . ASN A 1 755 ? 23.169 -3.642 -19.116 1.00 90.06 755 ASN A CA 1
ATOM 6173 C C . ASN A 1 755 ? 22.553 -2.547 -19.985 1.00 90.06 755 ASN A C 1
ATOM 6175 O O . ASN A 1 755 ? 22.408 -1.404 -19.558 1.00 90.06 755 ASN A O 1
ATOM 6179 N N . SER A 1 756 ? 22.086 -2.949 -21.168 1.00 83.12 756 SER A N 1
ATOM 6180 C CA . SER A 1 756 ? 21.499 -2.082 -22.193 1.00 83.12 756 SER A CA 1
ATOM 6181 C C . SER A 1 756 ? 20.295 -1.270 -21.712 1.00 83.12 756 SER A C 1
ATOM 6183 O O . SER A 1 756 ? 19.932 -0.276 -22.331 1.00 83.12 756 SER A O 1
ATOM 6185 N N . GLU A 1 757 ? 19.643 -1.724 -20.643 1.00 81.94 757 GLU A N 1
ATOM 6186 C CA . GLU A 1 757 ? 18.413 -1.143 -20.105 1.00 81.94 757 GLU A CA 1
ATOM 6187 C C . GLU A 1 757 ? 18.637 -0.469 -18.741 1.00 81.94 757 GLU A C 1
ATOM 6189 O O . GLU A 1 757 ? 17.839 0.376 -18.344 1.00 81.94 757 GLU A O 1
ATOM 6194 N N . ASN A 1 758 ? 19.699 -0.838 -18.009 1.00 86.06 758 ASN A N 1
ATOM 6195 C CA . ASN A 1 758 ? 19.888 -0.486 -16.597 1.00 86.06 758 ASN A CA 1
ATOM 6196 C C . ASN A 1 758 ? 21.318 -0.012 -16.268 1.00 86.06 758 ASN A C 1
ATOM 6198 O O . ASN A 1 758 ? 21.760 -0.161 -15.128 1.00 86.06 758 ASN A O 1
ATOM 6202 N N . ILE A 1 759 ? 22.042 0.558 -17.236 1.00 86.56 759 ILE A N 1
ATOM 6203 C CA . ILE A 1 759 ? 23.451 0.956 -17.071 1.00 86.56 759 ILE A CA 1
ATOM 6204 C C . ILE A 1 759 ? 23.687 1.861 -15.849 1.00 86.56 759 ILE A C 1
ATOM 6206 O O . ILE A 1 759 ? 24.604 1.600 -15.076 1.00 86.56 759 ILE A O 1
ATOM 6210 N N . ASP A 1 760 ? 22.811 2.838 -15.593 1.00 84.31 760 ASP A N 1
ATOM 6211 C CA . ASP A 1 760 ? 22.925 3.744 -14.438 1.00 84.31 760 ASP A CA 1
ATOM 6212 C C . ASP A 1 760 ? 22.878 2.992 -13.101 1.00 84.31 760 ASP A C 1
ATOM 6214 O O . ASP A 1 760 ? 23.655 3.269 -12.190 1.00 84.31 760 ASP A O 1
ATOM 6218 N N . PHE A 1 761 ? 21.972 2.016 -12.979 1.00 89.62 761 PHE A N 1
ATOM 6219 C CA . PHE A 1 761 ? 21.867 1.174 -11.785 1.00 89.62 761 PHE A CA 1
ATOM 6220 C C . PHE A 1 761 ? 23.152 0.368 -11.573 1.00 89.62 761 PHE A C 1
ATOM 6222 O O . PHE A 1 761 ? 23.648 0.282 -10.450 1.00 89.62 761 PHE A O 1
ATOM 6229 N N . ILE A 1 762 ? 23.698 -0.196 -12.652 1.00 94.25 762 ILE A N 1
ATOM 6230 C CA . ILE A 1 762 ? 24.911 -1.012 -12.606 1.00 94.25 762 ILE A CA 1
ATOM 6231 C C . ILE A 1 762 ? 26.120 -0.152 -12.224 1.00 94.25 762 ILE A C 1
ATOM 6233 O O . ILE A 1 762 ? 26.885 -0.553 -11.350 1.00 94.25 762 ILE A O 1
ATOM 6237 N N . ILE A 1 763 ? 26.265 1.044 -12.805 1.00 92.19 763 ILE A N 1
ATOM 6238 C CA . ILE A 1 763 ? 27.329 1.999 -12.460 1.00 92.19 763 ILE A CA 1
ATOM 6239 C C . ILE A 1 763 ? 27.285 2.339 -10.971 1.00 92.19 763 ILE A C 1
ATOM 6241 O O . ILE A 1 763 ? 28.300 2.193 -10.285 1.00 92.19 763 ILE A O 1
ATOM 6245 N N . SER A 1 764 ? 26.126 2.755 -10.455 1.00 91.81 764 SER A N 1
ATOM 6246 C CA . SER A 1 764 ? 25.983 3.117 -9.043 1.00 91.81 764 SER A CA 1
ATOM 6247 C C . SER A 1 764 ? 26.265 1.925 -8.120 1.00 91.81 764 SER A C 1
ATOM 6249 O O . SER A 1 764 ? 27.034 2.054 -7.166 1.00 91.81 764 SER A O 1
ATOM 6251 N N . LEU A 1 765 ? 25.746 0.733 -8.441 1.00 95.31 765 LEU A N 1
ATOM 6252 C CA . LEU A 1 765 ? 25.999 -0.477 -7.653 1.00 95.31 765 LEU A CA 1
ATOM 6253 C C . LEU A 1 765 ? 27.494 -0.838 -7.614 1.00 95.31 765 LEU A C 1
ATOM 6255 O O . LEU A 1 765 ? 28.035 -1.090 -6.537 1.00 95.31 765 LEU A O 1
ATOM 6259 N N . LEU A 1 766 ? 28.172 -0.842 -8.769 1.00 94.69 766 LEU A N 1
ATOM 6260 C CA . LEU A 1 766 ? 29.609 -1.135 -8.875 1.00 94.69 766 LEU A CA 1
ATOM 6261 C C . LEU A 1 766 ? 30.496 -0.044 -8.256 1.00 94.69 766 LEU A C 1
ATOM 6263 O O . LEU A 1 766 ? 31.627 -0.330 -7.861 1.00 94.69 766 LEU A O 1
ATOM 6267 N N . SER A 1 767 ? 29.977 1.179 -8.129 1.00 92.38 767 SER A N 1
ATOM 6268 C CA . SER A 1 767 ? 30.614 2.286 -7.401 1.00 92.38 767 SER A CA 1
ATOM 6269 C C . SER A 1 767 ? 30.466 2.170 -5.881 1.00 92.38 767 SER A C 1
ATOM 6271 O O . SER A 1 767 ? 31.038 2.979 -5.155 1.00 92.38 767 SER A O 1
ATOM 6273 N N . GLY A 1 768 ? 29.719 1.177 -5.383 1.00 91.81 768 GLY A N 1
ATOM 6274 C CA . GLY A 1 768 ? 29.453 0.989 -3.954 1.00 91.81 768 GLY A CA 1
ATOM 6275 C C . GLY A 1 768 ? 28.359 1.909 -3.402 1.00 91.81 768 GLY A C 1
ATOM 6276 O O . GLY A 1 768 ? 28.171 1.990 -2.182 1.00 91.81 768 GLY A O 1
ATOM 6277 N N . GLU A 1 769 ? 27.629 2.600 -4.279 1.00 92.19 769 GLU A N 1
ATOM 6278 C CA . GLU A 1 769 ? 26.478 3.412 -3.894 1.00 92.19 769 GLU A CA 1
ATOM 6279 C C . GLU A 1 769 ? 25.305 2.509 -3.481 1.00 92.19 769 GLU A C 1
ATOM 6281 O O . GLU A 1 769 ? 25.144 1.389 -3.974 1.00 92.19 769 GLU A O 1
ATOM 6286 N N . GLU A 1 770 ? 24.479 2.985 -2.544 1.00 90.69 770 GLU A N 1
ATOM 6287 C CA . GLU A 1 770 ? 23.222 2.312 -2.204 1.00 90.69 770 GLU A CA 1
ATOM 6288 C C . GLU A 1 770 ? 22.181 2.656 -3.275 1.00 90.69 770 GLU A C 1
ATOM 6290 O O . GLU A 1 770 ? 21.811 3.817 -3.438 1.00 90.69 770 GLU A O 1
ATOM 6295 N N . VAL A 1 771 ? 21.702 1.645 -3.997 1.00 90.44 771 VAL A N 1
ATOM 6296 C CA . VAL A 1 771 ? 20.741 1.790 -5.098 1.00 90.44 771 VAL A CA 1
ATOM 6297 C C . VAL A 1 771 ? 19.408 1.152 -4.741 1.00 90.44 771 VAL A C 1
ATOM 6299 O O . VAL A 1 771 ? 19.377 0.052 -4.188 1.00 90.44 771 VAL A O 1
ATOM 6302 N N . THR A 1 772 ? 18.299 1.815 -5.074 1.00 87.88 772 THR A N 1
ATOM 6303 C CA . THR A 1 772 ? 16.948 1.270 -4.882 1.00 87.88 772 THR A CA 1
ATOM 6304 C C . THR A 1 772 ? 16.358 0.861 -6.227 1.00 87.88 772 THR A C 1
ATOM 6306 O O . THR A 1 772 ? 16.351 1.643 -7.171 1.00 87.88 772 THR A O 1
ATOM 6309 N N . VAL A 1 773 ? 15.850 -0.366 -6.333 1.00 90.25 773 VAL A N 1
ATOM 6310 C CA . VAL A 1 773 ? 15.275 -0.901 -7.575 1.00 90.25 773 VAL A CA 1
ATOM 6311 C C . VAL A 1 773 ? 14.012 -1.709 -7.310 1.00 90.25 773 VAL A C 1
ATOM 6313 O O . VAL A 1 773 ? 13.864 -2.354 -6.270 1.00 90.25 773 VAL A O 1
ATOM 6316 N N . ASN A 1 774 ? 13.095 -1.690 -8.275 1.00 89.44 774 ASN A N 1
ATOM 6317 C CA . ASN A 1 774 ? 11.904 -2.528 -8.262 1.00 89.44 774 ASN A CA 1
ATOM 6318 C C . ASN A 1 774 ? 12.165 -3.832 -9.025 1.00 89.44 774 ASN A C 1
ATOM 6320 O O . ASN A 1 774 ? 12.608 -3.805 -10.172 1.00 89.44 774 ASN A O 1
ATOM 6324 N N . VAL A 1 775 ? 11.857 -4.964 -8.399 1.00 92.19 775 VAL A N 1
ATOM 6325 C CA . VAL A 1 775 ? 11.858 -6.280 -9.044 1.00 92.19 775 VAL A CA 1
ATOM 6326 C C . VAL A 1 775 ? 10.419 -6.587 -9.447 1.00 92.19 775 VAL A C 1
ATOM 6328 O O . VAL A 1 775 ? 9.648 -7.153 -8.672 1.00 92.19 775 VAL A O 1
ATOM 6331 N N . ASP A 1 776 ? 10.039 -6.145 -10.648 1.00 86.25 776 ASP A N 1
ATOM 6332 C CA . ASP A 1 776 ? 8.650 -6.196 -11.108 1.00 86.25 776 ASP A CA 1
ATOM 6333 C C . ASP A 1 776 ? 8.218 -7.629 -11.456 1.00 86.25 776 ASP A C 1
ATOM 6335 O O . ASP A 1 776 ? 8.760 -8.270 -12.363 1.00 86.25 776 ASP A O 1
ATOM 6339 N N . ILE A 1 777 ? 7.188 -8.116 -10.760 1.00 86.81 777 ILE A N 1
ATOM 6340 C CA . ILE A 1 777 ? 6.597 -9.435 -10.998 1.00 86.81 777 ILE A CA 1
ATOM 6341 C C . ILE A 1 777 ? 6.031 -9.589 -12.413 1.00 86.81 777 ILE A C 1
ATOM 6343 O O . ILE A 1 777 ? 6.003 -10.697 -12.954 1.00 86.81 777 ILE A O 1
ATOM 6347 N N . ARG A 1 778 ? 5.632 -8.482 -13.051 1.00 81.75 778 ARG A N 1
ATOM 6348 C CA . ARG A 1 778 ? 5.023 -8.482 -14.388 1.00 81.75 778 ARG A CA 1
ATOM 6349 C C . ARG A 1 778 ? 5.983 -8.928 -15.490 1.00 81.75 778 ARG A C 1
ATOM 6351 O O . ARG A 1 778 ? 5.549 -9.309 -16.571 1.00 81.75 778 ARG A O 1
ATOM 6358 N N . GLN A 1 779 ? 7.287 -8.930 -15.226 1.00 73.88 779 GLN A N 1
ATOM 6359 C CA . GLN A 1 779 ? 8.277 -9.418 -16.186 1.00 73.88 779 GLN A CA 1
ATOM 6360 C C . GLN A 1 779 ? 8.413 -10.952 -16.185 1.00 73.88 779 GLN A C 1
ATOM 6362 O O . GLN A 1 779 ? 9.027 -11.512 -17.092 1.00 73.88 779 GLN A O 1
ATOM 6367 N N . LYS A 1 780 ? 7.843 -11.652 -15.189 1.00 67.69 780 LYS A N 1
ATOM 6368 C CA . LYS A 1 780 ? 8.004 -13.103 -14.966 1.00 67.69 780 LYS A CA 1
ATOM 6369 C C . LYS A 1 780 ? 6.677 -13.797 -14.591 1.00 67.69 780 LYS A C 1
ATOM 6371 O O . LYS A 1 780 ? 6.629 -14.583 -13.650 1.00 67.69 780 LYS A O 1
ATOM 6376 N N . PHE A 1 781 ? 5.609 -13.584 -15.367 1.00 67.62 781 PHE A N 1
ATOM 6377 C CA . PHE A 1 781 ? 4.272 -14.168 -15.117 1.00 67.62 781 PHE A CA 1
ATOM 6378 C C . PHE A 1 781 ? 4.172 -15.705 -15.173 1.00 67.62 781 PHE A C 1
ATOM 6380 O O . PHE A 1 781 ? 3.149 -16.273 -14.803 1.00 67.62 781 PHE A O 1
ATOM 6387 N N . ASN A 1 782 ? 5.224 -16.406 -15.595 1.00 77.94 782 ASN A N 1
ATOM 6388 C CA . ASN A 1 782 ? 5.165 -17.853 -15.823 1.00 77.94 782 ASN A CA 1
ATOM 6389 C C . ASN A 1 782 ? 5.174 -18.692 -14.533 1.00 77.94 782 ASN A C 1
ATOM 6391 O O . ASN A 1 782 ? 5.071 -19.913 -14.605 1.00 77.94 782 ASN A O 1
ATOM 6395 N N . PHE A 1 783 ? 5.325 -18.076 -13.356 1.00 86.56 783 PHE A N 1
ATOM 6396 C CA . PHE A 1 783 ? 5.333 -18.794 -12.082 1.00 86.56 783 PHE A CA 1
ATOM 6397 C C . PHE A 1 783 ? 4.303 -18.224 -11.116 1.00 86.56 783 PHE A C 1
ATOM 6399 O O . PHE A 1 783 ? 4.162 -17.011 -10.963 1.00 86.56 783 PHE A O 1
ATOM 6406 N N . ASN A 1 784 ? 3.595 -19.127 -10.443 1.00 89.31 784 ASN A N 1
ATOM 6407 C CA . ASN A 1 784 ? 2.637 -18.783 -9.405 1.00 89.31 784 ASN A CA 1
ATOM 6408 C C . ASN A 1 784 ? 3.293 -18.913 -8.021 1.00 89.31 784 ASN A C 1
ATOM 6410 O O . ASN A 1 784 ? 4.049 -19.853 -7.771 1.00 89.31 784 ASN A O 1
ATOM 6414 N N . ALA A 1 785 ? 2.984 -17.980 -7.122 1.00 90.31 785 ALA A N 1
ATOM 6415 C CA . ALA A 1 785 ? 3.346 -17.984 -5.705 1.00 90.31 785 ALA A CA 1
ATOM 6416 C C . ALA A 1 785 ? 4.846 -18.187 -5.409 1.00 90.31 785 ALA A C 1
ATOM 6418 O O . ALA A 1 785 ? 5.205 -18.944 -4.506 1.00 90.31 785 ALA A O 1
ATOM 6419 N N . VAL A 1 786 ? 5.730 -17.523 -6.162 1.00 92.94 786 VAL A N 1
ATOM 6420 C CA . VAL A 1 786 ? 7.184 -17.648 -5.960 1.00 92.94 786 VAL A CA 1
ATOM 6421 C C . VAL A 1 786 ? 7.597 -17.097 -4.593 1.00 92.94 786 VAL A C 1
ATOM 6423 O O . VAL A 1 786 ? 7.299 -15.950 -4.265 1.00 92.94 786 VAL A O 1
ATOM 6426 N N . LYS A 1 787 ? 8.332 -17.902 -3.822 1.00 94.12 787 LYS A N 1
ATOM 6427 C CA . LYS A 1 787 ? 8.956 -17.529 -2.543 1.00 94.12 787 LYS A CA 1
ATOM 6428 C C . LYS A 1 787 ? 10.421 -17.947 -2.536 1.00 94.12 787 LYS A C 1
ATOM 6430 O O . LYS A 1 787 ? 10.740 -18.973 -3.128 1.00 94.12 787 LYS A O 1
ATOM 6435 N N . PHE A 1 788 ? 11.295 -17.220 -1.844 1.00 93.81 788 PHE A N 1
ATOM 6436 C CA . PHE A 1 788 ? 12.718 -17.579 -1.737 1.00 93.81 788 PHE A CA 1
ATOM 6437 C C . PHE A 1 788 ? 13.117 -18.030 -0.321 1.00 93.81 788 PHE A C 1
ATOM 6439 O O . PHE A 1 788 ? 12.600 -17.522 0.674 1.00 93.81 788 PHE A O 1
ATOM 6446 N N . SER A 1 789 ? 14.062 -18.972 -0.238 1.00 91.94 789 SER 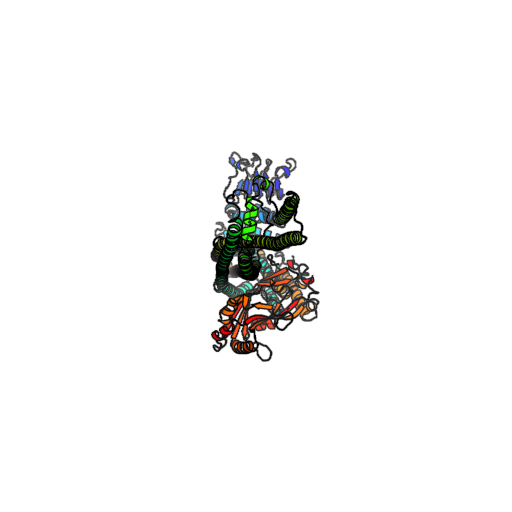A N 1
ATOM 6447 C CA . SER A 1 789 ? 14.825 -19.325 0.980 1.00 91.94 789 SER A CA 1
ATOM 6448 C C . SER A 1 789 ? 16.268 -18.829 0.918 1.00 91.94 789 SER A C 1
ATOM 6450 O O . SER A 1 789 ? 16.906 -18.601 1.946 1.00 91.94 789 SER A O 1
ATOM 6452 N N . TYR A 1 790 ? 16.791 -18.667 -0.295 1.00 93.19 790 TYR A N 1
ATOM 6453 C CA . TYR A 1 790 ? 18.131 -18.181 -0.569 1.00 93.19 790 TYR A CA 1
ATOM 6454 C C . TYR A 1 790 ? 18.051 -17.184 -1.717 1.00 93.19 790 TYR A C 1
ATOM 6456 O O . TYR A 1 790 ? 17.388 -17.445 -2.720 1.00 93.19 790 TYR A O 1
ATOM 6464 N N . ILE A 1 791 ? 18.715 -16.044 -1.565 1.00 94.31 791 ILE A N 1
ATOM 6465 C CA . ILE A 1 791 ? 18.721 -14.976 -2.559 1.00 94.31 791 ILE A CA 1
ATOM 6466 C C . ILE A 1 791 ? 20.109 -14.348 -2.612 1.00 94.31 791 ILE A C 1
ATOM 6468 O O . ILE A 1 791 ? 20.727 -14.119 -1.569 1.00 94.31 791 ILE A O 1
ATOM 6472 N N . LYS A 1 792 ? 20.602 -14.099 -3.824 1.00 95.00 792 LYS A N 1
ATOM 6473 C CA . LYS A 1 792 ? 21.882 -13.442 -4.065 1.00 95.00 792 LYS A CA 1
ATOM 6474 C C . LYS A 1 792 ? 21.880 -12.599 -5.336 1.00 95.00 792 LYS A C 1
ATOM 6476 O O . LYS A 1 792 ? 21.052 -12.793 -6.223 1.00 95.00 792 LYS A O 1
ATOM 6481 N N . LEU A 1 793 ? 22.845 -11.692 -5.416 1.00 96.56 793 LEU A N 1
ATOM 6482 C CA . LEU A 1 793 ? 23.237 -11.020 -6.644 1.00 96.56 793 LEU A CA 1
ATOM 6483 C C . LEU A 1 793 ? 24.353 -11.813 -7.323 1.00 96.56 793 LEU A C 1
ATOM 6485 O O . LEU A 1 793 ? 25.342 -12.172 -6.682 1.00 96.56 793 LEU A O 1
ATOM 6489 N N . SER A 1 794 ? 24.197 -12.032 -8.622 1.00 95.31 794 SER A N 1
ATOM 6490 C CA . SER A 1 794 ? 25.230 -12.572 -9.502 1.00 95.31 794 SER A CA 1
ATOM 6491 C C . SER A 1 794 ? 25.518 -11.565 -10.612 1.00 95.31 794 SER A C 1
ATOM 6493 O O . SER A 1 794 ? 24.608 -10.905 -11.111 1.00 95.31 794 SER A O 1
ATOM 6495 N N . PHE A 1 795 ? 26.783 -11.449 -11.003 1.00 95.75 795 PHE A N 1
ATOM 6496 C CA . PHE A 1 795 ? 27.243 -10.513 -12.029 1.00 95.75 795 PHE A CA 1
ATOM 6497 C C . PHE A 1 795 ? 27.734 -11.322 -13.224 1.00 95.75 795 PHE A C 1
ATOM 6499 O O . PHE A 1 795 ? 28.653 -12.128 -13.079 1.00 95.75 795 PHE A O 1
ATOM 6506 N N . GLN A 1 796 ? 27.101 -11.144 -14.380 1.00 94.69 796 GLN A N 1
ATOM 6507 C CA . GLN A 1 796 ? 27.383 -11.931 -15.574 1.00 94.69 796 GLN A CA 1
ATOM 6508 C C . GLN A 1 796 ? 28.078 -11.076 -16.627 1.00 94.69 796 GLN A C 1
ATOM 6510 O O . GLN A 1 796 ? 27.470 -10.163 -17.172 1.00 94.69 796 GLN A O 1
ATOM 6515 N N . ALA A 1 797 ? 29.323 -11.415 -16.951 1.00 92.69 797 ALA A N 1
ATOM 6516 C CA . ALA A 1 797 ? 30.074 -10.808 -18.036 1.00 92.69 797 ALA A CA 1
ATOM 6517 C C . ALA A 1 797 ? 29.747 -11.445 -19.400 1.00 92.69 797 ALA A C 1
ATOM 6519 O O . ALA A 1 797 ? 29.392 -12.623 -19.490 1.00 92.69 797 ALA A O 1
ATOM 6520 N N . LEU A 1 798 ? 29.937 -10.680 -20.481 1.00 85.25 798 LEU A N 1
ATOM 6521 C CA . LEU A 1 798 ? 29.713 -11.139 -21.862 1.00 85.25 798 LEU A CA 1
ATOM 6522 C C . LEU A 1 798 ? 30.645 -12.281 -22.308 1.00 85.25 798 LEU A C 1
ATOM 6524 O O . LEU A 1 798 ? 30.291 -13.038 -23.212 1.00 85.25 798 LEU A O 1
ATOM 6528 N N . ASN A 1 799 ? 31.837 -12.408 -21.713 1.00 89.56 799 ASN A N 1
ATOM 6529 C CA . ASN A 1 799 ? 32.799 -13.459 -22.049 1.00 89.56 799 ASN A CA 1
ATOM 6530 C C . ASN A 1 799 ? 33.460 -14.075 -20.803 1.00 89.56 799 ASN A C 1
ATOM 6532 O O . ASN A 1 799 ? 33.482 -13.481 -19.724 1.00 89.56 799 ASN A O 1
ATOM 6536 N N . GLU A 1 800 ? 33.995 -15.288 -20.965 1.00 91.00 800 GLU A N 1
ATOM 6537 C CA . GLU A 1 800 ? 34.524 -16.096 -19.859 1.00 91.00 800 GLU A CA 1
ATOM 6538 C C . GLU A 1 800 ? 35.788 -15.498 -19.226 1.00 91.00 800 GLU A C 1
ATOM 6540 O O . GLU A 1 800 ? 35.941 -15.534 -18.008 1.00 91.00 800 GLU A O 1
ATOM 6545 N N . GLU A 1 801 ? 36.670 -14.894 -20.025 1.00 92.44 801 GLU A N 1
ATOM 6546 C CA . GLU A 1 801 ? 37.886 -14.244 -19.523 1.00 92.44 801 GLU A CA 1
ATOM 6547 C C . GLU A 1 801 ? 37.544 -13.074 -18.586 1.00 92.44 801 GLU A C 1
ATOM 6549 O O . GLU A 1 801 ? 38.053 -12.989 -17.466 1.00 92.44 801 GLU A O 1
ATOM 6554 N N . LYS A 1 802 ? 36.611 -12.208 -19.002 1.00 91.50 802 LYS A N 1
ATOM 6555 C CA . LYS A 1 802 ? 36.123 -11.091 -18.189 1.00 91.50 802 LYS A CA 1
ATOM 6556 C C . LYS A 1 802 ? 35.345 -11.569 -16.975 1.00 91.50 802 LYS A C 1
ATOM 6558 O O . LYS A 1 802 ? 35.478 -10.955 -15.921 1.00 91.50 802 LYS A O 1
ATOM 6563 N N . GLN A 1 803 ? 34.604 -12.672 -17.083 1.00 94.00 803 GLN A N 1
ATOM 6564 C CA . GLN A 1 803 ? 33.952 -13.279 -15.923 1.00 94.00 803 GLN A CA 1
ATOM 6565 C C . GLN A 1 803 ? 34.981 -13.705 -14.868 1.00 94.00 803 GLN A C 1
ATOM 6567 O O . GLN A 1 803 ? 34.809 -13.385 -13.698 1.00 94.00 803 GLN A O 1
ATOM 6572 N N . GLN A 1 804 ? 36.074 -14.367 -15.261 1.00 93.38 804 GLN A N 1
ATOM 6573 C CA . GLN A 1 804 ? 37.113 -14.802 -14.316 1.00 93.38 804 GLN A CA 1
ATOM 6574 C C . GLN A 1 804 ? 37.809 -13.618 -13.628 1.00 93.38 804 GLN A C 1
ATOM 6576 O O . GLN A 1 804 ? 38.091 -13.669 -12.426 1.00 93.38 804 GLN A O 1
ATOM 6581 N N . GLU A 1 805 ? 38.084 -12.548 -14.378 1.00 93.12 805 GLU A N 1
ATOM 6582 C CA . GLU A 1 805 ? 38.670 -11.317 -13.841 1.00 93.12 805 GLU A CA 1
ATOM 6583 C C . GLU A 1 805 ? 37.718 -10.634 -12.843 1.00 93.12 805 GLU A C 1
ATOM 6585 O O . GLU A 1 805 ? 38.125 -10.285 -11.729 1.00 93.12 805 GLU A O 1
ATOM 6590 N N . LEU A 1 806 ? 36.439 -10.516 -13.213 1.00 93.69 806 LEU A N 1
ATOM 6591 C CA . LEU A 1 806 ? 35.383 -9.946 -12.382 1.00 93.69 806 LEU A CA 1
ATOM 6592 C C . LEU A 1 806 ? 35.172 -10.759 -11.100 1.00 93.69 806 LEU A C 1
ATOM 6594 O O . LEU A 1 806 ? 35.195 -10.195 -10.008 1.00 93.69 806 LEU A O 1
ATOM 6598 N N . ASP A 1 807 ? 35.052 -12.083 -11.207 1.00 92.19 807 ASP A N 1
ATOM 6599 C CA . ASP A 1 807 ? 34.882 -12.984 -10.066 1.00 92.19 807 ASP A CA 1
ATOM 6600 C C . ASP A 1 807 ? 36.037 -12.839 -9.073 1.00 92.19 807 ASP A C 1
ATOM 6602 O O . ASP A 1 807 ? 35.829 -12.853 -7.860 1.00 92.19 807 ASP A O 1
ATOM 6606 N N . LYS A 1 808 ? 37.272 -12.664 -9.560 1.00 91.88 808 LYS A N 1
ATOM 6607 C CA . LYS A 1 808 ? 38.438 -12.444 -8.697 1.00 91.88 808 LYS A CA 1
ATOM 6608 C C . LYS A 1 808 ? 38.328 -11.140 -7.903 1.00 91.88 808 LYS A C 1
ATOM 6610 O O . LYS A 1 808 ? 38.739 -11.121 -6.744 1.00 91.88 808 LYS A O 1
ATOM 6615 N N . LEU A 1 809 ? 37.791 -10.077 -8.503 1.00 92.00 809 LEU A N 1
ATOM 6616 C CA . LEU A 1 809 ? 37.579 -8.788 -7.837 1.00 92.00 809 LEU A CA 1
ATOM 6617 C C . LEU A 1 809 ? 36.417 -8.846 -6.842 1.00 92.00 809 LEU A C 1
ATOM 6619 O O . LEU A 1 809 ? 36.567 -8.397 -5.706 1.00 92.00 809 LEU A O 1
ATOM 6623 N N . LEU A 1 810 ? 35.286 -9.428 -7.249 1.00 92.50 810 LEU A N 1
ATOM 6624 C CA . LEU A 1 810 ? 34.062 -9.495 -6.449 1.00 92.50 810 LEU A CA 1
ATOM 6625 C C . LEU A 1 810 ? 34.244 -10.266 -5.137 1.00 92.50 810 LEU A C 1
ATOM 6627 O O . LEU A 1 810 ? 33.570 -9.958 -4.160 1.00 92.50 810 LEU A O 1
ATOM 6631 N N . ARG A 1 811 ? 35.206 -11.196 -5.057 1.00 91.56 811 ARG A N 1
ATOM 6632 C CA . ARG A 1 811 ? 35.549 -11.920 -3.815 1.00 91.56 811 ARG A CA 1
ATOM 6633 C C . ARG A 1 811 ? 35.869 -11.014 -2.622 1.00 91.56 811 ARG A C 1
ATOM 6635 O O . ARG A 1 811 ? 35.731 -11.463 -1.490 1.00 91.56 811 ARG A O 1
ATOM 6642 N N . ASN A 1 812 ? 36.281 -9.769 -2.853 1.00 92.56 812 ASN A N 1
ATOM 6643 C CA . ASN A 1 812 ? 36.618 -8.831 -1.779 1.00 92.56 812 ASN A CA 1
ATOM 6644 C C . ASN A 1 812 ? 35.406 -8.021 -1.279 1.00 92.56 812 ASN A C 1
ATOM 6646 O O . ASN A 1 812 ? 35.548 -7.188 -0.381 1.00 92.56 812 ASN A O 1
ATOM 6650 N N . PHE A 1 813 ? 34.217 -8.250 -1.842 1.00 94.38 813 PHE A N 1
ATOM 6651 C CA . PHE A 1 813 ? 33.022 -7.465 -1.559 1.00 94.38 813 PHE A CA 1
ATOM 6652 C C . PHE A 1 813 ? 31.944 -8.266 -0.823 1.00 94.38 813 PHE A C 1
ATOM 6654 O O . PHE A 1 813 ? 31.765 -9.474 -1.006 1.00 94.38 813 PHE A O 1
ATOM 6661 N N . GLU A 1 814 ? 31.186 -7.544 -0.009 1.00 95.06 814 GLU A N 1
ATOM 6662 C CA . GLU A 1 814 ? 29.935 -7.974 0.597 1.00 95.06 814 GLU A CA 1
ATOM 6663 C C . GLU A 1 814 ? 28.756 -7.283 -0.082 1.00 95.06 814 GLU A C 1
ATOM 6665 O O . GLU A 1 814 ? 28.837 -6.124 -0.485 1.00 95.06 814 GLU A O 1
ATOM 6670 N N . VAL A 1 815 ? 27.635 -7.988 -0.183 1.00 96.31 815 VAL A N 1
ATOM 6671 C CA . VAL A 1 815 ? 26.356 -7.411 -0.581 1.00 96.31 815 VAL A CA 1
ATOM 6672 C C . VAL A 1 815 ? 25.560 -7.110 0.676 1.00 96.31 815 VAL A C 1
ATOM 6674 O O . VAL A 1 815 ? 25.301 -7.997 1.493 1.00 96.31 815 VAL A O 1
ATOM 6677 N N . LYS A 1 816 ? 25.110 -5.865 0.794 1.00 96.88 816 LYS A N 1
ATOM 6678 C CA . LYS A 1 816 ? 24.014 -5.466 1.675 1.00 96.88 816 LYS A CA 1
ATOM 6679 C C . LYS A 1 816 ? 22.771 -5.300 0.809 1.00 96.88 816 LYS A C 1
ATOM 6681 O O . LYS A 1 816 ? 22.756 -4.465 -0.090 1.00 96.88 816 LYS A O 1
ATOM 6686 N N . MET A 1 817 ? 21.737 -6.096 1.070 1.00 96.50 817 MET A N 1
ATOM 6687 C CA . MET A 1 817 ? 20.458 -5.995 0.372 1.00 96.50 817 MET A CA 1
ATOM 6688 C C . MET A 1 817 ? 19.295 -5.851 1.346 1.00 96.50 817 MET A C 1
ATOM 6690 O O . MET A 1 817 ? 19.232 -6.567 2.342 1.00 96.50 817 MET A O 1
ATOM 6694 N N . THR A 1 818 ? 18.358 -4.952 1.057 1.00 94.62 818 THR A N 1
ATOM 6695 C CA . THR A 1 818 ? 17.222 -4.677 1.946 1.00 94.62 818 THR A CA 1
ATOM 6696 C C . THR A 1 818 ? 15.907 -4.835 1.201 1.00 94.62 818 THR A C 1
ATOM 6698 O O . THR A 1 818 ? 15.633 -4.074 0.278 1.00 94.62 818 THR A O 1
ATOM 6701 N N . HIS A 1 819 ? 15.074 -5.787 1.624 1.00 93.25 819 HIS A N 1
ATOM 6702 C CA . HIS A 1 819 ? 13.689 -5.919 1.166 1.00 93.25 819 HIS A CA 1
ATOM 6703 C C . HIS A 1 819 ? 12.846 -4.834 1.844 1.00 93.25 819 HIS A C 1
ATOM 6705 O O . HIS A 1 819 ? 12.797 -4.795 3.074 1.00 93.25 819 HIS A O 1
ATOM 6711 N N . LEU A 1 820 ? 12.171 -3.959 1.093 1.00 86.81 820 LEU A N 1
ATOM 6712 C CA . LEU A 1 820 ? 11.472 -2.793 1.667 1.00 86.81 820 LEU A CA 1
ATOM 6713 C C . LEU A 1 820 ? 10.061 -3.077 2.205 1.00 86.81 820 LEU A C 1
ATOM 6715 O O . LEU A 1 820 ? 9.398 -2.170 2.704 1.00 86.81 820 LEU A O 1
ATOM 6719 N N . GLY A 1 821 ? 9.623 -4.335 2.165 1.00 82.25 821 GLY A N 1
ATOM 6720 C CA . GLY A 1 821 ? 8.471 -4.812 2.933 1.00 82.25 821 GLY A CA 1
ATOM 6721 C C . GLY A 1 821 ? 7.240 -5.186 2.113 1.00 82.25 821 GLY A C 1
ATOM 6722 O O . GLY A 1 821 ? 6.409 -5.929 2.609 1.00 82.25 821 GLY A O 1
ATOM 6723 N N . ASN A 1 822 ? 7.121 -4.766 0.855 1.00 86.88 822 ASN A N 1
ATOM 6724 C CA . ASN A 1 822 ? 6.017 -5.199 -0.008 1.00 86.88 822 ASN A CA 1
ATOM 6725 C C . ASN A 1 822 ? 6.463 -6.402 -0.849 1.00 86.88 822 ASN A C 1
ATOM 6727 O O . ASN A 1 822 ? 7.263 -6.234 -1.764 1.00 86.88 822 ASN A O 1
ATOM 6731 N N . SER A 1 823 ? 5.961 -7.598 -0.540 1.00 91.38 823 SER A N 1
ATOM 6732 C CA . SER A 1 823 ? 6.136 -8.787 -1.381 1.00 91.38 823 SER A CA 1
ATOM 6733 C C . SER A 1 823 ? 4.937 -8.950 -2.311 1.00 91.38 823 SER A C 1
ATOM 6735 O O . SER A 1 823 ? 3.795 -8.985 -1.850 1.00 91.38 823 SER A O 1
ATOM 6737 N N . HIS A 1 824 ? 5.201 -9.107 -3.606 1.00 92.19 824 HIS A N 1
ATOM 6738 C CA . HIS A 1 824 ? 4.178 -9.330 -4.624 1.00 92.19 824 HIS A CA 1
ATOM 6739 C C . HIS A 1 824 ? 4.162 -10.794 -5.060 1.00 92.19 824 HIS A C 1
ATOM 6741 O O . HIS A 1 824 ? 5.207 -11.379 -5.346 1.00 92.19 824 HIS A O 1
ATOM 6747 N N . PHE A 1 825 ? 2.977 -11.390 -5.138 1.00 92.69 825 PHE A N 1
ATOM 6748 C CA . PHE A 1 825 ? 2.777 -12.782 -5.524 1.00 92.69 825 PHE A CA 1
ATOM 6749 C C . PHE A 1 825 ? 1.797 -12.879 -6.682 1.00 92.69 825 PHE A C 1
ATOM 6751 O O . PHE A 1 825 ? 0.666 -12.418 -6.583 1.00 92.69 825 PHE A O 1
ATOM 6758 N N . HIS A 1 826 ? 2.204 -13.532 -7.760 1.00 91.69 826 HIS A N 1
ATOM 6759 C CA . HIS A 1 826 ? 1.326 -13.842 -8.877 1.00 91.69 826 HIS A CA 1
ATOM 6760 C C . HIS A 1 826 ? 0.605 -15.162 -8.585 1.00 91.69 826 HIS A C 1
ATOM 6762 O O . HIS A 1 826 ? 1.244 -16.125 -8.167 1.00 91.69 826 HIS A O 1
ATOM 6768 N N . CYS A 1 827 ? -0.712 -15.210 -8.749 1.00 90.31 827 CYS A N 1
ATOM 6769 C CA . CYS A 1 827 ? -1.516 -16.419 -8.586 1.00 90.31 827 CYS A CA 1
ATOM 6770 C C . CYS A 1 827 ? -2.732 -16.315 -9.515 1.00 90.31 827 CYS A C 1
ATOM 6772 O O . CYS A 1 827 ? -3.569 -15.436 -9.308 1.00 90.31 827 CYS A O 1
ATOM 6774 N N . ASP A 1 828 ? -2.829 -17.198 -10.512 1.00 88.31 828 ASP A N 1
ATOM 6775 C CA . ASP A 1 828 ? -3.970 -17.283 -11.446 1.00 88.31 828 ASP A CA 1
ATOM 6776 C C . ASP A 1 828 ? -4.320 -15.936 -12.107 1.00 88.31 828 ASP A C 1
ATOM 6778 O O . ASP A 1 828 ? -5.438 -15.429 -12.022 1.00 88.31 828 ASP A O 1
ATOM 6782 N N . GLY A 1 829 ? -3.309 -15.288 -12.695 1.00 86.00 829 GLY A N 1
ATOM 6783 C CA . GLY A 1 829 ? -3.466 -14.015 -13.405 1.00 86.00 829 GLY A CA 1
ATOM 6784 C C . GLY A 1 829 ? -3.655 -12.792 -12.505 1.00 86.00 829 GLY A C 1
ATOM 6785 O O . GLY A 1 829 ? -3.702 -11.673 -13.009 1.00 86.00 829 GLY A O 1
ATOM 6786 N N . LYS A 1 830 ? -3.732 -12.968 -11.181 1.00 89.94 830 LYS A N 1
ATOM 6787 C CA . LYS A 1 830 ? -3.839 -11.874 -10.209 1.00 89.94 830 LYS A CA 1
ATOM 6788 C C . LYS A 1 830 ? -2.529 -11.669 -9.466 1.00 89.94 830 LYS A C 1
ATOM 6790 O O . LYS A 1 830 ? -1.778 -12.615 -9.228 1.00 89.94 830 LYS A O 1
ATOM 6795 N N . ILE A 1 831 ? -2.277 -10.428 -9.061 1.00 90.50 831 ILE A N 1
ATOM 6796 C CA . ILE A 1 831 ? -1.165 -10.076 -8.179 1.00 90.50 831 ILE A CA 1
ATOM 6797 C C . ILE A 1 831 ? -1.734 -9.819 -6.787 1.00 90.50 831 ILE A C 1
ATOM 6799 O O . ILE A 1 831 ? -2.651 -9.020 -6.616 1.00 90.50 831 ILE A O 1
ATOM 6803 N N . TYR A 1 832 ? -1.187 -10.504 -5.793 1.00 90.88 832 TYR A N 1
ATOM 6804 C CA . TYR A 1 832 ? -1.494 -10.321 -4.384 1.00 90.88 832 TYR A CA 1
ATOM 6805 C C . TYR A 1 832 ? -0.312 -9.649 -3.700 1.00 90.88 832 TYR A C 1
ATOM 6807 O O . TYR A 1 832 ? 0.839 -10.011 -3.950 1.00 90.88 832 TYR A O 1
ATOM 6815 N N . THR A 1 833 ? -0.592 -8.702 -2.814 1.00 87.94 833 THR A N 1
ATOM 6816 C CA . THR A 1 833 ? 0.446 -7.963 -2.091 1.00 87.94 833 THR A CA 1
ATOM 6817 C C . THR A 1 833 ? 0.391 -8.303 -0.611 1.00 87.94 833 THR A C 1
ATOM 6819 O O . THR A 1 833 ? -0.664 -8.222 0.018 1.00 87.94 833 THR A O 1
ATOM 6822 N N . MET A 1 834 ? 1.545 -8.663 -0.052 1.00 86.31 834 MET A N 1
ATOM 6823 C CA . MET A 1 834 ? 1.731 -8.875 1.382 1.00 86.31 834 MET A CA 1
ATOM 6824 C C . MET A 1 834 ? 2.722 -7.851 1.916 1.00 86.31 834 MET A C 1
ATOM 6826 O O . MET A 1 834 ? 3.825 -7.695 1.391 1.00 86.31 834 MET A O 1
ATOM 6830 N N . THR A 1 835 ? 2.310 -7.148 2.963 1.00 81.88 835 THR A N 1
ATOM 6831 C CA . THR A 1 835 ? 3.083 -6.069 3.586 1.00 81.88 835 THR A CA 1
ATOM 6832 C C . THR A 1 835 ? 3.741 -6.574 4.858 1.00 81.88 835 THR A C 1
ATOM 6834 O O . THR A 1 835 ? 3.042 -6.916 5.803 1.00 81.88 835 THR A O 1
ATOM 6837 N N . SER A 1 836 ? 5.067 -6.534 4.907 1.00 80.69 836 SER A N 1
ATOM 6838 C CA . SER A 1 836 ? 5.918 -6.925 6.027 1.00 80.69 836 SER A CA 1
ATOM 6839 C C . SER A 1 836 ? 6.912 -5.819 6.371 1.00 80.69 836 SER A C 1
ATOM 6841 O O . SER A 1 836 ? 7.047 -4.843 5.633 1.00 80.69 836 SER A O 1
ATOM 6843 N N . ASP A 1 837 ? 7.602 -5.916 7.505 1.00 79.06 837 ASP A N 1
ATOM 6844 C CA . ASP A 1 837 ? 8.672 -4.969 7.859 1.00 79.06 837 ASP A CA 1
ATOM 6845 C C . ASP A 1 837 ? 9.888 -5.117 6.940 1.00 79.06 837 ASP A C 1
ATOM 6847 O O . ASP A 1 837 ? 10.038 -6.135 6.254 1.00 79.06 837 ASP A O 1
ATOM 6851 N N . SER A 1 838 ? 10.713 -4.066 6.869 1.00 83.50 838 SER A N 1
ATOM 6852 C CA . SER A 1 838 ? 11.903 -4.084 6.022 1.00 83.50 838 SER A CA 1
ATOM 6853 C C . SER A 1 838 ? 12.921 -5.080 6.563 1.00 83.50 838 SER A C 1
ATOM 6855 O O . SER A 1 838 ? 13.170 -5.115 7.768 1.00 83.50 838 SER A O 1
ATOM 6857 N N . LEU A 1 839 ? 13.542 -5.854 5.678 1.00 89.00 839 LEU A N 1
ATOM 6858 C CA . LEU A 1 839 ? 14.489 -6.896 6.055 1.00 89.00 839 LEU A CA 1
ATOM 6859 C C . LEU A 1 839 ? 15.847 -6.649 5.407 1.00 89.00 839 LEU A C 1
ATOM 6861 O O . LEU A 1 839 ? 15.971 -6.757 4.189 1.00 89.00 839 LEU A O 1
ATOM 6865 N N . GLU A 1 840 ? 16.863 -6.360 6.220 1.00 92.94 840 GLU A N 1
ATOM 6866 C CA . GLU A 1 840 ? 18.248 -6.252 5.759 1.00 92.94 840 GLU A CA 1
ATOM 6867 C C . GLU A 1 840 ? 18.958 -7.610 5.808 1.00 92.94 840 GLU A C 1
ATOM 6869 O O . GLU A 1 840 ? 18.961 -8.325 6.814 1.00 92.94 840 GLU A O 1
ATOM 6874 N N . ILE A 1 841 ? 19.606 -7.943 4.702 1.00 94.25 841 ILE A N 1
ATOM 6875 C CA . ILE A 1 841 ? 20.321 -9.180 4.452 1.00 94.25 841 ILE A CA 1
ATOM 6876 C C . ILE A 1 841 ? 21.757 -8.802 4.070 1.00 94.25 841 ILE A C 1
ATOM 6878 O O . ILE A 1 841 ? 21.969 -7.918 3.241 1.00 94.25 841 ILE A O 1
ATOM 6882 N N . ARG A 1 842 ? 22.753 -9.467 4.669 1.00 95.00 842 ARG A N 1
ATOM 6883 C CA . ARG A 1 842 ? 24.166 -9.272 4.311 1.00 95.00 842 ARG A CA 1
ATOM 6884 C C . ARG A 1 842 ? 24.864 -10.599 4.084 1.00 95.00 842 ARG A C 1
ATOM 6886 O O . ARG A 1 842 ? 24.647 -11.531 4.864 1.00 95.00 842 ARG A O 1
ATOM 6893 N N . TYR A 1 843 ? 25.695 -10.662 3.051 1.00 95.00 843 TYR A N 1
ATOM 6894 C CA . TYR A 1 843 ? 26.542 -11.814 2.748 1.00 95.00 843 TYR A CA 1
ATOM 6895 C C . TYR A 1 843 ? 27.743 -11.419 1.877 1.00 95.00 843 TYR A C 1
ATOM 6897 O O . TYR A 1 843 ? 27.670 -10.446 1.131 1.00 95.00 843 TYR A O 1
ATOM 6905 N N . SER A 1 844 ? 28.837 -12.179 1.935 1.00 93.94 844 SER A N 1
ATOM 6906 C CA . SER A 1 844 ? 29.984 -11.998 1.034 1.00 93.94 844 SER A CA 1
ATOM 6907 C C . SER A 1 844 ? 29.739 -12.593 -0.349 1.00 93.94 844 SER A C 1
ATOM 6909 O O . SER A 1 844 ? 29.200 -13.691 -0.468 1.00 93.94 844 SER A O 1
ATOM 6911 N N . LEU A 1 845 ? 30.243 -11.942 -1.397 1.00 92.06 845 LEU A N 1
ATOM 6912 C CA . LEU A 1 845 ? 30.275 -12.533 -2.741 1.00 92.06 845 LEU A CA 1
ATOM 6913 C C . LEU A 1 845 ? 31.321 -13.648 -2.869 1.00 92.06 845 LEU A C 1
ATOM 6915 O O . LEU A 1 845 ? 31.219 -14.499 -3.749 1.00 92.06 845 LEU A O 1
ATOM 6919 N N . PHE A 1 846 ? 32.320 -13.684 -1.983 1.00 89.06 846 PHE A N 1
ATOM 6920 C CA . PHE A 1 846 ? 33.186 -14.849 -1.854 1.00 89.06 846 PHE A CA 1
ATOM 6921 C C . PHE A 1 846 ? 32.393 -16.045 -1.324 1.00 89.06 846 PHE A C 1
ATOM 6923 O O . PHE A 1 846 ? 31.874 -16.010 -0.206 1.00 89.06 846 PHE A O 1
ATOM 6930 N N . GLU A 1 847 ? 32.357 -17.118 -2.110 1.00 86.69 847 GLU A N 1
ATOM 6931 C CA . GLU A 1 847 ? 31.792 -18.405 -1.716 1.00 86.69 847 GLU A CA 1
ATOM 6932 C C . GLU A 1 847 ? 32.906 -19.418 -1.404 1.00 86.69 847 GLU A C 1
ATOM 6934 O O . GLU A 1 847 ? 33.908 -19.538 -2.117 1.00 86.69 847 GLU A O 1
ATOM 6939 N N . HIS A 1 848 ? 32.723 -20.191 -0.336 1.00 83.19 848 HIS A N 1
ATOM 6940 C CA . HIS A 1 848 ? 33.538 -21.366 -0.047 1.00 83.19 848 HIS A CA 1
ATOM 6941 C C . HIS A 1 848 ? 33.280 -22.485 -1.069 1.00 83.19 848 HIS A C 1
ATOM 6943 O O . HIS A 1 848 ? 32.299 -22.464 -1.804 1.00 83.19 848 HIS A O 1
ATOM 6949 N N . ALA A 1 849 ? 34.102 -23.542 -1.057 1.00 78.94 849 ALA A N 1
ATOM 6950 C CA . ALA A 1 849 ? 33.999 -24.678 -1.988 1.00 78.94 849 ALA A CA 1
ATOM 6951 C C . ALA A 1 849 ? 32.620 -25.382 -2.027 1.00 78.94 849 ALA A C 1
ATOM 6953 O O . ALA A 1 849 ? 32.355 -26.161 -2.936 1.00 78.94 849 ALA A O 1
ATOM 6954 N N . ARG A 1 850 ? 31.745 -25.127 -1.045 1.00 76.81 850 ARG A N 1
ATOM 6955 C CA . ARG A 1 850 ? 30.371 -25.650 -0.973 1.00 76.81 850 ARG A CA 1
ATOM 6956 C C . ARG A 1 850 ? 29.306 -24.698 -1.545 1.00 76.81 850 ARG A C 1
ATOM 6958 O O . ARG A 1 850 ? 28.126 -25.006 -1.426 1.00 76.81 850 ARG A O 1
ATOM 6965 N N . GLY A 1 851 ? 29.702 -23.563 -2.129 1.00 76.75 851 GLY A N 1
ATOM 6966 C CA . GLY A 1 851 ? 28.788 -22.531 -2.641 1.00 76.75 851 GLY A CA 1
ATOM 6967 C C . GLY A 1 851 ? 28.147 -21.669 -1.546 1.00 76.75 851 GLY A C 1
ATOM 6968 O O . GLY A 1 851 ? 27.108 -21.055 -1.762 1.00 76.75 851 GLY A O 1
ATOM 6969 N N . GLU A 1 852 ? 28.717 -21.662 -0.337 1.00 83.25 852 GLU A N 1
ATOM 6970 C CA . GLU A 1 852 ? 28.213 -20.855 0.778 1.00 83.25 852 GLU A CA 1
ATOM 6971 C C . GLU A 1 852 ? 29.016 -19.560 0.904 1.00 83.25 852 GLU A C 1
ATOM 6973 O O . GLU A 1 852 ? 30.248 -19.642 0.884 1.00 83.25 852 GLU A O 1
ATOM 6978 N N . PRO A 1 853 ? 28.367 -18.396 1.093 1.00 88.44 853 PRO A N 1
ATOM 6979 C CA . PRO A 1 853 ? 29.076 -17.151 1.358 1.00 88.44 853 PRO A CA 1
ATOM 6980 C C . PRO A 1 853 ? 29.991 -17.268 2.584 1.00 88.44 853 PRO A C 1
ATOM 6982 O O . PRO A 1 853 ? 29.593 -17.829 3.608 1.00 88.44 853 PRO A O 1
ATOM 6985 N N . GLY A 1 854 ? 31.206 -16.730 2.487 1.00 86.69 854 GLY A N 1
ATOM 6986 C CA . GLY A 1 854 ? 32.182 -16.706 3.575 1.00 86.69 854 GLY A CA 1
ATOM 6987 C C . GLY A 1 854 ? 31.757 -15.898 4.802 1.00 86.69 854 GLY A C 1
ATOM 6988 O O . GLY A 1 854 ? 32.025 -16.312 5.930 1.00 86.69 854 GLY A O 1
ATOM 6989 N N . THR A 1 855 ? 31.040 -14.790 4.612 1.00 88.25 855 THR A N 1
ATOM 6990 C CA . THR A 1 855 ? 30.380 -14.037 5.688 1.00 88.25 855 THR A CA 1
ATOM 6991 C C . THR A 1 855 ? 28.883 -13.947 5.414 1.00 88.25 855 THR A C 1
ATOM 6993 O O . THR A 1 855 ? 28.455 -13.836 4.268 1.00 88.25 855 THR A O 1
ATOM 6996 N N . ILE A 1 856 ? 28.065 -14.037 6.469 1.00 92.12 856 ILE A N 1
ATOM 6997 C CA . ILE A 1 856 ? 26.597 -13.956 6.398 1.00 92.12 856 ILE A CA 1
ATOM 6998 C C . ILE A 1 856 ? 26.023 -13.324 7.668 1.00 92.12 856 ILE A C 1
ATOM 7000 O O . ILE A 1 856 ? 26.516 -13.573 8.772 1.00 92.12 856 ILE A O 1
ATOM 7004 N N . SER A 1 857 ? 24.936 -12.561 7.535 1.00 91.19 857 SER A N 1
ATOM 7005 C CA . SER A 1 857 ? 24.182 -12.039 8.680 1.00 91.19 857 SER A CA 1
ATOM 7006 C C . SER A 1 857 ? 23.330 -13.117 9.367 1.00 91.19 857 SER A C 1
ATOM 7008 O O . SER A 1 857 ? 22.981 -14.145 8.780 1.00 91.19 857 SER A O 1
ATOM 7010 N N . GLU A 1 858 ? 22.925 -12.874 10.618 1.00 87.75 858 GLU A N 1
ATOM 7011 C CA . GLU A 1 858 ? 21.981 -13.757 11.326 1.00 87.75 858 GLU A CA 1
ATOM 7012 C C . GLU A 1 858 ? 20.618 -13.836 10.628 1.00 87.75 858 GLU A C 1
ATOM 7014 O O . GLU A 1 858 ? 19.977 -14.885 10.628 1.00 87.75 858 GLU A O 1
ATOM 7019 N N . VAL A 1 859 ? 20.190 -12.753 9.975 1.00 87.94 859 VAL A N 1
ATOM 7020 C CA . VAL A 1 859 ? 18.982 -12.749 9.143 1.00 87.94 859 VAL A CA 1
ATOM 7021 C C . VAL A 1 859 ? 19.135 -13.706 7.962 1.00 87.94 859 VAL A C 1
ATOM 7023 O O . VAL A 1 859 ? 18.247 -14.522 7.734 1.00 87.94 859 VAL A O 1
ATOM 7026 N N . PHE A 1 860 ? 20.276 -13.677 7.264 1.00 89.69 860 PHE A N 1
ATOM 7027 C CA . PHE A 1 860 ? 20.555 -14.596 6.157 1.00 89.69 860 PHE A CA 1
ATOM 7028 C C . PHE A 1 860 ? 20.522 -16.061 6.619 1.00 89.69 860 PHE A C 1
ATOM 7030 O O . PHE A 1 860 ? 19.904 -16.911 5.978 1.00 89.69 860 PHE A O 1
ATOM 7037 N N . LYS A 1 861 ? 21.111 -16.362 7.787 1.00 87.19 861 LYS A N 1
ATOM 7038 C CA . LYS A 1 861 ? 21.045 -17.703 8.397 1.00 87.19 861 LYS A CA 1
ATOM 7039 C C . LYS A 1 861 ? 19.610 -18.124 8.710 1.00 87.19 861 LYS A C 1
ATOM 7041 O O . LYS A 1 861 ? 19.255 -19.276 8.464 1.00 87.19 861 LYS A O 1
ATOM 7046 N N . LYS A 1 862 ? 18.804 -17.215 9.269 1.00 86.88 862 LYS A N 1
ATOM 7047 C CA . LYS A 1 862 ? 17.397 -17.473 9.601 1.00 86.88 862 LYS A CA 1
ATOM 7048 C C . LYS A 1 862 ? 16.545 -17.678 8.356 1.00 86.88 862 LYS A C 1
ATOM 7050 O O . LYS A 1 862 ? 15.729 -18.579 8.384 1.00 86.88 862 LYS A O 1
ATOM 7055 N N . LEU A 1 863 ? 16.757 -16.927 7.277 1.00 88.00 863 LEU A N 1
ATOM 7056 C CA . LEU A 1 863 ? 16.060 -17.142 6.002 1.00 88.00 863 LEU A CA 1
ATOM 7057 C C . LEU A 1 863 ? 16.372 -18.521 5.414 1.00 88.00 863 LEU A C 1
ATOM 7059 O O . LEU A 1 863 ? 15.464 -19.256 5.047 1.00 88.00 863 LEU A O 1
ATOM 7063 N N . ARG A 1 864 ? 17.653 -18.905 5.400 1.00 86.88 864 ARG A N 1
ATOM 7064 C CA . ARG A 1 864 ? 18.088 -20.179 4.812 1.00 86.88 864 ARG A CA 1
ATOM 7065 C C . ARG A 1 864 ? 17.618 -21.408 5.597 1.00 86.88 864 ARG A C 1
ATOM 7067 O O . ARG A 1 864 ? 17.441 -22.471 5.013 1.00 86.88 864 ARG A O 1
ATOM 7074 N N . LYS A 1 865 ? 17.478 -21.284 6.921 1.00 84.88 865 LYS A N 1
ATOM 7075 C CA . LYS A 1 865 ? 17.006 -22.362 7.815 1.00 84.88 865 LYS A CA 1
ATOM 7076 C C . LYS A 1 865 ? 15.506 -22.313 8.096 1.00 84.88 865 LYS A C 1
ATOM 7078 O O . LYS A 1 865 ? 14.963 -23.289 8.604 1.00 84.88 865 LYS A O 1
ATOM 7083 N N . GLY A 1 866 ? 14.907 -21.148 7.908 1.00 78.44 866 GLY A N 1
ATOM 7084 C CA . GLY A 1 866 ? 13.542 -20.839 8.288 1.00 78.44 866 GLY A CA 1
ATOM 7085 C C . GLY A 1 866 ? 12.571 -21.097 7.156 1.00 78.44 866 GLY A C 1
ATOM 7086 O O . GLY A 1 866 ? 12.897 -21.704 6.136 1.00 78.44 866 GLY A O 1
ATOM 7087 N N . ASP A 1 867 ? 11.353 -20.626 7.363 1.00 79.38 867 ASP A N 1
ATOM 7088 C CA . ASP A 1 867 ? 10.288 -20.857 6.412 1.00 79.38 867 ASP A CA 1
ATOM 7089 C C . ASP A 1 867 ? 10.344 -19.879 5.225 1.00 79.38 867 ASP A C 1
ATOM 7091 O O . ASP A 1 867 ? 10.644 -18.692 5.374 1.00 79.38 867 ASP A O 1
ATOM 7095 N N . MET A 1 868 ? 9.991 -20.363 4.030 1.00 79.69 868 MET A N 1
ATOM 7096 C CA . MET A 1 868 ? 9.902 -19.536 2.823 1.00 79.69 868 MET A CA 1
ATOM 7097 C C . MET A 1 868 ? 8.597 -18.737 2.814 1.00 79.69 868 MET A C 1
ATOM 7099 O O . MET A 1 868 ? 7.516 -19.310 2.683 1.00 79.69 868 MET A O 1
ATOM 7103 N N . MET A 1 869 ? 8.693 -17.411 2.907 1.00 83.75 869 MET A N 1
ATOM 7104 C CA . MET A 1 869 ? 7.527 -16.519 3.049 1.00 83.75 869 MET A CA 1
ATOM 7105 C C . MET A 1 869 ? 7.612 -15.208 2.267 1.00 83.75 869 MET A C 1
ATOM 7107 O O . MET A 1 869 ? 6.591 -14.551 2.079 1.00 83.75 869 MET A O 1
ATOM 7111 N N . LEU A 1 870 ? 8.803 -14.824 1.808 1.00 90.88 870 LEU A N 1
ATOM 7112 C CA . LEU A 1 870 ? 9.010 -13.596 1.046 1.00 90.88 870 LEU A CA 1
ATOM 7113 C C . LEU A 1 870 ? 9.078 -13.889 -0.446 1.00 90.88 870 LEU A C 1
ATOM 7115 O O . LEU A 1 870 ? 9.671 -14.885 -0.868 1.00 90.88 870 LEU A O 1
ATOM 7119 N N . SER A 1 871 ? 8.495 -12.987 -1.230 1.00 93.69 871 SER A N 1
ATOM 7120 C CA . SER A 1 871 ? 8.635 -12.980 -2.683 1.00 93.69 871 SER A CA 1
ATOM 7121 C C . SER A 1 871 ? 9.926 -12.264 -3.080 1.00 93.69 871 SER A C 1
ATOM 7123 O O . SER A 1 871 ? 10.250 -11.239 -2.476 1.00 93.69 871 SER A O 1
ATOM 7125 N N . PRO A 1 872 ? 10.656 -12.735 -4.107 1.00 94.62 872 PRO A N 1
ATOM 7126 C CA . PRO A 1 872 ? 11.752 -11.957 -4.682 1.00 94.62 872 PRO A CA 1
ATOM 7127 C C . PRO A 1 872 ? 11.232 -10.695 -5.391 1.00 94.62 872 PRO A C 1
ATOM 7129 O O . PRO A 1 872 ? 11.991 -9.743 -5.570 1.00 94.62 872 PRO A O 1
ATOM 7132 N N . TYR A 1 873 ? 9.950 -10.677 -5.772 1.00 94.56 873 TYR A N 1
ATOM 7133 C CA . TYR A 1 873 ? 9.300 -9.562 -6.448 1.00 94.56 873 TYR A CA 1
ATOM 7134 C C . TYR A 1 873 ? 8.847 -8.522 -5.427 1.00 94.56 873 TYR A C 1
ATOM 7136 O O . TYR A 1 873 ? 7.810 -8.664 -4.772 1.00 94.56 873 TYR A O 1
ATOM 7144 N N . ALA A 1 874 ? 9.683 -7.506 -5.260 1.00 93.50 874 ALA A N 1
ATOM 7145 C CA . ALA A 1 874 ? 9.552 -6.459 -4.264 1.00 93.50 874 ALA A CA 1
ATOM 7146 C C . ALA A 1 874 ? 10.421 -5.259 -4.654 1.00 93.50 874 ALA A C 1
ATOM 7148 O O . ALA A 1 874 ? 11.235 -5.327 -5.579 1.00 93.50 874 ALA A O 1
ATOM 7149 N N . MET A 1 875 ? 10.308 -4.178 -3.887 1.00 91.31 875 MET A N 1
ATOM 7150 C CA . MET A 1 875 ? 11.312 -3.125 -3.915 1.00 91.31 875 MET A CA 1
ATOM 7151 C C . MET A 1 875 ? 12.502 -3.497 -3.030 1.00 91.31 875 MET A C 1
ATOM 7153 O O . MET A 1 875 ? 12.338 -3.858 -1.858 1.00 91.31 875 MET A O 1
ATOM 7157 N N . TRP A 1 876 ? 13.696 -3.372 -3.598 1.00 94.81 876 TRP A N 1
ATOM 7158 C CA . TRP A 1 876 ? 14.956 -3.726 -2.967 1.00 94.81 876 TRP A CA 1
ATOM 7159 C C . TRP A 1 876 ? 15.903 -2.541 -2.922 1.00 94.81 876 TRP A C 1
ATOM 7161 O O . TRP A 1 876 ? 15.937 -1.723 -3.837 1.00 94.81 876 TRP A O 1
ATOM 7171 N N . LYS A 1 877 ? 16.730 -2.506 -1.881 1.00 93.69 877 LYS A N 1
ATOM 7172 C CA . LYS A 1 877 ? 17.986 -1.761 -1.893 1.00 93.69 877 LYS A CA 1
ATOM 7173 C C . LYS A 1 877 ? 19.147 -2.712 -2.063 1.00 93.69 877 LYS A C 1
ATOM 7175 O O . LYS A 1 877 ? 19.133 -3.772 -1.441 1.00 93.69 877 LYS A O 1
ATOM 7180 N N . PHE A 1 878 ? 20.161 -2.299 -2.805 1.00 96.81 878 PHE A N 1
ATOM 7181 C CA . PHE A 1 878 ? 21.418 -3.019 -2.941 1.00 96.81 878 PHE A CA 1
ATOM 7182 C C . PHE A 1 878 ? 22.593 -2.081 -2.700 1.00 96.81 878 PHE A C 1
ATOM 7184 O O . PHE A 1 878 ? 22.548 -0.915 -3.071 1.00 96.81 878 PHE A O 1
ATOM 7191 N N . GLN A 1 879 ? 23.646 -2.599 -2.084 1.00 96.06 879 GLN A N 1
ATOM 7192 C CA . GLN A 1 879 ? 24.913 -1.904 -1.930 1.00 96.06 879 GLN A CA 1
ATOM 7193 C C . GLN A 1 879 ? 26.050 -2.926 -1.918 1.00 96.06 879 GLN A C 1
ATOM 7195 O O . GLN A 1 879 ? 25.958 -3.947 -1.227 1.00 96.06 879 GLN A O 1
ATOM 7200 N N . LEU A 1 880 ? 27.126 -2.633 -2.652 1.00 95.62 880 LEU A N 1
ATOM 7201 C CA . LEU A 1 880 ? 28.393 -3.351 -2.534 1.00 95.62 880 LEU A CA 1
ATOM 7202 C C . LEU A 1 880 ? 29.272 -2.680 -1.479 1.00 95.62 880 LEU A C 1
ATOM 7204 O O . LEU A 1 880 ? 29.547 -1.485 -1.547 1.00 95.62 880 LEU A O 1
ATOM 7208 N N . LEU A 1 881 ? 29.713 -3.462 -0.500 1.00 92.62 881 LEU A N 1
ATOM 7209 C CA . LEU A 1 881 ? 30.580 -3.032 0.588 1.00 92.62 881 LEU A CA 1
ATOM 7210 C C . LEU A 1 881 ? 31.960 -3.663 0.408 1.00 92.62 881 LEU A C 1
ATOM 7212 O O . LEU A 1 881 ? 32.069 -4.873 0.223 1.00 92.62 881 LEU A O 1
ATOM 7216 N N . ASP A 1 882 ? 33.020 -2.863 0.483 1.00 87.94 882 ASP A N 1
ATOM 7217 C CA . ASP A 1 882 ? 34.383 -3.394 0.534 1.00 87.94 882 ASP A CA 1
ATOM 7218 C C . ASP A 1 882 ? 34.637 -3.985 1.925 1.00 87.94 882 ASP A C 1
ATOM 7220 O O . ASP A 1 882 ? 34.831 -3.267 2.906 1.00 87.94 882 ASP A O 1
ATOM 7224 N N . SER A 1 883 ? 34.589 -5.312 2.011 1.00 72.19 883 SER A N 1
ATOM 7225 C CA . SER A 1 883 ? 34.612 -6.046 3.279 1.00 72.19 883 SER A CA 1
ATOM 7226 C C . SER A 1 883 ? 35.950 -5.959 4.023 1.00 72.19 883 SER A C 1
ATOM 7228 O O . SER A 1 883 ? 36.005 -6.227 5.223 1.00 72.19 883 SER A O 1
ATOM 7230 N N . ALA A 1 884 ? 37.030 -5.563 3.338 1.00 66.50 884 ALA A N 1
ATOM 7231 C CA . ALA A 1 884 ? 38.383 -5.585 3.893 1.00 66.50 884 ALA A CA 1
ATOM 7232 C C . ALA A 1 884 ? 39.235 -4.348 3.548 1.00 66.50 884 ALA A C 1
ATOM 7234 O O . ALA A 1 884 ? 40.433 -4.357 3.828 1.00 66.50 884 ALA A O 1
ATOM 7235 N N . ASN A 1 885 ? 38.663 -3.300 2.938 1.00 70.56 885 ASN A N 1
ATOM 7236 C CA . ASN A 1 885 ? 39.417 -2.194 2.313 1.00 70.56 885 ASN A CA 1
ATOM 7237 C C . ASN A 1 885 ? 40.489 -2.693 1.320 1.00 70.56 885 ASN A C 1
ATOM 7239 O O . ASN A 1 885 ? 41.537 -2.070 1.134 1.00 70.56 885 ASN A O 1
ATOM 7243 N N . THR A 1 886 ? 40.259 -3.871 0.740 1.00 71.44 886 THR A N 1
ATOM 7244 C CA . THR A 1 886 ? 41.144 -4.509 -0.250 1.00 71.44 886 THR A CA 1
ATOM 7245 C C . THR A 1 886 ? 40.462 -4.636 -1.607 1.00 71.44 886 THR A C 1
ATOM 7247 O O . THR A 1 886 ? 41.118 -4.933 -2.612 1.00 71.44 886 THR A O 1
ATOM 7250 N N . GLY A 1 887 ? 39.149 -4.401 -1.653 1.00 73.25 887 GLY A N 1
ATOM 7251 C CA . GLY A 1 887 ? 38.408 -4.192 -2.877 1.00 73.25 887 GLY A CA 1
ATOM 7252 C C . GLY A 1 887 ? 38.859 -2.912 -3.577 1.00 73.25 887 GLY A C 1
ATOM 7253 O O . GLY A 1 887 ? 39.440 -1.995 -3.006 1.00 73.25 887 GLY A O 1
ATOM 7254 N N . SER A 1 888 ? 38.619 -2.853 -4.882 1.00 86.00 888 SER A N 1
ATOM 7255 C CA . SER A 1 888 ? 38.817 -1.628 -5.649 1.00 86.00 888 SER A CA 1
ATOM 7256 C C . SER A 1 888 ? 37.571 -1.382 -6.480 1.00 86.00 888 SER A C 1
ATOM 7258 O O . SER A 1 888 ? 37.423 -1.954 -7.558 1.00 86.00 888 SER A O 1
ATOM 7260 N N . LEU A 1 889 ? 36.672 -0.537 -5.965 1.00 88.00 889 LEU A N 1
ATOM 7261 C CA . LEU A 1 889 ? 35.446 -0.118 -6.660 1.00 88.00 889 LEU A CA 1
ATOM 7262 C C . LEU A 1 889 ? 35.775 0.476 -8.041 1.00 88.00 889 LEU A C 1
ATOM 7264 O O . LEU A 1 889 ? 35.146 0.139 -9.037 1.00 88.00 889 LEU A O 1
ATOM 7268 N N . GLY A 1 890 ? 36.865 1.248 -8.138 1.00 87.38 890 GLY A N 1
ATOM 7269 C CA . GLY A 1 890 ? 37.360 1.768 -9.416 1.00 87.38 890 GLY A CA 1
ATOM 7270 C C . GLY A 1 890 ? 37.731 0.681 -10.435 1.00 87.38 890 GLY A C 1
ATOM 7271 O O . GLY A 1 890 ? 37.557 0.891 -11.630 1.00 87.38 890 GLY A O 1
ATOM 7272 N N . LYS A 1 891 ? 38.193 -0.499 -9.991 1.00 90.62 891 LYS A N 1
ATOM 7273 C CA . LYS A 1 891 ? 38.429 -1.641 -10.893 1.00 90.62 891 LYS A CA 1
ATOM 7274 C C . LYS A 1 891 ? 37.134 -2.326 -11.317 1.00 90.62 891 LYS A C 1
ATOM 7276 O O . LYS A 1 891 ? 37.079 -2.810 -12.439 1.00 90.62 891 LYS A O 1
ATOM 7281 N N . LEU A 1 892 ? 36.108 -2.358 -10.461 1.00 92.00 892 LEU A N 1
ATOM 7282 C CA . LEU A 1 892 ? 34.793 -2.885 -10.842 1.00 92.00 892 LEU A CA 1
ATOM 7283 C C . LEU A 1 892 ? 34.151 -2.036 -11.944 1.00 92.00 892 LEU A C 1
ATOM 7285 O O . LEU A 1 892 ? 33.565 -2.590 -12.867 1.00 92.00 892 LEU A O 1
ATOM 7289 N N . LEU A 1 893 ? 34.335 -0.714 -11.908 1.00 91.50 893 LEU A N 1
ATOM 7290 C CA . LEU A 1 893 ? 33.798 0.191 -12.928 1.00 91.50 893 LEU A CA 1
ATOM 7291 C C . LEU A 1 893 ? 34.296 -0.093 -14.352 1.00 91.50 893 LEU A C 1
ATOM 7293 O O . LEU A 1 893 ? 33.578 0.180 -15.308 1.00 91.50 893 LEU A O 1
ATOM 7297 N N . ALA A 1 894 ? 35.467 -0.717 -14.515 1.00 91.50 894 ALA A N 1
ATOM 7298 C CA . ALA A 1 894 ? 35.963 -1.136 -15.828 1.00 91.50 894 ALA A CA 1
ATOM 7299 C C . ALA A 1 894 ? 35.101 -2.230 -16.496 1.00 91.50 894 ALA A C 1
ATOM 7301 O O . ALA A 1 894 ? 35.283 -2.518 -17.678 1.00 91.50 894 ALA A O 1
ATOM 7302 N N . PHE A 1 895 ? 34.178 -2.844 -15.750 1.00 91.94 895 PHE A N 1
ATOM 7303 C CA . PHE A 1 895 ? 33.284 -3.895 -16.231 1.00 91.94 895 PHE A CA 1
ATOM 7304 C C . PHE A 1 895 ? 31.877 -3.395 -16.561 1.00 91.94 895 PHE A C 1
ATOM 7306 O O . PHE A 1 895 ? 31.087 -4.193 -17.056 1.00 91.94 895 PHE A O 1
ATOM 7313 N N . VAL A 1 896 ? 31.564 -2.112 -16.321 1.00 88.94 896 VAL A N 1
ATOM 7314 C CA . VAL A 1 896 ? 30.214 -1.550 -16.503 1.00 88.94 896 VAL A CA 1
ATOM 7315 C C . VAL A 1 896 ? 29.631 -1.918 -17.859 1.00 88.94 896 VAL A C 1
ATOM 7317 O O . VAL A 1 896 ? 28.533 -2.443 -17.880 1.00 88.94 896 VAL A O 1
ATOM 7320 N N . ASP A 1 897 ? 30.356 -1.740 -18.963 1.00 86.12 897 ASP A N 1
ATOM 7321 C CA . ASP A 1 897 ? 29.819 -1.964 -20.318 1.00 86.12 897 ASP A CA 1
ATOM 7322 C C . ASP A 1 897 ? 29.646 -3.448 -20.695 1.00 86.12 897 ASP A C 1
ATOM 7324 O O . ASP A 1 897 ? 29.180 -3.775 -21.786 1.00 86.12 897 ASP A O 1
ATOM 7328 N N . TYR A 1 898 ? 30.053 -4.369 -19.818 1.00 89.00 898 TYR A N 1
ATOM 7329 C CA . TYR A 1 898 ? 30.176 -5.790 -20.142 1.00 89.00 898 TYR A CA 1
ATOM 7330 C C . TYR A 1 898 ? 29.368 -6.698 -19.230 1.00 89.00 898 TYR A C 1
ATOM 7332 O O . TYR A 1 898 ? 29.495 -7.915 -19.380 1.00 89.00 898 TYR A O 1
ATOM 7340 N N . ILE A 1 899 ? 28.600 -6.151 -18.280 1.00 93.19 899 ILE A N 1
ATOM 7341 C CA . ILE A 1 899 ? 27.923 -6.969 -17.276 1.00 93.19 899 ILE A CA 1
ATOM 7342 C C . ILE A 1 899 ? 26.415 -6.758 -17.209 1.00 93.19 899 ILE A C 1
ATOM 7344 O O . ILE A 1 899 ? 25.922 -5.631 -17.209 1.00 93.19 899 ILE A O 1
ATOM 7348 N N . ASP A 1 900 ? 25.710 -7.870 -17.041 1.00 94.94 900 ASP A N 1
ATOM 7349 C CA . ASP A 1 900 ? 24.346 -7.916 -16.533 1.00 94.94 900 ASP A CA 1
ATOM 7350 C C . ASP A 1 900 ? 24.377 -8.234 -15.032 1.00 94.94 900 ASP A C 1
ATOM 7352 O O . ASP A 1 900 ? 25.263 -8.943 -14.540 1.00 94.94 900 ASP A O 1
ATOM 7356 N N . VAL A 1 901 ? 23.381 -7.744 -14.292 1.00 96.38 901 VAL A N 1
ATOM 7357 C CA . VAL A 1 901 ? 23.193 -8.090 -12.876 1.00 96.38 901 VAL A CA 1
ATOM 7358 C C . VAL A 1 901 ? 21.956 -8.967 -12.747 1.00 96.38 901 VAL A C 1
ATOM 7360 O O . VAL A 1 901 ? 20.897 -8.660 -13.291 1.00 96.38 901 VAL A O 1
ATOM 7363 N N . LEU A 1 902 ? 22.080 -10.077 -12.029 1.00 96.31 902 LEU A N 1
ATOM 7364 C CA . LEU A 1 902 ? 21.040 -11.085 -11.892 1.00 96.31 902 LEU A CA 1
ATOM 7365 C C . LEU A 1 902 ? 20.656 -11.232 -10.423 1.00 96.31 902 LEU A C 1
ATOM 7367 O O . LEU A 1 902 ? 21.521 -11.345 -9.554 1.00 96.31 902 LEU A O 1
ATOM 7371 N N . LEU A 1 903 ? 19.352 -11.284 -10.157 1.00 96.75 903 LEU A N 1
ATOM 7372 C CA . LEU A 1 903 ? 18.816 -11.697 -8.866 1.00 96.75 903 LEU A CA 1
ATOM 7373 C C . LEU A 1 903 ? 18.540 -13.194 -8.921 1.00 96.75 903 LEU A C 1
ATOM 7375 O O . LEU A 1 903 ? 17.634 -13.644 -9.622 1.00 96.75 903 LEU A O 1
ATOM 7379 N N . GLU A 1 904 ? 19.316 -13.967 -8.182 1.00 95.25 904 GLU A N 1
ATOM 7380 C CA . GLU A 1 904 ? 19.307 -15.424 -8.241 1.00 95.25 904 GLU A CA 1
ATOM 7381 C C . GLU A 1 904 ? 19.050 -16.051 -6.880 1.00 95.25 904 GLU A C 1
ATOM 7383 O O . GLU A 1 904 ? 19.181 -15.404 -5.841 1.00 95.25 904 GLU A O 1
ATOM 7388 N N . GLY A 1 905 ? 18.733 -17.343 -6.875 1.00 94.31 905 GLY A N 1
ATOM 7389 C CA . GLY A 1 905 ? 18.772 -18.115 -5.646 1.00 94.31 905 GLY A CA 1
ATOM 7390 C C . GLY A 1 905 ? 17.936 -19.382 -5.661 1.00 94.31 905 GLY A C 1
ATOM 7391 O O . GLY A 1 905 ? 17.752 -20.026 -6.692 1.00 94.31 905 GLY A O 1
ATOM 7392 N N . GLU A 1 906 ? 17.449 -19.760 -4.486 1.00 94.44 906 GLU A N 1
ATOM 7393 C CA . GLU A 1 906 ? 16.654 -20.967 -4.282 1.00 94.44 906 GLU A CA 1
ATOM 7394 C C . GLU A 1 906 ? 15.315 -20.593 -3.660 1.00 94.44 906 GLU A C 1
ATOM 7396 O O . GLU A 1 906 ? 15.218 -19.701 -2.811 1.00 94.44 906 GLU A O 1
ATOM 7401 N N . GLY A 1 907 ? 14.267 -21.272 -4.105 1.00 93.75 907 GLY A N 1
ATOM 7402 C CA . GLY A 1 907 ? 12.919 -20.963 -3.676 1.00 93.75 907 GLY A CA 1
ATOM 7403 C C . GLY A 1 907 ? 11.919 -22.043 -4.037 1.00 93.75 907 GLY A C 1
ATOM 7404 O O . GLY A 1 907 ? 12.278 -23.113 -4.527 1.00 93.75 907 GLY A O 1
ATOM 7405 N N . GLN A 1 908 ? 10.652 -21.723 -3.827 1.00 92.94 908 GLN A N 1
ATOM 7406 C CA . GLN A 1 908 ? 9.521 -22.562 -4.187 1.00 92.94 908 GLN A CA 1
ATOM 7407 C C . GLN A 1 908 ? 8.521 -21.789 -5.040 1.00 92.94 908 GLN A C 1
ATOM 7409 O O . GLN A 1 908 ? 8.428 -20.566 -4.952 1.00 92.94 908 GLN A O 1
ATOM 7414 N N . TYR A 1 909 ? 7.767 -22.515 -5.854 1.00 93.19 909 TYR A N 1
ATOM 7415 C CA . TYR A 1 909 ? 6.646 -21.995 -6.632 1.00 93.19 909 TYR A CA 1
ATOM 7416 C C . TYR A 1 909 ? 5.533 -23.050 -6.693 1.00 93.19 909 TYR A C 1
ATOM 7418 O O . TYR A 1 909 ? 5.753 -24.223 -6.370 1.00 93.19 909 TYR A O 1
ATOM 7426 N N . LEU A 1 910 ? 4.337 -22.634 -7.097 1.00 92.38 910 LEU A N 1
ATOM 7427 C CA . LEU A 1 910 ? 3.179 -23.511 -7.237 1.00 92.38 910 LEU A CA 1
ATOM 7428 C C . LEU A 1 910 ? 3.202 -24.243 -8.589 1.00 92.38 910 LEU A C 1
ATOM 7430 O O . LEU A 1 910 ? 3.373 -23.616 -9.635 1.00 92.38 910 LEU A O 1
ATOM 7434 N N . ASN A 1 911 ? 3.001 -25.561 -8.560 1.00 88.94 911 ASN A N 1
ATOM 7435 C CA . ASN A 1 911 ? 2.840 -26.403 -9.742 1.00 88.94 911 ASN A CA 1
ATOM 7436 C C . ASN A 1 911 ? 1.596 -25.989 -10.555 1.00 88.94 911 ASN A C 1
ATOM 7438 O O . ASN A 1 911 ? 0.572 -25.618 -9.979 1.00 88.94 911 ASN A O 1
ATOM 7442 N N . GLU A 1 912 ? 1.668 -26.104 -11.883 1.00 84.31 912 GLU A N 1
ATOM 7443 C CA . GLU A 1 912 ? 0.590 -25.739 -12.813 1.00 84.31 912 GLU A CA 1
ATOM 7444 C C . GLU A 1 912 ? -0.692 -26.546 -12.552 1.00 84.31 912 GLU A C 1
ATOM 7446 O O . GLU A 1 912 ? -1.787 -25.984 -12.532 1.00 84.31 912 GLU A O 1
ATOM 7451 N N . ASP A 1 913 ? -0.559 -27.828 -12.196 1.00 84.94 913 ASP A N 1
ATOM 7452 C CA . ASP A 1 913 ? -1.693 -28.695 -11.832 1.00 84.94 913 ASP A CA 1
ATOM 7453 C C . ASP A 1 913 ? -2.445 -28.228 -10.572 1.00 84.94 913 ASP A C 1
ATOM 7455 O O . ASP A 1 913 ? -3.553 -28.683 -10.285 1.00 84.94 913 ASP A O 1
ATOM 7459 N N . CYS A 1 914 ? -1.841 -27.326 -9.794 1.00 87.25 914 CYS A N 1
ATOM 7460 C CA . CYS A 1 914 ? -2.398 -26.793 -8.560 1.00 87.25 914 CYS A CA 1
ATOM 7461 C C . CYS A 1 914 ? -2.822 -25.325 -8.668 1.00 87.25 914 CYS A C 1
ATOM 7463 O O . CYS A 1 914 ? -3.130 -24.723 -7.642 1.00 87.25 914 CYS A O 1
ATOM 7465 N N . ILE A 1 915 ? -2.912 -24.746 -9.872 1.00 85.31 915 ILE A N 1
ATOM 7466 C CA . ILE A 1 915 ? -3.397 -23.364 -10.061 1.00 85.31 915 ILE A CA 1
ATOM 7467 C C . ILE A 1 915 ? -4.796 -23.164 -9.464 1.00 85.31 915 ILE A C 1
ATOM 7469 O O . ILE A 1 915 ? -5.090 -22.090 -8.955 1.00 85.31 915 ILE A O 1
ATOM 7473 N N . SER A 1 916 ? -5.629 -24.208 -9.384 1.00 83.25 916 SER A N 1
ATOM 7474 C CA . SER A 1 916 ? -6.944 -24.126 -8.727 1.00 83.25 916 SER A CA 1
ATOM 7475 C C . SER A 1 916 ? -6.881 -23.734 -7.237 1.00 83.25 916 SER A C 1
ATOM 7477 O O . SER A 1 916 ? -7.903 -23.431 -6.628 1.00 83.25 916 SER A O 1
ATOM 7479 N N . GLN A 1 917 ? -5.700 -23.792 -6.614 1.00 82.31 917 GLN A N 1
ATOM 7480 C CA . GLN A 1 917 ? -5.460 -23.309 -5.250 1.00 82.31 917 GLN A CA 1
ATOM 7481 C C . GLN A 1 917 ? -5.389 -21.773 -5.189 1.00 82.31 917 GLN A C 1
ATOM 7483 O O . GLN A 1 917 ? -5.620 -21.195 -4.134 1.00 82.31 917 GLN A O 1
ATOM 7488 N N . CYS A 1 918 ? -5.124 -21.114 -6.322 1.00 81.38 918 CYS A N 1
ATOM 7489 C CA . CYS A 1 918 ? -5.166 -19.662 -6.492 1.00 81.38 918 CYS A CA 1
ATOM 7490 C C . CYS A 1 918 ? -6.575 -19.121 -6.811 1.00 81.38 918 CYS A C 1
ATOM 7492 O O . CYS A 1 918 ? -6.790 -17.914 -6.708 1.00 81.38 918 CYS A O 1
ATOM 7494 N N . SER A 1 919 ? -7.525 -19.972 -7.219 1.00 68.31 919 SER A N 1
ATOM 7495 C CA . SER A 1 919 ? -8.799 -19.527 -7.808 1.00 68.31 919 SER A CA 1
ATOM 7496 C C . SER A 1 919 ? -9.983 -19.493 -6.828 1.00 68.31 919 SER A C 1
ATOM 7498 O O . SER A 1 919 ? -10.988 -18.846 -7.112 1.00 68.31 919 SER A O 1
ATOM 7500 N N . ASN A 1 920 ? -9.889 -20.148 -5.662 1.00 64.44 920 ASN A N 1
ATOM 7501 C CA . ASN A 1 920 ? -10.988 -20.221 -4.689 1.00 64.44 920 ASN A CA 1
ATOM 7502 C C . ASN A 1 920 ? -10.697 -19.370 -3.447 1.00 64.44 920 ASN A C 1
ATOM 7504 O O . ASN A 1 920 ? -9.778 -19.668 -2.689 1.00 64.44 920 ASN A O 1
ATOM 7508 N N . ASN A 1 921 ? -11.516 -18.341 -3.213 1.00 72.94 921 ASN A N 1
ATOM 7509 C CA . ASN A 1 921 ? -11.575 -17.563 -1.967 1.00 72.94 921 ASN A CA 1
ATOM 7510 C C . ASN A 1 921 ? -10.268 -16.879 -1.518 1.00 72.94 921 ASN A C 1
ATOM 7512 O O . ASN A 1 921 ? -10.174 -16.418 -0.385 1.00 72.94 921 ASN A O 1
ATOM 7516 N N . MET A 1 922 ? -9.264 -16.741 -2.389 1.00 83.88 922 MET A N 1
ATOM 7517 C CA . MET A 1 922 ? -8.008 -16.046 -2.063 1.00 83.88 922 MET A CA 1
ATOM 7518 C C . MET A 1 922 ? -8.236 -14.610 -1.574 1.00 83.88 922 MET A C 1
ATOM 7520 O O . MET A 1 922 ? -7.561 -14.153 -0.655 1.00 83.88 922 MET A O 1
ATOM 7524 N N . GLU A 1 923 ? -9.228 -13.925 -2.140 1.00 84.75 923 GLU A N 1
ATOM 7525 C CA . GLU A 1 923 ? -9.618 -12.557 -1.773 1.00 84.75 923 GLU A CA 1
ATOM 7526 C C . GLU A 1 923 ? -10.214 -12.459 -0.356 1.00 84.75 923 GLU A C 1
ATOM 7528 O O . GLU A 1 923 ? -10.229 -11.378 0.229 1.00 84.75 923 GLU A O 1
ATOM 7533 N N . GLU A 1 924 ? -10.652 -13.576 0.241 1.00 81.69 924 GLU A N 1
ATOM 7534 C CA . GLU A 1 924 ? -11.063 -13.618 1.654 1.00 81.69 924 GLU A CA 1
ATOM 7535 C C . GLU A 1 924 ? -9.853 -13.514 2.599 1.00 81.69 924 GLU A C 1
ATOM 7537 O O . GLU A 1 924 ? -9.982 -13.104 3.757 1.00 81.69 924 GLU A O 1
ATOM 7542 N N . TYR A 1 925 ? -8.659 -13.875 2.118 1.00 83.44 925 TYR A N 1
ATOM 7543 C CA . TYR A 1 925 ? -7.452 -13.971 2.936 1.00 83.44 925 TYR A CA 1
ATOM 7544 C C . TYR A 1 925 ? -6.389 -12.935 2.589 1.00 83.44 925 TYR A C 1
ATOM 7546 O O . TYR A 1 925 ? -5.654 -12.535 3.499 1.00 8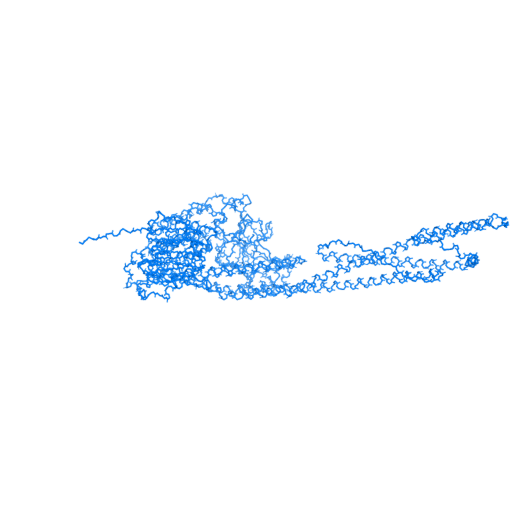3.44 925 TYR A O 1
ATOM 7554 N N . TYR A 1 926 ? -6.325 -12.508 1.326 1.00 86.88 926 TYR A N 1
ATOM 7555 C CA . TYR A 1 926 ? -5.225 -11.749 0.740 1.00 86.88 926 TYR A CA 1
ATOM 7556 C C . TYR A 1 926 ? -5.710 -10.519 -0.033 1.00 86.88 926 TYR A C 1
ATOM 7558 O O . TYR A 1 926 ? -6.791 -10.514 -0.617 1.00 86.88 926 TYR A O 1
ATOM 7566 N N . ILE A 1 927 ? -4.877 -9.476 -0.066 1.00 83.44 927 ILE A N 1
ATOM 7567 C CA . ILE A 1 927 ? -5.177 -8.221 -0.760 1.00 83.44 927 ILE A CA 1
ATOM 7568 C C . ILE A 1 927 ? -4.744 -8.343 -2.222 1.00 83.44 927 ILE A C 1
ATOM 7570 O O . ILE A 1 927 ? -3.562 -8.552 -2.500 1.00 83.44 927 ILE A O 1
ATOM 7574 N N . VAL A 1 928 ? -5.695 -8.187 -3.144 1.00 84.94 928 VAL A N 1
ATOM 7575 C CA . VAL A 1 928 ? -5.418 -8.085 -4.583 1.00 84.94 928 VAL A CA 1
ATOM 7576 C C . VAL A 1 928 ? -4.872 -6.694 -4.888 1.00 84.94 928 VAL A C 1
ATOM 7578 O O . VAL A 1 928 ? -5.449 -5.683 -4.481 1.00 84.94 928 VAL A O 1
ATOM 7581 N N . ASP A 1 929 ? -3.770 -6.640 -5.626 1.00 77.56 929 ASP A N 1
ATOM 7582 C CA . ASP A 1 929 ? -3.284 -5.410 -6.230 1.00 77.56 929 ASP A CA 1
ATOM 7583 C C . ASP A 1 929 ? -4.265 -4.983 -7.331 1.00 77.56 929 ASP A C 1
ATOM 7585 O O . ASP A 1 929 ? -4.294 -5.543 -8.425 1.00 77.56 929 ASP A O 1
ATOM 7589 N N . ALA A 1 930 ? -5.098 -3.986 -7.020 1.00 57.47 930 ALA A N 1
ATOM 7590 C CA . ALA A 1 930 ? -6.143 -3.468 -7.904 1.00 57.47 930 ALA A CA 1
ATOM 7591 C C . ALA A 1 930 ? -5.606 -2.781 -9.179 1.00 57.47 930 ALA A C 1
ATOM 7593 O O . ALA A 1 930 ? -6.392 -2.256 -9.969 1.00 57.47 930 ALA A O 1
ATOM 7594 N N . THR A 1 931 ? -4.283 -2.725 -9.360 1.00 52.09 931 THR A N 1
ATOM 7595 C CA . THR A 1 931 ? -3.627 -2.153 -10.542 1.00 52.09 931 THR A CA 1
ATOM 7596 C C . THR A 1 931 ? -3.131 -3.200 -11.542 1.00 52.09 931 THR A C 1
ATOM 7598 O O . THR A 1 931 ? -2.538 -2.812 -12.552 1.00 52.09 931 THR A O 1
ATOM 7601 N N . ALA A 1 932 ? -3.326 -4.492 -11.251 1.00 45.56 932 ALA A N 1
ATOM 7602 C CA . ALA A 1 932 ? -3.021 -5.604 -12.151 1.00 45.56 932 ALA A CA 1
ATOM 7603 C C . ALA A 1 932 ? -4.037 -5.731 -13.293 1.00 45.56 932 ALA A C 1
ATOM 7605 O O . ALA A 1 932 ? -5.254 -5.574 -13.031 1.00 45.56 932 ALA A O 1
#

Organism: Diploptera punctata (NCBI:txid6984)